Protein AF-K1QF52-F1 (afdb_monomer)

Organism: Magallana gigas (NCBI:txid29159)

Solvent-accessible surface area (backbone atoms only — not comparable to full-atom values): 68685 Å² total; per-residue (Å²): 137,86,84,87,84,90,88,84,85,88,87,86,83,89,87,80,87,89,84,87,88,86,82,69,78,69,63,63,55,56,58,54,56,60,58,54,59,58,56,58,60,62,61,66,75,76,74,81,87,86,88,88,84,89,84,90,86,87,80,88,79,90,79,84,90,82,96,73,73,91,86,59,87,82,73,72,83,79,80,87,88,82,85,88,85,85,89,86,85,89,84,92,75,90,75,86,74,75,81,84,77,64,67,92,51,73,65,36,70,78,56,40,62,64,94,35,56,45,94,67,80,55,48,54,57,80,70,56,73,71,58,55,69,71,49,56,59,69,36,47,51,36,51,47,58,50,37,67,45,28,37,59,46,89,53,44,33,46,43,77,32,43,40,63,69,62,41,46,46,73,44,55,55,25,68,26,57,36,64,39,84,73,80,20,28,33,41,36,29,50,77,87,53,68,52,63,52,23,49,52,42,45,26,70,75,40,66,33,51,68,44,86,46,76,66,37,84,89,42,33,64,58,53,53,33,57,76,66,73,48,69,92,56,58,31,35,35,35,36,35,51,40,67,51,82,74,57,50,52,43,57,53,51,26,55,76,70,50,42,54,70,38,36,34,24,41,41,38,35,44,44,54,43,74,92,74,60,47,53,73,54,46,52,55,49,47,52,52,55,50,49,44,43,73,63,41,38,30,36,48,48,63,45,79,45,70,92,31,62,53,100,54,78,52,60,20,26,39,37,36,32,29,39,23,64,88,62,48,43,82,88,35,69,79,71,86,85,77,74,73,56,66,74,54,47,71,68,50,56,71,69,59,38,50,50,51,40,53,53,52,67,40,27,41,70,37,88,52,33,39,52,40,64,32,34,44,88,56,85,68,29,48,81,40,52,46,54,55,66,73,68,53,83,60,85,69,30,31,33,41,37,34,46,41,85,88,44,54,47,25,58,53,41,44,28,53,74,70,70,26,40,31,45,34,21,32,22,71,68,81,53,74,66,46,74,76,51,102,45,35,35,40,37,48,29,34,68,22,62,50,76,45,80,53,97,53,36,38,25,30,21,66,71,56,51,25,50,79,72,71,37,77,87,53,52,30,54,35,40,40,42,40,52,89,53,32,54,62,58,20,50,55,42,32,58,77,67,56,65,51,75,52,44,75,37,79,46,76,57,87,50,99,73,84,52,62,52,56,54,43,46,50,55,43,53,42,42,77,67,69,54,64,46,50,78,79,80,81,61,62,89,47,80,69,76,81,83,76,75,82,84,51,58,79,41,67,32,36,48,45,33,52,45,51,44,41,51,44,49,27,51,41,26,51,48,44,28,50,43,48,52,54,51,31,58,77,67,75,45,52,72,66,55,52,49,57,75,40,42,61,62,56,40,33,17,44,44,82,78,66,47,78,87,57,96,60,89,69,79,60,96,55,55,63,68,34,52,71,69,62,50,53,60,52,28,39,80,50,94,70,48,96,57,88,66,78,44,55,84,72,45,99,78,64,60,46,51,78,36,46,43,70,43,94,83,68,51,61,87,68,44,45,52,62,57,34,42,46,60,54,70,72,38,89,85,53,88,70,56,73,69,56,51,48,21,51,50,47,51,45,52,53,46,51,54,52,58,70,44,54,87,71,51,51,28,54,68,71,62,38,53,58,52,47,51,55,48,53,52,19,51,46,54,55,23,50,75,66,30,69,69,46,25,52,50,50,52,52,50,53,51,52,57,71,73,55,83,64,46,73,74,40,54,60,53,47,54,54,51,32,58,73,22,36,86,70,68,33,66,68,43,49,61,52,47,56,65,50,53,73,80,49,72,84,69,67,59,60,62,51,56,57,54,54,63,56,50,63,66,59,71,74,74,73,90,84,77,92,67,70,67,71,66,65,70,73,76,72,88,86,78,85,78,94,76,79,79,75,68,73,78,77,64,87,47,72,65,55,52,47,47,50,52,47,46,48,45,46,57,53,37,51,58,42,45,71,53,40,79,72,65,65,64,65,63,75,67,40,56,77,77,48,80,28,55,33,97,40,56,97,24,46,47,64,43,99,81,22,38,34,44,29,53,43,73,97,85,62,62,13,43,37,31,43,61,50,56,55,53,77,72,39,62,39,37,35,41,37,33,37,26,29,37,40,37,41,32,35,27,65,66,69,61,81,78,46,63,84,75,63,82,43,78,90,68,48,92,64,62,40,68,74,47,77,48,76,37,73,83,38,78,48,64,33,40,39,36,28,54,75,36,37,42,37,37,33,47,88,90,43,80,46,80,34,81,47,61,66,91,47,56,40,26,45,35,39,32,35,38,64,76,66,25,33,39,35,59,48,56,88,90,72,72,90,82,32,50,33,90,79,47,8,91,42,51,43,63,53,85,86,69,35,36,34,37,38,59,74,49,93,85,54,61,26,39,42,33,50,57,60,57,54,35,61,26,29,34,41,33,32,39,26,42,68,60,82,81,90,65,93,76,84,76,73,33,31,38,33,44,37,31,23,65,85,50,91,66,100,72,81,75,55,67,83,62,62,95,76,59,85,91,61,79,63,81,40,75,52,75,31,53,51,88,56,42,44,41,50,36,37,43,32,24,36,79,87,26,36,37,38,39,31,42,46,85,67,54,72,50,75,46,81,49,52,78,64,40,45,71,68,17,35,32,49,37,39,37,37,26,54,41,31,44,30,62,74,46,77,45,74,61,126

pLDDT: mean 70.87, std 22.66, range [21.33, 98.38]

Foldseek 3Di:
DDDDDDDDDDDDDDDDDDDDDDDDPVVVVVVVVVVVVVVVVVVVVPDDDDDDDDDDDDDDDDDDDDDDDPDDPVPPPPDDDDDDDDDDDDDDDDDPPDPFQFDPALFLPNVAPVVQDDLQPAARDDDDPVVLVVDDFVNLVNSLQQRLQFFGDAQFFWDWAFWFLDQIDIDRCAPQQRAALPAAEEEEQDPPDDNPRRQVRCCVPRVYDYYDQNFDPVRAPVNVCVVVVVPLAAHSEYEHEDADLRRLVSLVRCVVVVVLLSYFKYWYKYAAAPVPHTSVSSSSVSVSVVSNVVSQKTWHDKDLNPVQDDPGSHGRMMTTMIGHPVSTDPVGGDDDDDFDDLVVLVVDDQVVLVVSLVRQLSGFFDALRRWTWFFGPDPLIDTDRVSLLVVDDVVPAEEEAFDNVPGCRNVVSCCSPSVHAYEYEDLQNPDDWDAPDPRYTYHNEGAALDFDADPSGTYHAPCVVCVVVVNNPPAYAEYADDYQQRCLNRLVSCLVVVVCLRHSYYHDDDDDDDRSSSSSVSVNSCVVSPDGHNDDGDDSVDIDDPPDPPPFPPPPFLLLLLLLLLLQQQLVLVLLLLLLVLLCVVVVHDPQRLCVVCLQVVVQLADQDQALPDPDRDNQPNGPLDHPVLNCQQWPFAPDQPDDRPSCVPGPPNDYSSRIHGDPPDGSLQHGLSRSLCSQASDPSHDDDPLLNVLSVLSVVLLVVSLVCLVVSGHDPVRSVVSLVSSLSSSLSSLVSNHPVSNVVSVVSSVCSVPDDQHPVNLVVSLVSSCSRHPVSCVSSVVVCVVCVVPDDPPVVVVVVVVVVVVVVVVVPDDDDDPPPVVVVPPDDDDDPDDPPPPQPPDPDPVVNVVVVVVCVVVVCVLVVVVCVVVPPPLVVCLQVDWAKDDFAPQWDADPSRQKIWGHDADAKGKIWTSDFADAFFKKKKKKAWFFKKKKWKFQDDCVVVSVPDRHPVPPPRTWDIDMDGDHRDIWMKMWTHHQQWIWIATPNDIDITGHHNVTGIMMMMIIGDGGMMMGMDGPPPDPKAKAPDWEPQKDDDDPNRFKIDGNDAFQKIKTWINDFAAAQKKWKKFKDFADDPDDPDDKWKKKKFKAQVDDDPDDPYSPDDPPDPPGDTQDIDMAIHVQRGAMWMWHQHNQRWTWIQGRVRDIDIGRDDPSCNSRGMIMMMMTHRMMMGGPDMDRRD

Structure (mmCIF, N/CA/C/O backbone):
data_AF-K1QF52-F1
#
_entry.id   AF-K1QF52-F1
#
loop_
_atom_site.group_PDB
_atom_site.id
_atom_site.type_symbol
_atom_site.label_atom_id
_atom_site.label_alt_id
_atom_site.label_comp_id
_atom_site.label_asym_id
_atom_site.label_entity_id
_atom_site.label_seq_id
_atom_site.pdbx_PDB_ins_code
_atom_site.Cartn_x
_atom_site.Cartn_y
_atom_site.Cartn_z
_atom_site.occupancy
_atom_site.B_iso_or_equiv
_atom_site.auth_seq_id
_atom_site.auth_comp_id
_atom_site.auth_asym_id
_atom_site.auth_atom_id
_atom_site.pdbx_PDB_model_num
ATOM 1 N N . MET A 1 1 ? 53.860 -18.127 11.101 1.00 27.41 1 MET A N 1
ATOM 2 C CA . MET A 1 1 ? 54.247 -18.859 9.874 1.00 27.41 1 MET A CA 1
ATOM 3 C C . MET A 1 1 ? 53.331 -18.336 8.775 1.00 27.41 1 MET A C 1
ATOM 5 O O . MET A 1 1 ? 52.156 -18.650 8.829 1.00 27.41 1 MET A O 1
ATOM 9 N N . GLY A 1 2 ? 53.671 -17.312 7.984 1.00 26.00 2 GLY A N 1
ATOM 10 C CA . GLY A 1 2 ? 54.842 -17.131 7.100 1.00 26.00 2 GLY A CA 1
ATOM 11 C C . GLY A 1 2 ? 54.370 -17.497 5.677 1.00 26.00 2 GLY A C 1
ATOM 12 O O . GLY A 1 2 ? 53.858 -18.593 5.531 1.00 26.00 2 GLY A O 1
ATOM 13 N N . SER A 1 3 ? 54.402 -16.666 4.627 1.00 25.23 3 SER A N 1
ATOM 14 C CA . SER A 1 3 ? 55.432 -15.692 4.245 1.00 25.23 3 SER A CA 1
ATOM 15 C C . SER A 1 3 ? 54.998 -14.727 3.111 1.00 25.23 3 SER A C 1
ATOM 17 O O . SER A 1 3 ? 54.507 -15.163 2.078 1.00 25.23 3 SER A O 1
ATOM 19 N N . HIS A 1 4 ? 55.297 -13.441 3.330 1.00 27.36 4 HIS A N 1
ATOM 20 C CA . HIS A 1 4 ? 55.955 -12.446 2.460 1.00 27.36 4 HIS A CA 1
ATOM 21 C C . HIS A 1 4 ? 55.391 -11.900 1.123 1.00 27.36 4 HIS A C 1
ATOM 23 O O . HIS A 1 4 ? 55.193 -12.583 0.127 1.00 27.36 4 HIS A O 1
ATOM 29 N N . MET A 1 5 ? 55.310 -10.561 1.162 1.00 23.75 5 MET A N 1
ATOM 30 C CA . MET A 1 5 ? 55.281 -9.507 0.142 1.00 23.75 5 MET A CA 1
ATOM 31 C C . MET A 1 5 ? 56.482 -9.445 -0.830 1.00 23.75 5 MET A C 1
ATOM 33 O O . MET A 1 5 ? 57.603 -9.760 -0.440 1.00 23.75 5 MET A O 1
ATOM 37 N N . SER A 1 6 ? 56.218 -8.731 -1.943 1.00 25.23 6 SER A N 1
ATOM 38 C CA . SER A 1 6 ? 57.043 -7.681 -2.600 1.00 25.23 6 SER A CA 1
ATOM 39 C C . SER A 1 6 ? 57.956 -8.074 -3.764 1.00 25.23 6 SER A C 1
ATOM 41 O O . SER A 1 6 ? 58.786 -8.951 -3.611 1.00 25.23 6 SER A O 1
ATOM 43 N N . TYR A 1 7 ? 57.826 -7.341 -4.883 1.00 24.45 7 TYR A N 1
ATOM 44 C CA . TYR A 1 7 ? 58.815 -6.497 -5.608 1.00 24.45 7 TYR A CA 1
ATOM 45 C C . TYR A 1 7 ? 58.147 -6.107 -6.958 1.00 24.45 7 TYR A C 1
ATOM 47 O O . TYR A 1 7 ? 57.471 -6.943 -7.539 1.00 24.45 7 TYR A O 1
ATOM 55 N N . PHE A 1 8 ? 58.246 -4.935 -7.595 1.00 21.92 8 PHE A N 1
ATOM 56 C CA . PHE A 1 8 ? 58.659 -3.558 -7.294 1.00 21.92 8 PHE A CA 1
ATOM 57 C C . PHE A 1 8 ? 58.342 -2.728 -8.562 1.00 21.92 8 PHE A C 1
ATOM 59 O O . PHE A 1 8 ? 58.225 -3.274 -9.656 1.00 21.92 8 PHE A O 1
ATOM 66 N N . ASN A 1 9 ? 58.215 -1.412 -8.419 1.00 23.41 9 ASN A N 1
ATOM 67 C CA . ASN A 1 9 ? 57.975 -0.452 -9.501 1.00 23.41 9 ASN A CA 1
ATOM 68 C C . ASN A 1 9 ? 59.224 -0.150 -10.365 1.00 23.41 9 ASN A C 1
ATOM 70 O O . ASN A 1 9 ? 60.335 -0.166 -9.841 1.00 23.41 9 ASN A O 1
ATOM 74 N N . LYS A 1 10 ? 58.952 0.337 -11.596 1.00 24.73 10 LYS A N 1
ATOM 75 C CA . LYS A 1 10 ? 59.766 1.167 -12.531 1.00 24.73 10 LYS A CA 1
ATOM 76 C C . LYS A 1 10 ? 60.832 0.483 -13.407 1.00 24.73 10 LYS A C 1
ATOM 78 O O . LYS A 1 10 ? 61.886 0.137 -12.895 1.00 24.73 10 LYS A O 1
ATOM 83 N N . TYR A 1 11 ? 60.644 0.497 -14.740 1.00 22.66 11 TYR A N 1
ATOM 84 C CA . TYR A 1 11 ? 61.288 1.448 -15.682 1.00 22.66 11 TYR A CA 1
ATOM 85 C C . TYR A 1 11 ? 60.930 1.165 -17.173 1.00 22.66 11 TYR A C 1
ATOM 87 O O . TYR A 1 11 ? 60.831 0.014 -17.580 1.00 22.66 11 TYR A O 1
ATOM 95 N N . ILE A 1 12 ? 60.858 2.256 -17.953 1.00 24.12 12 ILE A N 1
ATOM 96 C CA . ILE A 1 12 ? 60.961 2.428 -19.426 1.00 24.12 12 ILE A CA 1
ATOM 97 C C . ILE A 1 12 ? 59.698 2.356 -20.303 1.00 24.12 12 ILE A C 1
ATOM 99 O O . ILE A 1 12 ? 59.165 1.304 -20.639 1.00 24.12 12 ILE A O 1
ATOM 103 N N . ASP A 1 13 ? 59.350 3.559 -20.762 1.00 25.66 13 ASP A N 1
ATOM 104 C CA . ASP A 1 13 ? 58.659 3.911 -21.996 1.00 25.66 13 ASP A CA 1
ATOM 105 C C . ASP A 1 13 ? 59.696 4.026 -23.148 1.00 25.66 13 ASP A C 1
ATOM 107 O O . ASP A 1 13 ? 60.769 4.592 -22.941 1.00 25.66 13 ASP A O 1
ATOM 111 N N . GLN A 1 14 ? 59.312 3.575 -24.350 1.00 26.94 14 GLN A N 1
ATOM 112 C CA . GLN A 1 14 ? 59.822 3.926 -25.698 1.00 26.94 14 GLN A CA 1
ATOM 113 C C . GLN A 1 14 ? 61.150 3.368 -26.283 1.00 26.94 14 GLN A C 1
ATOM 115 O O . GLN A 1 14 ? 62.186 3.283 -25.634 1.00 26.94 14 GLN A O 1
ATOM 120 N N . VAL A 1 15 ? 61.068 3.150 -27.616 1.00 26.45 15 VAL A N 1
ATOM 121 C CA . VAL A 1 15 ? 62.062 2.732 -28.648 1.00 26.45 15 VAL A CA 1
ATOM 122 C C . VAL A 1 15 ? 62.093 1.204 -28.891 1.00 26.45 15 VAL A C 1
ATOM 124 O O . VAL A 1 15 ? 62.417 0.449 -27.991 1.00 26.45 15 VAL A O 1
ATOM 127 N N . GLY A 1 16 ? 61.771 0.631 -30.062 1.00 23.03 16 GLY A N 1
ATOM 128 C CA . GLY A 1 16 ? 61.448 1.172 -31.385 1.00 23.03 16 GLY A CA 1
ATOM 129 C C . GLY A 1 16 ? 61.047 0.069 -32.400 1.00 23.03 16 GLY A C 1
ATOM 130 O O . GLY A 1 16 ? 61.399 -1.095 -32.259 1.00 23.03 16 GLY A O 1
ATOM 131 N N . THR A 1 17 ? 60.245 0.482 -33.389 1.00 28.09 17 THR A N 1
ATOM 132 C CA . THR A 1 17 ? 60.142 0.064 -34.812 1.00 28.09 17 THR A CA 1
ATOM 133 C C . THR A 1 17 ? 60.738 -1.264 -35.342 1.00 28.09 17 THR A C 1
ATOM 135 O O . THR A 1 17 ? 61.946 -1.456 -35.281 1.00 28.09 17 THR A O 1
ATOM 138 N N . GLY A 1 18 ? 59.941 -2.001 -36.146 1.00 24.52 18 GLY A N 1
ATOM 139 C CA . GLY A 1 18 ? 60.344 -2.383 -37.522 1.00 24.52 18 GLY A CA 1
ATOM 140 C C . GLY A 1 18 ? 60.372 -3.871 -37.958 1.00 24.52 18 GLY A C 1
ATOM 141 O O . GLY A 1 18 ? 61.244 -4.617 -37.548 1.00 24.52 18 GLY A O 1
ATOM 142 N N . LEU A 1 19 ? 59.509 -4.192 -38.942 1.00 26.98 19 LEU A N 1
ATOM 143 C CA . LEU A 1 19 ? 59.631 -5.152 -40.074 1.00 26.98 19 LEU A CA 1
ATOM 144 C C . LEU A 1 19 ? 59.481 -6.708 -39.956 1.00 26.98 19 LEU A C 1
ATOM 146 O O . LEU A 1 19 ? 60.366 -7.415 -39.506 1.00 26.98 19 LEU A O 1
ATOM 150 N N . VAL A 1 20 ? 58.367 -7.186 -40.559 1.00 29.80 20 VAL A N 1
ATOM 151 C CA . VAL A 1 20 ? 58.114 -8.223 -41.618 1.00 29.80 20 VAL A CA 1
ATOM 152 C C . VAL A 1 20 ? 58.715 -9.667 -41.585 1.00 29.80 20 VAL A C 1
ATOM 154 O O . VAL A 1 20 ? 59.913 -9.872 -41.459 1.00 29.80 20 VAL A O 1
ATOM 157 N N . ILE A 1 21 ? 57.835 -10.617 -41.994 1.00 31.27 21 ILE A N 1
ATOM 158 C CA . ILE A 1 21 ? 57.994 -11.965 -42.631 1.00 31.27 21 ILE A CA 1
ATOM 159 C C . ILE A 1 21 ? 58.087 -13.160 -41.650 1.00 31.27 21 ILE A C 1
ATOM 161 O O . ILE A 1 21 ? 58.957 -13.194 -40.800 1.00 31.27 21 ILE A O 1
ATOM 165 N N . GLY A 1 22 ? 57.270 -14.224 -41.714 1.00 27.14 22 GLY A N 1
ATOM 166 C CA . GLY A 1 22 ? 56.233 -14.618 -42.671 1.00 27.14 22 GLY A CA 1
ATOM 167 C C . GLY A 1 22 ? 55.486 -15.893 -42.235 1.00 27.14 22 GLY A C 1
ATOM 168 O O . GLY A 1 22 ? 55.970 -16.675 -41.422 1.00 27.14 22 GLY A O 1
ATOM 169 N N . MET A 1 23 ? 54.290 -16.113 -42.793 1.00 30.69 23 MET A N 1
ATOM 170 C CA . MET A 1 23 ? 53.513 -17.349 -42.627 1.00 30.69 23 MET A CA 1
ATOM 171 C C . MET A 1 23 ? 53.068 -17.900 -43.986 1.00 30.69 23 MET A C 1
ATOM 173 O O . MET A 1 23 ? 52.812 -17.176 -44.945 1.00 30.69 23 MET A O 1
ATOM 177 N N . ASN A 1 24 ? 53.050 -19.227 -44.050 1.00 41.31 24 ASN A N 1
ATOM 178 C CA . ASN A 1 24 ? 53.210 -20.063 -45.233 1.00 41.31 24 ASN A CA 1
ATOM 179 C C . ASN A 1 24 ? 51.941 -20.149 -46.118 1.00 41.31 24 ASN A C 1
ATOM 181 O O . ASN A 1 24 ? 50.849 -20.472 -45.649 1.00 41.31 24 ASN A O 1
ATOM 185 N N . ARG A 1 25 ? 52.104 -19.932 -47.432 1.00 39.66 25 ARG A N 1
ATOM 186 C CA . ARG A 1 25 ? 51.048 -19.839 -48.470 1.00 39.66 25 ARG A CA 1
ATOM 187 C C . ARG A 1 25 ? 50.244 -21.141 -48.679 1.00 39.66 25 ARG A C 1
ATOM 189 O O . ARG A 1 25 ? 49.202 -21.118 -49.329 1.00 39.66 25 ARG A O 1
ATOM 196 N N . ARG A 1 26 ? 50.692 -22.270 -48.112 1.00 43.31 26 ARG A N 1
ATOM 197 C CA . ARG A 1 26 ? 50.028 -23.586 -48.220 1.00 43.31 26 ARG A CA 1
ATOM 198 C C . ARG A 1 26 ? 48.858 -23.789 -47.244 1.00 43.31 26 ARG A C 1
ATOM 200 O O . ARG A 1 26 ? 47.920 -24.495 -47.597 1.00 43.31 26 ARG A O 1
ATOM 207 N N . LEU A 1 27 ? 48.844 -23.122 -46.084 1.00 43.47 27 LEU A N 1
ATOM 208 C CA . LEU A 1 27 ? 47.749 -23.254 -45.103 1.00 43.47 27 LEU A CA 1
ATOM 209 C C . LEU A 1 27 ? 46.492 -22.462 -45.524 1.00 43.47 27 LEU A C 1
ATOM 211 O O . LEU A 1 27 ? 45.364 -22.880 -45.280 1.00 43.47 27 LEU A O 1
ATOM 215 N N . TYR A 1 28 ? 46.688 -21.352 -46.243 1.00 45.44 28 TYR A N 1
ATOM 216 C CA . TYR A 1 28 ? 45.612 -20.490 -46.748 1.00 45.44 28 TYR A CA 1
ATOM 217 C C . TYR A 1 28 ? 44.832 -21.110 -47.927 1.00 45.44 28 TYR A C 1
ATOM 219 O O . TYR A 1 28 ? 43.631 -20.887 -48.066 1.00 45.44 28 TYR A O 1
ATOM 227 N N . MET A 1 29 ? 45.487 -21.929 -48.759 1.00 41.75 29 MET A N 1
ATOM 228 C CA . MET A 1 29 ? 44.841 -22.636 -49.879 1.00 41.75 29 MET A CA 1
ATOM 229 C C . MET A 1 29 ? 43.975 -23.815 -49.404 1.00 41.75 29 MET A C 1
ATOM 231 O O . MET A 1 29 ? 42.926 -24.074 -49.989 1.00 41.75 29 MET A O 1
ATOM 235 N N . TRP A 1 30 ? 44.365 -24.483 -48.312 1.00 50.00 30 TRP A N 1
ATOM 236 C CA . TRP A 1 30 ? 43.611 -25.612 -47.753 1.00 50.00 30 TRP A CA 1
ATOM 237 C C . TRP A 1 30 ? 42.293 -25.161 -47.094 1.00 50.00 30 TRP A C 1
ATOM 239 O O . TRP A 1 30 ? 41.257 -25.793 -47.289 1.00 50.00 30 TRP A O 1
ATOM 249 N N . LEU A 1 31 ? 42.287 -24.003 -46.414 1.00 41.97 31 LEU A N 1
ATOM 250 C CA . LEU A 1 31 ? 41.063 -23.429 -45.834 1.00 41.97 31 LEU A CA 1
ATOM 251 C C . LEU A 1 31 ? 40.031 -22.982 -46.890 1.00 41.97 31 LEU A C 1
ATOM 253 O O . LEU A 1 31 ? 38.832 -23.047 -46.624 1.00 41.97 31 LEU A O 1
ATOM 257 N N . LYS A 1 32 ? 40.455 -22.564 -48.093 1.00 43.12 32 LYS A N 1
ATOM 258 C CA . LYS A 1 32 ? 39.524 -22.163 -49.168 1.00 43.12 32 LYS A CA 1
ATOM 259 C C . LYS A 1 32 ? 38.803 -23.346 -49.828 1.00 43.12 32 LYS A C 1
ATOM 261 O O . LYS A 1 32 ? 37.658 -23.187 -50.240 1.00 43.12 32 LYS A O 1
ATOM 266 N N . ALA A 1 33 ? 39.426 -24.523 -49.893 1.00 44.25 33 ALA A N 1
ATOM 267 C CA . ALA A 1 33 ? 38.818 -25.710 -50.501 1.00 44.25 33 ALA A CA 1
ATOM 268 C C . ALA A 1 33 ? 37.705 -26.323 -49.625 1.00 44.25 33 ALA A C 1
ATOM 270 O O . ALA A 1 33 ? 36.662 -26.721 -50.141 1.00 44.25 33 ALA A O 1
ATOM 271 N N . VAL A 1 34 ? 37.879 -26.330 -48.297 1.00 49.31 34 VAL A N 1
ATOM 272 C CA . VAL A 1 34 ? 36.901 -26.904 -47.348 1.00 49.31 34 VAL A CA 1
ATOM 273 C C . VAL A 1 34 ? 35.637 -26.042 -47.237 1.00 49.31 34 VAL A C 1
ATOM 275 O O . VAL A 1 34 ? 34.529 -26.568 -47.149 1.00 49.31 34 VAL A O 1
ATOM 278 N N . VAL A 1 35 ? 35.777 -24.715 -47.326 1.00 49.38 35 VAL A N 1
ATOM 279 C CA . VAL A 1 35 ? 34.637 -23.781 -47.296 1.00 49.38 35 VAL A CA 1
ATOM 280 C C . VAL A 1 35 ? 33.831 -23.820 -48.607 1.00 49.38 35 VAL A C 1
ATOM 282 O O . VAL A 1 35 ? 32.617 -23.639 -48.578 1.00 49.38 35 VAL A O 1
ATOM 285 N N . GLY A 1 36 ? 34.460 -24.139 -49.746 1.00 41.09 36 GLY A N 1
ATOM 286 C CA . GLY A 1 36 ? 33.775 -24.262 -51.041 1.00 41.09 36 GLY A CA 1
ATOM 287 C C . GLY A 1 36 ? 32.836 -25.472 -51.153 1.00 41.09 36 GLY A C 1
ATOM 288 O O . GLY A 1 36 ? 31.757 -25.358 -51.730 1.00 41.09 36 GLY A O 1
ATOM 289 N N . ILE A 1 37 ? 33.194 -26.613 -50.554 1.00 48.19 37 ILE A N 1
ATOM 290 C CA . ILE A 1 37 ? 32.391 -27.852 -50.625 1.00 48.19 37 ILE A CA 1
ATOM 291 C C . ILE A 1 37 ? 31.118 -27.751 -49.760 1.00 48.19 37 ILE A C 1
ATOM 293 O O . ILE A 1 37 ? 30.061 -28.251 -50.148 1.00 48.19 37 ILE A O 1
ATOM 297 N N . GLY A 1 38 ? 31.177 -27.035 -48.631 1.00 41.00 38 GLY A N 1
ATOM 298 C CA . GLY A 1 38 ? 30.021 -26.835 -47.744 1.00 41.00 38 GLY A CA 1
ATOM 299 C C . GLY A 1 38 ? 28.907 -25.969 -48.347 1.00 41.00 38 GLY A C 1
ATOM 300 O O . GLY A 1 38 ? 27.732 -26.176 -48.046 1.00 41.00 38 GLY A O 1
ATOM 301 N N . VAL A 1 39 ? 29.251 -25.039 -49.244 1.00 45.75 39 VAL A N 1
ATOM 302 C CA . VAL A 1 39 ? 28.285 -24.121 -49.877 1.00 45.75 39 VAL A CA 1
ATOM 303 C C . VAL A 1 39 ? 27.491 -24.804 -51.003 1.00 45.75 39 VAL A C 1
ATOM 305 O O . VAL A 1 39 ? 26.321 -24.485 -51.205 1.00 45.75 39 VAL A O 1
ATOM 308 N N . VAL A 1 40 ? 28.067 -25.803 -51.683 1.00 41.06 40 VAL A N 1
ATOM 309 C CA . VAL A 1 40 ? 27.396 -26.542 -52.774 1.00 41.06 40 VAL A CA 1
ATOM 310 C C . VAL A 1 40 ? 26.356 -27.541 -52.242 1.00 41.06 40 VAL A C 1
ATOM 312 O O . VAL A 1 40 ? 25.289 -27.691 -52.836 1.00 41.06 40 VAL A O 1
ATOM 315 N N . LEU A 1 41 ? 26.596 -28.158 -51.079 1.00 38.84 41 LEU A N 1
ATOM 316 C CA . LEU A 1 41 ? 25.634 -29.082 -50.456 1.00 38.84 41 LEU A CA 1
ATOM 317 C C . LEU A 1 41 ? 24.412 -28.362 -49.858 1.00 38.84 41 LEU A C 1
ATOM 319 O O . LEU A 1 41 ? 23.307 -28.903 -49.874 1.00 38.84 41 LEU A O 1
ATOM 323 N N . LEU A 1 42 ? 24.576 -27.115 -49.403 1.00 37.44 42 LEU A N 1
ATOM 324 C CA . LEU A 1 42 ? 23.484 -26.293 -48.865 1.00 37.44 42 LEU A CA 1
ATOM 325 C C . LEU A 1 42 ? 22.556 -25.715 -49.947 1.00 37.44 42 LEU A C 1
ATOM 327 O O . LEU A 1 42 ? 21.393 -25.429 -49.660 1.00 37.44 42 LEU A O 1
ATOM 331 N N . LEU A 1 43 ? 23.021 -25.597 -51.196 1.00 34.09 43 LEU A N 1
ATOM 332 C CA . LEU A 1 43 ? 22.189 -25.158 -52.324 1.00 34.09 43 LEU A CA 1
ATOM 333 C C . LEU A 1 43 ? 21.350 -26.294 -52.937 1.00 34.09 43 LEU A C 1
ATOM 335 O O . LEU A 1 43 ? 20.285 -26.024 -53.491 1.00 34.09 43 LEU A O 1
ATOM 339 N N . ALA A 1 44 ? 21.750 -27.560 -52.774 1.00 35.16 44 ALA A N 1
ATOM 340 C CA . ALA A 1 44 ? 21.020 -28.712 -53.314 1.00 35.16 44 ALA A CA 1
ATOM 341 C C . ALA A 1 44 ? 19.779 -29.124 -52.489 1.00 35.16 44 ALA A C 1
ATOM 343 O O . ALA A 1 44 ? 18.856 -29.724 -53.034 1.00 35.16 44 ALA A O 1
ATOM 344 N N . TYR A 1 45 ? 19.703 -28.774 -51.198 1.00 35.97 45 TYR A N 1
ATOM 345 C CA . TYR A 1 45 ? 18.582 -29.182 -50.332 1.00 35.97 45 TYR A CA 1
ATOM 346 C C . TYR A 1 45 ? 17.353 -28.251 -50.417 1.00 35.97 45 TYR A C 1
ATOM 348 O O . TYR A 1 45 ? 16.276 -28.598 -49.942 1.00 35.97 45 TYR A O 1
ATOM 356 N N . LYS A 1 46 ? 17.479 -27.063 -51.033 1.00 33.12 46 LYS A N 1
ATOM 357 C CA . LYS A 1 46 ? 16.441 -26.010 -50.987 1.00 33.12 46 LYS A CA 1
ATOM 358 C C . LYS A 1 46 ? 15.531 -25.921 -52.225 1.00 33.12 46 LYS A C 1
ATOM 360 O O . LYS A 1 46 ? 14.598 -25.125 -52.217 1.00 33.12 46 LYS A O 1
ATOM 365 N N . TYR A 1 47 ? 15.743 -26.740 -53.260 1.00 30.84 47 TYR A N 1
ATOM 366 C CA . TYR A 1 47 ? 14.937 -26.730 -54.492 1.00 30.84 47 TYR A CA 1
ATOM 367 C C . TYR A 1 47 ? 14.430 -28.127 -54.883 1.00 30.84 47 TYR A C 1
ATOM 369 O O . TYR A 1 47 ? 14.913 -28.720 -55.839 1.00 30.84 47 TYR A O 1
ATOM 377 N N . ARG A 1 48 ? 13.404 -28.633 -54.184 1.00 26.89 48 ARG A N 1
ATOM 378 C CA . ARG A 1 48 ? 12.379 -29.529 -54.760 1.00 26.89 48 ARG A CA 1
ATOM 379 C C . ARG A 1 48 ? 11.065 -29.378 -53.991 1.00 26.89 48 ARG A C 1
ATOM 381 O O . ARG A 1 48 ? 10.922 -29.891 -52.889 1.00 26.89 48 ARG A O 1
ATOM 388 N N . GLY A 1 49 ? 10.104 -28.677 -54.588 1.00 26.44 49 GLY A N 1
ATOM 389 C CA . GLY A 1 49 ? 8.684 -28.879 -54.293 1.00 2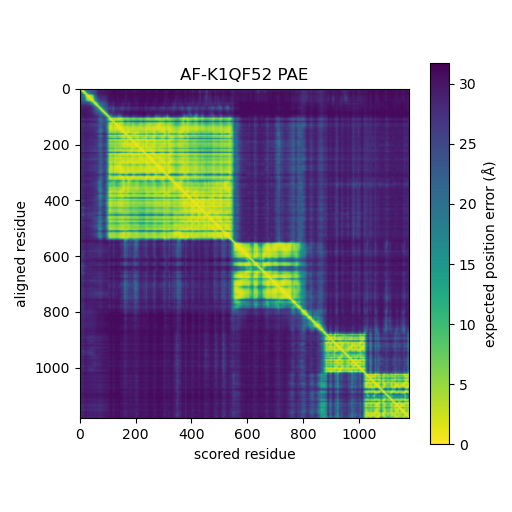6.44 49 GLY A CA 1
ATOM 390 C C . GLY A 1 49 ? 8.081 -29.884 -55.278 1.00 26.44 49 GLY A C 1
ATOM 391 O O . GLY A 1 49 ? 8.654 -30.088 -56.344 1.00 26.44 49 GLY A O 1
ATOM 392 N N . VAL A 1 50 ? 6.941 -30.492 -54.926 1.00 24.67 50 VAL A N 1
ATOM 393 C CA . VAL A 1 50 ? 5.715 -30.595 -55.750 1.00 24.67 50 VAL A CA 1
ATOM 394 C C . VAL A 1 50 ? 4.596 -31.307 -54.960 1.00 24.67 50 VAL A C 1
ATOM 396 O O . VAL A 1 50 ? 4.830 -32.188 -54.142 1.00 24.67 50 VAL A O 1
ATOM 399 N N . ARG A 1 51 ? 3.382 -30.818 -55.240 1.00 24.73 51 ARG A N 1
ATOM 400 C CA . ARG A 1 51 ? 2.011 -31.128 -54.795 1.00 24.73 51 ARG A CA 1
ATOM 401 C C . ARG A 1 51 ? 1.547 -32.581 -55.003 1.00 24.73 51 ARG A C 1
ATOM 403 O O . ARG A 1 51 ? 1.997 -33.223 -55.943 1.00 24.73 51 ARG A O 1
ATOM 410 N N . THR A 1 52 ? 0.489 -32.993 -54.287 1.00 23.58 52 THR A N 1
ATOM 411 C CA . THR A 1 52 ? -0.782 -33.523 -54.860 1.00 23.58 52 THR A CA 1
ATOM 412 C C . THR A 1 52 ? -1.879 -33.702 -53.786 1.00 23.58 52 THR A C 1
ATOM 414 O O . THR A 1 52 ? -1.625 -33.540 -52.600 1.00 23.58 52 THR A O 1
ATOM 417 N N . PHE A 1 53 ? -3.117 -33.888 -54.252 1.00 22.33 53 PHE A N 1
ATOM 418 C CA . PHE A 1 53 ? -4.422 -33.422 -53.745 1.00 22.33 53 PHE A CA 1
ATOM 419 C C . PHE A 1 53 ? -5.358 -34.557 -53.239 1.00 22.33 53 PHE A C 1
ATOM 421 O O . PHE A 1 53 ? -5.098 -35.717 -53.532 1.00 22.33 53 PHE A O 1
ATOM 428 N N . GLN A 1 54 ? -6.529 -34.150 -52.693 1.00 21.94 54 GLN A N 1
ATOM 429 C CA . GLN A 1 54 ? -7.819 -34.873 -52.458 1.00 21.94 54 GLN A CA 1
ATOM 430 C C . GLN A 1 54 ? -7.989 -35.610 -51.106 1.00 21.94 54 GLN A C 1
ATOM 432 O O . GLN A 1 54 ? -7.048 -36.219 -50.630 1.00 21.94 54 GLN A O 1
ATOM 437 N N . LYS A 1 55 ? -9.156 -35.648 -50.428 1.00 21.39 55 LYS A N 1
ATOM 438 C CA . LYS A 1 55 ? -10.534 -35.151 -50.667 1.00 21.39 55 LYS A CA 1
ATOM 439 C C . LYS A 1 55 ? -11.322 -35.099 -49.329 1.00 21.39 55 LYS A C 1
ATOM 441 O O . LYS A 1 55 ? -10.929 -35.701 -48.341 1.00 21.39 55 LYS A O 1
ATOM 446 N N . VAL A 1 56 ? -12.435 -34.371 -49.384 1.00 22.11 56 VAL A N 1
ATOM 447 C CA . VAL A 1 56 ? -13.448 -33.945 -48.389 1.00 22.11 56 VAL A CA 1
ATOM 448 C C . VAL A 1 56 ? -14.186 -35.075 -47.645 1.00 22.11 56 VAL A C 1
ATOM 450 O O . VAL A 1 56 ? -14.481 -36.075 -48.283 1.00 22.11 56 VAL A O 1
ATOM 453 N N . TYR A 1 57 ? -14.608 -34.837 -46.387 1.00 21.33 57 TYR A N 1
ATOM 454 C CA . TYR A 1 57 ? -16.006 -35.012 -45.929 1.00 21.33 57 TYR A CA 1
ATOM 455 C C . TYR A 1 57 ? -16.380 -33.974 -44.857 1.00 21.33 57 TYR A C 1
ATOM 457 O O . TYR A 1 57 ? -15.703 -33.824 -43.844 1.00 21.33 57 TYR A O 1
ATOM 465 N N . VAL A 1 58 ? -17.471 -33.255 -45.133 1.00 22.44 58 VAL A N 1
ATOM 466 C CA . VAL A 1 58 ? -18.214 -32.378 -44.223 1.00 22.44 58 VAL A CA 1
ATOM 467 C C . VAL A 1 58 ? -19.292 -33.231 -43.561 1.00 22.44 58 VAL A C 1
ATOM 469 O O . VAL A 1 58 ? -20.032 -33.916 -44.264 1.00 22.44 58 VAL A O 1
ATOM 472 N N . VAL A 1 59 ? -19.407 -33.163 -42.236 1.00 22.61 59 VAL A N 1
ATOM 473 C CA . VAL A 1 59 ? -20.634 -33.534 -41.523 1.00 22.61 59 VAL A CA 1
ATOM 474 C C . VAL A 1 59 ? -21.020 -32.336 -40.670 1.00 22.61 59 VAL A C 1
ATOM 476 O O . VAL A 1 59 ? -20.374 -32.030 -39.669 1.00 22.61 59 VAL A O 1
ATOM 479 N N . GLU A 1 60 ? -22.046 -31.623 -41.125 1.00 23.52 60 GLU A N 1
ATOM 480 C CA . GLU A 1 60 ? -22.798 -30.679 -40.310 1.00 23.52 60 GLU A CA 1
ATOM 481 C C . GLU A 1 60 ? -23.581 -31.461 -39.254 1.00 23.52 60 GLU A C 1
ATOM 483 O O . GLU A 1 60 ? -24.278 -32.418 -39.580 1.00 23.52 60 GLU A O 1
ATOM 488 N N . ASN A 1 61 ? -23.533 -31.014 -38.002 1.00 23.62 61 ASN A N 1
ATOM 489 C CA . ASN A 1 61 ? -24.671 -31.171 -37.110 1.00 23.62 61 ASN A CA 1
ATOM 490 C C . ASN A 1 61 ? -24.870 -29.867 -36.342 1.00 23.62 61 ASN A C 1
ATOM 492 O O . ASN A 1 61 ? -24.046 -29.459 -35.525 1.00 23.62 61 ASN A O 1
ATOM 496 N N . LYS A 1 62 ? -25.981 -29.208 -36.671 1.00 25.41 62 LYS A N 1
ATOM 497 C CA . LYS A 1 62 ? -26.579 -28.119 -35.907 1.00 25.41 62 LYS A CA 1
ATOM 498 C C . LYS A 1 62 ? -27.106 -28.694 -34.593 1.00 25.41 62 LYS A C 1
ATOM 500 O O . LYS A 1 62 ? -27.847 -29.669 -34.630 1.00 25.41 62 LYS A O 1
ATOM 505 N N . ASN A 1 63 ? -26.753 -28.077 -33.471 1.00 24.00 63 ASN A N 1
ATOM 506 C CA . ASN A 1 63 ? -27.700 -27.751 -32.404 1.00 24.00 63 ASN A CA 1
ATOM 507 C C . ASN A 1 63 ? -27.080 -26.719 -31.456 1.00 24.00 63 ASN A C 1
ATOM 509 O O . ASN A 1 63 ? -25.916 -26.807 -31.069 1.00 24.00 63 ASN A O 1
ATOM 513 N N . GLU A 1 64 ? -27.880 -25.701 -31.168 1.00 26.05 64 GLU A N 1
ATOM 514 C CA . GLU A 1 64 ? -27.569 -24.526 -30.367 1.00 26.05 64 GLU A CA 1
ATOM 515 C C . GLU A 1 64 ? -27.579 -24.805 -28.848 1.00 26.05 64 GLU A C 1
ATOM 517 O O . GLU A 1 64 ? -28.180 -25.767 -28.381 1.00 26.05 64 GLU A O 1
ATOM 522 N N . GLN A 1 65 ? -26.988 -23.850 -28.111 1.00 26.17 65 GLN A N 1
ATOM 523 C CA . GLN A 1 65 ? -27.205 -23.480 -26.697 1.00 26.17 65 GLN A CA 1
ATOM 524 C C . GLN A 1 65 ? -26.619 -24.356 -25.570 1.00 26.17 65 GLN A C 1
ATOM 526 O O . GLN A 1 65 ? -27.233 -25.285 -25.060 1.00 26.17 65 GLN A O 1
ATOM 531 N N . SER A 1 66 ? -25.481 -23.924 -25.017 1.00 27.22 66 SER A N 1
ATOM 532 C CA . SER A 1 66 ? -25.407 -23.119 -23.775 1.00 27.22 66 SER A CA 1
ATOM 533 C C . SER A 1 66 ? -23.957 -23.094 -23.265 1.00 27.22 66 SER A C 1
ATOM 535 O O . SER A 1 66 ? -23.319 -24.123 -23.063 1.00 27.22 66 SER A O 1
ATOM 537 N N . GLY A 1 67 ? -23.393 -21.892 -23.146 1.00 28.97 67 GLY A N 1
ATOM 538 C CA . GLY A 1 67 ? -21.995 -21.682 -22.783 1.00 28.97 67 GLY A CA 1
ATOM 539 C C . GLY A 1 67 ? -21.821 -21.482 -21.283 1.00 28.97 67 GLY A C 1
ATOM 540 O O . GLY A 1 67 ? -22.047 -20.380 -20.797 1.00 28.97 67 GLY A O 1
ATOM 541 N N . HIS A 1 68 ? -21.345 -22.510 -20.581 1.00 26.47 68 HIS A N 1
ATOM 542 C CA . HIS A 1 68 ? -20.651 -22.376 -19.298 1.00 26.47 68 HIS A CA 1
ATOM 543 C C . HIS A 1 68 ? -19.443 -23.331 -19.269 1.00 26.47 68 HIS A C 1
ATOM 545 O O . HIS A 1 68 ? -19.553 -24.455 -19.766 1.00 26.47 68 HIS A O 1
ATOM 551 N N . PRO A 1 69 ? -18.281 -22.910 -18.731 1.00 28.28 69 PRO A N 1
ATOM 552 C CA . PRO A 1 69 ? -17.129 -23.791 -18.567 1.00 28.28 69 PRO A CA 1
ATOM 553 C C . PRO A 1 69 ? -17.457 -24.907 -17.558 1.00 28.28 69 PRO A C 1
ATOM 555 O O . PRO A 1 69 ? -18.218 -24.672 -16.614 1.00 28.28 69 PRO A O 1
ATOM 558 N N . PRO A 1 70 ? -16.903 -26.122 -17.723 1.00 26.53 70 PRO A N 1
ATOM 559 C CA . PRO A 1 70 ? -17.054 -27.161 -16.717 1.00 26.53 70 PRO A CA 1
ATOM 560 C C . PRO A 1 70 ? -16.362 -26.658 -15.444 1.00 26.53 70 PRO A C 1
ATOM 562 O O . PRO A 1 70 ? -15.277 -26.092 -15.531 1.00 26.53 70 PRO A O 1
ATOM 565 N N . TYR A 1 71 ? -17.001 -26.849 -14.288 1.00 31.30 71 TYR A N 1
ATOM 566 C CA . TYR A 1 71 ? -16.576 -26.387 -12.954 1.00 31.30 71 TYR A CA 1
ATOM 567 C C . TYR A 1 71 ? -16.964 -24.941 -12.573 1.00 31.30 71 TYR A C 1
ATOM 569 O O . TYR A 1 71 ? -16.126 -24.142 -12.165 1.00 31.30 71 TYR A O 1
ATOM 577 N N . SER A 1 72 ? -18.265 -24.623 -12.597 1.00 27.42 72 SER A N 1
ATOM 578 C CA . SER A 1 72 ? -18.835 -23.597 -11.707 1.00 27.42 72 SER A CA 1
ATOM 579 C C . SER A 1 72 ? -19.445 -24.248 -10.456 1.00 27.42 72 SER A C 1
ATOM 581 O O . SER A 1 72 ? -19.975 -25.361 -10.499 1.00 27.42 72 SER A O 1
ATOM 583 N N . VAL A 1 73 ? -19.353 -23.549 -9.321 1.00 33.66 73 VAL A N 1
ATOM 584 C CA . VAL A 1 73 ? -19.805 -23.994 -7.986 1.00 33.66 73 VAL A CA 1
ATOM 585 C C . VAL A 1 73 ? -21.337 -24.159 -7.900 1.00 33.66 73 VAL A C 1
ATOM 587 O O . VAL A 1 73 ? -21.837 -24.816 -6.990 1.00 33.66 73 VAL A O 1
ATOM 590 N N . ASP A 1 74 ? -22.086 -23.669 -8.890 1.00 30.34 74 ASP A N 1
ATOM 591 C CA . ASP A 1 74 ? -23.555 -23.686 -8.890 1.00 30.34 74 ASP A CA 1
ATOM 592 C C . ASP A 1 74 ? -24.185 -25.035 -9.287 1.00 30.34 74 ASP A C 1
ATOM 594 O O . ASP A 1 74 ? -25.373 -25.249 -9.051 1.00 30.34 74 ASP A O 1
ATOM 598 N N . ASN A 1 75 ? -23.411 -25.996 -9.805 1.00 29.61 75 ASN A N 1
ATOM 599 C CA . ASN A 1 75 ? -23.943 -27.307 -10.213 1.00 29.61 75 ASN A CA 1
ATOM 600 C C . ASN A 1 75 ? -23.996 -28.376 -9.102 1.00 29.61 75 ASN A C 1
ATOM 602 O O . ASN A 1 75 ? -24.391 -29.509 -9.371 1.00 29.61 75 ASN A O 1
ATOM 606 N N . PHE A 1 76 ? -23.646 -28.057 -7.851 1.00 31.84 76 PHE A N 1
ATOM 607 C CA . PHE A 1 76 ? -23.561 -29.065 -6.778 1.00 31.84 76 PHE A CA 1
ATOM 608 C C . PHE A 1 76 ? -24.763 -29.146 -5.821 1.00 31.84 76 PHE A C 1
ATOM 610 O O . PHE A 1 76 ? -24.778 -30.017 -4.952 1.00 31.84 76 PHE A O 1
ATOM 617 N N . ASN A 1 77 ? -25.807 -28.327 -5.996 1.00 31.31 77 ASN A N 1
ATOM 618 C CA . ASN A 1 77 ? -27.004 -28.390 -5.139 1.00 31.31 77 ASN A CA 1
ATOM 619 C C . ASN A 1 77 ? -28.113 -29.341 -5.627 1.00 31.31 77 ASN A C 1
ATOM 621 O O . ASN A 1 77 ? -29.083 -29.543 -4.901 1.00 31.31 77 ASN A O 1
ATOM 625 N N . ASN A 1 78 ? -27.960 -29.993 -6.784 1.00 27.39 78 ASN A N 1
ATOM 626 C CA . ASN A 1 78 ? -28.974 -30.900 -7.338 1.00 27.39 78 ASN A CA 1
ATOM 627 C C . ASN A 1 78 ? -28.448 -32.323 -7.574 1.00 27.39 78 ASN A C 1
ATOM 629 O O . ASN A 1 78 ? -28.548 -32.835 -8.675 1.00 27.39 78 ASN A O 1
ATOM 633 N N . HIS A 1 79 ? -27.924 -32.991 -6.543 1.00 26.75 79 HIS A N 1
ATOM 634 C CA . HIS A 1 79 ? -27.942 -34.462 -6.488 1.00 26.75 79 HIS A CA 1
ATOM 635 C C . HIS A 1 79 ? -27.894 -34.958 -5.036 1.00 26.75 79 HIS A C 1
ATOM 637 O O . HIS A 1 79 ? -26.903 -35.487 -4.540 1.00 26.75 79 HIS A O 1
ATOM 643 N N . LYS A 1 80 ? -29.025 -34.819 -4.343 1.00 28.78 80 LYS A N 1
ATOM 644 C CA . LYS A 1 80 ? -29.406 -35.714 -3.246 1.00 28.78 80 LYS A CA 1
ATOM 645 C C . LYS A 1 80 ? -30.770 -36.289 -3.585 1.00 28.78 80 LYS A C 1
ATOM 647 O O . LYS A 1 80 ? -31.769 -35.622 -3.354 1.00 28.78 80 LYS A O 1
ATOM 652 N N . THR A 1 81 ? -30.801 -37.490 -4.160 1.00 25.95 81 THR A N 1
ATOM 653 C CA . THR A 1 81 ? -31.872 -38.494 -3.992 1.00 25.95 81 THR A CA 1
ATOM 654 C C . THR A 1 81 ? -31.575 -39.716 -4.860 1.00 25.95 81 THR A C 1
ATOM 656 O O . THR A 1 81 ? -31.670 -39.662 -6.080 1.00 25.95 81 THR A O 1
ATOM 659 N N . ASN A 1 82 ? -31.162 -40.803 -4.204 1.00 23.69 82 ASN A N 1
ATOM 660 C CA . ASN A 1 82 ? -31.746 -42.151 -4.281 1.00 23.69 82 ASN A CA 1
ATOM 661 C C . ASN A 1 82 ? -30.685 -43.221 -4.013 1.00 23.69 82 ASN A C 1
ATOM 663 O O . ASN A 1 82 ? -29.849 -43.550 -4.848 1.00 23.69 82 ASN A O 1
ATOM 667 N N . LEU A 1 83 ? -30.756 -43.737 -2.786 1.00 27.16 83 LEU A N 1
ATOM 668 C CA . LEU A 1 83 ? -30.197 -45.014 -2.367 1.00 27.16 83 LEU A CA 1
ATOM 669 C C . LEU A 1 83 ? -31.011 -46.184 -2.954 1.00 27.16 83 LEU A C 1
ATOM 671 O O . LEU A 1 83 ? -32.203 -46.020 -3.213 1.00 27.16 83 LEU A O 1
ATOM 675 N N . ASN A 1 84 ? -30.358 -47.360 -2.963 1.00 24.39 84 ASN A N 1
ATOM 676 C CA . ASN A 1 84 ? -30.851 -48.748 -3.122 1.00 24.39 84 ASN A CA 1
ATOM 677 C C . ASN A 1 84 ? -30.689 -49.327 -4.546 1.00 24.39 84 ASN A C 1
ATOM 679 O O . ASN A 1 84 ? -31.027 -48.664 -5.513 1.00 24.39 84 ASN A O 1
ATOM 683 N N . THR A 1 85 ? -30.191 -50.548 -4.798 1.00 24.50 85 THR A N 1
ATOM 684 C CA . THR A 1 85 ? -29.907 -51.747 -3.973 1.00 24.50 85 THR A CA 1
ATOM 685 C C . THR A 1 85 ? -29.167 -52.797 -4.840 1.00 24.50 85 THR A C 1
ATOM 687 O O . THR A 1 85 ? -29.353 -52.808 -6.051 1.00 24.50 85 THR A O 1
ATOM 690 N N . HIS A 1 86 ? -28.458 -53.729 -4.180 1.00 24.28 86 HIS A N 1
ATOM 691 C CA . HIS A 1 86 ? -28.071 -55.102 -4.596 1.00 24.28 86 HIS A CA 1
ATOM 692 C C . HIS A 1 86 ? -26.734 -55.416 -5.323 1.00 24.28 86 HIS A C 1
ATOM 694 O O . HIS A 1 86 ? -26.600 -55.296 -6.533 1.00 24.28 86 HIS A O 1
ATOM 700 N N . ASN A 1 87 ? -25.803 -55.960 -4.514 1.00 24.66 87 ASN A N 1
ATOM 701 C CA . ASN A 1 87 ? -25.167 -57.298 -4.576 1.00 24.66 87 ASN A CA 1
ATOM 702 C C . ASN A 1 87 ? -24.542 -57.829 -5.889 1.00 24.66 87 ASN A C 1
ATOM 704 O O . ASN A 1 87 ? -25.267 -58.288 -6.763 1.00 24.66 87 ASN A O 1
ATOM 708 N N . ASN A 1 88 ? -23.203 -57.966 -5.940 1.00 24.06 88 ASN A N 1
ATOM 709 C CA . ASN A 1 88 ? -22.476 -59.251 -5.775 1.00 24.06 88 ASN A CA 1
ATOM 710 C C . ASN A 1 88 ? -20.969 -59.175 -6.146 1.00 24.06 88 ASN A C 1
ATOM 712 O O . ASN A 1 88 ? -20.592 -58.760 -7.233 1.00 24.06 88 ASN A O 1
ATOM 716 N N . GLU A 1 89 ? -20.153 -59.620 -5.185 1.00 23.94 89 GLU A N 1
ATOM 717 C CA . GLU A 1 89 ? -18.935 -60.457 -5.238 1.00 23.94 89 GLU A CA 1
ATOM 718 C C . GLU A 1 89 ? -17.738 -60.239 -6.213 1.00 23.94 89 GLU A C 1
ATOM 720 O O . GLU A 1 89 ? -17.771 -60.557 -7.393 1.00 23.94 89 GLU A O 1
ATOM 725 N N . VAL A 1 90 ? -16.604 -59.906 -5.562 1.00 24.77 90 VAL A N 1
ATOM 726 C CA . VAL A 1 90 ? -15.241 -60.505 -5.632 1.00 24.77 90 VAL A CA 1
ATOM 727 C C . VAL A 1 90 ? -14.359 -60.298 -6.883 1.00 24.77 90 VAL A C 1
ATOM 729 O O . VAL A 1 90 ? -14.480 -60.991 -7.882 1.00 24.77 90 VAL A O 1
ATOM 732 N N . SER A 1 91 ? -13.267 -59.531 -6.713 1.00 23.56 91 SER A N 1
ATOM 733 C CA . SER A 1 91 ? -11.892 -60.079 -6.728 1.00 23.56 91 SER A CA 1
ATOM 734 C C . SER A 1 91 ? -10.869 -59.078 -6.171 1.00 23.56 91 SER A C 1
ATOM 736 O O . SER A 1 91 ? -10.877 -57.893 -6.490 1.00 23.56 91 SER A O 1
ATOM 738 N N . LYS A 1 92 ? -9.997 -59.579 -5.293 1.00 26.50 92 LYS A N 1
ATOM 739 C CA . LYS A 1 92 ? -8.958 -58.850 -4.559 1.00 26.50 92 LYS A CA 1
ATOM 740 C C . LYS A 1 92 ? -7.802 -58.446 -5.480 1.00 26.50 92 LYS A C 1
ATOM 742 O O . LYS A 1 92 ? -7.098 -59.315 -5.986 1.00 26.50 92 LYS A O 1
ATOM 747 N N . THR A 1 93 ? -7.457 -57.165 -5.491 1.00 22.88 93 THR A N 1
ATOM 748 C CA . THR A 1 93 ? -6.061 -56.721 -5.613 1.00 22.88 93 THR A CA 1
ATOM 749 C C . THR A 1 93 ? -5.733 -55.837 -4.418 1.00 22.88 93 THR A C 1
ATOM 751 O O . THR A 1 93 ? -6.327 -54.786 -4.203 1.00 22.88 93 THR A O 1
ATOM 754 N N . LYS A 1 94 ? -4.815 -56.331 -3.579 1.00 27.94 94 LYS A N 1
ATOM 755 C CA . LYS A 1 94 ? -4.250 -55.611 -2.436 1.00 27.94 94 LYS A CA 1
ATOM 756 C C . LYS A 1 94 ? -3.632 -54.298 -2.921 1.00 27.94 94 LYS A C 1
ATOM 758 O O . LYS A 1 94 ? -2.625 -54.327 -3.623 1.00 27.94 94 LYS A O 1
ATOM 763 N N . THR A 1 95 ? -4.177 -53.169 -2.493 1.00 26.22 95 THR A N 1
ATOM 764 C CA . THR A 1 95 ? -3.432 -51.915 -2.395 1.00 26.22 95 THR A CA 1
ATOM 765 C C . THR A 1 95 ? -3.068 -51.715 -0.933 1.00 26.22 95 THR A C 1
ATOM 767 O O . THR A 1 95 ? -3.891 -51.329 -0.106 1.00 26.22 95 THR A O 1
ATOM 770 N N . ASP A 1 96 ? -1.811 -52.017 -0.608 1.00 26.89 96 ASP A N 1
ATOM 771 C CA . ASP A 1 96 ? -1.173 -51.594 0.635 1.00 26.89 96 ASP A CA 1
ATOM 772 C C . ASP A 1 96 ? -1.080 -50.058 0.643 1.00 26.89 96 ASP A C 1
ATOM 774 O O . ASP A 1 96 ? -0.052 -49.467 0.314 1.00 26.89 96 ASP A O 1
ATOM 778 N N . SER A 1 97 ? -2.172 -49.386 1.008 1.00 29.52 97 SER A N 1
ATOM 779 C CA . SER A 1 97 ? -2.141 -47.989 1.432 1.00 29.52 97 SER A CA 1
ATOM 780 C C . SER A 1 97 ? -1.623 -47.966 2.867 1.00 29.52 97 SER A C 1
ATOM 782 O O . SER A 1 97 ? -2.381 -48.049 3.834 1.00 29.52 97 SER A O 1
ATOM 784 N N . LYS A 1 98 ? -0.294 -47.935 3.019 1.00 28.53 98 LYS A N 1
ATOM 785 C CA . LYS A 1 98 ? 0.324 -47.592 4.302 1.00 28.53 98 LYS A CA 1
ATOM 786 C C . LYS A 1 98 ? -0.176 -46.201 4.688 1.00 28.53 98 LYS A C 1
ATOM 788 O O . LYS A 1 98 ? 0.103 -45.227 3.993 1.00 28.53 98 LYS A O 1
ATOM 793 N N . THR A 1 99 ? -0.902 -46.123 5.797 1.00 31.97 99 THR A N 1
ATOM 794 C CA . THR A 1 99 ? -1.305 -44.872 6.438 1.00 31.97 99 THR A CA 1
ATOM 795 C C . THR A 1 99 ? -0.065 -44.022 6.700 1.00 31.97 99 THR A C 1
ATOM 797 O O . THR A 1 99 ? 0.812 -44.383 7.486 1.00 31.97 99 THR A O 1
ATOM 800 N N . PHE A 1 100 ? 0.026 -42.901 5.987 1.00 34.94 100 PHE A N 1
ATOM 801 C CA . PHE A 1 100 ? 1.043 -41.882 6.196 1.00 34.94 100 PHE A CA 1
ATOM 802 C C . PHE A 1 100 ? 0.965 -41.392 7.648 1.00 34.94 100 PHE A C 1
ATOM 804 O O . PHE A 1 100 ? -0.084 -40.920 8.082 1.00 34.94 100 PHE A O 1
ATOM 811 N N . LYS A 1 101 ? 2.056 -41.537 8.408 1.00 34.25 101 LYS A N 1
ATOM 812 C CA . LYS A 1 101 ? 2.207 -40.948 9.743 1.00 34.25 101 LYS A CA 1
ATOM 813 C C . LYS A 1 101 ? 3.106 -39.713 9.615 1.00 34.25 101 LYS A C 1
ATOM 815 O O . LYS A 1 101 ? 4.298 -39.895 9.364 1.00 34.25 101 LYS A O 1
ATOM 820 N N . PRO A 1 102 ? 2.564 -38.492 9.749 1.00 37.09 102 PRO A N 1
ATOM 821 C CA . PRO A 1 102 ? 3.349 -37.264 9.660 1.00 37.09 102 PRO A CA 1
ATOM 822 C C . PRO A 1 102 ? 4.431 -37.200 10.753 1.00 37.09 102 PRO A C 1
ATOM 824 O O . PRO A 1 102 ? 4.219 -37.662 11.876 1.00 37.09 102 PRO A O 1
ATOM 827 N N . ASN A 1 103 ? 5.583 -36.606 10.425 1.00 39.62 103 ASN A N 1
ATOM 828 C CA . ASN A 1 103 ? 6.635 -36.204 11.378 1.00 39.62 103 ASN A CA 1
ATOM 829 C C . ASN A 1 103 ? 6.077 -35.119 12.349 1.00 39.62 103 ASN A C 1
ATOM 831 O O . ASN A 1 103 ? 5.009 -34.582 12.049 1.00 39.62 103 ASN A O 1
ATOM 835 N N . PRO A 1 104 ? 6.709 -34.762 13.496 1.00 47.28 104 PRO A N 1
ATOM 836 C CA . PRO A 1 104 ? 6.096 -33.877 14.488 1.00 47.28 104 PRO A CA 1
ATOM 837 C C . PRO A 1 104 ? 5.809 -32.497 13.890 1.00 47.28 104 PRO A C 1
ATOM 839 O O . PRO A 1 104 ? 6.696 -31.660 13.714 1.00 47.28 104 PRO A O 1
ATOM 842 N N . ASP A 1 105 ? 4.533 -32.292 13.590 1.00 61.72 105 ASP A N 1
ATOM 843 C CA . ASP A 1 105 ? 4.062 -31.288 12.655 1.00 61.72 105 ASP A CA 1
ATOM 844 C C . ASP A 1 105 ? 4.383 -29.865 13.131 1.00 61.72 105 ASP A C 1
ATOM 846 O O . ASP A 1 105 ? 4.232 -29.510 14.308 1.00 61.72 105 ASP A O 1
ATOM 850 N N . HIS A 1 106 ? 4.898 -29.047 12.218 1.00 67.62 106 HIS A N 1
ATOM 851 C CA . HIS A 1 106 ? 5.215 -27.646 12.463 1.00 67.62 106 HIS A CA 1
ATOM 852 C C . HIS A 1 106 ? 3.958 -26.767 12.496 1.00 67.62 106 HIS A C 1
ATOM 854 O O . HIS A 1 106 ? 3.998 -25.683 13.071 1.00 67.62 106 HIS A O 1
ATOM 860 N N . ASN A 1 107 ? 2.831 -27.261 11.974 1.00 77.62 107 ASN A N 1
ATOM 861 C CA . ASN A 1 107 ? 1.612 -26.482 11.760 1.00 77.62 107 ASN A CA 1
ATOM 862 C C . ASN A 1 107 ? 0.364 -27.020 12.495 1.00 77.62 107 ASN A C 1
ATOM 864 O O . ASN A 1 107 ? -0.745 -26.531 12.277 1.00 77.62 107 ASN A O 1
ATOM 868 N N . CYS A 1 108 ? 0.549 -27.982 13.408 1.00 85.06 108 CYS A N 1
ATOM 869 C CA . CYS A 1 108 ? -0.486 -28.581 14.262 1.00 85.06 108 CYS A CA 1
ATOM 870 C C . CYS A 1 108 ? -1.567 -29.435 13.580 1.00 85.06 108 CYS A C 1
ATOM 872 O O . CYS A 1 108 ? -2.459 -29.888 14.301 1.00 85.06 108 CYS A O 1
ATOM 874 N N . ILE A 1 109 ? -1.515 -29.705 12.270 1.00 81.88 109 ILE A N 1
ATOM 875 C CA . ILE A 1 109 ? -2.520 -30.562 11.616 1.00 81.88 109 ILE A CA 1
ATOM 876 C C . ILE A 1 109 ? -2.466 -31.983 12.188 1.00 81.88 109 ILE A C 1
ATOM 878 O O . ILE A 1 109 ? -3.492 -32.509 12.604 1.00 81.88 109 ILE A O 1
ATOM 882 N N . ALA A 1 110 ? -1.280 -32.587 12.278 1.00 80.94 110 ALA A N 1
ATOM 883 C CA . ALA A 1 110 ? -1.138 -33.951 12.798 1.00 80.94 110 ALA A CA 1
ATOM 884 C C . ALA A 1 110 ? -1.108 -34.037 14.336 1.00 80.94 110 ALA A C 1
ATOM 886 O O . ALA A 1 110 ? -1.257 -35.120 14.902 1.00 80.94 110 ALA A O 1
ATOM 887 N N . THR A 1 111 ? -0.870 -32.912 15.019 1.00 86.94 111 THR A N 1
ATOM 888 C CA . THR A 1 111 ? -0.760 -32.867 16.487 1.00 86.94 111 THR A CA 1
ATOM 889 C C . THR A 1 111 ? -2.130 -32.897 17.158 1.00 86.94 111 THR A C 1
ATOM 891 O O . THR A 1 111 ? -2.275 -33.485 18.228 1.00 86.94 111 THR A O 1
ATOM 894 N N . ILE A 1 112 ? -3.131 -32.242 16.566 1.00 87.12 112 ILE A N 1
ATOM 895 C CA . ILE A 1 112 ? -4.478 -32.183 17.136 1.00 87.12 112 ILE A CA 1
ATOM 896 C C . ILE A 1 112 ? -5.243 -33.453 16.739 1.00 87.12 112 ILE A C 1
ATOM 898 O O . ILE A 1 112 ? -5.314 -33.764 15.552 1.00 87.12 112 ILE A O 1
ATOM 902 N N . PRO A 1 113 ? -5.853 -34.179 17.695 1.00 86.81 113 PRO A N 1
ATOM 903 C CA . PRO A 1 113 ? -6.718 -35.309 17.379 1.00 86.81 113 PRO A CA 1
ATOM 904 C C . PRO A 1 113 ? -7.838 -34.937 16.400 1.00 86.81 113 PRO A C 1
ATOM 906 O O . PRO A 1 113 ? -8.517 -33.928 16.590 1.00 86.81 113 PRO A O 1
ATOM 909 N N . GLU A 1 114 ? -8.080 -35.798 15.408 1.00 81.12 114 GLU A N 1
ATOM 910 C CA . GLU A 1 114 ? -9.040 -35.564 14.316 1.00 81.12 114 GLU A CA 1
ATOM 911 C C . GLU A 1 114 ? -10.444 -35.196 14.817 1.00 81.12 114 GLU A C 1
ATOM 913 O O . GLU A 1 114 ? -11.088 -34.326 14.249 1.00 81.12 114 GLU A O 1
ATOM 918 N N . LYS A 1 115 ? -10.884 -35.748 15.958 1.00 85.69 115 LYS A N 1
ATOM 919 C CA . LYS A 1 115 ? -12.183 -35.417 16.574 1.00 85.69 115 LYS A CA 1
ATOM 920 C C . LYS A 1 115 ? -12.381 -33.933 16.923 1.00 85.69 115 LYS A C 1
ATOM 922 O O . LYS A 1 115 ? -13.516 -33.516 17.126 1.00 85.69 115 LYS A O 1
ATOM 927 N N . TYR A 1 116 ? -11.307 -33.147 17.026 1.00 85.88 116 TYR A N 1
ATOM 928 C CA . TYR A 1 116 ? -11.385 -31.705 17.281 1.00 85.88 116 TYR A CA 1
ATOM 929 C C . TYR A 1 116 ? -11.206 -30.857 16.020 1.00 85.88 116 TYR A C 1
ATOM 931 O O . TYR A 1 116 ? -11.478 -29.655 16.039 1.00 85.88 116 TYR A O 1
ATOM 939 N N . ILE A 1 117 ? -10.740 -31.464 14.930 1.00 77.94 117 ILE A N 1
ATOM 940 C CA . ILE A 1 117 ? -10.606 -30.812 13.635 1.00 77.94 117 ILE A CA 1
ATOM 941 C C . ILE A 1 117 ? -11.893 -31.086 12.872 1.00 77.94 117 ILE A C 1
ATOM 943 O O . ILE A 1 117 ? -12.179 -32.209 12.475 1.00 77.94 117 ILE A O 1
ATOM 947 N N . THR A 1 118 ? -12.688 -30.051 12.643 1.00 64.69 118 THR A N 1
ATOM 948 C CA . THR A 1 118 ? -13.872 -30.197 11.799 1.00 64.69 118 THR A CA 1
ATOM 949 C C . THR A 1 118 ? -13.461 -29.861 10.369 1.00 64.69 118 THR A C 1
ATOM 951 O O . THR A 1 118 ? -12.918 -28.786 10.133 1.00 64.69 118 THR A O 1
ATOM 954 N N . ASN A 1 119 ? -13.653 -30.778 9.416 1.00 61.75 119 ASN A N 1
ATOM 955 C CA . ASN A 1 119 ? -13.212 -30.653 8.013 1.00 61.75 119 ASN A CA 1
ATOM 956 C C . ASN A 1 119 ? -13.995 -29.568 7.234 1.00 61.75 119 ASN A C 1
ATOM 958 O O . ASN A 1 119 ? -14.690 -29.847 6.261 1.00 61.75 119 ASN A O 1
ATOM 962 N N . GLY A 1 120 ? -13.915 -28.315 7.685 1.00 53.00 120 GLY A N 1
ATOM 963 C CA . GLY A 1 120 ? -14.546 -27.144 7.082 1.00 53.00 120 GLY A CA 1
ATOM 964 C C . GLY A 1 120 ? -15.983 -26.871 7.542 1.00 53.00 120 GLY A C 1
ATOM 965 O O . GLY A 1 120 ? -16.600 -25.919 7.061 1.00 53.00 120 GLY A O 1
ATOM 966 N N . GLU A 1 121 ? -16.550 -27.642 8.474 1.00 54.03 121 GLU A N 1
ATOM 967 C CA . GLU A 1 121 ? -17.947 -27.466 8.905 1.00 54.03 121 GLU A CA 1
ATOM 968 C C . GLU A 1 121 ? -18.094 -26.465 10.066 1.00 54.03 121 GLU A C 1
ATOM 970 O O . GLU A 1 121 ? -18.975 -25.602 10.020 1.00 54.03 121 GLU A O 1
ATOM 975 N N . GLN A 1 122 ? -17.184 -26.467 11.045 1.00 61.59 122 GLN A N 1
ATOM 976 C CA . GLN A 1 122 ? -17.230 -25.628 12.254 1.00 61.59 122 GLN A CA 1
ATOM 977 C C . GLN A 1 122 ? -15.825 -25.068 12.595 1.00 61.59 122 GLN A C 1
ATOM 979 O O . GLN A 1 122 ? -14.861 -25.355 11.886 1.00 61.59 122 GLN A O 1
ATOM 984 N N . PRO A 1 123 ? -15.647 -24.201 13.610 1.00 68.00 123 PRO A N 1
ATOM 985 C CA . PRO A 1 123 ? -14.316 -23.966 14.175 1.00 68.00 123 PRO A CA 1
ATOM 986 C C . PRO A 1 123 ? -13.666 -25.257 14.691 1.00 68.00 123 PRO A C 1
ATOM 988 O O . PRO A 1 123 ? -14.331 -26.281 14.869 1.00 68.00 123 PRO A O 1
ATOM 991 N N . VAL A 1 124 ? -12.364 -25.186 14.981 1.00 82.44 124 VAL A N 1
ATOM 992 C CA . VAL A 1 124 ? -11.690 -26.188 15.821 1.00 82.44 124 VAL A CA 1
ATOM 993 C C . VAL A 1 124 ? -12.471 -26.314 17.131 1.00 82.44 124 VAL A C 1
ATOM 995 O O . VAL A 1 124 ? -12.731 -25.308 17.793 1.00 82.44 124 VAL A O 1
ATOM 998 N N . LEU A 1 125 ? -12.879 -27.531 17.485 1.00 86.69 125 LEU A N 1
ATOM 999 C CA . LEU A 1 125 ? -13.670 -27.774 18.687 1.00 86.69 125 LEU A CA 1
ATOM 1000 C C . LEU A 1 125 ? -12.794 -27.553 19.924 1.00 86.69 125 LEU A C 1
ATOM 1002 O O . LEU A 1 125 ? -11.736 -28.170 20.050 1.00 86.69 125 LEU A O 1
ATOM 1006 N N . ILE A 1 126 ? -13.245 -26.692 20.840 1.00 90.81 126 ILE A N 1
ATOM 1007 C CA . ILE A 1 126 ? -12.638 -26.548 22.165 1.00 90.81 126 ILE A CA 1
ATOM 1008 C C . ILE A 1 126 ? -13.319 -27.563 23.097 1.00 90.81 126 ILE A C 1
ATOM 1010 O O . ILE A 1 126 ? -14.526 -27.442 23.319 1.00 90.81 126 ILE A O 1
ATOM 1014 N N . PRO A 1 127 ? -12.586 -28.563 23.622 1.00 90.06 127 PRO A N 1
ATOM 1015 C CA . PRO A 1 127 ? -13.126 -29.534 24.572 1.00 90.06 127 PRO A CA 1
ATOM 1016 C C . PRO A 1 127 ? -13.503 -28.888 25.906 1.00 90.06 127 PRO A C 1
ATOM 1018 O O . PRO A 1 127 ? -13.111 -27.754 26.193 1.00 90.06 127 PRO A O 1
ATOM 1021 N N . ASP A 1 128 ? -14.212 -29.631 26.753 1.00 90.19 128 ASP A N 1
ATOM 1022 C CA . ASP A 1 128 ? -14.454 -29.190 28.123 1.00 90.19 128 ASP A CA 1
ATOM 1023 C C . ASP A 1 128 ? -13.161 -29.131 28.957 1.00 90.19 128 ASP A C 1
ATOM 1025 O O . ASP A 1 128 ? -12.086 -29.600 28.571 1.00 90.19 128 ASP A O 1
ATOM 1029 N N . ASP A 1 129 ? -13.266 -28.523 30.134 1.00 87.44 129 ASP A N 1
ATOM 1030 C CA . ASP A 1 129 ? -12.131 -28.267 31.015 1.00 87.44 129 ASP A CA 1
ATOM 1031 C C . ASP A 1 129 ? -11.435 -29.537 31.513 1.00 87.44 129 ASP A C 1
ATOM 1033 O O . ASP A 1 129 ? -10.211 -29.543 31.701 1.00 87.44 129 ASP A O 1
ATOM 1037 N N . GLN A 1 130 ? -12.204 -30.599 31.756 1.00 89.81 130 GLN A N 1
ATOM 1038 C CA . GLN A 1 130 ? -11.686 -31.866 32.255 1.00 89.81 130 GLN A CA 1
ATOM 1039 C C . GLN A 1 130 ? -10.884 -32.556 31.151 1.00 89.81 130 GLN A C 1
ATOM 1041 O O . GLN A 1 130 ? -9.747 -32.984 31.377 1.00 89.81 130 GLN A O 1
ATOM 1046 N N . GLU A 1 131 ? -11.431 -32.580 29.938 1.00 93.62 131 GLU A N 1
ATOM 1047 C CA . GLU A 1 131 ? -10.774 -33.128 28.763 1.00 93.62 131 GLU A CA 1
ATOM 1048 C C . GLU A 1 131 ? -9.527 -32.314 28.389 1.00 93.62 131 GLU A C 1
ATOM 1050 O O . GLU A 1 131 ? -8.445 -32.892 28.260 1.00 93.62 131 GLU A O 1
ATOM 1055 N N . LEU A 1 132 ? -9.610 -30.980 28.338 1.00 92.94 132 LEU A N 1
ATOM 1056 C CA . LEU A 1 132 ? -8.460 -30.091 28.109 1.00 92.94 132 LEU A CA 1
ATOM 1057 C C . LEU A 1 132 ? -7.319 -30.332 29.108 1.00 92.94 132 LEU A C 1
ATOM 1059 O O . LEU A 1 132 ? -6.140 -30.301 28.743 1.00 92.94 132 LEU A O 1
ATOM 1063 N N . THR A 1 133 ? -7.655 -30.597 30.372 1.00 92.88 133 THR A N 1
ATOM 1064 C CA . THR A 1 133 ? -6.667 -30.888 31.418 1.00 92.88 133 THR A CA 1
ATOM 1065 C C . THR A 1 133 ? -6.011 -32.257 31.223 1.00 92.88 133 THR A C 1
ATOM 1067 O O . THR A 1 133 ? -4.843 -32.421 31.578 1.00 92.88 133 THR A O 1
ATOM 1070 N N . SER A 1 134 ? -6.698 -33.217 30.604 1.00 94.12 134 SER A N 1
ATOM 1071 C CA . SER A 1 134 ? -6.143 -34.541 30.287 1.00 94.12 134 SER A CA 1
ATOM 1072 C C . SER A 1 134 ? -5.238 -34.558 29.045 1.00 94.12 134 SER A C 1
ATOM 1074 O O . SER A 1 134 ? -4.351 -35.404 28.945 1.00 94.12 134 SER A O 1
ATOM 1076 N N . LEU A 1 135 ? -5.410 -33.611 28.113 1.00 93.62 135 LEU A N 1
ATOM 1077 C CA . LEU A 1 135 ? -4.668 -33.580 26.848 1.00 93.62 135 LEU A CA 1
ATOM 1078 C C . LEU A 1 135 ? -3.178 -33.230 27.028 1.00 93.62 135 LEU A C 1
ATOM 1080 O O . LEU A 1 135 ? -2.843 -32.426 27.897 1.00 93.62 135 LEU A O 1
ATOM 1084 N N . PRO A 1 136 ? -2.262 -33.753 26.194 1.00 92.75 136 PRO A N 1
ATOM 1085 C CA . PRO A 1 136 ? -0.847 -33.375 26.238 1.00 92.75 136 PRO A CA 1
ATOM 1086 C C . PRO A 1 136 ? -0.599 -31.869 26.018 1.00 92.75 136 PRO A C 1
ATOM 1088 O O . PRO A 1 136 ? -1.331 -31.209 25.279 1.00 92.75 136 PRO A O 1
ATOM 1091 N N . ASP A 1 137 ? 0.465 -31.324 26.616 1.00 89.56 137 ASP A N 1
ATOM 1092 C CA . ASP A 1 137 ? 0.799 -29.887 26.584 1.00 89.56 137 ASP A CA 1
ATOM 1093 C C . ASP A 1 137 ? 0.897 -29.314 25.161 1.00 89.56 137 ASP A C 1
ATOM 1095 O O . ASP A 1 137 ? 0.360 -28.242 24.873 1.00 89.56 137 ASP A O 1
ATOM 1099 N N . ASN A 1 138 ? 1.536 -30.053 24.251 1.00 86.81 138 ASN A N 1
ATOM 1100 C CA . ASN A 1 138 ? 1.658 -29.675 22.844 1.00 86.81 138 ASN A CA 1
ATOM 1101 C C . ASN A 1 138 ? 0.302 -29.657 22.120 1.00 86.81 138 ASN A C 1
ATOM 1103 O O . ASN A 1 138 ? 0.086 -28.792 21.274 1.00 86.81 138 ASN A O 1
ATOM 1107 N N . VAL A 1 139 ? -0.621 -30.563 22.463 1.00 90.81 139 VAL A N 1
ATOM 1108 C CA . VAL A 1 139 ? -1.974 -30.606 21.888 1.00 90.81 139 VAL A CA 1
ATOM 1109 C C . VAL A 1 139 ? -2.775 -29.384 22.324 1.00 90.81 139 VAL A C 1
ATOM 1111 O O . VAL A 1 139 ? -3.398 -28.741 21.486 1.00 90.81 139 VAL A O 1
ATOM 1114 N N . VAL A 1 140 ? -2.713 -29.011 23.606 1.00 92.62 140 VAL A N 1
ATOM 1115 C CA . VAL A 1 140 ? -3.422 -27.831 24.129 1.00 92.62 140 VAL A CA 1
ATOM 1116 C C . VAL A 1 140 ? -2.897 -26.535 23.502 1.00 92.62 140 VAL A C 1
ATOM 1118 O O . VAL A 1 140 ? -3.690 -25.696 23.073 1.00 92.62 140 VAL A O 1
ATOM 1121 N N . GLY A 1 141 ? -1.573 -26.379 23.392 1.00 90.81 141 GLY A N 1
ATOM 1122 C CA . GLY A 1 141 ? -0.980 -25.232 22.693 1.00 90.81 141 GLY A CA 1
ATOM 1123 C C . GLY A 1 141 ? -1.382 -25.184 21.215 1.00 90.81 141 GLY A C 1
ATOM 1124 O O . GLY A 1 141 ? -1.755 -24.128 20.700 1.00 90.81 141 GLY A O 1
ATOM 1125 N N . CYS A 1 142 ? -1.390 -26.338 20.542 1.00 90.12 142 CYS A N 1
ATOM 1126 C CA . CYS A 1 142 ? -1.844 -26.447 19.160 1.00 90.12 142 CYS A CA 1
ATOM 1127 C C . CYS A 1 142 ? -3.325 -26.091 18.982 1.00 90.12 142 CYS A C 1
ATOM 1129 O O . CYS A 1 142 ? -3.653 -25.367 18.042 1.00 90.12 142 CYS A O 1
ATOM 1131 N N . LEU A 1 143 ? -4.206 -26.545 19.880 1.00 91.94 143 LEU A N 1
ATOM 1132 C CA . LEU A 1 143 ? -5.628 -26.187 19.871 1.00 91.94 143 LEU A CA 1
ATOM 1133 C C . LEU A 1 143 ? -5.809 -24.668 19.925 1.00 91.94 143 LEU A C 1
ATOM 1135 O O . LEU A 1 143 ? -6.550 -24.126 19.112 1.00 91.94 143 LEU A O 1
ATOM 1139 N N . TYR A 1 144 ? -5.088 -23.973 20.811 1.00 93.19 144 TYR A N 1
ATOM 1140 C CA . TYR A 1 144 ? -5.122 -22.509 20.876 1.00 93.19 144 TYR A CA 1
ATOM 1141 C C . TYR A 1 144 ? -4.697 -21.865 19.553 1.00 93.19 144 TYR A C 1
ATOM 1143 O O . TYR A 1 144 ? -5.458 -21.085 18.980 1.00 93.19 144 TYR A O 1
ATOM 1151 N N . HIS A 1 145 ? -3.512 -22.212 19.040 1.00 90.75 145 HIS A N 1
ATOM 1152 C CA . HIS A 1 145 ? -2.978 -21.594 17.825 1.00 90.75 145 HIS A CA 1
ATOM 1153 C C . HIS A 1 145 ? -3.844 -21.863 16.595 1.00 90.75 145 HIS A C 1
ATOM 1155 O O . HIS A 1 145 ? -4.026 -20.968 15.770 1.00 90.75 145 HIS A O 1
ATOM 1161 N N . ARG A 1 146 ? -4.418 -23.063 16.481 1.00 89.56 146 ARG A N 1
ATOM 1162 C CA . ARG A 1 146 ? -5.331 -23.407 15.387 1.00 89.56 146 ARG A CA 1
ATOM 1163 C C . ARG A 1 146 ? -6.691 -22.745 15.549 1.00 89.56 146 ARG A C 1
ATOM 1165 O O . ARG A 1 146 ? -7.235 -22.282 14.555 1.00 89.56 146 ARG A O 1
ATOM 1172 N N . TYR A 1 147 ? -7.215 -22.617 16.766 1.00 92.69 147 TYR A N 1
ATOM 1173 C CA . TYR A 1 147 ? -8.489 -21.940 16.996 1.00 92.69 147 TYR A CA 1
ATOM 1174 C C . TYR A 1 147 ? -8.436 -20.464 16.585 1.00 92.69 147 TYR A C 1
ATOM 1176 O O . TYR A 1 147 ? -9.284 -20.014 15.819 1.00 92.69 147 TYR A O 1
ATOM 1184 N N . VAL A 1 148 ? -7.415 -19.719 17.030 1.00 92.19 148 VAL A N 1
ATOM 1185 C CA . VAL A 1 148 ? -7.281 -18.282 16.708 1.00 92.19 148 VAL A CA 1
ATOM 1186 C C . VAL A 1 148 ? -6.951 -18.010 15.235 1.00 92.19 148 VAL A C 1
ATOM 1188 O O . VAL A 1 148 ? -7.092 -16.879 14.782 1.00 92.19 148 VAL A O 1
ATOM 1191 N N . THR A 1 149 ? -6.539 -19.039 14.486 1.00 90.25 149 THR A N 1
ATOM 1192 C CA . THR A 1 149 ? -6.261 -18.979 13.039 1.00 90.25 149 THR A CA 1
ATOM 1193 C C . THR A 1 149 ? -7.308 -19.705 12.185 1.00 90.25 149 THR A C 1
ATOM 1195 O O . THR A 1 149 ? -7.111 -19.894 10.987 1.00 90.25 149 THR A O 1
ATOM 1198 N N . THR A 1 150 ? -8.443 -20.098 12.774 1.00 90.75 150 THR A N 1
ATOM 1199 C CA . THR A 1 150 ? -9.566 -20.699 12.043 1.00 90.75 150 THR A CA 1
ATOM 1200 C C . THR A 1 150 ? -10.702 -19.692 11.924 1.00 90.75 150 THR A C 1
ATOM 1202 O O . THR A 1 150 ? -11.276 -19.268 12.929 1.00 90.75 150 THR A O 1
ATOM 1205 N N . LEU A 1 151 ? -11.052 -19.320 10.691 1.00 93.19 151 LEU A N 1
ATOM 1206 C CA . LEU A 1 151 ? -12.153 -18.396 10.429 1.00 93.19 151 LEU A CA 1
ATOM 1207 C C . LEU A 1 151 ? -13.501 -19.086 10.675 1.00 93.19 151 LEU A C 1
ATOM 1209 O O . LEU A 1 151 ? -13.708 -20.252 10.340 1.00 93.19 151 LEU A O 1
ATOM 1213 N N . GLN A 1 152 ? -14.434 -18.348 11.262 1.00 92.81 152 GLN A N 1
ATOM 1214 C CA . GLN A 1 152 ? -15.706 -18.863 11.774 1.00 92.81 152 GLN A CA 1
ATOM 1215 C C . GLN A 1 152 ? -16.919 -18.235 11.088 1.00 92.81 152 GLN A C 1
ATOM 1217 O O . GLN A 1 152 ? -18.013 -18.800 11.134 1.00 92.81 152 GLN A O 1
ATOM 1222 N N . TYR A 1 153 ? -16.741 -17.065 10.476 1.00 91.69 153 TYR A N 1
ATOM 1223 C CA . TYR A 1 153 ? -17.773 -16.373 9.716 1.00 91.69 153 TYR A CA 1
ATOM 1224 C C . TYR A 1 153 ? -17.164 -15.644 8.521 1.00 91.69 153 TYR A C 1
ATOM 1226 O O . TYR A 1 153 ? -15.979 -15.309 8.521 1.00 91.69 153 TYR A O 1
ATOM 1234 N N . PHE A 1 154 ? -17.974 -15.424 7.490 1.00 91.06 154 PHE A N 1
ATOM 1235 C CA . PHE A 1 154 ? -17.542 -14.722 6.291 1.00 91.06 154 PHE A CA 1
ATOM 1236 C C . PHE A 1 154 ? -17.708 -13.213 6.480 1.00 91.06 154 PHE A C 1
ATOM 1238 O O . PHE A 1 154 ? -18.793 -12.749 6.809 1.00 91.06 154 PHE A O 1
ATOM 1245 N N . CYS A 1 155 ? -16.628 -12.471 6.253 1.00 91.44 155 CYS A N 1
ATOM 1246 C CA . CYS A 1 155 ? -16.665 -11.035 6.006 1.00 91.44 155 CYS A CA 1
ATOM 1247 C C . CYS A 1 155 ? -16.011 -10.810 4.642 1.00 91.44 155 CYS A C 1
ATOM 1249 O O . CYS A 1 155 ? -14.817 -11.093 4.488 1.00 91.44 155 CYS A O 1
ATOM 1251 N N . GLY A 1 156 ? -16.787 -10.378 3.655 1.00 89.56 156 GLY A N 1
ATOM 1252 C CA . GLY A 1 156 ? -16.345 -10.227 2.276 1.00 89.56 156 GLY A CA 1
ATOM 1253 C C . GLY A 1 156 ? -15.307 -9.123 2.146 1.00 89.56 156 GLY A C 1
ATOM 1254 O O . GLY A 1 156 ? -14.189 -9.380 1.717 1.00 89.56 156 GLY A O 1
ATOM 1255 N N . TYR A 1 157 ? -15.625 -7.911 2.582 1.00 90.44 157 TYR A N 1
ATOM 1256 C CA . TYR A 1 157 ? -14.764 -6.742 2.476 1.00 90.44 157 TYR A CA 1
ATOM 1257 C C . TYR A 1 157 ? -14.196 -6.319 3.831 1.00 90.44 157 TYR A C 1
ATOM 1259 O O . TYR A 1 157 ? -14.921 -6.012 4.781 1.00 90.44 157 TYR A O 1
ATOM 1267 N N . LYS A 1 158 ? -12.864 -6.267 3.902 1.00 89.50 158 LYS A N 1
ATOM 1268 C CA . LYS A 1 158 ? -12.125 -5.824 5.085 1.00 89.50 158 LYS A CA 1
ATOM 1269 C C . LYS A 1 158 ? -11.426 -4.522 4.759 1.00 89.50 158 LYS A C 1
ATOM 1271 O O . LYS A 1 158 ? -10.639 -4.460 3.821 1.00 89.50 158 LYS A O 1
ATOM 1276 N N . GLU A 1 159 ? -11.692 -3.485 5.534 1.00 87.25 159 GLU A N 1
ATOM 1277 C CA . GLU A 1 159 ? -11.030 -2.200 5.342 1.00 87.25 159 GLU A CA 1
ATOM 1278 C C . GLU A 1 159 ? -9.947 -2.015 6.398 1.00 87.25 159 GLU A C 1
ATOM 1280 O O . GLU A 1 159 ? -10.194 -2.200 7.589 1.00 87.25 159 GLU A O 1
ATOM 1285 N N . ARG A 1 160 ? -8.735 -1.658 5.962 1.00 86.75 160 ARG A N 1
ATOM 1286 C CA . ARG A 1 160 ? -7.646 -1.292 6.867 1.00 86.75 160 ARG A CA 1
ATOM 1287 C C . ARG A 1 160 ? -7.824 0.153 7.328 1.00 86.75 160 ARG A C 1
ATOM 1289 O O . ARG A 1 160 ? -7.837 1.060 6.500 1.00 86.75 160 ARG A O 1
ATOM 1296 N N . ILE A 1 161 ? -7.895 0.348 8.641 1.00 86.12 161 ILE A N 1
ATOM 1297 C CA . ILE A 1 161 ? -8.006 1.649 9.301 1.00 86.12 161 ILE A CA 1
ATOM 1298 C C . ILE A 1 161 ? -6.736 1.900 10.117 1.00 86.12 161 ILE A C 1
ATOM 1300 O O . ILE A 1 161 ? -6.320 1.050 10.906 1.00 86.12 161 ILE A O 1
ATOM 1304 N N . GLY A 1 162 ? -6.108 3.059 9.934 1.00 80.19 162 GLY A N 1
ATOM 1305 C CA . GLY A 1 162 ? -4.799 3.376 10.506 1.00 80.19 162 GLY A CA 1
ATOM 1306 C C . GLY A 1 162 ? -3.614 2.846 9.682 1.00 80.19 162 GLY A C 1
ATOM 1307 O O . GLY A 1 162 ? -3.718 2.589 8.483 1.00 80.19 162 GLY A O 1
ATOM 1308 N N . GLN A 1 163 ? -2.442 2.716 10.308 1.00 71.06 163 GLN A N 1
ATOM 1309 C CA . GLN A 1 163 ? -1.187 2.365 9.622 1.00 71.06 163 GLN A CA 1
ATOM 1310 C C . GLN A 1 163 ? -1.075 0.854 9.312 1.00 71.06 163 GLN A C 1
ATOM 1312 O O . GLN A 1 163 ? -1.554 0.019 10.081 1.00 71.06 163 GLN A O 1
ATOM 1317 N N . ILE A 1 164 ? -0.415 0.487 8.197 1.00 66.12 164 ILE A N 1
ATOM 1318 C CA . ILE A 1 164 ? -0.158 -0.919 7.792 1.00 66.12 164 ILE A CA 1
ATOM 1319 C C . ILE A 1 164 ? 0.940 -1.598 8.636 1.00 66.12 164 ILE A C 1
ATOM 1321 O O . ILE A 1 164 ? 0.673 -2.682 9.158 1.00 66.12 164 ILE A O 1
ATOM 1325 N N . PRO A 1 165 ? 2.145 -1.013 8.814 1.00 56.84 165 PRO A N 1
ATOM 1326 C CA . PRO A 1 165 ? 3.226 -1.712 9.515 1.00 56.84 165 PRO A CA 1
ATOM 1327 C C . PRO A 1 165 ? 2.925 -1.909 11.008 1.00 56.84 165 PRO A C 1
ATOM 1329 O O . PRO A 1 165 ? 3.223 -2.938 11.599 1.00 56.84 165 PRO A O 1
ATOM 1332 N N . ARG A 1 166 ? 2.312 -0.930 11.664 1.00 66.69 166 ARG A N 1
ATOM 1333 C CA . ARG A 1 166 ? 1.863 -1.020 13.061 1.00 66.69 166 ARG A CA 1
ATOM 1334 C C . ARG A 1 166 ? 0.916 0.143 13.301 1.00 66.69 166 ARG A C 1
ATOM 1336 O O . ARG A 1 166 ? 1.098 1.153 12.643 1.00 66.69 166 ARG A O 1
ATOM 1343 N N . ASN A 1 167 ? -0.027 0.047 14.236 1.00 70.00 167 ASN A N 1
ATOM 1344 C CA . ASN A 1 167 ? -0.977 1.124 14.573 1.00 70.00 167 ASN A CA 1
ATOM 1345 C C . ASN A 1 167 ? -2.215 1.216 13.670 1.00 70.00 167 ASN A C 1
ATOM 1347 O O . ASN A 1 167 ? -2.683 2.304 13.327 1.00 70.00 167 ASN A O 1
ATOM 1351 N N . GLY A 1 168 ? -2.750 0.065 13.274 1.00 82.94 168 GLY A N 1
ATOM 1352 C CA . GLY A 1 168 ? -3.993 -0.007 12.527 1.00 82.94 168 GLY A CA 1
ATOM 1353 C C . GLY A 1 168 ? -4.669 -1.355 12.696 1.00 82.94 168 GLY A C 1
ATOM 1354 O O . GLY A 1 168 ? -4.029 -2.339 13.060 1.00 82.94 168 GLY A O 1
ATOM 1355 N N . TRP A 1 169 ? -5.958 -1.378 12.397 1.00 91.06 169 TRP A N 1
ATOM 1356 C CA . TRP A 1 169 ? -6.809 -2.551 12.490 1.00 91.06 169 TRP A CA 1
ATOM 1357 C C . TRP A 1 169 ? -7.576 -2.727 11.186 1.00 91.06 169 TRP A C 1
ATOM 1359 O O . TRP A 1 169 ? -7.964 -1.748 10.547 1.00 91.06 169 TRP A O 1
ATOM 1369 N N . TYR A 1 170 ? -7.832 -3.969 10.794 1.00 91.81 170 TYR A N 1
ATOM 1370 C CA . TYR A 1 170 ? -8.935 -4.242 9.880 1.00 91.81 170 TYR A CA 1
ATOM 1371 C C . TYR A 1 170 ? -10.281 -4.093 10.596 1.00 91.81 170 TYR A C 1
ATOM 1373 O O . TYR A 1 170 ? -10.429 -4.465 11.757 1.00 91.81 170 TYR A O 1
ATOM 1381 N N . ILE A 1 171 ? -11.282 -3.592 9.886 1.00 93.62 171 ILE A N 1
ATOM 1382 C CA . ILE A 1 171 ? -12.687 -3.714 10.277 1.00 93.62 171 ILE A CA 1
ATOM 1383 C C . ILE A 1 171 ? -13.440 -4.478 9.193 1.00 93.62 171 ILE A C 1
ATOM 1385 O O . ILE A 1 171 ? -13.073 -4.429 8.015 1.00 93.62 171 ILE A O 1
ATOM 1389 N N . CYS A 1 172 ? -14.509 -5.169 9.578 1.00 93.69 172 CYS A N 1
ATOM 1390 C CA . CYS A 1 172 ? -15.468 -5.663 8.607 1.00 93.69 172 CYS A CA 1
ATOM 1391 C C . CYS A 1 172 ? -16.255 -4.476 8.055 1.00 93.69 172 CYS A C 1
ATOM 1393 O O . CYS A 1 172 ? -17.024 -3.838 8.776 1.00 93.69 172 CYS A O 1
ATOM 1395 N N . ALA A 1 173 ? -16.036 -4.182 6.778 1.00 90.31 173 ALA A N 1
ATOM 1396 C CA . ALA A 1 173 ? -16.702 -3.110 6.050 1.00 90.31 173 ALA A CA 1
ATOM 1397 C C . ALA A 1 173 ? -17.800 -3.661 5.122 1.00 90.31 173 ALA A C 1
ATOM 1399 O O . ALA A 1 173 ? -18.250 -2.984 4.195 1.00 90.31 173 ALA A O 1
ATOM 1400 N N . ASP A 1 174 ? -18.244 -4.895 5.376 1.00 89.25 174 ASP A N 1
ATOM 1401 C CA . ASP A 1 174 ? -19.462 -5.428 4.781 1.00 89.25 174 ASP A CA 1
ATOM 1402 C C . ASP A 1 174 ? -20.666 -4.584 5.197 1.00 89.25 174 ASP A C 1
ATOM 1404 O O . ASP A 1 174 ? -20.744 -4.186 6.361 1.00 89.25 174 ASP A O 1
ATOM 1408 N N . PRO A 1 175 ? -21.650 -4.370 4.305 1.00 86.94 175 PRO A N 1
ATOM 1409 C CA . PRO A 1 175 ? -22.848 -3.601 4.634 1.00 86.94 175 PRO A CA 1
ATOM 1410 C C . PRO A 1 175 ? -23.563 -4.069 5.912 1.00 86.94 175 PRO A C 1
ATOM 1412 O O . PRO A 1 175 ? -24.134 -3.250 6.620 1.00 86.94 175 PRO A O 1
ATOM 1415 N N . SER A 1 176 ? -23.469 -5.361 6.243 1.00 88.50 176 SER A N 1
ATOM 1416 C CA . SER A 1 176 ? -24.098 -5.956 7.425 1.00 88.50 176 SER A CA 1
ATOM 1417 C C . SER A 1 176 ? -23.413 -5.596 8.752 1.00 88.50 176 SER A C 1
ATOM 1419 O O . SER A 1 176 ? -24.036 -5.694 9.808 1.00 88.50 176 SER A O 1
ATOM 1421 N N . PHE A 1 177 ? -22.134 -5.200 8.725 1.00 92.38 177 PHE A N 1
ATOM 1422 C CA . PHE A 1 177 ? -21.328 -4.939 9.930 1.00 92.38 177 PHE A CA 1
ATOM 1423 C C . PHE A 1 177 ? -20.629 -3.582 9.946 1.00 92.38 177 PHE A C 1
ATOM 1425 O O . PHE A 1 177 ? -20.114 -3.190 10.996 1.00 92.38 177 PHE A O 1
ATOM 1432 N N . VAL A 1 178 ? -20.612 -2.868 8.821 1.00 91.62 178 VAL A N 1
ATOM 1433 C CA . VAL A 1 178 ? -19.970 -1.562 8.679 1.00 91.62 178 VAL A CA 1
ATOM 1434 C C . VAL A 1 178 ? -20.416 -0.606 9.802 1.00 91.62 178 VAL A C 1
ATOM 1436 O O . VAL A 1 178 ? -21.580 -0.653 10.232 1.00 91.62 178 VAL A O 1
ATOM 1439 N N . PRO A 1 179 ? -19.511 0.241 10.332 1.00 91.12 179 PRO A N 1
ATOM 1440 C CA . PRO A 1 179 ? -19.880 1.213 11.352 1.00 91.12 179 PRO A CA 1
ATOM 1441 C C . PRO A 1 179 ? -21.050 2.105 10.912 1.00 91.12 179 PRO A C 1
ATOM 1443 O O . PRO A 1 179 ? -21.111 2.548 9.764 1.00 91.12 179 PRO A O 1
ATOM 1446 N N . SER A 1 180 ? -21.990 2.367 11.826 1.00 81.62 180 SER A N 1
ATOM 1447 C CA . SER A 1 180 ? -23.208 3.126 11.511 1.00 81.62 180 SER A CA 1
ATOM 1448 C C . SER A 1 180 ? -22.909 4.563 11.071 1.00 81.62 180 SER A C 1
ATOM 1450 O O . SER A 1 180 ? -22.257 5.318 11.785 1.00 81.62 180 SER A O 1
ATOM 1452 N N . SER A 1 181 ? -23.492 5.022 9.960 1.00 71.62 181 SER A N 1
ATOM 1453 C CA . SER A 1 181 ? -23.349 6.424 9.531 1.00 71.62 181 SER A CA 1
ATOM 1454 C C . SER A 1 181 ? -24.051 7.425 10.465 1.00 71.62 181 SER A C 1
ATOM 1456 O O . SER A 1 181 ? -23.793 8.626 10.400 1.00 71.62 181 SER A O 1
ATOM 1458 N N . LYS A 1 182 ? -24.974 6.952 11.316 1.00 71.69 182 LYS A N 1
ATOM 1459 C CA . LYS A 1 182 ? -25.686 7.747 12.326 1.00 71.69 182 LYS A CA 1
ATOM 1460 C C . LYS A 1 182 ? -25.399 7.142 13.699 1.00 71.69 182 LYS A C 1
ATOM 1462 O O . LYS A 1 182 ? -25.824 6.025 13.977 1.00 71.69 182 LYS A O 1
ATOM 1467 N N . ASN A 1 183 ? -24.705 7.885 14.558 1.00 83.75 183 ASN A N 1
ATOM 1468 C CA . ASN A 1 183 ? -24.348 7.486 15.927 1.00 83.75 183 ASN A CA 1
ATOM 1469 C C . ASN A 1 183 ? -23.303 6.361 16.058 1.00 83.75 183 ASN A C 1
ATOM 1471 O O . ASN A 1 183 ? -23.378 5.609 17.027 1.00 83.75 183 ASN A O 1
ATOM 1475 N N . CYS A 1 184 ? -22.311 6.273 15.161 1.00 92.50 184 CYS A N 1
ATOM 1476 C CA . CYS A 1 184 ? -21.196 5.339 15.354 1.00 92.50 184 CYS A CA 1
ATOM 1477 C C . CYS A 1 184 ? -20.451 5.589 16.677 1.00 92.50 184 CYS A C 1
ATOM 1479 O O . CYS A 1 184 ? -20.121 6.738 17.006 1.00 92.50 184 CYS A O 1
ATOM 1481 N N . VAL A 1 185 ? -20.148 4.513 17.410 1.00 95.94 185 VAL A N 1
ATOM 1482 C CA . VAL A 1 185 ? -19.364 4.553 18.655 1.00 95.94 185 VAL A CA 1
ATOM 1483 C C . VAL A 1 185 ? -18.193 3.578 18.599 1.00 95.94 185 VAL A C 1
ATOM 1485 O O . VAL A 1 185 ? -18.366 2.394 18.317 1.00 95.94 185 VAL A O 1
ATOM 1488 N N . VAL A 1 186 ? -16.999 4.078 18.924 1.00 96.94 186 VAL A N 1
ATOM 1489 C CA . VAL A 1 186 ? -15.756 3.302 18.948 1.00 96.94 186 VAL A CA 1
ATOM 1490 C C . VAL A 1 186 ? -15.070 3.474 20.294 1.00 96.94 186 VAL A C 1
ATOM 1492 O O . VAL A 1 186 ? -14.759 4.596 20.696 1.00 96.94 186 VAL A O 1
ATOM 1495 N N . PHE A 1 187 ? -14.806 2.365 20.974 1.00 97.31 187 PHE A N 1
ATOM 1496 C CA . PHE A 1 187 ? -14.070 2.325 22.236 1.00 97.31 187 PHE A CA 1
ATOM 1497 C C . PHE A 1 187 ? -12.705 1.672 22.012 1.00 97.31 187 PHE A C 1
ATOM 1499 O O . PHE A 1 187 ? -12.613 0.619 21.381 1.00 97.31 187 PHE A O 1
ATOM 1506 N N . SER A 1 188 ? -11.640 2.285 22.526 1.00 96.50 188 SER A N 1
ATOM 1507 C CA . SER A 1 188 ? -10.282 1.753 22.432 1.00 96.50 188 SER A CA 1
ATOM 1508 C C . SER A 1 188 ? -9.707 1.445 23.806 1.00 96.50 188 SER A C 1
ATOM 1510 O O . SER A 1 188 ? -9.580 2.323 24.657 1.00 96.50 188 SER A O 1
ATOM 1512 N N . SER A 1 189 ? -9.343 0.181 24.006 1.00 95.88 189 SER A N 1
ATOM 1513 C CA . SER A 1 189 ? -8.672 -0.333 25.204 1.00 95.88 189 SER A CA 1
ATOM 1514 C C . SER A 1 189 ? -7.367 -1.067 24.869 1.00 95.88 189 SER A C 1
ATOM 1516 O O . SER A 1 189 ? -6.864 -1.863 25.673 1.00 95.88 189 SER A O 1
ATOM 1518 N N . ASN A 1 190 ? -6.820 -0.840 23.677 1.00 90.81 190 ASN A N 1
ATOM 1519 C CA . ASN A 1 190 ? -5.545 -1.407 23.270 1.00 90.81 190 ASN A CA 1
ATOM 1520 C C . ASN A 1 190 ? -4.381 -0.728 24.012 1.00 90.81 190 ASN A C 1
ATOM 1522 O O . ASN A 1 190 ? -4.280 0.494 24.057 1.00 90.81 190 ASN A O 1
ATOM 1526 N N . LYS A 1 191 ? -3.485 -1.534 24.586 1.00 89.88 191 LYS A N 1
ATOM 1527 C CA . LYS A 1 191 ? -2.296 -1.084 25.330 1.00 89.88 191 LYS A CA 1
ATOM 1528 C C . LYS A 1 191 ? -0.992 -1.441 24.610 1.00 89.88 191 LYS A C 1
ATOM 1530 O O . LYS A 1 191 ? 0.088 -1.128 25.104 1.00 89.88 191 LYS A O 1
ATOM 1535 N N . LYS A 1 192 ? -1.061 -2.145 23.475 1.00 87.94 192 LYS A N 1
ATOM 1536 C CA . LYS A 1 192 ? 0.115 -2.694 22.773 1.00 87.94 192 LYS A CA 1
ATOM 1537 C C . LYS A 1 192 ? 0.726 -1.758 21.763 1.00 87.94 192 LYS A C 1
ATOM 1539 O O . LYS A 1 192 ? 1.914 -1.874 21.436 1.00 87.94 192 LYS A O 1
ATOM 1544 N N . PHE A 1 193 ? -0.083 -0.835 21.288 1.00 83.69 193 PHE A N 1
ATOM 1545 C CA . PHE A 1 193 ? 0.350 0.260 20.464 1.00 83.69 193 PHE A CA 1
ATOM 1546 C C . PHE A 1 193 ? -0.625 1.426 20.604 1.00 83.69 193 PHE A C 1
ATOM 1548 O O . PHE A 1 193 ? -1.700 1.288 21.186 1.00 83.69 193 PHE A O 1
ATOM 1555 N N . ASN A 1 194 ? -0.217 2.584 20.096 1.00 82.19 194 ASN A N 1
ATOM 1556 C CA . ASN A 1 194 ? -1.032 3.781 20.161 1.00 82.19 194 ASN A CA 1
ATOM 1557 C C . ASN A 1 194 ? -2.145 3.735 19.098 1.00 82.19 194 ASN A C 1
ATOM 1559 O O . ASN A 1 194 ? -1.881 3.883 17.904 1.00 82.19 194 ASN A O 1
ATOM 1563 N N . ASP A 1 195 ? -3.388 3.553 19.542 1.00 84.94 195 ASP A N 1
ATOM 1564 C CA . ASP A 1 195 ? -4.577 3.522 18.685 1.00 84.94 195 ASP A CA 1
ATOM 1565 C C . ASP A 1 195 ? -4.971 4.909 18.132 1.00 84.94 195 ASP A C 1
ATOM 1567 O O . ASP A 1 195 ? -5.894 4.986 17.328 1.00 84.94 195 ASP A O 1
ATOM 1571 N N . ASN A 1 196 ? -4.302 6.012 18.495 1.00 84.00 196 ASN A N 1
ATOM 1572 C CA . ASN A 1 196 ? -4.696 7.369 18.081 1.00 84.00 196 ASN A CA 1
ATOM 1573 C C . ASN A 1 196 ? -4.871 7.523 16.563 1.00 84.00 196 ASN A C 1
ATOM 1575 O O . ASN A 1 196 ? -5.809 8.179 16.113 1.00 84.00 196 ASN A O 1
ATOM 1579 N N . ILE A 1 197 ? -3.997 6.900 15.767 1.00 79.12 197 ILE A N 1
ATOM 1580 C CA . ILE A 1 197 ? -4.091 6.954 14.301 1.00 79.12 197 ILE A CA 1
ATOM 1581 C C . ILE A 1 197 ? -5.332 6.199 13.817 1.00 79.12 197 ILE A C 1
ATOM 1583 O O . ILE A 1 197 ? -6.081 6.714 12.991 1.00 79.12 197 ILE A O 1
ATOM 1587 N N . PHE A 1 198 ? -5.580 5.008 14.366 1.00 86.44 198 PHE A N 1
ATOM 1588 C CA . PHE A 1 198 ? -6.788 4.234 14.091 1.00 86.44 198 PHE A CA 1
ATOM 1589 C C . PHE A 1 198 ? -8.058 5.013 14.474 1.00 86.44 198 PHE A C 1
ATOM 1591 O O . PHE A 1 198 ? -8.986 5.107 13.673 1.00 86.44 198 PHE A O 1
ATOM 1598 N N . LEU A 1 199 ? -8.083 5.628 15.662 1.00 88.81 199 LEU A N 1
ATOM 1599 C CA . LEU A 1 199 ? -9.211 6.427 16.145 1.00 88.81 199 LEU A CA 1
ATOM 1600 C C . LEU A 1 199 ? -9.455 7.669 15.274 1.00 88.81 199 LEU A C 1
ATOM 1602 O O . LEU A 1 199 ? -10.599 7.996 14.966 1.00 88.81 199 LEU A O 1
ATOM 1606 N N . SER A 1 200 ? -8.394 8.350 14.843 1.00 82.94 200 SER A N 1
ATOM 1607 C CA . SER A 1 200 ? -8.505 9.501 13.943 1.00 82.94 200 SER A CA 1
ATOM 1608 C C . SER A 1 200 ? -9.067 9.098 12.574 1.00 82.94 200 SER A C 1
ATOM 1610 O O . SER A 1 200 ? -10.005 9.724 12.077 1.00 82.94 200 SER A O 1
ATOM 1612 N N . ASP A 1 201 ? -8.560 8.007 11.993 1.00 81.75 201 ASP A N 1
ATOM 1613 C CA . ASP A 1 201 ? -8.972 7.526 10.670 1.00 81.75 201 ASP A CA 1
ATOM 1614 C C . ASP A 1 201 ? -10.417 6.993 10.678 1.00 81.75 201 ASP A C 1
ATOM 1616 O O . ASP A 1 201 ? -11.223 7.364 9.821 1.00 81.75 201 ASP A O 1
ATOM 1620 N N . ILE A 1 202 ? -10.815 6.214 11.695 1.00 86.12 202 ILE A N 1
ATOM 1621 C CA . ILE A 1 202 ? -12.202 5.726 11.799 1.00 86.12 202 ILE A CA 1
ATOM 1622 C C . ILE A 1 202 ? -13.194 6.876 12.008 1.00 86.12 202 ILE A C 1
ATOM 1624 O O . ILE A 1 202 ? -14.286 6.871 11.435 1.00 86.12 202 ILE A O 1
ATOM 1628 N N . LYS A 1 203 ? -12.805 7.903 12.776 1.00 86.69 203 LYS A N 1
ATOM 1629 C CA . LYS A 1 203 ? -13.596 9.124 12.945 1.00 86.69 203 LYS A CA 1
ATOM 1630 C C . LYS A 1 203 ? -13.737 9.876 11.625 1.00 86.69 203 LYS A C 1
ATOM 1632 O O . LYS A 1 203 ? -14.840 10.302 11.304 1.00 86.69 203 LYS A O 1
ATOM 1637 N N . ALA A 1 204 ? -12.663 10.013 10.851 1.00 80.88 204 ALA A N 1
ATOM 1638 C CA . ALA A 1 204 ? -12.699 10.709 9.568 1.00 80.88 204 ALA A CA 1
ATOM 1639 C C . ALA A 1 204 ? -13.587 9.999 8.531 1.00 80.88 204 ALA A C 1
ATOM 1641 O O . ALA A 1 204 ? -14.324 10.664 7.805 1.00 80.88 204 ALA A O 1
ATOM 1642 N N . ARG A 1 205 ? -13.554 8.661 8.474 1.00 80.44 205 ARG A N 1
ATOM 1643 C CA . ARG A 1 205 ? -14.298 7.877 7.470 1.00 80.44 205 ARG A CA 1
ATOM 1644 C C . ARG A 1 205 ? -15.769 7.674 7.803 1.00 80.44 205 ARG A C 1
ATOM 1646 O O . ARG A 1 205 ? -16.611 7.740 6.914 1.00 80.44 205 ARG A O 1
ATOM 1653 N N . TYR A 1 206 ? -16.067 7.417 9.072 1.00 85.44 206 TYR A N 1
ATOM 1654 C CA . TYR A 1 206 ? -17.396 6.986 9.513 1.00 85.44 206 TYR A CA 1
ATOM 1655 C C . TYR A 1 206 ? -18.084 7.992 10.441 1.00 85.44 206 TYR A C 1
ATOM 1657 O O . TYR A 1 206 ? -19.203 7.749 10.886 1.00 85.44 206 TYR A O 1
ATOM 1665 N N . ASN A 1 207 ? -17.436 9.126 10.736 1.00 86.50 207 ASN A N 1
ATOM 1666 C CA . ASN A 1 207 ? -17.931 10.145 11.665 1.00 86.50 207 ASN A CA 1
ATOM 1667 C C . ASN A 1 207 ? -18.250 9.578 13.066 1.00 86.50 207 ASN A C 1
ATOM 1669 O O . ASN A 1 207 ? -19.234 9.943 13.710 1.00 86.50 207 ASN A O 1
ATOM 1673 N N . CYS A 1 208 ? -17.419 8.641 13.527 1.00 89.19 208 CYS A N 1
ATOM 1674 C CA . CYS A 1 208 ? -17.592 7.962 14.807 1.00 89.19 208 CYS A CA 1
ATOM 1675 C C . CYS A 1 208 ? -17.247 8.847 16.009 1.00 89.19 208 CYS A C 1
ATOM 1677 O O . CYS A 1 208 ? -16.280 9.612 15.993 1.00 89.19 208 CYS A O 1
ATOM 1679 N N . ARG A 1 209 ? -17.979 8.657 17.111 1.00 93.75 209 ARG A N 1
ATOM 1680 C CA . ARG A 1 209 ? -17.550 9.110 18.439 1.00 93.75 209 ARG A CA 1
ATOM 1681 C C . ARG A 1 209 ? -16.556 8.100 19.000 1.00 93.75 209 ARG A C 1
ATOM 1683 O O . ARG A 1 209 ? -16.903 6.942 19.219 1.00 93.75 209 ARG A O 1
ATOM 1690 N N . THR A 1 210 ? -15.326 8.544 19.205 1.00 94.25 210 THR A N 1
ATOM 1691 C CA . THR A 1 210 ? -14.199 7.706 19.623 1.00 94.25 210 THR A CA 1
ATOM 1692 C C . THR A 1 210 ? -13.822 7.987 21.070 1.00 94.25 210 THR A C 1
ATOM 1694 O O . THR A 1 210 ? -13.680 9.154 21.437 1.00 94.25 210 THR A O 1
ATOM 1697 N N . PHE A 1 211 ? -13.597 6.942 21.862 1.00 94.06 211 PHE A N 1
ATOM 1698 C CA . PHE A 1 211 ? -13.253 7.058 23.277 1.00 94.06 211 PHE A CA 1
ATOM 1699 C C . PHE A 1 211 ? -12.069 6.159 23.627 1.00 94.06 211 PHE A C 1
ATOM 1701 O O . PHE A 1 211 ? -12.051 4.983 23.263 1.00 94.06 211 PHE A O 1
ATOM 1708 N N . THR A 1 212 ? -11.111 6.694 24.380 1.00 93.75 212 THR A N 1
ATOM 1709 C CA . THR A 1 212 ? -10.045 5.896 24.995 1.00 93.75 212 THR A CA 1
ATOM 1710 C C . THR A 1 212 ? -10.550 5.378 26.336 1.00 93.75 212 THR A C 1
ATOM 1712 O O . THR A 1 212 ? -10.731 6.140 27.282 1.00 93.75 212 THR A O 1
ATOM 1715 N N . THR A 1 213 ? -10.811 4.079 26.407 1.00 91.88 213 THR A N 1
ATOM 1716 C CA . THR A 1 213 ? -11.484 3.404 27.520 1.00 91.88 213 THR A CA 1
ATOM 1717 C C . THR A 1 213 ? -10.586 2.287 28.049 1.00 91.88 213 THR A C 1
ATOM 1719 O O . THR A 1 213 ? -10.754 1.137 27.646 1.00 91.88 213 THR A O 1
ATOM 1722 N N . PRO A 1 214 ? -9.602 2.580 28.915 1.00 92.50 214 PRO A N 1
ATOM 1723 C CA . PRO A 1 214 ? -8.739 1.549 29.478 1.00 92.50 214 PRO A CA 1
ATOM 1724 C C . PRO A 1 214 ? -9.568 0.594 30.348 1.00 92.50 214 PRO A C 1
ATOM 1726 O O . PRO A 1 214 ? -9.918 0.918 31.482 1.00 92.50 214 PRO A O 1
ATOM 1729 N N . LEU A 1 215 ? -9.891 -0.583 29.811 1.00 93.50 215 LEU A N 1
ATOM 1730 C CA . LEU A 1 215 ? -10.670 -1.592 30.516 1.00 93.50 215 LEU A CA 1
ATOM 1731 C C . LEU A 1 215 ? -9.834 -2.260 31.611 1.00 93.50 215 LEU A C 1
ATOM 1733 O O . LEU A 1 215 ? -8.641 -2.566 31.445 1.00 93.50 215 LEU A O 1
ATOM 1737 N N . SER A 1 216 ? -10.499 -2.492 32.737 1.00 89.12 216 SER A N 1
ATOM 1738 C CA . SER A 1 216 ? -9.991 -3.192 33.914 1.00 89.12 216 SER A CA 1
ATOM 1739 C C . SER A 1 216 ? -11.150 -3.910 34.623 1.00 89.12 216 SER A C 1
ATOM 1741 O O . SER A 1 216 ? -12.292 -3.866 34.165 1.00 89.12 216 SER A O 1
ATOM 1743 N N . GLN A 1 217 ? -10.875 -4.577 35.746 1.00 80.12 217 GLN A N 1
ATOM 1744 C CA . GLN A 1 217 ? -11.937 -5.174 36.567 1.00 80.12 217 GLN A CA 1
ATOM 1745 C C . GLN A 1 217 ? -12.835 -4.126 37.239 1.00 80.12 217 GLN A C 1
ATOM 1747 O O . GLN A 1 217 ? -14.029 -4.367 37.401 1.00 80.12 217 GLN A O 1
ATOM 1752 N N . SER A 1 218 ? -12.274 -2.976 37.633 1.00 83.31 218 SER A N 1
ATOM 1753 C CA . SER A 1 218 ? -13.019 -1.873 38.257 1.00 83.31 218 SER A CA 1
ATOM 1754 C C . SER A 1 218 ? -13.739 -1.005 37.227 1.00 83.31 218 SER A C 1
ATOM 1756 O O . SER A 1 218 ? -14.843 -0.524 37.470 1.00 83.31 218 SER A O 1
ATOM 1758 N N . ASP A 1 219 ? -13.120 -0.823 36.063 1.00 91.25 219 ASP A N 1
ATOM 1759 C CA . ASP A 1 219 ? -13.621 -0.005 34.967 1.00 91.25 219 ASP A CA 1
ATOM 1760 C C . ASP A 1 219 ? -14.030 -0.907 33.806 1.00 91.25 219 ASP A C 1
ATOM 1762 O O . ASP A 1 219 ? -13.347 -1.017 32.782 1.00 91.25 219 ASP A O 1
ATOM 1766 N N . SER A 1 220 ? -15.158 -1.590 34.010 1.00 93.88 220 SER A N 1
ATOM 1767 C CA . SER A 1 220 ? -15.748 -2.491 33.027 1.00 93.88 220 SER A CA 1
ATOM 1768 C C . SER A 1 220 ? -16.276 -1.744 31.802 1.00 93.88 220 SER A C 1
ATOM 1770 O O . SER A 1 220 ? -16.501 -0.528 31.819 1.00 93.88 220 SER A O 1
ATOM 1772 N N . LEU A 1 221 ? -16.534 -2.485 30.722 1.00 95.19 221 LEU A N 1
ATOM 1773 C CA . LEU A 1 221 ? -17.147 -1.920 29.523 1.00 95.19 221 LEU A CA 1
ATOM 1774 C C . LEU A 1 221 ? -18.498 -1.266 29.845 1.00 95.19 221 LEU A C 1
ATOM 1776 O O . LEU A 1 221 ? -18.776 -0.171 29.363 1.00 95.19 221 LEU A O 1
ATOM 1780 N N . GLN A 1 222 ? -19.316 -1.889 30.702 1.00 94.25 222 GLN A N 1
ATOM 1781 C CA . GLN A 1 222 ? -20.609 -1.326 31.085 1.00 94.25 222 GLN A CA 1
ATOM 1782 C C . GLN A 1 222 ? -20.458 -0.031 31.894 1.00 94.25 222 GLN A C 1
ATOM 1784 O O . GLN A 1 222 ? -21.244 0.895 31.694 1.00 94.25 222 GLN A O 1
ATOM 1789 N N . SER A 1 223 ? -19.431 0.074 32.744 1.00 93.75 223 SER A N 1
ATOM 1790 C CA . SER A 1 223 ? -19.090 1.316 33.450 1.00 93.75 223 SER A CA 1
ATOM 1791 C C . SER A 1 223 ? -18.759 2.446 32.468 1.00 93.75 223 SER A C 1
ATOM 1793 O O . SER A 1 223 ? -19.325 3.535 32.565 1.00 93.75 223 SER A O 1
ATOM 1795 N N . TRP A 1 224 ? -17.925 2.184 31.456 1.00 95.12 224 TRP A N 1
ATOM 1796 C CA . TRP A 1 224 ? -17.573 3.176 30.432 1.00 95.12 224 TRP A CA 1
ATOM 1797 C C . TRP A 1 224 ? -18.739 3.569 29.521 1.00 95.12 224 TRP A C 1
ATOM 1799 O O . TRP A 1 224 ? -18.843 4.739 29.152 1.00 95.12 224 TRP A O 1
ATOM 1809 N N . ILE A 1 225 ? -19.630 2.630 29.186 1.00 93.81 225 ILE A N 1
ATOM 1810 C CA . ILE A 1 225 ? -20.875 2.927 28.459 1.00 93.81 225 ILE A CA 1
ATOM 1811 C C . ILE A 1 225 ? -21.714 3.947 29.239 1.00 93.81 225 ILE A C 1
ATOM 1813 O O . ILE A 1 225 ? -22.218 4.903 28.647 1.00 93.81 225 ILE A O 1
ATOM 1817 N N . THR A 1 226 ? -21.847 3.757 30.555 1.00 92.50 226 THR A N 1
ATOM 1818 C CA . THR A 1 226 ? -22.603 4.663 31.428 1.00 92.50 226 THR A CA 1
ATOM 1819 C C . THR A 1 226 ? -21.899 6.011 31.583 1.00 92.50 226 THR A C 1
ATOM 1821 O O . THR A 1 226 ? -22.535 7.040 31.409 1.00 92.50 226 THR A O 1
ATOM 1824 N N . LYS A 1 227 ? -20.583 6.026 31.846 1.00 92.75 227 LYS A N 1
ATOM 1825 C CA . LYS A 1 227 ? -19.795 7.258 32.050 1.00 92.75 227 LYS A CA 1
ATOM 1826 C C . LYS A 1 227 ? -19.786 8.202 30.842 1.00 92.75 227 LYS A C 1
ATOM 1828 O O . LYS A 1 227 ? -19.622 9.400 31.025 1.00 92.75 227 LYS A O 1
ATOM 1833 N N . ASN A 1 228 ? -19.903 7.667 29.627 1.00 90.38 228 ASN A N 1
ATOM 1834 C CA . ASN A 1 228 ? -19.861 8.447 28.385 1.00 90.38 228 ASN A CA 1
ATOM 1835 C C . ASN A 1 228 ? -21.250 8.687 27.769 1.00 90.38 228 ASN A C 1
ATOM 1837 O O . ASN A 1 228 ? -21.337 9.033 26.590 1.00 90.38 228 ASN A O 1
ATOM 1841 N N . ASP A 1 229 ? -22.328 8.439 28.523 1.00 86.19 229 ASP A N 1
ATOM 1842 C CA . ASP A 1 229 ? -23.715 8.609 28.073 1.00 86.19 229 ASP A CA 1
ATOM 1843 C C . ASP A 1 229 ? -24.012 7.907 26.733 1.00 86.19 229 ASP A C 1
ATOM 1845 O O . ASP A 1 229 ? -24.729 8.403 25.860 1.00 86.19 229 ASP A O 1
ATOM 1849 N N . VAL A 1 230 ? -23.438 6.711 26.547 1.00 83.81 230 VAL A N 1
ATOM 1850 C CA . VAL A 1 230 ? -23.660 5.879 25.353 1.00 83.81 230 VAL A CA 1
ATOM 1851 C C . VAL A 1 230 ? -24.933 5.027 25.504 1.00 83.81 230 VAL A C 1
ATOM 1853 O O . VAL A 1 230 ? -25.534 4.619 24.510 1.00 83.81 230 VAL A O 1
ATOM 1856 N N . GLY A 1 231 ? -25.419 4.812 26.731 1.00 71.88 231 GLY A N 1
ATOM 1857 C CA . GLY A 1 231 ? -26.723 4.196 27.013 1.00 71.88 231 GLY A CA 1
ATOM 1858 C C . GLY A 1 231 ? -26.880 2.767 26.464 1.00 71.88 231 GLY A C 1
ATOM 1859 O O . GLY A 1 231 ? -26.040 1.896 26.693 1.00 71.88 231 GLY A O 1
ATOM 1860 N N . ASN A 1 232 ? -27.975 2.508 25.740 1.00 70.31 232 ASN A N 1
ATOM 1861 C CA . ASN A 1 232 ? -28.246 1.227 25.063 1.00 70.31 232 ASN A CA 1
ATOM 1862 C C . ASN A 1 232 ? -27.749 1.187 23.606 1.00 70.31 232 ASN A C 1
ATOM 1864 O O . ASN A 1 232 ? -28.177 0.331 22.834 1.00 70.31 232 ASN A O 1
ATOM 1868 N N . THR A 1 233 ? -26.860 2.104 23.218 1.00 82.12 233 THR A N 1
ATOM 1869 C CA . THR A 1 233 ? -26.321 2.155 21.853 1.00 82.12 233 THR A CA 1
ATOM 1870 C C . THR A 1 233 ? -25.388 0.970 21.597 1.00 82.12 233 THR A C 1
ATOM 1872 O O . THR A 1 233 ? -24.658 0.525 22.486 1.00 82.12 233 THR A O 1
ATOM 1875 N N . VAL A 1 234 ? -25.412 0.466 20.365 1.00 92.88 234 VAL A N 1
ATOM 1876 C CA . VAL A 1 234 ? -24.434 -0.503 19.863 1.00 92.88 234 VAL A CA 1
ATOM 1877 C C . VAL A 1 234 ? -23.048 0.142 19.849 1.00 92.88 234 VAL A C 1
ATOM 1879 O O . VAL A 1 234 ? -22.889 1.279 19.413 1.00 92.88 234 VAL A O 1
ATOM 1882 N N . ILE A 1 235 ? -22.042 -0.587 20.319 1.00 96.06 235 ILE A N 1
ATOM 1883 C CA . ILE A 1 235 ? -20.639 -0.212 20.151 1.00 96.06 235 ILE A CA 1
ATOM 1884 C C . ILE A 1 235 ? -20.193 -0.811 18.821 1.00 96.06 235 ILE A C 1
ATOM 1886 O O . ILE A 1 235 ? -20.080 -2.031 18.708 1.00 96.06 235 ILE A O 1
ATOM 1890 N N . ASP A 1 236 ? -19.974 0.018 17.801 1.00 96.62 236 ASP A N 1
ATOM 1891 C CA . ASP A 1 236 ? -19.603 -0.461 16.467 1.00 96.62 236 ASP A CA 1
ATOM 1892 C C . ASP A 1 236 ? -18.251 -1.171 16.486 1.00 96.62 236 ASP A C 1
ATOM 1894 O O . ASP A 1 236 ? -18.114 -2.235 15.884 1.00 96.62 236 ASP A O 1
ATOM 1898 N N . VAL A 1 237 ? -17.274 -0.616 17.210 1.00 97.69 237 VAL A N 1
ATOM 1899 C CA . VAL A 1 237 ? -15.937 -1.203 17.326 1.00 97.69 237 VAL A CA 1
ATOM 1900 C C . VAL A 1 237 ? -15.393 -1.076 18.748 1.00 97.69 237 VAL A C 1
ATOM 1902 O O . VAL A 1 237 ? -15.397 0.008 19.331 1.00 97.69 237 VAL A O 1
ATOM 1905 N N . LEU A 1 238 ? -14.882 -2.182 19.289 1.00 98.06 238 LEU A N 1
ATOM 1906 C CA . LEU A 1 238 ? -14.099 -2.224 20.524 1.00 98.06 238 LEU A CA 1
ATOM 1907 C C . LEU A 1 238 ? -12.703 -2.780 20.228 1.00 98.06 238 LEU A C 1
ATOM 1909 O O . LEU A 1 238 ? -12.596 -3.918 19.773 1.00 98.06 238 LEU A O 1
ATOM 1913 N N . THR A 1 239 ? -11.644 -2.026 20.530 1.00 97.62 239 THR A N 1
ATOM 1914 C CA . THR A 1 239 ? -10.273 -2.568 20.543 1.00 97.62 239 THR A CA 1
ATOM 1915 C C . THR A 1 239 ? -9.879 -3.003 21.950 1.00 97.62 239 THR A C 1
ATOM 1917 O O . THR A 1 239 ? -10.204 -2.342 22.938 1.00 97.62 239 THR A O 1
ATOM 1920 N N . LEU A 1 240 ? -9.172 -4.124 22.058 1.00 96.12 240 LEU A N 1
ATOM 1921 C CA . LEU A 1 240 ? -8.709 -4.679 23.324 1.00 96.12 240 LEU A CA 1
ATOM 1922 C C . LEU A 1 240 ? -7.387 -5.418 23.121 1.00 96.12 240 LEU A C 1
ATOM 1924 O O . LEU A 1 240 ? -7.198 -6.112 22.129 1.00 96.12 240 LEU A O 1
ATOM 1928 N N . SER A 1 241 ? -6.482 -5.322 24.089 1.00 94.81 241 SER A N 1
ATOM 1929 C CA . SER A 1 241 ? -5.266 -6.138 24.117 1.00 94.81 241 SER A CA 1
ATOM 1930 C C . SER A 1 241 ? -5.122 -6.860 25.447 1.00 94.81 241 SER A C 1
ATOM 1932 O O . SER A 1 241 ? -5.322 -6.238 26.492 1.00 94.81 241 SER A O 1
ATOM 1934 N N . ILE A 1 242 ? -4.708 -8.124 25.404 1.00 94.25 242 ILE A N 1
ATOM 1935 C CA . ILE A 1 242 ? -4.495 -8.988 26.566 1.00 94.25 242 ILE A CA 1
ATOM 1936 C C . ILE A 1 242 ? -3.102 -9.615 26.476 1.00 94.25 242 ILE A C 1
ATOM 1938 O O . ILE A 1 242 ? -2.733 -10.211 25.463 1.00 94.25 242 ILE A O 1
ATOM 1942 N N . SER A 1 243 ? -2.330 -9.496 27.553 1.00 90.31 243 SER A N 1
ATOM 1943 C CA . SER A 1 243 ? -0.937 -9.977 27.636 1.00 90.31 243 SER A CA 1
ATOM 1944 C C . SER A 1 243 ? -0.684 -10.947 28.773 1.00 90.31 243 SER A C 1
ATOM 1946 O O . SER A 1 243 ? 0.374 -11.567 28.844 1.00 90.31 243 SER A O 1
ATOM 1948 N N . THR A 1 244 ? -1.607 -11.002 29.723 1.00 87.62 244 THR A N 1
ATOM 1949 C CA . THR A 1 244 ? -1.460 -11.774 30.948 1.00 87.62 244 THR A CA 1
ATOM 1950 C C . THR A 1 244 ? -2.744 -12.541 31.213 1.00 87.62 244 THR A C 1
ATOM 1952 O O . THR A 1 244 ? -3.825 -12.175 30.752 1.00 87.62 244 THR A O 1
ATOM 1955 N N . TYR A 1 245 ? -2.641 -13.634 31.964 1.00 84.75 245 TYR A N 1
ATOM 1956 C CA . TYR A 1 245 ? -3.814 -14.436 32.300 1.00 84.75 245 TYR A CA 1
ATOM 1957 C C . TYR A 1 245 ? -4.762 -13.731 33.284 1.00 84.75 245 TYR A C 1
ATOM 1959 O O . TYR A 1 245 ? -5.907 -14.154 33.388 1.00 84.75 245 TYR A O 1
ATOM 1967 N N . THR A 1 246 ? -4.307 -12.708 34.017 1.00 86.88 246 THR A N 1
ATOM 1968 C CA . THR A 1 246 ? -5.141 -11.910 34.935 1.00 86.88 246 THR A CA 1
ATOM 1969 C C . THR A 1 246 ? -5.990 -10.889 34.178 1.00 86.88 246 THR A C 1
ATOM 1971 O O . THR A 1 246 ? -7.129 -10.626 34.547 1.00 86.88 246 THR A O 1
ATOM 1974 N N . GLU A 1 247 ? -5.482 -10.360 33.062 1.00 91.81 247 GLU A N 1
ATOM 1975 C CA . GLU A 1 247 ? -6.240 -9.470 32.172 1.00 91.81 247 GLU A CA 1
ATOM 1976 C C . GLU A 1 247 ? -7.428 -10.170 31.489 1.00 91.81 247 GLU A C 1
ATOM 1978 O O . GLU A 1 247 ? -8.367 -9.498 31.064 1.00 91.81 247 GLU A O 1
ATOM 1983 N N . LEU A 1 248 ? -7.436 -11.510 31.425 1.00 91.69 248 LEU A N 1
ATOM 1984 C CA . LEU A 1 248 ? -8.561 -12.283 30.878 1.00 91.69 248 LEU A CA 1
ATOM 1985 C C . LEU A 1 248 ? -9.872 -12.059 31.640 1.00 91.69 248 LEU A C 1
ATOM 1987 O O . LEU A 1 248 ? -10.938 -12.214 31.049 1.00 91.69 248 LEU A O 1
ATOM 1991 N N . GLU A 1 249 ? -9.806 -11.647 32.906 1.00 92.06 249 GLU A N 1
ATOM 1992 C CA . GLU A 1 249 ? -10.982 -11.374 33.741 1.00 92.06 249 GLU A CA 1
ATOM 1993 C C . GLU A 1 249 ? -11.824 -10.202 33.203 1.00 92.06 249 GLU A C 1
ATOM 1995 O O . GLU A 1 249 ? -13.020 -10.118 33.473 1.00 92.06 249 GLU A O 1
ATOM 2000 N N . VAL A 1 250 ? -11.247 -9.338 32.355 1.00 94.88 250 VAL A N 1
ATOM 2001 C CA . VAL A 1 250 ? -12.005 -8.308 31.623 1.00 94.88 250 VAL A CA 1
ATOM 2002 C C . VAL A 1 250 ? -13.043 -8.945 30.692 1.00 94.88 250 VAL A C 1
ATOM 2004 O O . VAL A 1 250 ? -14.161 -8.441 30.596 1.00 94.88 250 VAL A O 1
ATOM 2007 N N . ILE A 1 251 ? -12.716 -10.063 30.030 1.00 95.56 251 ILE A N 1
ATOM 2008 C CA . ILE A 1 251 ? -13.666 -10.781 29.162 1.00 95.56 251 ILE A CA 1
ATOM 2009 C C . ILE A 1 251 ? -14.805 -11.362 29.995 1.00 95.56 251 ILE A C 1
ATOM 2011 O O . ILE A 1 251 ? -15.967 -11.201 29.623 1.00 95.56 251 ILE A O 1
ATOM 2015 N N . ASP A 1 252 ? -14.476 -11.988 31.125 1.00 94.38 252 ASP A N 1
ATOM 2016 C CA . ASP A 1 252 ? -15.470 -12.579 32.023 1.00 94.38 252 ASP A CA 1
ATOM 2017 C C . ASP A 1 252 ? -16.456 -11.505 32.491 1.00 94.38 252 ASP A C 1
ATOM 2019 O O . ASP A 1 252 ? -17.668 -11.665 32.348 1.00 94.38 252 ASP A O 1
ATOM 2023 N N . LYS A 1 253 ? -15.935 -10.345 32.913 1.00 94.88 253 LYS A N 1
ATOM 2024 C CA . LYS A 1 253 ? -16.758 -9.223 33.362 1.00 94.88 253 LYS A CA 1
ATOM 2025 C C . LYS A 1 253 ? -17.694 -8.699 32.271 1.00 94.88 253 LYS A C 1
ATOM 2027 O O . LYS A 1 253 ? -18.870 -8.456 32.537 1.00 94.88 253 LYS A O 1
ATOM 2032 N N . MET A 1 254 ? -17.207 -8.559 31.034 1.00 95.31 254 MET A N 1
ATOM 2033 C CA . MET A 1 254 ? -18.043 -8.108 29.913 1.00 95.31 254 MET A CA 1
ATOM 2034 C C . MET A 1 254 ? -19.167 -9.098 29.567 1.00 95.31 254 MET A C 1
ATOM 2036 O O . MET A 1 254 ? -20.230 -8.690 29.090 1.00 95.31 254 MET A O 1
ATOM 2040 N N . VAL A 1 255 ? -18.944 -10.395 29.786 1.00 94.31 255 VAL A N 1
ATOM 2041 C CA . VAL A 1 255 ? -19.943 -11.451 29.563 1.00 94.31 255 VAL A CA 1
ATOM 2042 C C . VAL A 1 255 ? -20.962 -11.476 30.701 1.00 94.31 255 VAL A C 1
ATOM 2044 O O . VAL A 1 255 ? -22.161 -11.480 30.426 1.00 94.31 255 VAL A O 1
ATOM 2047 N N . GLU A 1 256 ? -20.509 -11.423 31.957 1.00 94.44 256 GLU A N 1
ATOM 2048 C CA . GLU A 1 256 ? -21.366 -11.348 33.152 1.00 94.44 256 GLU A CA 1
ATOM 2049 C C . GLU A 1 256 ? -22.332 -10.158 33.087 1.00 94.44 256 GLU A C 1
ATOM 2051 O O . GLU A 1 256 ? -23.533 -10.301 33.319 1.00 94.44 256 GLU A O 1
ATOM 2056 N N . GLU A 1 257 ? -21.825 -8.984 32.705 1.00 94.06 257 GLU A N 1
ATOM 2057 C CA . GLU A 1 257 ? -22.612 -7.756 32.544 1.00 94.06 257 GLU A CA 1
ATOM 2058 C C . GLU A 1 257 ? -23.424 -7.717 31.240 1.00 94.06 257 GLU A C 1
ATOM 2060 O O . GLU A 1 257 ? -24.161 -6.759 30.998 1.00 94.06 257 GLU A O 1
ATOM 2065 N N . LYS A 1 258 ? -23.276 -8.725 30.367 1.00 93.75 258 LYS A N 1
ATOM 2066 C CA . LYS A 1 258 ? -23.854 -8.787 29.012 1.00 93.75 258 LYS A CA 1
ATOM 2067 C C . LYS A 1 258 ? -23.467 -7.606 28.108 1.00 93.75 258 LYS A C 1
ATOM 2069 O O . LYS A 1 258 ? -24.075 -7.409 27.054 1.00 93.75 258 LYS A O 1
ATOM 2074 N N . SER A 1 259 ? -22.448 -6.831 28.475 1.00 94.81 259 SER A N 1
ATOM 2075 C CA . SER A 1 259 ? -21.990 -5.668 27.711 1.00 94.81 259 SER A CA 1
ATOM 2076 C C . SER A 1 259 ? -21.295 -6.074 26.409 1.00 94.81 259 SER A C 1
ATOM 2078 O O . SER A 1 259 ? -21.433 -5.373 25.409 1.00 94.81 259 SER A O 1
ATOM 2080 N N . ILE A 1 260 ? -20.667 -7.257 26.359 1.00 95.50 260 ILE A N 1
ATOM 2081 C CA . ILE A 1 260 ? -20.077 -7.805 25.124 1.00 95.50 260 ILE A CA 1
ATOM 2082 C C . ILE A 1 260 ? -21.112 -8.039 24.010 1.00 95.50 260 ILE A C 1
ATOM 2084 O O . ILE A 1 260 ? -20.794 -7.940 22.828 1.00 95.50 260 ILE A O 1
ATOM 2088 N N . GLY A 1 261 ? -22.375 -8.293 24.370 1.00 95.00 261 GLY A N 1
ATOM 2089 C CA . GLY A 1 261 ? -23.467 -8.462 23.408 1.00 95.00 261 GLY A CA 1
ATOM 2090 C C . GLY A 1 261 ? -23.828 -7.176 22.658 1.00 95.00 261 GLY A C 1
ATOM 2091 O O . GLY A 1 261 ? -24.503 -7.249 21.637 1.00 95.00 261 GLY A O 1
ATOM 2092 N N . LYS A 1 262 ? -23.370 -6.011 23.140 1.00 95.12 262 LYS A N 1
ATOM 2093 C CA . LYS A 1 262 ? -23.544 -4.700 22.493 1.00 95.12 262 LYS A CA 1
ATOM 2094 C C . LYS A 1 262 ? -22.411 -4.359 21.519 1.00 95.12 262 LYS A C 1
ATOM 2096 O O . LYS A 1 262 ? -22.513 -3.357 20.819 1.00 95.12 262 LYS A O 1
ATOM 2101 N N . VAL A 1 263 ? -21.334 -5.145 21.493 1.00 97.19 263 VAL A N 1
ATOM 2102 C CA . VAL A 1 263 ? -20.157 -4.899 20.650 1.00 97.19 263 VAL A CA 1
ATOM 2103 C C . VAL A 1 263 ? -20.367 -5.560 19.295 1.00 97.19 263 VAL A C 1
ATOM 2105 O O . VAL A 1 263 ? -20.400 -6.784 19.209 1.00 97.19 263 VAL A O 1
ATOM 2108 N N . LYS A 1 264 ? -20.500 -4.760 18.236 1.00 96.94 264 LYS A N 1
ATOM 2109 C CA . LYS A 1 264 ? -20.689 -5.241 16.862 1.00 96.94 264 LYS A CA 1
ATOM 2110 C C . LYS A 1 264 ? -19.411 -5.867 16.307 1.00 96.94 264 LYS A C 1
ATOM 2112 O O . LYS A 1 264 ? -19.475 -6.951 15.729 1.00 96.94 264 LYS A O 1
ATOM 2117 N N . GLN A 1 265 ? -18.266 -5.213 16.506 1.00 98.12 265 GLN A N 1
ATOM 2118 C CA . GLN A 1 265 ? -16.954 -5.718 16.103 1.00 98.12 265 GLN A CA 1
ATOM 2119 C C . GLN A 1 265 ? -15.956 -5.633 17.266 1.00 98.12 265 GLN A C 1
ATOM 2121 O O . GLN A 1 265 ? -15.772 -4.567 17.854 1.00 98.12 265 GLN A O 1
ATOM 2126 N N . LEU A 1 266 ? -15.305 -6.752 17.597 1.00 98.38 266 LEU A N 1
ATOM 2127 C CA . LEU A 1 266 ? -14.251 -6.816 18.616 1.00 98.38 266 LEU A CA 1
ATOM 2128 C C . LEU A 1 266 ? -12.903 -7.065 17.936 1.00 98.38 266 LEU A C 1
ATOM 2130 O O . LEU A 1 266 ? -12.730 -8.049 17.219 1.00 98.38 266 LEU A O 1
ATOM 2134 N N . LEU A 1 267 ? -11.947 -6.185 18.205 1.00 97.81 267 LEU A N 1
ATOM 2135 C CA . LEU A 1 267 ? -10.591 -6.207 17.675 1.00 97.81 267 LEU A CA 1
ATOM 2136 C C . LEU A 1 267 ? -9.637 -6.542 18.824 1.00 97.81 267 LEU A C 1
ATOM 2138 O O . LEU A 1 267 ? -9.390 -5.706 19.694 1.00 97.81 267 LEU A O 1
ATOM 2142 N N . LEU A 1 268 ? -9.174 -7.790 18.883 1.00 97.06 268 LEU A N 1
ATOM 2143 C CA . LEU A 1 268 ? -8.501 -8.344 20.056 1.00 97.06 268 LEU A CA 1
ATOM 2144 C C . LEU A 1 268 ? -7.056 -8.736 19.753 1.00 97.06 268 LEU A C 1
ATOM 2146 O O . LEU A 1 268 ? -6.810 -9.645 18.967 1.00 97.06 268 LEU A O 1
ATOM 2150 N N . GLU A 1 269 ? -6.101 -8.128 20.448 1.00 94.38 269 GLU A N 1
ATOM 2151 C CA . GLU A 1 269 ? -4.708 -8.572 20.447 1.00 94.38 269 GLU A CA 1
ATOM 2152 C C . GLU A 1 269 ? -4.410 -9.503 21.626 1.00 94.38 269 GLU A C 1
ATOM 2154 O O . GLU A 1 269 ? -4.565 -9.122 22.786 1.00 94.38 269 GLU A O 1
ATOM 2159 N N . LEU A 1 270 ? -3.922 -10.712 21.342 1.00 94.69 270 LEU A N 1
ATOM 2160 C CA . LEU A 1 270 ? -3.501 -11.693 22.346 1.00 94.69 270 LEU A CA 1
ATOM 2161 C C . LEU A 1 270 ? -1.987 -11.881 22.300 1.00 94.69 270 LEU A C 1
ATOM 2163 O O . LEU A 1 270 ? -1.468 -12.306 21.274 1.00 94.69 270 LEU A O 1
ATOM 2167 N N . HIS A 1 271 ? -1.287 -11.615 23.406 1.00 92.12 271 HIS A N 1
ATOM 2168 C CA . HIS A 1 271 ? 0.176 -11.704 23.524 1.00 92.12 271 HIS A CA 1
ATOM 2169 C C . HIS A 1 271 ? 0.589 -12.835 24.469 1.00 92.12 271 HIS A C 1
ATOM 2171 O O . HIS A 1 271 ? 0.744 -12.622 25.667 1.00 92.12 271 HIS A O 1
ATOM 2177 N N . PHE A 1 272 ? 0.790 -14.030 23.916 1.00 88.31 272 PHE A N 1
ATOM 2178 C CA . PHE A 1 272 ? 1.174 -15.238 24.644 1.00 88.31 272 PHE A CA 1
ATOM 2179 C C . PHE A 1 272 ? 2.312 -15.955 23.916 1.00 88.31 272 PHE A C 1
ATOM 2181 O O . PHE A 1 272 ? 2.116 -16.559 22.862 1.00 88.31 272 PHE A O 1
ATOM 2188 N N . ASP A 1 273 ? 3.520 -15.871 24.480 1.00 86.56 273 ASP A N 1
ATOM 2189 C CA . ASP A 1 273 ? 4.725 -16.463 23.899 1.00 86.56 273 ASP A CA 1
ATOM 2190 C C . ASP A 1 273 ? 4.731 -17.993 24.101 1.00 86.56 273 ASP A C 1
ATOM 2192 O O . ASP A 1 273 ? 4.756 -18.456 25.250 1.00 86.56 273 ASP A O 1
ATOM 2196 N N . PRO A 1 274 ? 4.755 -18.798 23.021 1.00 83.81 274 PRO A N 1
ATOM 2197 C CA . PRO A 1 274 ? 4.722 -20.251 23.115 1.00 83.81 274 PRO A CA 1
ATOM 2198 C C . PRO A 1 274 ? 5.902 -20.872 23.861 1.00 83.81 274 PRO A C 1
ATOM 2200 O O . PRO A 1 274 ? 5.783 -21.999 24.326 1.00 83.81 274 PRO A O 1
ATOM 2203 N N . SER A 1 275 ? 7.035 -20.167 23.978 1.00 81.62 275 SER A N 1
ATOM 2204 C CA . SER A 1 275 ? 8.216 -20.667 24.701 1.00 81.62 275 SER A CA 1
ATOM 2205 C C . SER A 1 275 ? 8.031 -20.695 26.219 1.00 81.62 275 SER A C 1
ATOM 2207 O O . SER A 1 275 ? 8.723 -21.445 26.903 1.00 81.62 275 SER A O 1
ATOM 2209 N N . VAL A 1 276 ? 7.109 -19.886 26.749 1.00 85.88 276 VAL A N 1
ATOM 2210 C CA . VAL A 1 276 ? 6.917 -19.703 28.198 1.00 85.88 276 VAL A CA 1
ATOM 2211 C C . VAL A 1 276 ? 5.477 -19.924 28.655 1.00 85.88 276 VAL A C 1
ATOM 2213 O O . VAL A 1 276 ? 5.241 -20.134 29.847 1.00 85.88 276 VAL A O 1
ATOM 2216 N N . THR A 1 277 ? 4.507 -19.893 27.738 1.00 88.31 277 THR A N 1
ATOM 2217 C CA . THR A 1 277 ? 3.089 -20.079 28.064 1.00 88.31 277 THR A CA 1
ATOM 2218 C C . THR A 1 277 ? 2.832 -21.526 28.467 1.00 88.31 277 THR A C 1
ATOM 2220 O O . THR A 1 277 ? 3.049 -22.458 27.694 1.00 88.31 277 THR A O 1
ATOM 2223 N N . LYS A 1 278 ? 2.359 -21.721 29.700 1.00 91.31 278 LYS A N 1
ATOM 2224 C CA . LYS A 1 278 ? 2.100 -23.051 30.259 1.00 91.31 278 LYS A CA 1
ATOM 2225 C C . LYS A 1 278 ? 0.732 -23.557 29.812 1.00 91.31 278 LYS A C 1
ATOM 2227 O O . LYS A 1 278 ? -0.194 -22.770 29.621 1.00 91.31 278 LYS A O 1
ATOM 2232 N N . LYS A 1 279 ? 0.558 -24.882 29.771 1.00 92.50 279 LYS A N 1
ATOM 2233 C CA . LYS A 1 279 ? -0.728 -25.539 29.472 1.00 92.50 279 LYS A CA 1
ATOM 2234 C C . LYS A 1 279 ? -1.910 -24.923 30.230 1.00 92.50 279 LYS A C 1
ATOM 2236 O O . LYS A 1 279 ? -2.928 -24.615 29.624 1.00 92.50 279 LYS A O 1
ATOM 2241 N N . LYS A 1 280 ? -1.765 -24.676 31.537 1.00 92.06 280 LYS A N 1
ATOM 2242 C CA . LYS A 1 280 ? -2.823 -24.066 32.366 1.00 92.06 280 LYS A CA 1
ATOM 2243 C C . LYS A 1 280 ? -3.291 -22.694 31.857 1.00 92.06 280 LYS A C 1
ATOM 2245 O O . LYS A 1 280 ? -4.461 -22.360 32.011 1.00 92.06 280 LYS A O 1
ATOM 2250 N N . ASP A 1 281 ? -2.396 -21.911 31.260 1.00 91.81 281 ASP A N 1
ATOM 2251 C CA . ASP A 1 281 ? -2.696 -20.566 30.770 1.00 91.81 281 ASP A CA 1
ATOM 2252 C C . ASP A 1 281 ? -3.348 -20.641 29.381 1.00 91.81 281 ASP A C 1
ATOM 2254 O O . ASP A 1 281 ? -4.331 -19.943 29.134 1.00 91.81 281 ASP A O 1
ATOM 2258 N N . TYR A 1 282 ? -2.923 -21.585 28.529 1.00 93.25 282 TYR A N 1
ATOM 2259 C CA . TYR A 1 282 ? -3.648 -21.916 27.295 1.00 93.25 282 TYR A CA 1
ATOM 2260 C C . TYR A 1 282 ? -5.074 -22.398 27.555 1.00 93.25 282 TYR A C 1
ATOM 2262 O O . TYR A 1 282 ? -5.993 -21.974 26.861 1.00 93.25 282 TYR A O 1
ATOM 2270 N N . ILE A 1 283 ? -5.284 -23.232 28.577 1.00 94.81 283 ILE A N 1
ATOM 2271 C CA . ILE A 1 283 ? -6.630 -23.666 28.969 1.00 94.81 283 ILE A CA 1
ATOM 2272 C C . ILE A 1 283 ? -7.487 -22.448 29.340 1.00 94.81 283 ILE A C 1
ATOM 2274 O O . ILE A 1 283 ? -8.610 -22.325 28.862 1.00 94.81 283 ILE A O 1
ATOM 2278 N N . LYS A 1 284 ? -6.965 -21.500 30.133 1.00 94.25 284 LYS A N 1
ATOM 2279 C CA . LYS A 1 284 ? -7.700 -20.265 30.468 1.00 94.25 284 LYS A CA 1
ATOM 2280 C C . LYS A 1 284 ? -8.076 -19.457 29.224 1.00 94.25 284 LYS A C 1
ATOM 2282 O O . LYS A 1 284 ? -9.204 -18.971 29.163 1.00 94.25 284 LYS A O 1
ATOM 2287 N N . LEU A 1 285 ? -7.167 -19.334 28.255 1.00 94.44 285 LEU A N 1
ATOM 2288 C CA . LEU A 1 285 ? -7.411 -18.643 26.985 1.00 94.44 285 LEU A CA 1
ATOM 2289 C C . LEU A 1 285 ? -8.502 -19.319 26.160 1.00 94.44 285 LEU A C 1
ATOM 2291 O O . LEU A 1 285 ? -9.455 -18.659 25.751 1.00 94.44 285 LEU A O 1
ATOM 2295 N N . LEU A 1 286 ? -8.384 -20.633 25.961 1.00 95.00 286 LEU A N 1
ATOM 2296 C CA . LEU A 1 286 ? -9.358 -21.439 25.228 1.00 95.00 286 LEU A CA 1
ATOM 2297 C C . LEU A 1 286 ? -10.759 -21.303 25.834 1.00 95.00 286 LEU A C 1
ATOM 2299 O O . LEU A 1 286 ? -11.712 -21.067 25.097 1.00 95.00 286 LEU A O 1
ATOM 2303 N N . LYS A 1 287 ? -10.887 -21.317 27.167 1.00 94.38 287 LYS A N 1
ATOM 2304 C CA . LYS A 1 287 ? -12.174 -21.060 27.833 1.00 94.38 287 LYS A CA 1
ATOM 2305 C C . LYS A 1 287 ? -12.767 -19.696 27.474 1.00 94.38 287 LYS A C 1
ATOM 2307 O O . LYS A 1 287 ? -13.946 -19.621 27.154 1.00 94.38 287 LYS A O 1
ATOM 2312 N N . ARG A 1 288 ? -11.982 -18.610 27.492 1.00 94.62 288 ARG A N 1
ATOM 2313 C CA . ARG A 1 288 ? -12.504 -17.264 27.162 1.00 94.62 288 ARG A CA 1
ATOM 2314 C C . ARG A 1 288 ? -12.862 -17.150 25.683 1.00 94.62 288 ARG A C 1
ATOM 2316 O O . ARG A 1 288 ? -13.881 -16.557 25.353 1.00 94.62 288 ARG A O 1
ATOM 2323 N N . LEU A 1 289 ? -12.082 -17.768 24.800 1.00 95.38 289 LEU A N 1
ATOM 2324 C CA . LEU A 1 289 ? -12.408 -17.862 23.375 1.00 95.38 289 LEU A CA 1
ATOM 2325 C C . LEU A 1 289 ? -13.713 -18.640 23.133 1.00 95.38 289 LEU A C 1
ATOM 2327 O O . LEU A 1 289 ? -14.515 -18.235 22.288 1.00 95.38 289 LEU A O 1
ATOM 2331 N N . GLN A 1 290 ? -13.956 -19.704 23.904 1.00 94.00 290 GLN A N 1
ATOM 2332 C CA . GLN A 1 290 ? -15.212 -20.454 23.889 1.00 94.00 290 GLN A CA 1
ATOM 2333 C C . GLN A 1 290 ? -16.383 -19.609 24.414 1.00 94.00 290 GLN A C 1
ATOM 2335 O O . GLN A 1 290 ? -17.452 -19.604 23.806 1.00 94.00 290 GLN A O 1
ATOM 2340 N N . ILE A 1 291 ? -16.182 -18.848 25.494 1.00 94.38 291 ILE A N 1
ATOM 2341 C CA . ILE A 1 291 ? -17.196 -17.940 26.047 1.00 94.38 291 ILE A CA 1
ATOM 2342 C C . ILE A 1 291 ? -17.555 -16.839 25.037 1.00 94.38 291 ILE A C 1
ATOM 2344 O O . ILE A 1 291 ? -18.736 -16.585 24.812 1.00 94.38 291 ILE A O 1
ATOM 2348 N N . LEU A 1 292 ? -16.572 -16.217 24.374 1.00 95.69 292 LEU A N 1
ATOM 2349 C CA . LEU A 1 292 ? -16.828 -15.226 23.317 1.00 95.69 292 LEU A CA 1
ATOM 2350 C C . LEU A 1 292 ? -17.631 -15.843 22.160 1.00 95.69 292 LEU A C 1
ATOM 2352 O O . LEU A 1 292 ? -18.588 -15.236 21.675 1.00 95.69 292 LEU A O 1
ATOM 2356 N N . PHE A 1 293 ? -17.297 -17.073 21.756 1.00 94.06 293 PHE A N 1
ATOM 2357 C CA . PHE A 1 293 ? -18.051 -17.805 20.738 1.00 94.06 293 PHE A CA 1
ATOM 2358 C C . PHE A 1 293 ? -19.500 -18.077 21.169 1.00 94.06 293 PHE A C 1
ATOM 2360 O O . PHE A 1 293 ? -20.434 -17.868 20.388 1.00 94.06 293 PHE A O 1
ATOM 2367 N N . GLN A 1 294 ? -19.719 -18.498 22.415 1.00 92.69 294 GLN A N 1
ATOM 2368 C CA . GLN A 1 294 ? -21.057 -18.697 22.982 1.00 92.69 294 GLN A CA 1
ATOM 2369 C C . GLN A 1 294 ? -21.841 -17.381 23.093 1.00 92.69 294 GLN A C 1
ATOM 2371 O O . GLN A 1 294 ? -23.043 -17.370 22.845 1.00 92.69 294 GLN A O 1
ATOM 2376 N N . ALA A 1 295 ? -21.159 -16.263 23.356 1.00 93.94 295 ALA A N 1
ATOM 2377 C CA . ALA A 1 295 ? -21.730 -14.915 23.358 1.00 93.94 295 ALA A CA 1
ATOM 2378 C C . ALA A 1 295 ? -22.055 -14.369 21.949 1.00 93.94 295 ALA A C 1
ATOM 2380 O O . ALA A 1 295 ? -22.497 -13.227 21.825 1.00 93.94 295 ALA A O 1
ATOM 2381 N N . GLY A 1 296 ? -21.842 -15.162 20.891 1.00 94.12 296 GLY A N 1
ATOM 2382 C CA . GLY A 1 296 ? -22.235 -14.847 19.512 1.00 94.12 296 GLY A CA 1
ATOM 2383 C C . GLY A 1 296 ? -21.144 -14.214 18.641 1.00 94.12 296 GLY A C 1
ATOM 2384 O O . GLY A 1 296 ? -21.357 -14.041 17.436 1.00 94.12 296 GLY A O 1
ATOM 2385 N N . LEU A 1 297 ? -19.956 -13.952 19.197 1.00 96.31 297 LEU A N 1
ATOM 2386 C CA . LEU A 1 297 ? -18.816 -13.440 18.436 1.00 96.31 297 LEU A CA 1
ATOM 2387 C C . LEU A 1 297 ? -18.220 -14.530 17.543 1.00 96.31 297 LEU A C 1
ATOM 2389 O O . LEU A 1 297 ? -18.120 -15.697 17.931 1.00 96.31 297 LEU A O 1
ATOM 2393 N N . ARG A 1 298 ? -17.822 -14.165 16.327 1.00 95.38 298 ARG A N 1
ATOM 2394 C CA . ARG A 1 298 ? -17.192 -15.071 15.361 1.00 95.38 298 ARG A CA 1
ATOM 2395 C C . ARG A 1 298 ? -15.946 -14.448 14.771 1.00 95.38 298 ARG A C 1
ATOM 2397 O O . ARG A 1 298 ? -15.996 -13.301 14.339 1.00 95.38 298 ARG A O 1
ATOM 2404 N N . ILE A 1 299 ? -14.864 -15.219 14.710 1.00 96.44 299 ILE A N 1
ATOM 2405 C CA . ILE A 1 299 ? -13.617 -14.797 14.062 1.00 96.44 299 ILE A CA 1
ATOM 2406 C C . ILE A 1 299 ? -13.848 -14.686 12.551 1.00 96.44 299 ILE A C 1
ATOM 2408 O O . ILE A 1 299 ? -14.275 -15.650 11.915 1.00 96.44 299 ILE A O 1
ATOM 2412 N N . ILE A 1 300 ? -13.547 -13.526 11.978 1.00 94.62 300 ILE A N 1
ATOM 2413 C CA . ILE A 1 300 ? -13.642 -13.252 10.533 1.00 94.62 300 ILE A CA 1
ATOM 2414 C C . ILE A 1 300 ? -12.281 -13.038 9.873 1.00 94.62 300 ILE A C 1
ATOM 2416 O O . ILE A 1 300 ? -12.167 -13.095 8.647 1.00 94.62 300 ILE A O 1
ATOM 2420 N N . TRP A 1 301 ? -11.255 -12.750 10.674 1.00 94.94 301 TRP A N 1
ATOM 2421 C CA . TRP A 1 301 ? -9.900 -12.483 10.215 1.00 94.94 301 TRP A CA 1
ATOM 2422 C C . TRP A 1 301 ? -8.902 -12.622 11.364 1.00 94.94 301 TRP A C 1
ATOM 2424 O O . TRP A 1 301 ? -9.282 -12.553 12.538 1.00 94.94 301 TRP A O 1
ATOM 2434 N N . TYR A 1 302 ? -7.623 -12.759 11.024 1.00 93.50 302 TYR A N 1
ATOM 2435 C CA . TYR A 1 302 ? -6.521 -12.629 11.968 1.00 93.50 302 TYR A CA 1
ATOM 2436 C C . TYR A 1 302 ? -5.283 -12.063 11.268 1.00 93.50 302 TYR A C 1
ATOM 2438 O O . TYR A 1 302 ? -5.019 -12.389 10.114 1.00 93.50 302 TYR A O 1
ATOM 2446 N N . ASP A 1 303 ? -4.488 -11.279 11.993 1.00 89.50 303 ASP A N 1
ATOM 2447 C CA . ASP A 1 303 ? -3.141 -10.916 11.568 1.00 89.50 303 ASP A CA 1
ATOM 2448 C C . ASP A 1 303 ? -2.102 -11.631 12.427 1.00 89.50 303 ASP A C 1
ATOM 2450 O O . ASP A 1 303 ? -2.169 -11.699 13.662 1.00 89.50 303 ASP A O 1
ATOM 2454 N N . ARG A 1 304 ? -1.076 -12.121 11.739 1.00 84.69 304 ARG A N 1
ATOM 2455 C CA . ARG A 1 304 ? 0.178 -12.542 12.345 1.00 84.69 304 ARG A CA 1
ATOM 2456 C C . ARG A 1 304 ? 1.045 -11.304 12.560 1.00 84.69 304 ARG A C 1
ATOM 2458 O O . ARG A 1 304 ? 1.756 -10.882 11.655 1.00 84.69 304 ARG A O 1
ATOM 2465 N N . VAL A 1 305 ? 0.972 -10.725 13.757 1.00 83.88 305 VAL A N 1
ATOM 2466 C CA . VAL A 1 305 ? 1.718 -9.510 14.122 1.00 83.88 305 VAL A CA 1
ATOM 2467 C C . VAL A 1 305 ? 3.223 -9.787 14.030 1.00 83.88 305 VAL A C 1
ATOM 2469 O O . VAL A 1 305 ? 3.789 -10.514 14.848 1.00 83.88 305 VAL A O 1
ATOM 2472 N N . PHE A 1 306 ? 3.882 -9.229 13.015 1.00 75.56 306 PHE A N 1
ATOM 2473 C CA . PHE A 1 306 ? 5.272 -9.564 12.682 1.00 75.56 306 PHE A CA 1
ATOM 2474 C C . PHE A 1 306 ? 6.273 -9.136 13.763 1.00 75.56 306 PHE A C 1
ATOM 2476 O O . PHE A 1 306 ? 7.318 -9.761 13.924 1.00 75.56 306 PHE A O 1
ATOM 2483 N N . GLN A 1 307 ? 5.951 -8.113 14.559 1.00 77.06 307 GLN A N 1
ATOM 2484 C CA . GLN A 1 307 ? 6.775 -7.690 15.696 1.00 77.06 307 GLN A CA 1
ATOM 2485 C C . GLN A 1 307 ? 6.796 -8.730 16.826 1.00 77.06 307 GLN A C 1
ATOM 2487 O O . GLN A 1 307 ? 7.656 -8.677 17.701 1.00 77.06 307 GLN A O 1
ATOM 2492 N N . CYS A 1 308 ? 5.857 -9.677 16.814 1.00 79.94 308 CYS A N 1
ATOM 2493 C CA . CYS A 1 308 ? 5.747 -10.757 17.789 1.00 79.94 308 CYS A CA 1
ATOM 2494 C C . CYS A 1 308 ? 6.302 -12.086 17.278 1.00 79.94 308 CYS A C 1
ATOM 2496 O O . CYS A 1 308 ? 5.966 -13.148 17.815 1.00 79.94 308 CYS A O 1
ATOM 2498 N N . VAL A 1 309 ? 7.133 -12.064 16.240 1.00 74.25 309 VAL A N 1
ATOM 2499 C CA . VAL A 1 309 ? 7.741 -13.291 15.736 1.00 74.25 309 VAL A CA 1
ATOM 2500 C C . VAL A 1 309 ? 8.751 -13.798 16.756 1.00 74.25 309 VAL A C 1
ATOM 2502 O O . VAL A 1 309 ? 9.642 -13.080 17.208 1.00 74.25 309 VAL A O 1
ATOM 2505 N N . GLY A 1 310 ? 8.583 -15.055 17.155 1.00 63.22 310 GLY A N 1
ATOM 2506 C CA . GLY A 1 310 ? 9.551 -15.764 17.980 1.00 63.22 310 GLY A CA 1
ATOM 2507 C C . GLY A 1 310 ? 10.453 -16.674 17.161 1.00 63.22 310 GLY A C 1
ATOM 2508 O O . GLY A 1 310 ? 10.222 -16.912 15.984 1.00 63.22 310 GLY A O 1
ATOM 2509 N N . VAL A 1 311 ? 11.437 -17.268 17.835 1.00 57.75 311 VAL A N 1
ATOM 2510 C CA . VAL A 1 311 ? 12.254 -18.379 17.307 1.00 57.75 311 VAL A CA 1
ATOM 2511 C C . VAL A 1 311 ? 11.472 -19.701 17.182 1.00 57.75 311 VAL A C 1
ATOM 2513 O O . VAL A 1 311 ? 12.046 -20.733 16.853 1.00 57.75 311 VAL A O 1
ATOM 2516 N N . ASN A 1 312 ? 10.167 -19.682 17.472 1.00 59.09 312 ASN A N 1
ATOM 2517 C CA . ASN A 1 312 ? 9.296 -20.851 17.560 1.00 59.09 312 ASN A CA 1
ATOM 2518 C C . ASN A 1 312 ? 8.417 -21.019 16.312 1.00 59.09 312 ASN A C 1
ATOM 2520 O O . ASN A 1 312 ? 8.234 -20.091 15.531 1.00 59.09 312 ASN A O 1
ATOM 2524 N N . LYS A 1 313 ? 7.788 -22.199 16.203 1.00 67.06 313 LYS A N 1
ATOM 2525 C CA . LYS A 1 313 ? 6.790 -22.571 15.177 1.00 67.06 313 LYS A CA 1
ATOM 2526 C C . LYS A 1 313 ? 5.562 -21.648 15.112 1.00 67.06 313 LYS A C 1
ATOM 2528 O O . LYS A 1 313 ? 4.884 -21.605 14.094 1.00 67.06 313 LYS A O 1
ATOM 2533 N N . PHE A 1 314 ? 5.261 -20.922 16.190 1.00 77.81 314 PHE A N 1
ATOM 2534 C CA . PHE A 1 314 ? 4.087 -20.054 16.288 1.00 77.81 314 PHE A CA 1
ATOM 2535 C C . PHE A 1 314 ? 4.473 -18.625 16.640 1.00 77.81 314 PHE A C 1
ATOM 2537 O O . PHE A 1 314 ? 5.459 -18.377 17.339 1.00 77.81 314 PHE A O 1
ATOM 2544 N N . ASN A 1 315 ? 3.627 -17.690 16.215 1.00 84.00 315 ASN A N 1
ATOM 2545 C CA . ASN A 1 315 ? 3.712 -16.312 16.664 1.00 84.00 315 ASN A CA 1
ATOM 2546 C C . ASN A 1 315 ? 3.422 -16.184 18.158 1.00 84.00 315 ASN A C 1
ATOM 2548 O O . ASN A 1 315 ? 2.555 -16.873 18.700 1.00 84.00 315 ASN A O 1
ATOM 2552 N N . LYS A 1 316 ? 4.117 -15.236 18.794 1.00 88.00 316 LYS A N 1
ATOM 2553 C CA . LYS A 1 316 ? 3.897 -14.869 20.198 1.00 88.00 316 LYS A CA 1
ATOM 2554 C C . LYS A 1 316 ? 2.653 -14.021 20.396 1.00 88.00 316 LYS A C 1
ATOM 2556 O O . LYS A 1 316 ? 2.185 -13.886 21.520 1.00 88.00 316 LYS A O 1
ATOM 2561 N N . CYS A 1 317 ? 2.136 -13.408 19.338 1.00 88.62 317 CYS A N 1
ATOM 2562 C CA . CYS A 1 317 ? 0.898 -12.664 19.427 1.00 88.62 317 CYS A CA 1
ATOM 2563 C C . CYS A 1 317 ? 0.095 -12.701 18.123 1.00 88.62 317 CYS A C 1
ATOM 2565 O O . CYS A 1 317 ? 0.652 -12.875 17.036 1.00 88.62 317 CYS A O 1
ATOM 2567 N N . TYR A 1 318 ? -1.222 -12.562 18.262 1.00 92.25 318 TYR A N 1
ATOM 2568 C CA . TYR A 1 318 ? -2.188 -12.520 17.165 1.00 92.25 318 TYR A CA 1
ATOM 2569 C C . TYR A 1 318 ? -3.116 -11.327 17.370 1.00 92.25 318 TYR A C 1
ATOM 2571 O O . TYR A 1 318 ? -3.564 -11.098 18.495 1.00 92.25 318 TYR A O 1
ATOM 2579 N N . ALA A 1 319 ? -3.434 -10.617 16.291 1.00 94.00 319 ALA A N 1
ATOM 2580 C CA . ALA A 1 319 ? -4.581 -9.718 16.251 1.00 94.00 319 ALA A CA 1
ATOM 2581 C C . ALA A 1 319 ? -5.754 -10.493 15.647 1.00 94.00 319 ALA A C 1
ATOM 2583 O O . ALA A 1 319 ? -5.626 -11.053 14.562 1.00 94.00 319 ALA A O 1
ATOM 2584 N N . ILE A 1 320 ? -6.868 -10.581 16.364 1.00 96.31 320 ILE A N 1
ATOM 2585 C CA . ILE A 1 320 ? -8.023 -11.410 16.023 1.00 96.31 320 ILE A CA 1
ATOM 2586 C C . ILE A 1 320 ? -9.236 -10.501 15.882 1.00 96.31 320 ILE A C 1
ATOM 2588 O O . ILE A 1 320 ? -9.513 -9.668 16.745 1.00 96.31 320 ILE A O 1
ATOM 2592 N N . TYR A 1 321 ? -9.970 -10.687 14.794 1.00 97.44 321 TYR A N 1
ATOM 2593 C CA . TYR A 1 321 ? -11.057 -9.812 14.391 1.00 97.44 321 TYR A CA 1
ATOM 2594 C C . TYR A 1 321 ? -12.372 -10.569 14.493 1.00 97.44 321 TYR A C 1
ATOM 2596 O O . TYR A 1 321 ? -12.565 -11.575 13.804 1.00 97.44 321 TYR A O 1
ATOM 2604 N N . PHE A 1 322 ? -13.272 -10.093 15.346 1.00 97.94 322 PHE A N 1
ATOM 2605 C CA . PHE A 1 322 ? -14.563 -10.717 15.594 1.00 97.94 322 PHE A CA 1
ATOM 2606 C C . PHE A 1 322 ? -15.718 -9.836 15.122 1.00 97.94 322 PHE A C 1
ATOM 2608 O O . PHE A 1 322 ? -15.675 -8.618 15.283 1.00 97.94 322 PHE A O 1
ATOM 2615 N N . VAL A 1 323 ? -16.791 -10.469 14.648 1.00 97.06 323 VAL A N 1
ATOM 2616 C CA . VAL A 1 323 ? -18.106 -9.835 14.450 1.00 97.06 323 VAL A CA 1
ATOM 2617 C C . VAL A 1 323 ? -19.166 -10.502 15.319 1.00 97.06 323 VAL A C 1
ATOM 2619 O O . VAL A 1 323 ? -19.085 -11.701 15.595 1.00 97.06 323 VAL A O 1
ATOM 2622 N N . GLN A 1 324 ? -20.166 -9.735 15.742 1.00 96.25 324 GLN A N 1
ATOM 2623 C CA . GLN A 1 324 ? -21.279 -10.197 16.567 1.00 96.25 324 GLN A CA 1
ATOM 2624 C C . GLN A 1 324 ? -22.504 -10.495 15.702 1.00 96.25 324 GLN A C 1
ATOM 2626 O O . GLN A 1 324 ? -23.165 -9.585 15.206 1.00 96.25 324 GLN A O 1
ATOM 2631 N N . ARG A 1 325 ? -22.842 -11.780 15.545 1.00 91.12 325 ARG A N 1
ATOM 2632 C CA . ARG A 1 325 ? -23.901 -12.215 14.615 1.00 91.12 325 ARG A CA 1
ATOM 2633 C C . ARG A 1 325 ? -25.285 -11.662 14.946 1.00 91.12 325 ARG A C 1
ATOM 2635 O O . ARG A 1 325 ? -26.101 -11.486 14.051 1.00 91.12 325 ARG A O 1
ATOM 2642 N N . SER A 1 326 ? -25.574 -11.418 16.221 1.00 92.81 326 SER A N 1
ATOM 2643 C CA . SER A 1 326 ? -26.866 -10.865 16.642 1.00 92.81 326 SER A CA 1
ATOM 2644 C C . SER A 1 326 ? -27.058 -9.396 16.250 1.00 92.81 326 SER A C 1
ATOM 2646 O O . SER A 1 326 ? -28.192 -8.926 16.263 1.00 92.81 326 SER A O 1
ATOM 2648 N N . LEU A 1 327 ? -25.978 -8.690 15.901 1.00 93.38 327 LEU A N 1
ATOM 2649 C CA . LEU A 1 327 ? -25.972 -7.275 15.519 1.00 93.38 327 LEU A CA 1
ATOM 2650 C C . LEU A 1 327 ? -25.756 -7.065 14.011 1.00 93.38 327 LEU A C 1
ATOM 2652 O O . LEU A 1 327 ? -25.488 -5.944 13.581 1.00 93.38 327 LEU A O 1
ATOM 2656 N N . GLU A 1 328 ? -25.844 -8.142 13.230 1.00 91.12 328 GLU A N 1
ATOM 2657 C CA . GLU A 1 328 ? -25.807 -8.114 11.770 1.00 91.12 328 GLU A CA 1
ATOM 2658 C C . GLU A 1 328 ? -27.040 -7.385 11.219 1.00 91.12 328 GLU A C 1
ATOM 2660 O O . GLU A 1 328 ? -28.178 -7.743 11.541 1.00 91.12 328 GLU A O 1
ATOM 2665 N N . ASP A 1 329 ? -26.822 -6.390 10.359 1.00 87.31 329 ASP A N 1
ATOM 2666 C CA . ASP A 1 329 ? -27.898 -5.818 9.553 1.00 87.31 329 ASP A CA 1
ATOM 2667 C C . ASP A 1 329 ? -28.264 -6.798 8.427 1.00 87.31 329 ASP A C 1
ATOM 2669 O O . ASP A 1 329 ? -27.518 -6.995 7.465 1.00 87.31 329 ASP A O 1
ATOM 2673 N N . LYS A 1 330 ? -29.432 -7.433 8.572 1.00 84.75 330 LYS A N 1
ATOM 2674 C CA . LYS A 1 330 ? -29.943 -8.447 7.640 1.00 84.75 330 LYS A CA 1
ATOM 2675 C C . LYS A 1 330 ? -30.543 -7.861 6.364 1.00 84.75 330 LYS A C 1
ATOM 2677 O O . LYS A 1 330 ? -30.767 -8.616 5.422 1.00 84.75 330 LYS A O 1
ATOM 2682 N N . GLU A 1 331 ? -30.830 -6.561 6.322 1.00 79.62 331 GLU A N 1
ATOM 2683 C CA . GLU A 1 331 ? -31.382 -5.914 5.125 1.00 79.62 331 GLU A CA 1
ATOM 2684 C C . GLU A 1 331 ? -30.301 -5.695 4.061 1.00 79.62 331 GLU A C 1
ATOM 2686 O O . GLU A 1 331 ? -30.581 -5.696 2.860 1.00 79.62 331 GLU A O 1
ATOM 2691 N N . HIS A 1 332 ? -29.047 -5.569 4.496 1.00 74.69 332 HIS A N 1
ATOM 2692 C CA . HIS A 1 332 ? -27.914 -5.273 3.637 1.00 74.69 332 HIS A CA 1
ATOM 2693 C C . HIS A 1 332 ? -26.913 -6.425 3.652 1.00 74.69 332 HIS A C 1
ATOM 2695 O O . HIS A 1 332 ? -26.081 -6.529 4.546 1.00 74.69 332 HIS A O 1
ATOM 2701 N N . THR A 1 333 ? -26.949 -7.284 2.635 1.00 75.50 333 THR A N 1
ATOM 2702 C CA . THR A 1 333 ? -25.985 -8.385 2.488 1.00 75.50 333 THR A CA 1
ATOM 2703 C C . THR A 1 333 ? -24.798 -7.985 1.618 1.00 75.50 333 THR A C 1
ATOM 2705 O O . THR A 1 333 ? -24.919 -7.173 0.694 1.00 75.50 333 THR A O 1
ATOM 2708 N N . PHE A 1 334 ? -23.644 -8.604 1.868 1.00 81.50 334 PHE A N 1
ATOM 2709 C CA . PHE A 1 334 ? -22.492 -8.498 0.977 1.00 81.50 334 PHE A CA 1
ATOM 2710 C C . PHE A 1 334 ? -22.865 -8.925 -0.453 1.00 81.50 334 PHE A C 1
ATOM 2712 O O . PHE A 1 334 ? -23.554 -9.926 -0.663 1.00 81.50 334 PHE A O 1
ATOM 2719 N N . LYS A 1 335 ? -22.403 -8.156 -1.443 1.00 79.12 335 LYS A N 1
ATOM 2720 C CA . LYS A 1 335 ? -22.522 -8.479 -2.868 1.00 79.12 335 LYS A CA 1
ATOM 2721 C C . LYS A 1 335 ? -21.124 -8.669 -3.431 1.00 79.12 335 LYS A C 1
ATOM 2723 O O . LYS A 1 335 ? -20.252 -7.840 -3.171 1.00 79.12 335 LYS A O 1
ATOM 2728 N N . GLU A 1 336 ? -20.933 -9.736 -4.205 1.00 77.38 336 GLU A N 1
ATOM 2729 C CA . GLU A 1 336 ? -19.656 -10.003 -4.865 1.00 77.38 336 GLU A CA 1
ATOM 2730 C C . GLU A 1 336 ? -19.209 -8.780 -5.676 1.00 77.38 336 GLU A C 1
ATOM 2732 O O . GLU A 1 336 ? -19.993 -8.149 -6.393 1.00 77.38 336 GLU A O 1
ATOM 2737 N N . MET A 1 337 ? -17.931 -8.430 -5.542 1.00 83.00 337 MET A N 1
ATOM 2738 C CA . MET A 1 337 ? -17.346 -7.341 -6.305 1.00 83.00 337 MET A CA 1
ATOM 2739 C C . MET A 1 337 ? -17.102 -7.780 -7.748 1.00 83.00 337 MET A C 1
ATOM 2741 O O . MET A 1 337 ? -16.187 -8.553 -8.023 1.00 83.00 337 MET A O 1
ATOM 2745 N N . ILE A 1 338 ? -17.880 -7.224 -8.674 1.00 85.94 338 ILE A N 1
ATOM 2746 C CA . ILE A 1 338 ? -17.713 -7.460 -10.108 1.00 85.94 338 ILE A CA 1
ATOM 2747 C C . ILE A 1 338 ? -16.750 -6.417 -10.681 1.00 85.94 338 ILE A C 1
ATOM 2749 O O . ILE A 1 338 ? -17.024 -5.213 -10.641 1.00 85.94 338 ILE A O 1
ATOM 2753 N N . LEU A 1 339 ? -15.630 -6.875 -11.243 1.00 92.06 339 LEU A N 1
ATOM 2754 C CA . LEU A 1 339 ? -14.695 -5.996 -11.944 1.00 92.06 339 LEU A CA 1
ATOM 2755 C C . LEU A 1 339 ? -15.277 -5.542 -13.299 1.00 92.06 339 LEU A C 1
ATOM 2757 O O . LEU A 1 339 ? -15.855 -6.362 -14.018 1.00 92.06 339 LEU A O 1
ATOM 2761 N N . PRO A 1 340 ? -15.129 -4.257 -13.688 1.00 93.06 340 PRO A N 1
ATOM 2762 C CA . PRO A 1 340 ? -15.629 -3.752 -14.968 1.00 93.06 340 PRO A CA 1
ATOM 2763 C C . PRO A 1 340 ? -14.951 -4.410 -16.181 1.00 93.06 340 PRO A C 1
ATOM 2765 O O . PRO A 1 340 ? -13.916 -5.058 -16.057 1.00 93.06 340 PRO A O 1
ATOM 2768 N N . SER A 1 341 ? -15.496 -4.205 -17.386 1.00 94.19 341 SER A N 1
ATOM 2769 C CA . SER A 1 341 ? -14.828 -4.636 -18.624 1.00 94.19 341 SER A CA 1
ATOM 2770 C C . SER A 1 341 ? -13.452 -3.980 -18.785 1.00 94.19 341 SER A C 1
ATOM 2772 O O . SER A 1 341 ? -13.235 -2.866 -18.305 1.00 94.19 341 SER A O 1
ATOM 2774 N N . GLU A 1 342 ? -12.532 -4.638 -19.498 1.00 92.50 342 GLU A N 1
ATOM 2775 C CA . GLU A 1 342 ? -11.173 -4.116 -19.727 1.00 92.50 342 GLU A CA 1
ATOM 2776 C C . GLU A 1 342 ? -11.196 -2.705 -20.342 1.00 92.50 342 GLU A C 1
ATOM 2778 O O . GLU A 1 342 ? -10.491 -1.814 -19.869 1.00 92.50 342 GLU A O 1
ATOM 2783 N N . ASP A 1 343 ? -12.084 -2.458 -21.312 1.00 92.94 343 ASP A N 1
ATOM 2784 C CA . ASP A 1 343 ? -12.273 -1.136 -21.923 1.00 92.94 343 ASP A CA 1
ATOM 2785 C C . ASP A 1 343 ? -12.729 -0.074 -20.924 1.00 92.94 343 ASP A C 1
ATOM 2787 O O . ASP A 1 343 ? -12.331 1.088 -21.023 1.00 92.94 343 ASP A O 1
ATOM 2791 N N . LYS A 1 344 ? -13.587 -0.450 -19.968 1.00 94.06 344 LYS A N 1
ATOM 2792 C CA . LYS A 1 344 ? -14.047 0.464 -18.923 1.00 94.06 344 LYS A CA 1
ATOM 2793 C C . LYS A 1 344 ? -12.929 0.725 -17.922 1.00 94.06 344 LYS A C 1
ATOM 2795 O O . LYS A 1 344 ? -12.700 1.884 -17.605 1.00 94.06 344 LYS A O 1
ATOM 2800 N N . ILE A 1 345 ? -12.197 -0.309 -17.498 1.00 91.81 345 ILE A N 1
ATOM 2801 C CA . ILE A 1 345 ? -11.030 -0.180 -16.611 1.00 91.81 345 ILE A CA 1
ATOM 2802 C C . ILE A 1 345 ? -10.027 0.816 -17.208 1.00 91.81 345 ILE A C 1
ATOM 2804 O O . ILE A 1 345 ? -9.643 1.768 -16.538 1.00 91.81 345 ILE A O 1
ATOM 2808 N N . ARG A 1 346 ? -9.666 0.689 -18.491 1.00 90.94 346 ARG A N 1
ATOM 2809 C CA . ARG A 1 346 ? -8.698 1.598 -19.138 1.00 90.94 346 ARG A CA 1
ATOM 2810 C C . ARG A 1 346 ? -9.159 3.060 -19.235 1.00 90.94 346 ARG A C 1
ATOM 2812 O O . ARG A 1 346 ? -8.325 3.935 -19.444 1.00 90.94 346 ARG A O 1
ATOM 2819 N N . LYS A 1 347 ? -10.460 3.326 -19.095 1.00 91.38 347 LYS A N 1
ATOM 2820 C CA . LYS A 1 347 ? -11.059 4.672 -19.137 1.00 91.38 347 LYS A CA 1
ATOM 2821 C C . LYS A 1 347 ? -11.285 5.282 -17.752 1.00 91.38 347 LYS A C 1
ATOM 2823 O O . LYS A 1 347 ? -11.614 6.464 -17.676 1.00 91.38 347 LYS A O 1
ATOM 2828 N N . LEU A 1 348 ? -11.156 4.504 -16.675 1.00 82.75 348 LEU A N 1
ATOM 2829 C CA . LEU A 1 348 ? -11.348 5.010 -15.318 1.00 82.75 348 LEU A CA 1
ATOM 2830 C C . LEU A 1 348 ? -10.201 5.960 -14.923 1.00 82.75 348 LEU A C 1
ATOM 2832 O O . LEU A 1 348 ? -9.044 5.703 -15.267 1.00 82.75 348 LEU A O 1
ATOM 2836 N N . PRO A 1 349 ? -10.484 7.034 -14.165 1.00 83.75 349 PRO A N 1
ATOM 2837 C CA . PRO A 1 349 ? -9.445 7.873 -13.580 1.00 83.75 349 PRO A CA 1
ATOM 2838 C C . PRO A 1 349 ? -8.486 7.057 -12.705 1.00 83.75 349 PRO A C 1
ATOM 2840 O O . PRO A 1 349 ? -8.904 6.150 -11.983 1.00 83.75 349 PRO A O 1
ATOM 2843 N N . THR A 1 350 ? -7.202 7.426 -12.686 1.00 76.25 350 THR A N 1
ATOM 2844 C CA . THR A 1 350 ? -6.165 6.732 -11.895 1.00 76.25 350 THR A CA 1
ATOM 2845 C C . THR A 1 350 ? -6.551 6.560 -10.426 1.00 76.25 350 THR A C 1
ATOM 2847 O O . THR A 1 350 ? -6.260 5.528 -9.825 1.00 76.25 350 THR A O 1
ATOM 2850 N N . GLN A 1 351 ? -7.220 7.557 -9.842 1.00 72.31 351 GLN A N 1
ATOM 2851 C CA . GLN A 1 351 ? -7.664 7.498 -8.455 1.00 72.31 351 GLN A CA 1
ATOM 2852 C C . GLN A 1 351 ? -8.701 6.387 -8.239 1.00 72.31 351 GLN A C 1
ATOM 2854 O O . GLN A 1 351 ? -8.521 5.578 -7.332 1.00 72.31 351 GLN A O 1
ATOM 2859 N N . GLU A 1 352 ? -9.729 6.315 -9.084 1.00 79.44 352 GLU A N 1
ATOM 2860 C CA . GLU A 1 352 ? -10.767 5.279 -9.016 1.00 79.44 352 GLU A CA 1
ATOM 2861 C C . GLU A 1 352 ? -10.192 3.885 -9.288 1.00 79.44 352 GLU A C 1
ATOM 2863 O O . GLU A 1 352 ? -10.582 2.920 -8.637 1.00 79.44 352 GLU A O 1
ATOM 2868 N N . LEU A 1 353 ? -9.213 3.776 -10.191 1.00 81.56 353 LEU A N 1
ATOM 2869 C CA . LEU A 1 353 ? -8.510 2.519 -10.456 1.00 81.56 353 LEU A CA 1
ATOM 2870 C C . LEU A 1 353 ? -7.735 2.003 -9.249 1.00 81.56 353 LEU A C 1
ATOM 2872 O O . LEU A 1 353 ? -7.769 0.808 -8.970 1.00 81.56 353 LEU A O 1
ATOM 2876 N N . GLN A 1 354 ? -7.046 2.888 -8.528 1.00 79.94 354 GLN A N 1
ATOM 2877 C CA . GLN A 1 354 ? -6.342 2.512 -7.302 1.00 79.94 354 GLN A CA 1
ATOM 2878 C C . GLN A 1 354 ? -7.319 2.038 -6.229 1.00 79.94 354 GLN A C 1
ATOM 2880 O O . GLN A 1 354 ? -7.059 1.028 -5.580 1.00 79.94 354 GLN A O 1
ATOM 2885 N N . ASP A 1 355 ? -8.452 2.730 -6.074 1.00 78.19 355 ASP A N 1
ATOM 2886 C CA . ASP A 1 355 ? -9.486 2.311 -5.124 1.00 78.19 355 ASP A CA 1
ATOM 2887 C C . ASP A 1 355 ? -10.055 0.949 -5.500 1.00 78.19 355 ASP A C 1
ATOM 2889 O O . ASP A 1 355 ? -10.144 0.071 -4.648 1.00 78.19 355 ASP A O 1
ATOM 2893 N N . LEU A 1 356 ? -10.365 0.738 -6.781 1.00 85.12 356 LEU A N 1
ATOM 2894 C CA . LEU A 1 356 ? -10.852 -0.541 -7.282 1.00 85.12 356 LEU A CA 1
ATOM 2895 C C . LEU A 1 356 ? -9.837 -1.670 -7.054 1.00 85.12 356 LEU A C 1
ATOM 2897 O O . LEU A 1 356 ? -10.222 -2.739 -6.590 1.00 85.12 356 LEU A O 1
ATOM 2901 N N . TYR A 1 357 ? -8.554 -1.429 -7.332 1.00 87.75 357 TYR A N 1
ATOM 2902 C CA . TYR A 1 357 ? -7.475 -2.399 -7.135 1.00 87.75 357 TYR A CA 1
ATOM 2903 C C . TYR A 1 357 ? -7.362 -2.856 -5.676 1.00 87.75 357 TYR A C 1
ATOM 2905 O O . TYR A 1 357 ? -7.468 -4.050 -5.389 1.00 87.75 357 TYR A O 1
ATOM 2913 N N . PHE A 1 358 ? -7.191 -1.914 -4.742 1.00 83.88 358 PHE A N 1
ATOM 2914 C CA . PHE A 1 358 ? -7.038 -2.255 -3.326 1.00 83.88 358 PHE A CA 1
ATOM 2915 C C . PHE A 1 358 ? -8.318 -2.842 -2.747 1.00 83.88 358 PHE A C 1
ATOM 2917 O O . PHE A 1 358 ? -8.262 -3.825 -2.011 1.00 83.88 358 PHE A O 1
ATOM 2924 N N . ARG A 1 359 ? -9.480 -2.285 -3.105 1.00 85.56 359 ARG A N 1
ATOM 2925 C CA . ARG A 1 359 ? -10.764 -2.796 -2.630 1.00 85.56 359 ARG A CA 1
ATOM 2926 C C . ARG A 1 359 ? -10.991 -4.236 -3.083 1.00 85.56 359 ARG A C 1
ATOM 2928 O O . ARG A 1 359 ? -11.455 -5.043 -2.284 1.00 85.56 359 ARG A O 1
ATOM 2935 N N . TYR A 1 360 ? -10.620 -4.573 -4.317 1.00 89.94 360 TYR A N 1
ATOM 2936 C CA . TYR A 1 360 ? -10.722 -5.936 -4.828 1.00 89.94 360 TYR A CA 1
ATOM 2937 C C . TYR A 1 360 ? -9.778 -6.904 -4.102 1.00 89.94 360 TYR A C 1
ATOM 2939 O O . TYR A 1 360 ? -10.223 -7.959 -3.664 1.00 89.94 360 TYR A O 1
ATOM 2947 N N . LEU A 1 361 ? -8.505 -6.537 -3.903 1.00 87.38 361 LEU A N 1
ATOM 2948 C CA . LEU A 1 361 ? -7.545 -7.373 -3.165 1.00 87.38 361 LEU A CA 1
ATOM 2949 C C . LEU A 1 361 ? -7.951 -7.613 -1.707 1.00 87.38 361 LEU A C 1
ATOM 2951 O O . LEU A 1 361 ? -7.759 -8.708 -1.187 1.00 87.38 361 LEU A O 1
ATOM 2955 N N . MET A 1 362 ? -8.532 -6.600 -1.060 1.00 87.06 362 MET A N 1
ATOM 2956 C CA . MET A 1 362 ? -9.026 -6.692 0.318 1.00 87.06 362 MET A CA 1
ATOM 2957 C C . MET A 1 362 ? -10.421 -7.334 0.425 1.00 87.06 362 MET A C 1
ATOM 2959 O O . MET A 1 362 ? -11.003 -7.395 1.513 1.00 87.06 362 MET A O 1
ATOM 2963 N N . THR A 1 363 ? -10.975 -7.805 -0.695 1.00 89.31 363 THR A N 1
ATOM 2964 C CA . THR A 1 363 ? -12.234 -8.542 -0.728 1.00 89.31 363 THR A CA 1
ATOM 2965 C C . THR A 1 363 ? -11.949 -10.042 -0.753 1.00 89.31 363 THR A C 1
ATOM 2967 O O . THR A 1 363 ? -11.490 -10.592 -1.752 1.00 89.31 363 THR A O 1
ATOM 2970 N N . THR A 1 364 ? -12.257 -10.731 0.342 1.00 90.75 364 THR A N 1
ATOM 2971 C CA . THR A 1 364 ? -12.347 -12.190 0.369 1.00 90.75 364 THR A CA 1
ATOM 2972 C C . THR A 1 364 ? -13.568 -12.621 -0.444 1.00 90.75 364 THR A C 1
ATOM 2974 O O . THR A 1 364 ? -14.688 -12.203 -0.175 1.00 90.75 364 THR A O 1
ATOM 2977 N N . GLN A 1 365 ? -13.353 -13.468 -1.442 1.00 91.25 365 GLN A N 1
ATOM 2978 C CA . GLN A 1 365 ? -14.375 -13.963 -2.371 1.00 91.25 365 GLN A CA 1
ATOM 2979 C C . GLN A 1 365 ? -14.740 -15.428 -2.108 1.00 91.25 365 GLN A C 1
ATOM 2981 O O . GLN A 1 365 ? -15.771 -15.908 -2.566 1.00 91.25 365 GLN A O 1
ATOM 2986 N N . PHE A 1 366 ? -13.889 -16.141 -1.371 1.00 88.12 366 PHE A N 1
ATOM 2987 C CA . PHE A 1 366 ? -14.094 -17.524 -0.964 1.00 88.12 366 PHE A CA 1
ATOM 2988 C C . PHE A 1 366 ? -13.685 -17.692 0.500 1.00 88.12 366 PHE A C 1
ATOM 2990 O O . PHE A 1 366 ? -12.584 -17.305 0.887 1.00 88.12 366 PHE A O 1
ATOM 2997 N N . LEU A 1 367 ? -14.550 -18.283 1.325 1.00 89.69 367 LEU A N 1
ATOM 2998 C CA . LEU A 1 367 ? -14.212 -18.560 2.719 1.00 89.69 367 LEU A CA 1
ATOM 2999 C C . LEU A 1 367 ? -13.408 -19.859 2.823 1.00 89.69 367 LEU A C 1
ATOM 3001 O O . LEU A 1 367 ? -13.985 -20.945 2.832 1.00 89.69 367 LEU A O 1
ATOM 3005 N N . CYS A 1 368 ? -12.092 -19.737 2.985 1.00 91.44 368 CYS A N 1
ATOM 3006 C CA . CYS A 1 368 ? -11.295 -20.813 3.561 1.00 91.44 368 CYS A CA 1
ATOM 3007 C C . CYS A 1 368 ? -11.300 -20.670 5.085 1.00 91.44 368 CYS A C 1
ATOM 3009 O O . CYS A 1 368 ? -10.767 -19.694 5.612 1.00 91.44 368 CYS A O 1
ATOM 3011 N N . LYS A 1 369 ? -11.918 -21.610 5.802 1.00 90.19 369 LYS A N 1
ATOM 3012 C CA . LYS A 1 369 ? -11.984 -21.569 7.268 1.00 90.19 369 LYS A CA 1
ATOM 3013 C C . LYS A 1 369 ? -10.649 -21.959 7.874 1.00 90.19 369 LYS A C 1
ATOM 3015 O O . LYS A 1 369 ? -10.173 -21.293 8.790 1.00 90.19 369 LYS A O 1
ATOM 3020 N N . GLN A 1 370 ? -10.045 -23.025 7.355 1.00 88.19 370 GLN A N 1
ATOM 3021 C CA . GLN A 1 370 ? -8.772 -23.523 7.853 1.00 88.19 370 GLN A CA 1
ATOM 3022 C C . GLN A 1 370 ? -7.606 -23.022 7.006 1.00 88.19 370 GLN A C 1
ATOM 3024 O O . GLN A 1 370 ? -7.234 -23.623 5.997 1.00 88.19 370 GLN A O 1
ATOM 3029 N N . ILE A 1 371 ? -6.990 -21.941 7.468 1.00 90.00 371 ILE A N 1
ATOM 3030 C CA . ILE A 1 371 ? -5.791 -21.381 6.852 1.00 90.00 371 ILE A CA 1
ATOM 3031 C C . ILE A 1 371 ? -4.591 -21.849 7.665 1.00 90.00 371 ILE A C 1
ATOM 3033 O O . ILE A 1 371 ? -4.567 -21.751 8.892 1.00 90.00 371 ILE A O 1
ATOM 3037 N N . VAL A 1 372 ? -3.624 -22.454 6.984 1.00 89.50 372 VAL A N 1
ATOM 3038 C CA . VAL A 1 372 ? -2.467 -23.080 7.623 1.00 89.50 372 VAL A CA 1
ATOM 3039 C C . VAL A 1 372 ? -1.210 -22.409 7.109 1.00 89.50 372 VAL A C 1
ATOM 3041 O O . VAL A 1 372 ? -0.962 -22.382 5.907 1.00 89.50 372 VAL A O 1
ATOM 3044 N N . ARG A 1 373 ? -0.397 -21.891 8.031 1.00 89.62 373 ARG A N 1
ATOM 3045 C CA . ARG A 1 373 ? 0.937 -21.395 7.700 1.00 89.62 373 ARG A CA 1
ATOM 3046 C C . ARG A 1 373 ? 1.855 -22.588 7.444 1.00 89.62 373 ARG A C 1
ATOM 3048 O O . ARG A 1 373 ? 2.049 -23.401 8.344 1.00 89.62 373 ARG A O 1
ATOM 3055 N N . ILE A 1 374 ? 2.400 -22.679 6.236 1.00 90.81 374 ILE A N 1
ATOM 3056 C CA . ILE A 1 374 ? 3.364 -23.705 5.834 1.00 90.81 374 ILE A CA 1
ATOM 3057 C C . ILE A 1 374 ? 4.735 -23.053 5.624 1.00 90.81 374 ILE A C 1
ATOM 3059 O O . ILE A 1 374 ? 4.820 -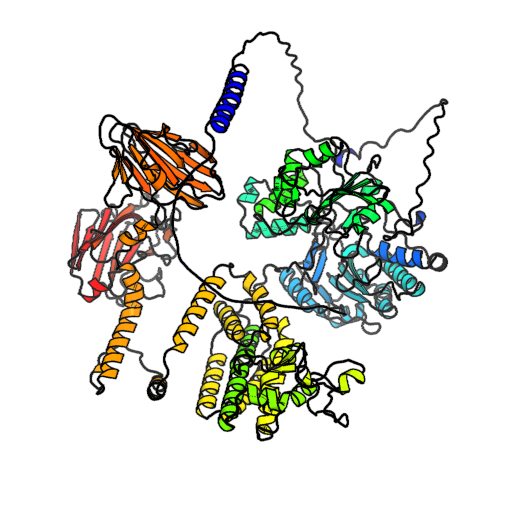22.010 4.973 1.00 90.81 374 ILE A O 1
ATOM 3063 N N . GLY A 1 375 ? 5.796 -23.645 6.178 1.00 89.38 375 GLY A N 1
ATOM 3064 C CA . GLY A 1 375 ? 7.133 -23.057 6.221 1.00 89.38 375 GLY A CA 1
ATOM 3065 C C . GLY A 1 375 ? 7.317 -22.070 7.374 1.00 89.38 375 GLY A C 1
ATOM 3066 O O . GLY A 1 375 ? 6.622 -22.119 8.393 1.00 89.38 375 GLY A O 1
ATOM 3067 N N . LYS A 1 376 ? 8.278 -21.152 7.232 1.00 86.12 376 LYS A N 1
ATOM 3068 C CA . LYS A 1 376 ? 8.586 -20.156 8.270 1.00 86.12 376 LYS A CA 1
ATOM 3069 C C . LYS A 1 376 ? 7.384 -19.279 8.645 1.00 86.12 376 LYS A C 1
ATOM 3071 O O . LYS A 1 376 ? 6.482 -18.979 7.864 1.00 86.12 376 LYS A O 1
ATOM 3076 N N . VAL A 1 377 ? 7.409 -18.791 9.883 1.00 80.50 377 VAL A N 1
ATOM 3077 C CA . VAL A 1 377 ? 6.382 -17.877 10.404 1.00 80.50 377 VAL A CA 1
ATOM 3078 C C . VAL A 1 377 ? 6.402 -16.524 9.676 1.00 80.50 377 VAL A C 1
ATOM 3080 O O . VAL A 1 377 ? 5.345 -15.950 9.419 1.00 80.50 377 VAL A O 1
ATOM 3083 N N . LEU A 1 378 ? 7.599 -16.052 9.319 1.00 79.00 378 LEU A N 1
ATOM 3084 C CA . LEU A 1 378 ? 7.860 -14.846 8.530 1.00 79.00 378 LEU A CA 1
ATOM 3085 C C . LEU A 1 378 ? 8.068 -15.190 7.050 1.00 79.00 378 LEU A C 1
ATOM 3087 O O . LEU A 1 378 ? 7.544 -16.195 6.571 1.00 79.00 378 LEU A O 1
ATOM 3091 N N . ASP A 1 379 ? 8.808 -14.339 6.349 1.00 79.62 379 ASP A N 1
ATOM 3092 C CA . ASP A 1 379 ? 9.274 -14.528 4.987 1.00 79.62 379 ASP A CA 1
ATOM 3093 C C . ASP A 1 379 ? 9.762 -15.963 4.710 1.00 79.62 379 ASP A C 1
ATOM 3095 O O . ASP A 1 379 ? 10.326 -16.630 5.587 1.00 79.62 379 ASP A O 1
ATOM 3099 N N . GLY A 1 380 ? 9.460 -16.444 3.506 1.00 80.94 380 GLY A N 1
ATOM 3100 C CA . GLY A 1 380 ? 9.642 -17.833 3.078 1.00 80.94 380 GLY A CA 1
ATOM 3101 C C . GLY A 1 380 ? 8.443 -18.763 3.320 1.00 80.94 380 GLY A C 1
ATOM 3102 O O . GLY A 1 380 ? 8.258 -19.707 2.554 1.00 80.94 380 GLY A O 1
ATOM 3103 N N . GLY A 1 381 ? 7.584 -18.507 4.318 1.00 88.31 381 GLY A N 1
ATOM 3104 C CA . GLY A 1 381 ? 6.354 -19.289 4.540 1.00 88.31 381 GLY A CA 1
ATOM 3105 C C . GLY A 1 381 ? 5.103 -18.707 3.874 1.00 88.31 381 GLY A C 1
ATOM 3106 O O . GLY A 1 381 ? 5.034 -17.506 3.612 1.00 88.31 381 GLY A O 1
ATOM 3107 N N . TRP A 1 382 ? 4.088 -19.542 3.629 1.00 91.44 382 TRP A N 1
ATOM 3108 C CA . TRP A 1 382 ? 2.865 -19.168 2.894 1.00 91.44 382 TRP A CA 1
ATOM 3109 C C . TRP A 1 382 ? 1.591 -19.712 3.548 1.00 91.44 382 TRP A C 1
ATOM 3111 O O . TRP A 1 382 ? 1.613 -20.731 4.239 1.00 91.44 382 TRP A O 1
ATOM 3121 N N . ASP A 1 383 ? 0.479 -18.998 3.365 1.00 92.38 383 ASP A N 1
ATOM 3122 C CA . ASP A 1 383 ? -0.842 -19.392 3.864 1.00 92.38 383 ASP A CA 1
ATOM 3123 C C . ASP A 1 383 ? -1.547 -20.320 2.879 1.00 92.38 383 ASP A C 1
ATOM 3125 O O . ASP A 1 383 ? -1.955 -19.909 1.795 1.00 92.38 383 ASP A O 1
ATOM 3129 N N . VAL A 1 384 ? -1.714 -21.575 3.282 1.00 93.50 384 VAL A N 1
ATOM 3130 C CA . VAL A 1 384 ? -2.350 -22.613 2.474 1.00 93.50 384 VAL A CA 1
ATOM 3131 C C . VAL A 1 384 ? -3.785 -22.815 2.929 1.00 93.50 384 VAL A C 1
ATOM 3133 O O . VAL A 1 384 ? -4.044 -22.987 4.125 1.00 93.50 384 VAL A O 1
ATOM 3136 N N . CYS A 1 385 ? -4.725 -22.849 1.980 1.00 93.69 385 CYS A N 1
ATOM 3137 C CA . CYS A 1 385 ? -6.093 -23.233 2.289 1.00 93.69 385 CYS A CA 1
ATOM 3138 C C . CYS A 1 385 ? -6.178 -24.748 2.500 1.00 93.69 385 CYS A C 1
ATOM 3140 O O . CYS A 1 385 ? -6.189 -25.528 1.542 1.00 93.69 385 CYS A O 1
ATOM 3142 N N . HIS A 1 386 ? -6.258 -25.173 3.759 1.00 90.88 386 HIS A N 1
ATOM 3143 C CA . HIS A 1 386 ? -6.343 -26.586 4.119 1.00 90.88 386 HIS A CA 1
ATOM 3144 C C . HIS A 1 386 ? -7.664 -27.209 3.662 1.00 90.88 386 HIS A C 1
ATOM 3146 O O . HIS A 1 386 ? -7.659 -28.318 3.135 1.00 90.88 386 HIS A O 1
ATOM 3152 N N . ASP A 1 387 ? -8.773 -26.466 3.754 1.00 88.44 387 ASP A N 1
ATOM 3153 C CA . ASP A 1 387 ? -10.087 -26.936 3.292 1.00 88.44 387 ASP A CA 1
ATOM 3154 C C . ASP A 1 387 ? -10.060 -27.350 1.812 1.00 88.44 387 ASP A C 1
ATOM 3156 O O . ASP A 1 387 ? -10.730 -28.304 1.421 1.00 88.44 387 ASP A O 1
ATOM 3160 N N . MET A 1 388 ? -9.276 -26.650 0.984 1.00 89.25 388 MET A N 1
ATOM 3161 C CA . MET A 1 388 ? -9.094 -26.998 -0.425 1.00 89.25 388 MET A CA 1
ATOM 3162 C C . MET A 1 388 ? -8.159 -28.202 -0.590 1.00 89.25 388 MET A C 1
ATOM 3164 O O . MET A 1 388 ? -8.460 -29.106 -1.365 1.00 89.25 388 MET A O 1
ATOM 3168 N N . MET A 1 389 ? -7.070 -28.274 0.183 1.00 90.62 389 MET A N 1
ATOM 3169 C CA . MET A 1 389 ? -6.153 -29.425 0.158 1.00 90.62 389 MET A CA 1
ATOM 3170 C C . MET A 1 389 ? -6.837 -30.755 0.509 1.00 90.62 389 MET A C 1
ATOM 3172 O O . MET A 1 389 ? -6.405 -31.804 0.032 1.00 90.62 389 MET A O 1
ATOM 3176 N N . LEU A 1 390 ? -7.895 -30.724 1.326 1.00 86.06 390 LEU A N 1
ATOM 3177 C CA . LEU A 1 390 ? -8.700 -31.903 1.658 1.00 86.06 390 LEU A CA 1
ATOM 3178 C C . LEU A 1 390 ? -9.675 -32.317 0.544 1.00 86.06 390 LEU A C 1
ATOM 3180 O O . LEU A 1 390 ? -10.092 -33.472 0.511 1.00 86.06 390 LEU A O 1
ATOM 3184 N N . LYS A 1 391 ? -10.049 -31.391 -0.348 1.00 85.81 391 LYS A N 1
ATOM 3185 C CA . LYS A 1 391 ? -11.054 -31.612 -1.404 1.00 85.81 391 LYS A CA 1
ATOM 3186 C C . LYS A 1 391 ? -10.458 -32.034 -2.743 1.00 85.81 391 LYS A C 1
ATOM 3188 O O . LYS A 1 391 ? -11.158 -32.659 -3.535 1.00 85.81 391 LYS A O 1
ATOM 3193 N N . ILE A 1 392 ? -9.208 -31.672 -3.017 1.00 85.56 392 ILE A N 1
ATOM 3194 C CA . ILE A 1 392 ? -8.552 -32.001 -4.287 1.00 85.56 392 ILE A CA 1
ATOM 3195 C C . ILE A 1 392 ? -8.136 -33.475 -4.343 1.00 85.56 392 ILE A C 1
ATOM 3197 O O . ILE A 1 392 ? -7.731 -34.060 -3.334 1.00 85.56 392 ILE A O 1
ATOM 3201 N N . ASP A 1 393 ? -8.175 -34.060 -5.542 1.00 80.56 393 ASP A N 1
ATOM 3202 C CA . ASP A 1 393 ? -7.513 -35.339 -5.787 1.00 80.56 393 ASP A CA 1
ATOM 3203 C C . ASP A 1 393 ? -5.993 -35.130 -5.749 1.00 80.56 393 ASP A C 1
ATOM 3205 O O . ASP A 1 393 ? -5.422 -34.360 -6.521 1.00 80.56 393 ASP A O 1
ATOM 3209 N N . ARG A 1 394 ? -5.340 -35.795 -4.795 1.00 79.88 394 ARG A N 1
ATOM 3210 C CA . ARG A 1 394 ? -3.906 -35.668 -4.511 1.00 79.88 394 ARG A CA 1
ATOM 3211 C C . ARG A 1 394 ? -3.076 -36.746 -5.207 1.00 79.88 394 ARG A C 1
ATOM 3213 O O . ARG A 1 394 ? -1.939 -36.980 -4.794 1.00 79.88 394 ARG A O 1
ATOM 3220 N N . ASN A 1 395 ? -3.608 -37.419 -6.228 1.00 82.25 395 ASN A N 1
ATOM 3221 C CA . ASN A 1 395 ? -2.884 -38.460 -6.948 1.00 82.25 395 ASN A CA 1
ATOM 3222 C C . ASN A 1 395 ? -2.713 -38.154 -8.454 1.00 82.25 395 ASN A C 1
ATOM 3224 O O . ASN A 1 395 ? -3.584 -38.505 -9.249 1.00 82.25 395 ASN A O 1
ATOM 3228 N N . PRO A 1 396 ? -1.573 -37.569 -8.880 1.00 85.44 396 PRO A N 1
ATOM 3229 C CA . PRO A 1 396 ? -0.424 -37.145 -8.069 1.00 85.44 396 PRO A CA 1
ATOM 3230 C C . PRO A 1 396 ? -0.596 -35.731 -7.481 1.00 85.44 396 PRO A C 1
ATOM 3232 O O . PRO A 1 396 ? -1.107 -34.832 -8.138 1.00 85.44 396 PRO A O 1
ATOM 3235 N N . CYS A 1 397 ? -0.099 -35.500 -6.260 1.00 93.94 397 CYS A N 1
ATOM 3236 C CA . CYS A 1 397 ? -0.053 -34.162 -5.668 1.00 93.94 397 CYS A CA 1
ATOM 3237 C C . CYS A 1 397 ? 1.246 -33.470 -6.073 1.00 93.94 397 CYS A C 1
ATOM 3239 O O . CYS A 1 397 ? 2.317 -33.841 -5.586 1.00 93.94 397 CYS A O 1
ATOM 3241 N N . ILE A 1 398 ? 1.148 -32.468 -6.947 1.00 96.75 398 ILE A N 1
ATOM 3242 C CA . ILE A 1 398 ? 2.287 -31.674 -7.415 1.00 96.75 398 ILE A CA 1
ATOM 3243 C C . ILE A 1 398 ? 2.188 -30.247 -6.883 1.00 96.75 398 ILE A C 1
ATOM 3245 O O . ILE A 1 398 ? 1.135 -29.615 -6.977 1.00 96.75 398 ILE A O 1
ATOM 3249 N N . VAL A 1 399 ? 3.303 -29.735 -6.361 1.00 97.94 399 VAL A N 1
ATOM 3250 C CA . VAL A 1 399 ? 3.459 -28.335 -5.951 1.00 97.94 399 VAL A CA 1
ATOM 3251 C C . VAL A 1 399 ? 4.622 -27.707 -6.706 1.00 97.94 399 VAL A C 1
ATOM 3253 O O . VAL A 1 399 ? 5.717 -28.270 -6.746 1.00 97.94 399 VAL A O 1
ATOM 3256 N N . TYR A 1 400 ? 4.393 -26.532 -7.288 1.00 98.19 400 TYR A N 1
ATOM 3257 C CA . TYR A 1 400 ? 5.443 -25.712 -7.891 1.00 98.19 400 TYR A CA 1
ATOM 3258 C C . TYR A 1 400 ? 5.725 -24.489 -7.017 1.00 98.19 400 TYR A C 1
ATOM 3260 O O . TYR A 1 400 ? 4.800 -23.759 -6.663 1.00 98.19 400 TYR A O 1
ATOM 3268 N N . SER A 1 401 ? 6.997 -24.261 -6.694 1.00 97.75 401 SER A N 1
ATOM 3269 C CA . SER A 1 401 ? 7.459 -23.180 -5.814 1.00 97.75 401 SER A CA 1
ATOM 3270 C C . SER A 1 401 ? 8.524 -22.355 -6.537 1.00 97.75 401 SER A C 1
ATOM 3272 O O . SER A 1 401 ? 9.648 -22.817 -6.727 1.00 97.75 401 SER A O 1
ATOM 3274 N N . PHE A 1 402 ? 8.171 -21.159 -7.008 1.00 96.56 402 PHE A N 1
ATOM 3275 C CA . PHE A 1 402 ? 9.084 -20.269 -7.731 1.00 96.56 402 PHE A CA 1
ATOM 3276 C C . PHE A 1 402 ? 9.642 -19.169 -6.819 1.00 96.56 402 PHE A C 1
ATOM 3278 O O . PHE A 1 402 ? 8.905 -18.646 -5.986 1.00 96.56 402 PHE A O 1
ATOM 3285 N N . GLY A 1 403 ? 10.934 -18.865 -7.005 1.00 94.25 403 GLY A N 1
ATOM 3286 C CA . GLY A 1 403 ? 11.746 -17.923 -6.225 1.00 94.25 403 GLY A CA 1
ATOM 3287 C C . GLY A 1 403 ? 11.794 -18.286 -4.749 1.00 94.25 403 GLY A C 1
ATOM 3288 O O . GLY A 1 403 ? 11.152 -17.686 -3.895 1.00 94.25 403 GLY A O 1
ATOM 3289 N N . ILE A 1 404 ? 12.525 -19.355 -4.447 1.00 93.19 404 ILE A N 1
ATOM 3290 C CA . ILE A 1 404 ? 12.640 -19.858 -3.076 1.00 93.19 404 ILE A CA 1
ATOM 3291 C C . ILE A 1 404 ? 13.758 -19.179 -2.274 1.00 93.19 404 ILE A C 1
ATOM 3293 O O . ILE A 1 404 ? 13.796 -19.329 -1.061 1.00 93.19 404 ILE A O 1
ATOM 3297 N N . ASN A 1 405 ? 14.693 -18.471 -2.915 1.00 92.19 405 ASN A N 1
ATOM 3298 C CA . ASN A 1 405 ? 15.776 -17.710 -2.286 1.00 92.19 405 ASN A CA 1
ATOM 3299 C C . ASN A 1 405 ? 16.554 -18.482 -1.192 1.00 92.19 405 ASN A C 1
ATOM 3301 O O . ASN A 1 405 ? 16.812 -17.988 -0.096 1.00 92.19 405 ASN A O 1
ATOM 3305 N N . ASN A 1 406 ? 16.950 -19.725 -1.487 1.00 91.19 406 ASN A N 1
ATOM 3306 C CA . ASN A 1 406 ? 17.583 -20.669 -0.546 1.00 91.19 406 ASN A CA 1
ATOM 3307 C C . ASN A 1 406 ? 16.724 -21.098 0.664 1.00 91.19 406 ASN A C 1
ATOM 3309 O O . ASN A 1 406 ? 17.250 -21.753 1.567 1.00 91.19 406 ASN A O 1
ATOM 3313 N N . ASP A 1 407 ? 15.433 -20.784 0.687 1.00 92.94 407 ASP A N 1
ATOM 3314 C CA . ASP A 1 407 ? 14.501 -21.179 1.736 1.00 92.94 407 ASP A CA 1
ATOM 3315 C C . ASP A 1 407 ? 13.590 -22.323 1.279 1.00 92.94 407 ASP A C 1
ATOM 3317 O O . ASP A 1 407 ? 12.615 -22.123 0.561 1.00 92.94 407 ASP A O 1
ATOM 3321 N N . PHE A 1 408 ? 13.901 -23.536 1.734 1.00 94.12 408 PHE A N 1
ATOM 3322 C CA . PHE A 1 408 ? 13.095 -24.733 1.476 1.00 94.12 408 PHE A CA 1
ATOM 3323 C C . PHE A 1 408 ? 12.049 -25.004 2.565 1.00 94.12 408 PHE A C 1
ATOM 3325 O O . PHE A 1 408 ? 11.421 -26.055 2.544 1.00 94.12 408 PHE A O 1
ATOM 3332 N N . SER A 1 409 ? 11.849 -24.106 3.538 1.00 91.88 409 SER A N 1
ATOM 3333 C CA . SER A 1 409 ? 10.956 -24.385 4.673 1.00 91.88 409 SER A CA 1
ATOM 3334 C C . SER A 1 409 ? 9.510 -24.638 4.245 1.00 91.88 409 SER A C 1
ATOM 3336 O O . SER A 1 409 ? 8.895 -25.585 4.727 1.00 91.88 409 SER A O 1
ATOM 3338 N N . PHE A 1 410 ? 8.974 -23.830 3.324 1.00 93.88 410 PHE A N 1
ATOM 3339 C CA . PHE A 1 410 ? 7.652 -24.067 2.741 1.00 93.88 410 PHE A CA 1
ATOM 3340 C C . PHE A 1 410 ? 7.612 -25.405 2.007 1.00 93.88 410 PHE A C 1
ATOM 3342 O O . PHE A 1 410 ? 6.679 -26.185 2.190 1.00 93.88 410 PHE A O 1
ATOM 3349 N N . ASP A 1 411 ? 8.632 -25.670 1.194 1.00 95.62 411 ASP A N 1
ATOM 3350 C CA . ASP A 1 411 ? 8.687 -26.849 0.350 1.00 95.62 411 ASP A CA 1
ATOM 3351 C C . ASP A 1 411 ? 8.742 -28.144 1.182 1.00 95.62 411 ASP A C 1
ATOM 3353 O O . ASP A 1 411 ? 7.951 -29.066 0.975 1.00 95.62 411 ASP A O 1
ATOM 3357 N N . ASP A 1 412 ? 9.623 -28.189 2.180 1.00 93.50 412 ASP A N 1
ATOM 3358 C CA . ASP A 1 412 ? 9.769 -29.325 3.086 1.00 93.50 412 ASP A CA 1
ATOM 3359 C C . ASP A 1 412 ? 8.503 -29.534 3.933 1.00 93.50 412 ASP A C 1
ATOM 3361 O O . ASP A 1 412 ? 8.016 -30.663 4.042 1.00 93.50 412 ASP A O 1
ATOM 3365 N N . ASP A 1 413 ? 7.915 -28.472 4.493 1.00 91.06 413 ASP A N 1
ATOM 3366 C CA . ASP A 1 413 ? 6.694 -28.598 5.296 1.00 91.06 413 ASP A CA 1
ATOM 3367 C C . ASP A 1 413 ? 5.489 -29.031 4.438 1.00 91.06 413 ASP A C 1
ATOM 3369 O O . ASP A 1 413 ? 4.721 -29.895 4.859 1.00 91.06 413 ASP A O 1
ATOM 3373 N N . MET A 1 414 ? 5.338 -28.530 3.205 1.00 92.62 414 MET A N 1
ATOM 3374 C CA . MET A 1 414 ? 4.305 -29.008 2.272 1.00 92.62 414 MET A CA 1
ATOM 3375 C C . MET A 1 414 ? 4.468 -30.504 1.959 1.00 92.62 414 MET A C 1
ATOM 3377 O O . MET A 1 414 ? 3.472 -31.241 1.938 1.00 92.62 414 MET A O 1
ATOM 3381 N N . ALA A 1 415 ? 5.708 -30.966 1.740 1.00 92.81 415 ALA A N 1
ATOM 3382 C CA . ALA A 1 415 ? 6.018 -32.382 1.529 1.00 92.81 415 ALA A CA 1
ATOM 3383 C C . ALA A 1 415 ? 5.598 -33.219 2.740 1.00 92.81 415 ALA A C 1
ATOM 3385 O O . ALA A 1 415 ? 4.942 -34.250 2.597 1.00 92.81 415 ALA A O 1
ATOM 3386 N N . ASN A 1 416 ? 5.949 -32.751 3.937 1.00 88.69 416 ASN A N 1
ATOM 3387 C CA . ASN A 1 416 ? 5.734 -33.465 5.190 1.00 88.69 416 ASN A CA 1
ATOM 3388 C C . ASN A 1 416 ? 4.270 -33.459 5.645 1.00 88.69 416 ASN A C 1
ATOM 3390 O O . ASN A 1 416 ? 3.824 -34.413 6.277 1.00 88.69 416 ASN A O 1
ATOM 3394 N N . THR A 1 417 ? 3.510 -32.409 5.342 1.00 87.25 417 THR A N 1
ATOM 3395 C CA . THR A 1 417 ? 2.111 -32.288 5.770 1.00 87.25 417 THR A CA 1
ATOM 3396 C C . THR A 1 417 ? 1.155 -32.973 4.800 1.00 87.25 417 THR A C 1
ATOM 3398 O O . THR A 1 417 ? 0.260 -33.700 5.228 1.00 87.25 417 THR A O 1
ATOM 3401 N N . TYR A 1 418 ? 1.331 -32.771 3.491 1.00 89.31 418 TYR A N 1
ATOM 3402 C CA . TYR A 1 418 ? 0.379 -33.251 2.481 1.00 89.31 418 TYR A CA 1
ATOM 3403 C C . TYR A 1 418 ? 0.911 -34.389 1.613 1.00 89.31 418 TYR A C 1
ATOM 3405 O O . TYR A 1 418 ? 0.166 -34.899 0.774 1.00 89.31 418 TYR A O 1
ATOM 3413 N N . ASN A 1 419 ? 2.159 -34.817 1.830 1.00 90.62 419 ASN A N 1
ATOM 3414 C CA . ASN A 1 419 ? 2.801 -35.914 1.108 1.00 90.62 419 ASN A CA 1
ATOM 3415 C C . ASN A 1 419 ? 2.980 -35.646 -0.405 1.00 90.62 419 ASN A C 1
ATOM 3417 O O . ASN A 1 419 ? 3.040 -36.590 -1.201 1.00 90.62 419 ASN A O 1
ATOM 3421 N N . CYS A 1 420 ? 3.071 -34.373 -0.802 1.00 93.81 420 CYS A N 1
ATOM 3422 C CA . CYS A 1 420 ? 3.161 -33.927 -2.196 1.00 93.81 420 CYS A CA 1
ATOM 3423 C C . CYS A 1 420 ? 4.588 -33.993 -2.757 1.00 93.81 420 CYS A C 1
ATOM 3425 O O . CYS A 1 420 ? 5.555 -33.992 -2.002 1.00 93.81 420 CYS A O 1
ATOM 3427 N N . ASN A 1 421 ? 4.706 -34.045 -4.085 1.00 96.88 421 ASN A N 1
ATOM 3428 C CA . ASN A 1 421 ? 5.962 -33.890 -4.816 1.00 96.88 421 ASN A CA 1
ATOM 3429 C C . ASN A 1 421 ? 6.166 -32.414 -5.164 1.00 96.88 421 ASN A C 1
ATOM 3431 O O . ASN A 1 421 ? 5.283 -31.784 -5.750 1.00 96.88 421 ASN A O 1
ATOM 3435 N N . LEU A 1 422 ? 7.326 -31.869 -4.815 1.00 97.56 422 LEU A N 1
ATOM 3436 C CA . LEU A 1 422 ? 7.616 -30.448 -4.920 1.00 97.56 422 LEU A CA 1
ATOM 3437 C C . LEU A 1 422 ? 8.738 -30.158 -5.890 1.00 97.56 422 LEU A C 1
ATOM 3439 O O . LEU A 1 422 ? 9.817 -30.745 -5.825 1.00 97.56 422 LEU A O 1
ATOM 3443 N N . HIS A 1 423 ? 8.480 -29.190 -6.755 1.00 98.38 423 HIS A N 1
ATOM 3444 C CA . HIS A 1 423 ? 9.440 -28.694 -7.719 1.00 98.38 423 HIS A CA 1
ATOM 3445 C C . HIS A 1 423 ? 9.695 -27.224 -7.404 1.00 98.38 423 HIS A C 1
ATOM 3447 O O . HIS A 1 423 ? 8.834 -26.367 -7.616 1.00 98.38 423 HIS A O 1
ATOM 3453 N N . SER A 1 424 ? 10.873 -26.965 -6.855 1.00 98.25 424 SER A N 1
ATOM 3454 C CA . SER A 1 424 ? 11.349 -25.653 -6.442 1.00 98.25 424 SER A CA 1
ATOM 3455 C C . SER A 1 424 ? 12.226 -25.052 -7.539 1.00 98.25 424 SER A C 1
ATOM 3457 O O . SER A 1 424 ? 13.081 -25.731 -8.110 1.00 98.25 424 SER A O 1
ATOM 3459 N N . PHE A 1 425 ? 12.039 -23.772 -7.835 1.00 97.19 425 PHE A N 1
ATOM 3460 C CA . PHE A 1 425 ? 12.621 -23.104 -8.995 1.00 97.19 425 PHE A CA 1
ATOM 3461 C C . PHE A 1 425 ? 13.223 -21.768 -8.582 1.00 97.19 425 PHE A C 1
ATOM 3463 O O . PHE A 1 425 ? 12.496 -20.869 -8.167 1.00 97.19 425 PHE A O 1
ATOM 3470 N N . ASP A 1 426 ? 14.535 -21.602 -8.723 1.00 95.56 426 ASP A N 1
ATOM 3471 C CA . ASP A 1 426 ? 15.162 -20.298 -8.511 1.00 95.56 426 ASP A CA 1
ATOM 3472 C C . ASP A 1 426 ? 16.464 -20.179 -9.313 1.00 95.56 426 ASP A C 1
ATOM 3474 O O . ASP A 1 426 ? 17.429 -20.899 -9.044 1.00 95.56 426 ASP A O 1
ATOM 3478 N N . PRO A 1 427 ? 16.542 -19.276 -10.302 1.00 92.81 427 PRO A N 1
ATOM 3479 C CA . PRO A 1 427 ? 17.773 -19.103 -11.054 1.00 92.81 427 PRO A CA 1
ATOM 3480 C C . PRO A 1 427 ? 18.875 -18.422 -10.213 1.00 92.81 427 PRO A C 1
ATOM 3482 O O . PRO A 1 427 ? 20.062 -18.666 -10.413 1.00 92.81 427 PRO A O 1
ATOM 3485 N N . THR A 1 428 ? 18.504 -17.611 -9.219 1.00 91.00 428 THR A N 1
ATOM 3486 C CA . THR A 1 428 ? 19.401 -16.704 -8.484 1.00 91.00 428 THR A CA 1
ATOM 3487 C C . THR A 1 428 ? 20.273 -17.388 -7.427 1.00 91.00 428 THR A C 1
ATOM 3489 O O . THR A 1 428 ? 21.294 -16.835 -7.019 1.00 91.00 428 THR A O 1
ATOM 3492 N N . MET A 1 429 ? 19.936 -18.617 -7.021 1.00 91.12 429 MET A N 1
ATOM 3493 C CA . MET A 1 429 ? 20.646 -19.346 -5.960 1.00 91.12 429 MET A CA 1
ATOM 3494 C C . MET A 1 429 ? 22.078 -19.765 -6.323 1.00 91.12 429 MET A C 1
ATOM 3496 O O . MET A 1 429 ? 22.805 -20.255 -5.460 1.00 91.12 429 MET A O 1
ATOM 3500 N N . ASN A 1 430 ? 22.499 -19.610 -7.585 1.00 84.94 430 ASN A N 1
ATOM 3501 C CA . ASN A 1 430 ? 23.819 -20.026 -8.079 1.00 84.94 430 ASN A CA 1
ATOM 3502 C C . ASN A 1 430 ? 24.141 -21.516 -7.821 1.00 84.94 430 ASN A C 1
ATOM 3504 O O . ASN A 1 430 ? 25.305 -21.902 -7.703 1.00 84.94 430 ASN A O 1
ATOM 3508 N N . LYS A 1 431 ? 23.117 -22.375 -7.754 1.00 90.12 431 LYS A N 1
ATOM 3509 C CA . LYS A 1 431 ? 23.240 -23.838 -7.616 1.00 90.12 431 LYS A CA 1
ATOM 3510 C C . LYS A 1 431 ? 22.790 -24.520 -8.902 1.00 90.12 431 LYS A C 1
ATOM 3512 O O . LYS A 1 431 ? 21.972 -23.965 -9.617 1.00 90.12 431 LYS A O 1
ATOM 3517 N N . LYS A 1 432 ? 23.327 -25.695 -9.239 1.00 93.56 432 LYS A N 1
ATOM 3518 C CA . LYS A 1 432 ? 22.780 -26.529 -10.334 1.00 93.56 432 LYS A CA 1
ATOM 3519 C C . LYS A 1 432 ? 21.509 -27.237 -9.863 1.00 93.56 432 LYS A C 1
ATOM 3521 O O . LYS A 1 432 ? 21.223 -27.193 -8.677 1.00 93.56 432 LYS A O 1
ATOM 3526 N N . ASP A 1 433 ? 20.788 -27.902 -10.757 1.00 96.38 433 ASP A N 1
ATOM 3527 C CA . ASP A 1 433 ? 19.654 -28.753 -10.380 1.00 96.38 433 ASP A CA 1
ATOM 3528 C C . ASP A 1 433 ? 20.112 -29.849 -9.402 1.00 96.38 433 ASP A C 1
ATOM 3530 O O . ASP A 1 433 ? 21.163 -30.469 -9.602 1.00 96.38 433 ASP A O 1
ATOM 3534 N N . PHE A 1 434 ? 19.342 -30.086 -8.340 1.00 97.06 434 PHE A N 1
ATOM 3535 C CA . PHE A 1 434 ? 19.621 -31.141 -7.362 1.00 97.06 434 PHE A CA 1
ATOM 3536 C C . PHE A 1 434 ? 18.340 -31.635 -6.689 1.00 97.06 434 PHE A C 1
ATOM 3538 O O . PHE A 1 434 ? 17.312 -30.963 -6.682 1.00 97.06 434 PHE A O 1
ATOM 3545 N N . LYS A 1 435 ? 18.401 -32.827 -6.096 1.00 97.56 435 LYS A N 1
ATOM 3546 C CA . LYS A 1 435 ? 17.337 -33.341 -5.232 1.00 97.56 435 LYS A CA 1
ATOM 3547 C C . LYS A 1 435 ? 17.619 -32.893 -3.797 1.00 97.56 435 LYS A C 1
ATOM 3549 O O . LYS A 1 435 ? 18.642 -33.288 -3.245 1.00 97.56 435 LYS A O 1
ATOM 3554 N N . HIS A 1 436 ? 16.761 -32.042 -3.237 1.00 96.12 436 HIS A N 1
ATOM 3555 C CA . HIS A 1 436 ? 16.916 -31.484 -1.887 1.00 96.12 436 HIS A CA 1
ATOM 3556 C C . HIS A 1 436 ? 16.527 -32.506 -0.816 1.00 96.12 436 HIS A C 1
ATOM 3558 O O . HIS A 1 436 ? 17.305 -32.782 0.093 1.00 96.12 436 HIS A O 1
ATOM 3564 N N . SER A 1 437 ? 15.360 -33.134 -0.975 1.00 95.19 437 SER A N 1
ATOM 3565 C CA . SER A 1 437 ? 14.859 -34.190 -0.087 1.00 95.19 437 SER A CA 1
ATOM 3566 C C . SER A 1 437 ? 14.080 -35.245 -0.885 1.00 95.19 437 SER A C 1
ATOM 3568 O O . SER A 1 437 ? 14.002 -35.167 -2.112 1.00 95.19 437 SER A O 1
ATOM 3570 N N . GLU A 1 438 ? 13.535 -36.282 -0.232 1.00 94.25 438 GLU A N 1
ATOM 3571 C CA . GLU A 1 438 ? 12.885 -37.420 -0.912 1.00 94.25 438 GLU A CA 1
ATOM 3572 C C . GLU A 1 438 ? 11.833 -36.984 -1.947 1.00 94.25 438 GLU A C 1
ATOM 3574 O O . GLU A 1 438 ? 11.767 -37.577 -3.030 1.00 94.25 438 GLU A O 1
ATOM 3579 N N . LYS A 1 439 ? 11.083 -35.925 -1.627 1.00 96.25 439 LYS A N 1
ATOM 3580 C CA . LYS A 1 439 ? 9.973 -35.389 -2.421 1.00 96.25 439 LYS A CA 1
ATOM 3581 C C . LYS A 1 439 ? 10.162 -33.942 -2.878 1.00 96.25 439 LYS A C 1
ATOM 3583 O O . LYS A 1 439 ? 9.218 -33.363 -3.405 1.00 96.25 439 LYS A O 1
ATOM 3588 N N . VAL A 1 440 ? 11.349 -33.363 -2.696 1.00 97.94 440 VAL A N 1
ATOM 3589 C CA . VAL A 1 440 ? 11.639 -31.970 -3.068 1.00 97.94 440 VAL A CA 1
ATOM 3590 C C . VAL A 1 440 ? 12.813 -31.929 -4.041 1.00 97.94 440 VAL A C 1
ATOM 3592 O O . VAL A 1 440 ? 13.923 -32.375 -3.731 1.00 97.94 440 VAL A O 1
ATOM 3595 N N . TRP A 1 441 ? 12.572 -31.373 -5.226 1.00 98.38 441 TRP A N 1
ATOM 3596 C CA . TRP A 1 441 ? 13.566 -31.173 -6.277 1.00 98.38 441 TRP A CA 1
ATOM 3597 C C . TRP A 1 441 ? 13.781 -29.690 -6.531 1.00 98.38 441 TRP A C 1
ATOM 3599 O O . TRP A 1 441 ? 12.822 -28.936 -6.639 1.00 98.38 441 TRP A O 1
ATOM 3609 N N . PHE A 1 442 ? 15.037 -29.296 -6.696 1.00 98.31 442 PHE A N 1
ATOM 3610 C CA . PHE A 1 442 ? 15.425 -27.944 -7.058 1.00 98.31 442 PHE A CA 1
ATOM 3611 C C . PHE A 1 442 ? 15.885 -27.866 -8.514 1.00 98.31 442 PHE A C 1
ATOM 3613 O O . PHE A 1 442 ? 16.683 -28.693 -8.968 1.00 98.31 442 PHE A O 1
ATOM 3620 N N . TYR A 1 443 ? 15.454 -26.811 -9.203 1.00 97.19 443 TYR A N 1
ATOM 3621 C CA . TYR A 1 443 ? 15.845 -26.482 -10.567 1.00 97.19 443 TYR A CA 1
ATOM 3622 C C . TYR A 1 443 ? 16.395 -25.054 -10.647 1.00 97.19 443 TYR A C 1
ATOM 3624 O O . TYR A 1 443 ? 15.754 -24.093 -10.215 1.00 97.19 443 TYR A O 1
ATOM 3632 N N . ASN A 1 444 ? 17.558 -24.897 -11.281 1.00 94.81 444 ASN A N 1
ATOM 3633 C CA . ASN A 1 444 ? 18.167 -23.603 -11.589 1.00 94.81 444 ASN A CA 1
ATOM 3634 C C . ASN A 1 444 ? 17.481 -22.966 -12.800 1.00 94.81 444 ASN A C 1
ATOM 3636 O O . ASN A 1 444 ? 18.002 -22.916 -13.923 1.00 94.81 444 ASN A O 1
ATOM 3640 N N . ARG A 1 445 ? 16.246 -22.538 -12.580 1.00 94.25 445 ARG A N 1
ATOM 3641 C CA . ARG A 1 445 ? 15.396 -21.920 -13.585 1.00 94.25 445 ARG A CA 1
ATOM 3642 C C . ARG A 1 445 ? 14.322 -21.100 -12.891 1.00 94.25 445 ARG A C 1
ATOM 3644 O O . ARG A 1 445 ? 13.833 -21.515 -11.854 1.00 94.25 445 ARG A O 1
ATOM 3651 N N . GLY A 1 446 ? 13.935 -19.973 -13.474 1.00 94.44 446 GLY A N 1
ATOM 3652 C CA . GLY A 1 446 ? 12.780 -19.184 -13.037 1.00 94.44 446 GLY A CA 1
ATOM 3653 C C . GLY A 1 446 ? 11.573 -19.312 -13.966 1.00 94.44 446 GLY A C 1
ATOM 3654 O O . GLY A 1 446 ? 11.633 -19.947 -15.024 1.00 94.44 446 GLY A O 1
ATOM 3655 N N . ILE A 1 447 ? 10.480 -18.657 -13.585 1.00 95.31 447 ILE A N 1
ATOM 3656 C CA . ILE A 1 447 ? 9.273 -18.516 -14.405 1.00 95.31 447 ILE A CA 1
ATOM 3657 C C . ILE A 1 447 ? 9.348 -17.244 -15.257 1.00 95.31 447 ILE A C 1
ATOM 3659 O O . ILE A 1 447 ? 9.952 -16.248 -14.865 1.00 95.31 447 ILE A O 1
ATOM 3663 N N . GLY A 1 448 ? 8.762 -17.270 -16.449 1.00 93.38 448 GLY A N 1
ATOM 3664 C CA . GLY A 1 448 ? 8.683 -16.107 -17.328 1.00 93.38 448 GLY A CA 1
ATOM 3665 C C . GLY A 1 448 ? 7.605 -16.272 -18.392 1.00 93.38 448 GLY A C 1
ATOM 3666 O O . GLY A 1 448 ? 6.979 -17.314 -18.497 1.00 93.38 448 GLY A O 1
ATOM 3667 N N . ASP A 1 449 ? 7.392 -15.251 -19.211 1.00 93.12 449 ASP A N 1
ATOM 3668 C CA . ASP A 1 449 ? 6.492 -15.301 -20.374 1.00 93.12 449 ASP A CA 1
ATOM 3669 C C . ASP A 1 449 ? 7.082 -16.070 -21.570 1.00 93.12 449 ASP A C 1
ATOM 3671 O O . ASP A 1 449 ? 6.373 -16.529 -22.464 1.00 93.12 449 ASP A O 1
ATOM 3675 N N . THR A 1 450 ? 8.405 -16.190 -21.605 1.00 93.75 450 THR A N 1
ATOM 3676 C CA . THR A 1 450 ? 9.185 -16.730 -22.717 1.00 93.75 450 THR A CA 1
ATOM 3677 C C . THR A 1 450 ? 10.440 -17.413 -22.191 1.00 93.75 450 THR A C 1
ATOM 3679 O O . THR A 1 450 ? 10.893 -17.146 -21.077 1.00 93.75 450 THR A O 1
ATOM 3682 N N . TYR A 1 451 ? 11.007 -18.325 -22.986 1.00 94.62 451 TYR A N 1
ATOM 3683 C CA . TYR A 1 451 ? 12.274 -18.955 -22.632 1.00 94.62 451 TYR A CA 1
ATOM 3684 C C . TYR A 1 451 ? 13.422 -18.003 -22.949 1.00 94.62 451 TYR A C 1
ATOM 3686 O O . TYR A 1 451 ? 13.705 -17.741 -24.118 1.00 94.62 451 TYR A O 1
ATOM 3694 N N . LYS A 1 452 ? 14.077 -17.468 -21.918 1.00 91.56 452 LYS A N 1
ATOM 3695 C CA . LYS A 1 452 ? 15.149 -16.479 -22.087 1.00 91.56 452 LYS A CA 1
ATOM 3696 C C . LYS A 1 452 ? 16.165 -16.531 -20.956 1.00 91.56 452 LYS A C 1
ATOM 3698 O O . LYS A 1 452 ? 15.870 -16.947 -19.838 1.00 91.56 452 LYS A O 1
ATOM 3703 N N . LYS A 1 453 ? 17.384 -16.090 -21.264 1.00 87.50 453 LYS A N 1
ATOM 3704 C CA . LYS A 1 453 ? 18.469 -15.938 -20.293 1.00 87.50 453 LYS A CA 1
ATOM 3705 C C . LYS A 1 453 ? 18.430 -14.533 -19.683 1.00 87.50 453 LYS A C 1
ATOM 3707 O O . LYS A 1 453 ? 18.497 -13.547 -20.412 1.00 87.50 453 LYS A O 1
ATOM 3712 N N . PHE A 1 454 ? 18.374 -14.454 -18.360 1.00 80.31 454 PHE A N 1
ATOM 3713 C CA . PHE A 1 454 ? 18.549 -13.249 -17.548 1.00 80.31 454 PHE A CA 1
ATOM 3714 C C . PHE A 1 454 ? 19.928 -13.222 -16.881 1.00 80.31 454 PHE A C 1
ATOM 3716 O O . PHE A 1 454 ? 20.692 -14.186 -16.956 1.00 80.31 454 PHE A O 1
ATOM 3723 N N . ARG A 1 455 ? 20.250 -12.105 -16.208 1.00 73.38 455 ARG A N 1
ATOM 3724 C CA . ARG A 1 455 ? 21.495 -11.953 -15.432 1.00 73.38 455 ARG A CA 1
ATOM 3725 C C . ARG A 1 455 ? 21.699 -13.097 -14.442 1.00 73.38 455 ARG A C 1
ATOM 3727 O O . ARG A 1 455 ? 22.810 -13.602 -14.341 1.00 73.38 455 ARG A O 1
ATOM 3734 N N . SER A 1 456 ? 20.628 -13.507 -13.775 1.00 73.31 456 SER A N 1
ATOM 3735 C CA . SER A 1 456 ? 20.685 -14.494 -12.704 1.00 73.31 456 SER A CA 1
ATOM 3736 C C . SER A 1 456 ? 20.434 -15.929 -13.165 1.00 73.31 456 SER A C 1
ATOM 3738 O O . SER A 1 456 ? 20.433 -16.804 -12.328 1.00 73.31 456 SER A O 1
ATOM 3740 N N . GLY A 1 457 ? 20.215 -16.210 -14.456 1.00 83.56 457 GLY A N 1
ATOM 3741 C CA . GLY A 1 457 ? 19.961 -17.573 -14.951 1.00 83.56 457 GLY A CA 1
ATOM 3742 C C . GLY A 1 457 ? 18.899 -17.621 -16.047 1.00 83.56 457 GLY A C 1
ATOM 3743 O O . GLY A 1 457 ? 18.624 -16.611 -16.690 1.00 83.56 457 GLY A O 1
ATOM 3744 N N . TYR A 1 458 ? 18.321 -18.791 -16.312 1.00 91.38 458 TYR A N 1
ATOM 3745 C CA . TYR A 1 458 ? 17.271 -18.938 -17.328 1.00 91.38 458 TYR A CA 1
ATOM 3746 C C . TYR A 1 458 ? 15.885 -18.831 -16.708 1.00 91.38 458 TYR A C 1
ATOM 3748 O O . TYR A 1 458 ? 15.660 -19.326 -15.609 1.00 91.38 458 TYR A O 1
ATOM 3756 N N . VAL A 1 459 ? 14.939 -18.263 -17.449 1.00 94.19 459 VAL A N 1
ATOM 3757 C CA . VAL A 1 459 ? 13.509 -18.393 -17.156 1.00 94.19 459 VAL A CA 1
ATOM 3758 C C . VAL A 1 459 ? 12.800 -19.102 -18.303 1.00 94.19 459 VAL A C 1
ATOM 3760 O O . VAL A 1 459 ? 13.292 -19.102 -19.435 1.00 94.19 459 VAL A O 1
ATOM 3763 N N . ALA A 1 460 ? 11.656 -19.714 -18.017 1.00 95.44 460 ALA A N 1
ATOM 3764 C CA . ALA A 1 460 ? 10.838 -20.415 -19.000 1.00 95.44 460 ALA A CA 1
ATOM 3765 C C . ALA A 1 460 ? 9.342 -20.187 -18.744 1.00 95.44 460 ALA A C 1
ATOM 3767 O O . ALA A 1 460 ? 8.966 -19.981 -17.593 1.00 95.44 460 ALA A O 1
ATOM 3768 N N . PRO A 1 461 ? 8.488 -20.274 -19.779 1.00 96.75 461 PRO A N 1
ATOM 3769 C CA . PRO A 1 461 ? 7.044 -20.281 -19.599 1.00 96.75 461 PRO A CA 1
ATOM 3770 C C . PRO A 1 461 ? 6.555 -21.595 -18.995 1.00 96.75 461 PRO A C 1
ATOM 3772 O O . PRO A 1 461 ? 7.207 -22.636 -19.132 1.00 96.75 461 PRO A O 1
ATOM 3775 N N . LEU A 1 462 ? 5.404 -21.542 -18.316 1.00 96.75 462 LEU A N 1
ATOM 3776 C CA . LEU A 1 462 ? 4.887 -22.670 -17.537 1.00 96.75 462 LEU A CA 1
ATOM 3777 C C . LEU A 1 462 ? 4.644 -23.910 -18.403 1.00 96.75 462 LEU A C 1
ATOM 3779 O O . LEU A 1 462 ? 4.999 -25.010 -17.993 1.00 96.75 462 LEU A O 1
ATOM 3783 N N . ASP A 1 463 ? 4.122 -23.742 -19.619 1.00 96.19 463 ASP A N 1
ATOM 3784 C CA . ASP A 1 463 ? 3.895 -24.845 -20.559 1.00 96.19 463 ASP A CA 1
ATOM 3785 C C . ASP A 1 463 ? 5.201 -25.575 -20.912 1.00 96.19 463 ASP A C 1
ATOM 3787 O O . ASP A 1 463 ? 5.235 -26.802 -20.989 1.00 96.19 463 ASP A O 1
ATOM 3791 N N . LYS A 1 464 ? 6.311 -24.841 -21.057 1.00 96.38 464 LYS A N 1
ATOM 3792 C CA . LYS A 1 464 ? 7.633 -25.442 -21.251 1.00 96.38 464 LYS A CA 1
ATOM 3793 C C . LYS A 1 464 ? 8.132 -26.148 -19.991 1.00 96.38 464 LYS A C 1
ATOM 3795 O O . LYS A 1 464 ? 8.701 -27.229 -20.102 1.00 96.38 464 LYS A O 1
ATOM 3800 N N . ILE A 1 465 ? 7.957 -25.554 -18.811 1.00 97.31 465 ILE A N 1
ATOM 3801 C CA . ILE A 1 465 ? 8.387 -26.181 -17.551 1.00 97.31 465 ILE A CA 1
ATOM 3802 C C . ILE A 1 465 ? 7.623 -27.486 -17.321 1.00 97.31 465 ILE A C 1
ATOM 3804 O O . ILE A 1 465 ? 8.244 -28.505 -17.026 1.00 97.31 465 ILE A O 1
ATOM 3808 N N . ARG A 1 466 ? 6.301 -27.486 -17.532 1.00 97.06 466 ARG A N 1
ATOM 3809 C CA . ARG A 1 466 ? 5.477 -28.698 -17.475 1.00 97.06 466 ARG A CA 1
ATOM 3810 C C . ARG A 1 466 ? 5.978 -29.750 -18.462 1.00 97.06 466 ARG A C 1
ATOM 3812 O O . ARG A 1 466 ? 6.206 -30.870 -18.030 1.00 97.06 466 ARG A O 1
ATOM 3819 N N . LYS A 1 467 ? 6.260 -29.394 -19.720 1.00 96.56 467 LYS A N 1
ATOM 3820 C CA . LYS A 1 467 ? 6.847 -30.317 -20.717 1.00 96.56 467 LYS A CA 1
ATOM 3821 C C . LYS A 1 467 ? 8.167 -30.924 -20.275 1.00 96.56 467 LYS A C 1
ATOM 3823 O O . LYS A 1 467 ? 8.338 -32.141 -20.313 1.00 96.56 467 LYS A O 1
ATOM 3828 N N . ASP A 1 468 ? 9.097 -30.078 -19.844 1.00 95.56 468 ASP A N 1
ATOM 3829 C CA . ASP A 1 468 ? 10.437 -30.506 -19.446 1.00 95.56 468 ASP A CA 1
ATOM 3830 C C . ASP A 1 468 ? 10.378 -31.457 -18.228 1.00 95.56 468 ASP A C 1
ATOM 3832 O O . ASP A 1 468 ? 11.202 -32.365 -18.118 1.00 95.56 468 ASP A O 1
ATOM 3836 N N . LEU A 1 469 ? 9.372 -31.298 -17.356 1.00 96.12 469 LEU A N 1
ATOM 3837 C CA . LEU A 1 469 ? 9.107 -32.173 -16.208 1.00 96.12 469 LEU A CA 1
ATOM 3838 C C . LEU A 1 469 ? 8.103 -33.306 -16.481 1.00 96.12 469 LEU A C 1
ATOM 3840 O O . LEU A 1 469 ? 7.885 -34.135 -15.603 1.00 96.12 469 LEU A O 1
ATOM 3844 N N . LYS A 1 470 ? 7.535 -33.394 -17.692 1.00 95.81 470 LYS A N 1
ATOM 3845 C CA . LYS A 1 470 ? 6.494 -34.363 -18.092 1.00 95.81 470 LYS A CA 1
ATOM 3846 C C . LYS A 1 470 ? 5.175 -34.230 -17.309 1.00 95.81 470 LYS A C 1
ATOM 3848 O O . LYS A 1 470 ? 4.521 -35.223 -17.001 1.00 95.81 470 LYS A O 1
ATOM 3853 N N . HIS A 1 471 ? 4.774 -32.997 -17.010 1.00 95.00 471 HIS A N 1
ATOM 3854 C CA . HIS A 1 471 ? 3.565 -32.625 -16.266 1.00 95.00 471 HIS A CA 1
ATOM 3855 C C . HIS A 1 471 ? 2.514 -31.877 -17.118 1.00 95.00 471 HIS A C 1
ATOM 3857 O O . HIS A 1 471 ? 1.687 -31.158 -16.564 1.00 95.00 471 HIS A O 1
ATOM 3863 N N . ASP A 1 472 ? 2.524 -32.007 -18.452 1.00 88.88 472 ASP A N 1
ATOM 3864 C CA . ASP A 1 472 ? 1.638 -31.274 -19.386 1.00 88.88 472 ASP A CA 1
ATOM 3865 C C . ASP A 1 472 ? 0.138 -31.325 -19.061 1.00 88.88 472 ASP A C 1
ATOM 3867 O O . ASP A 1 472 ? -0.595 -30.395 -19.386 1.00 88.88 472 ASP A O 1
ATOM 3871 N N . LYS A 1 473 ? -0.325 -32.436 -18.480 1.00 85.62 473 LYS A N 1
ATOM 3872 C CA . LYS A 1 473 ? -1.739 -32.704 -18.161 1.00 85.62 473 LYS A CA 1
ATOM 3873 C C . LYS A 1 473 ? -1.931 -33.160 -16.717 1.00 85.62 473 LYS A C 1
ATOM 3875 O O . LYS A 1 473 ? -2.892 -33.862 -16.415 1.00 85.62 473 LYS A O 1
ATOM 3880 N N . VAL A 1 474 ? -0.954 -32.873 -15.863 1.00 91.31 474 VAL A N 1
ATOM 3881 C CA . VAL A 1 474 ? -0.972 -33.319 -14.473 1.00 91.31 474 VAL A CA 1
ATOM 3882 C C . VAL A 1 474 ? -1.426 -32.153 -13.602 1.00 91.31 474 VAL A C 1
ATOM 3884 O O . VAL A 1 474 ? -0.692 -31.160 -13.565 1.00 91.31 474 VAL A O 1
ATOM 3887 N N . PRO A 1 475 ? -2.576 -32.258 -12.907 1.00 94.00 475 PRO A N 1
ATOM 3888 C CA . PRO A 1 475 ? -3.083 -31.189 -12.057 1.00 94.00 475 PRO A CA 1
ATOM 3889 C C . PRO A 1 475 ? -2.044 -30.715 -11.042 1.00 94.00 475 PRO A C 1
ATOM 3891 O O . PRO A 1 475 ? -1.288 -31.510 -10.477 1.00 94.00 475 PRO A O 1
ATOM 3894 N N . ILE A 1 476 ? -2.010 -29.408 -10.806 1.00 95.88 476 ILE A N 1
ATOM 3895 C CA . ILE A 1 476 ? -1.113 -28.792 -9.829 1.00 95.88 476 ILE A CA 1
ATOM 3896 C C . ILE A 1 476 ? -1.953 -28.419 -8.608 1.00 95.88 476 ILE A C 1
ATOM 3898 O O . ILE A 1 476 ? -2.878 -27.610 -8.687 1.00 95.88 476 ILE A O 1
ATOM 3902 N N . ALA A 1 477 ? -1.630 -29.005 -7.458 1.00 96.25 477 ALA A N 1
ATOM 3903 C CA . ALA A 1 477 ? -2.338 -28.741 -6.209 1.00 96.25 477 ALA A CA 1
ATOM 3904 C C . ALA A 1 477 ? -2.100 -27.302 -5.734 1.00 96.25 477 ALA A C 1
ATOM 3906 O O . ALA A 1 477 ? -3.036 -26.601 -5.348 1.00 96.25 477 ALA A O 1
ATOM 3907 N N . VAL A 1 478 ? -0.841 -26.861 -5.784 1.00 97.19 478 VAL A N 1
ATOM 3908 C CA . VAL A 1 478 ? -0.425 -25.521 -5.365 1.00 97.19 478 VAL A CA 1
ATOM 3909 C C . VAL A 1 478 ? 0.645 -24.995 -6.312 1.00 97.19 478 VAL A C 1
ATOM 3911 O O . VAL A 1 478 ? 1.630 -25.677 -6.597 1.00 97.19 478 VAL A O 1
ATOM 3914 N N . MET A 1 479 ? 0.481 -23.755 -6.755 1.00 96.44 479 MET A N 1
ATOM 3915 C CA . MET A 1 479 ? 1.518 -22.997 -7.438 1.00 96.44 479 MET A CA 1
ATOM 3916 C C . MET A 1 479 ? 1.801 -21.713 -6.656 1.00 96.44 479 MET A C 1
ATOM 3918 O O . MET A 1 479 ? 0.908 -20.895 -6.464 1.00 96.44 479 MET A O 1
ATOM 3922 N N . LYS A 1 480 ? 3.042 -21.548 -6.202 1.00 95.62 480 LYS A N 1
ATOM 3923 C CA . LYS A 1 480 ? 3.530 -20.394 -5.437 1.00 95.62 480 LYS A CA 1
ATOM 3924 C C . LYS A 1 480 ? 4.513 -19.598 -6.297 1.00 95.62 480 LYS A C 1
ATOM 3926 O O . LYS A 1 480 ? 5.455 -20.185 -6.832 1.00 95.62 480 LYS A O 1
ATOM 3931 N N . GLY A 1 481 ? 4.290 -18.293 -6.437 1.00 91.81 481 GLY A N 1
ATOM 3932 C CA . GLY A 1 481 ? 5.126 -17.387 -7.222 1.00 91.81 481 GLY A CA 1
ATOM 3933 C C . GLY A 1 481 ? 5.518 -16.127 -6.456 1.00 91.81 481 GLY A C 1
ATOM 3934 O O . GLY A 1 481 ? 4.688 -15.248 -6.241 1.00 91.81 481 GLY A O 1
ATOM 3935 N N . ASP A 1 482 ? 6.798 -16.047 -6.116 1.00 90.44 482 ASP A N 1
ATOM 3936 C CA . ASP A 1 482 ? 7.497 -14.856 -5.633 1.00 90.44 482 ASP A CA 1
ATOM 3937 C C . ASP A 1 482 ? 8.760 -14.735 -6.489 1.00 90.44 482 ASP A C 1
ATOM 3939 O O . ASP A 1 482 ? 9.670 -15.546 -6.388 1.00 90.44 482 ASP A O 1
ATOM 3943 N N . THR A 1 483 ? 8.729 -13.885 -7.509 1.00 86.94 483 THR A N 1
ATOM 3944 C CA . THR A 1 483 ? 9.665 -13.943 -8.644 1.00 86.94 483 THR A CA 1
ATOM 3945 C C . THR A 1 483 ? 10.082 -12.569 -9.150 1.00 86.94 483 THR A C 1
ATOM 3947 O O . THR A 1 483 ? 10.455 -12.431 -10.319 1.00 86.94 483 THR A O 1
ATOM 3950 N N . GLU A 1 484 ? 10.058 -11.572 -8.267 1.00 83.94 484 GLU A N 1
ATOM 3951 C CA . GLU A 1 484 ? 10.648 -10.249 -8.475 1.00 83.94 484 GLU A CA 1
ATOM 3952 C C . GLU A 1 484 ? 10.210 -9.615 -9.808 1.00 83.94 484 GLU A C 1
ATOM 3954 O O . GLU A 1 484 ? 11.005 -9.404 -10.729 1.00 83.94 484 GLU A O 1
ATOM 3959 N N . GLU A 1 485 ? 8.908 -9.329 -9.916 1.00 81.06 485 GLU A N 1
ATOM 3960 C CA . GLU A 1 485 ? 8.193 -8.733 -11.060 1.00 81.06 485 GLU A CA 1
ATOM 3961 C C . GLU A 1 485 ? 7.841 -9.695 -12.205 1.00 81.06 485 GLU A C 1
ATOM 3963 O O . GLU A 1 485 ? 7.067 -9.322 -13.100 1.00 81.06 485 GLU A O 1
ATOM 3968 N N . ALA A 1 486 ? 8.386 -10.915 -12.230 1.00 86.06 486 ALA A N 1
ATOM 3969 C CA . ALA A 1 486 ? 8.049 -11.885 -13.270 1.00 86.06 486 ALA A CA 1
ATOM 3970 C C . ALA A 1 486 ? 6.614 -12.424 -13.141 1.00 86.06 486 ALA A C 1
ATOM 3972 O O . ALA A 1 486 ? 6.100 -12.990 -14.111 1.00 86.06 486 ALA A O 1
ATOM 3973 N N . GLU A 1 487 ? 5.932 -12.199 -12.013 1.00 87.06 487 GLU A N 1
ATOM 3974 C CA . GLU A 1 487 ? 4.549 -12.619 -11.765 1.00 87.06 487 GLU A CA 1
ATOM 3975 C C . GLU A 1 487 ? 3.605 -12.041 -12.822 1.00 87.06 487 GLU A C 1
ATOM 3977 O O . GLU A 1 487 ? 2.750 -12.754 -13.346 1.00 87.06 487 GLU A O 1
ATOM 3982 N N . TRP A 1 488 ? 3.798 -10.772 -13.201 1.00 84.94 488 TRP A N 1
ATOM 3983 C CA . TRP A 1 488 ? 2.914 -10.060 -14.128 1.00 84.94 488 TRP A CA 1
ATOM 3984 C C . TRP A 1 488 ? 2.917 -10.648 -15.548 1.00 84.94 488 TRP A C 1
ATOM 3986 O O . TRP A 1 488 ? 1.868 -11.116 -16.006 1.00 84.94 488 TRP A O 1
ATOM 3996 N N . PRO A 1 489 ? 4.052 -10.659 -16.282 1.00 88.12 489 PRO A N 1
ATOM 3997 C CA . PRO A 1 489 ? 4.072 -11.184 -17.643 1.00 88.12 489 PRO A CA 1
ATOM 3998 C C . PRO A 1 489 ? 3.875 -12.705 -17.678 1.00 88.12 489 PRO A C 1
ATOM 4000 O O . PRO A 1 489 ? 3.264 -13.219 -18.617 1.00 88.12 489 PRO A O 1
ATOM 4003 N N . SER A 1 490 ? 4.355 -13.436 -16.665 1.00 92.06 490 SER A N 1
ATOM 4004 C CA . SER A 1 490 ? 4.222 -14.892 -16.641 1.00 92.06 490 SER A CA 1
ATOM 4005 C C . SER A 1 490 ? 2.774 -15.325 -16.404 1.00 92.06 490 SER A C 1
ATOM 4007 O O . SER A 1 490 ? 2.276 -16.153 -17.163 1.00 92.06 490 SER A O 1
ATOM 4009 N N . THR A 1 491 ? 2.045 -14.707 -15.469 1.00 93.31 491 THR A N 1
ATOM 4010 C CA . THR A 1 491 ? 0.635 -15.050 -15.210 1.00 93.31 491 THR A CA 1
ATOM 4011 C C . THR A 1 491 ? -0.250 -14.773 -16.425 1.00 93.31 491 THR A C 1
ATOM 4013 O O . THR A 1 491 ? -1.080 -15.606 -16.790 1.00 93.31 491 THR A O 1
ATOM 4016 N N . LEU A 1 492 ? -0.045 -13.646 -17.120 1.00 91.50 492 LEU A N 1
ATOM 4017 C CA . LEU A 1 492 ? -0.762 -13.356 -18.369 1.00 91.50 492 LEU A CA 1
ATOM 4018 C C . LEU A 1 492 ? -0.507 -14.424 -19.438 1.00 91.50 492 LEU A C 1
ATOM 4020 O O . LEU A 1 492 ? -1.435 -14.835 -20.140 1.00 91.50 492 LEU A O 1
ATOM 4024 N N . GLN A 1 493 ? 0.734 -14.899 -19.556 1.00 94.44 493 GLN A N 1
ATOM 4025 C CA . GLN A 1 493 ? 1.062 -15.979 -20.479 1.00 94.44 493 GLN A CA 1
ATOM 4026 C C . GLN A 1 493 ? 0.389 -17.295 -20.074 1.00 94.44 493 GLN A C 1
ATOM 4028 O O . GLN A 1 493 ? -0.163 -17.966 -20.951 1.00 94.44 493 GLN A O 1
ATOM 4033 N N . MET A 1 494 ? 0.381 -17.641 -18.784 1.00 95.50 494 MET A N 1
ATOM 4034 C CA . MET A 1 494 ? -0.257 -18.862 -18.280 1.00 95.50 494 MET A CA 1
ATOM 4035 C C . MET A 1 494 ? -1.766 -18.847 -18.535 1.00 95.50 494 MET A C 1
ATOM 4037 O O . MET A 1 494 ? -2.316 -19.853 -18.972 1.00 95.50 494 MET A O 1
ATOM 4041 N N . LEU A 1 495 ? -2.423 -17.698 -18.341 1.00 95.06 495 LEU A N 1
ATOM 4042 C CA . LEU A 1 495 ? -3.839 -17.501 -18.661 1.00 95.06 495 LEU A CA 1
ATOM 4043 C C . LEU A 1 495 ? -4.100 -17.651 -20.164 1.00 95.06 495 LEU A C 1
ATOM 4045 O O . LEU A 1 495 ? -4.966 -18.421 -20.569 1.00 95.06 495 LEU A O 1
ATOM 4049 N N . ARG A 1 496 ? -3.303 -16.987 -21.015 1.00 94.56 496 ARG A N 1
ATOM 4050 C CA . ARG A 1 496 ? -3.432 -17.082 -22.482 1.00 94.56 496 ARG A CA 1
ATOM 4051 C C . ARG A 1 496 ? -3.247 -18.510 -23.001 1.00 94.56 496 ARG A C 1
ATOM 4053 O O . ARG A 1 496 ? -3.863 -18.891 -23.989 1.00 94.56 496 ARG A O 1
ATOM 4060 N N . THR A 1 497 ? -2.366 -19.279 -22.368 1.00 94.12 497 THR A N 1
ATOM 4061 C CA . THR A 1 497 ? -2.053 -20.669 -22.742 1.00 94.12 497 THR A CA 1
ATOM 4062 C C . THR A 1 497 ? -2.839 -21.703 -21.934 1.00 94.12 497 THR A C 1
ATOM 4064 O O . THR A 1 497 ? -2.563 -22.900 -22.035 1.00 94.12 497 THR A O 1
ATOM 4067 N N . ASN A 1 498 ? -3.821 -21.243 -21.151 1.00 94.50 498 ASN A N 1
ATOM 4068 C CA . ASN A 1 498 ? -4.702 -22.050 -20.315 1.00 94.50 498 ASN A CA 1
ATOM 4069 C C . ASN A 1 498 ? -3.965 -23.013 -19.360 1.00 94.50 498 ASN A C 1
ATOM 4071 O O . ASN A 1 498 ? -4.469 -24.081 -19.028 1.00 94.50 498 ASN A O 1
ATOM 4075 N N . GLN A 1 499 ? -2.754 -22.657 -18.927 1.00 95.12 499 GLN A N 1
ATOM 4076 C CA . GLN A 1 499 ? -1.921 -23.496 -18.057 1.00 95.12 499 GLN A CA 1
ATOM 4077 C C . GLN A 1 499 ? -2.333 -23.438 -16.583 1.00 95.12 499 GLN A C 1
ATOM 4079 O O . GLN A 1 499 ? -1.819 -24.221 -15.793 1.00 95.12 499 GLN A O 1
ATOM 4084 N N . LEU A 1 500 ? -3.236 -22.521 -16.216 1.00 94.94 500 LEU A N 1
ATOM 4085 C CA . LEU A 1 500 ? -3.791 -22.423 -14.862 1.00 94.94 500 LEU A CA 1
ATOM 4086 C C . LEU A 1 500 ? -5.110 -23.187 -14.682 1.00 94.94 500 LEU A C 1
ATOM 4088 O O . LEU A 1 500 ? -5.613 -23.242 -13.567 1.00 94.94 500 LEU A O 1
ATOM 4092 N N . ALA A 1 501 ? -5.677 -23.765 -15.747 1.00 93.31 501 ALA A N 1
ATOM 4093 C CA . ALA A 1 501 ? -7.007 -24.381 -15.702 1.00 93.31 501 ALA A CA 1
ATOM 4094 C C . ALA A 1 501 ? -7.116 -25.559 -14.719 1.00 93.31 501 ALA A C 1
ATOM 4096 O O . ALA A 1 501 ? -8.199 -25.847 -14.223 1.00 93.31 501 ALA A O 1
ATOM 4097 N N . ASP A 1 502 ? -6.002 -26.240 -14.450 1.00 92.94 502 ASP A N 1
ATOM 4098 C CA . ASP A 1 502 ? -5.893 -27.374 -13.531 1.00 92.94 502 ASP A CA 1
ATOM 4099 C C . ASP A 1 502 ? -4.995 -27.069 -12.317 1.00 92.94 502 ASP A C 1
ATOM 4101 O O . ASP A 1 502 ? -4.473 -27.980 -11.669 1.00 92.94 502 ASP A O 1
ATOM 4105 N N . VAL A 1 503 ? -4.814 -25.781 -12.002 1.00 94.75 503 VAL A N 1
ATOM 4106 C CA . VAL A 1 503 ? -4.134 -25.314 -10.789 1.00 94.75 503 VAL A CA 1
ATOM 4107 C C . VAL A 1 503 ? -5.186 -25.049 -9.713 1.00 94.75 503 VAL A C 1
ATOM 4109 O O . VAL A 1 503 ? -6.006 -24.146 -9.850 1.00 94.75 503 VAL A O 1
ATOM 4112 N N . SER A 1 504 ? -5.161 -25.817 -8.621 1.00 94.56 504 SER A N 1
ATOM 4113 C CA . SER A 1 504 ? -6.195 -25.723 -7.575 1.00 94.56 504 SER A CA 1
ATOM 4114 C C . SER A 1 504 ? -6.028 -24.502 -6.668 1.00 94.56 504 SER A C 1
ATOM 4116 O O . SER A 1 504 ? -7.010 -23.891 -6.250 1.00 94.56 504 SER A O 1
ATOM 4118 N N . GLN A 1 505 ? -4.785 -24.143 -6.341 1.00 95.81 505 GLN A N 1
ATOM 4119 C CA . GLN A 1 505 ? -4.459 -22.967 -5.538 1.00 95.81 505 GLN A CA 1
ATOM 4120 C C . GLN A 1 505 ? -3.270 -22.234 -6.148 1.00 95.81 505 GLN A C 1
ATOM 4122 O O . GLN A 1 505 ? -2.251 -22.850 -6.467 1.00 95.81 505 GLN A O 1
ATOM 4127 N N . PHE A 1 506 ? -3.398 -20.918 -6.289 1.00 96.06 506 PHE A N 1
ATOM 4128 C CA . PHE A 1 506 ? -2.382 -20.073 -6.898 1.00 96.06 506 PHE A CA 1
ATOM 4129 C C . PHE A 1 506 ? -2.050 -18.902 -5.977 1.00 96.06 506 PHE A C 1
ATOM 4131 O O . PHE A 1 506 ? -2.931 -18.112 -5.635 1.00 96.06 506 PHE A O 1
ATOM 4138 N N . TYR A 1 507 ? -0.792 -18.820 -5.546 1.00 94.75 507 TYR A N 1
ATOM 4139 C CA . TYR A 1 507 ? -0.305 -17.808 -4.616 1.00 94.75 507 TYR A CA 1
ATOM 4140 C C . TYR A 1 507 ? 0.706 -16.902 -5.307 1.00 94.75 507 TYR A C 1
ATOM 4142 O O . TYR A 1 507 ? 1.627 -17.388 -5.965 1.00 94.75 507 TYR A O 1
ATOM 4150 N N . LEU A 1 508 ? 0.527 -15.594 -5.142 1.00 90.62 508 LEU A N 1
ATOM 4151 C CA . LEU A 1 508 ? 1.307 -14.564 -5.817 1.00 90.62 508 LEU A CA 1
ATOM 4152 C C . LEU A 1 508 ? 1.727 -13.474 -4.833 1.00 90.62 508 LEU A C 1
ATOM 4154 O O . LEU A 1 508 ? 0.884 -12.967 -4.091 1.00 90.62 508 LEU A O 1
ATOM 4158 N N . GLU A 1 509 ? 2.995 -13.072 -4.892 1.00 87.56 509 GLU A N 1
ATOM 4159 C CA . GLU A 1 509 ? 3.464 -11.812 -4.314 1.00 87.56 509 GLU A CA 1
ATOM 4160 C C . GLU A 1 509 ? 3.577 -10.756 -5.416 1.00 87.56 509 GLU A C 1
ATOM 4162 O O . GLU A 1 509 ? 4.357 -10.872 -6.359 1.00 87.56 509 GLU A O 1
ATOM 4167 N N . PHE A 1 510 ? 2.749 -9.716 -5.334 1.00 79.38 510 PHE A N 1
ATOM 4168 C CA . PHE A 1 510 ? 2.732 -8.670 -6.350 1.00 79.38 510 PHE A CA 1
ATOM 4169 C C . PHE A 1 510 ? 3.814 -7.615 -6.087 1.00 79.38 510 PHE A C 1
ATOM 4171 O O . PHE A 1 510 ? 3.610 -6.672 -5.322 1.00 79.38 510 PHE A O 1
ATOM 4178 N N . HIS A 1 511 ? 4.935 -7.737 -6.799 1.00 76.31 511 HIS A N 1
ATOM 4179 C CA . HIS A 1 511 ? 6.009 -6.742 -6.843 1.00 76.31 511 HIS A CA 1
ATOM 4180 C C . HIS A 1 511 ? 5.627 -5.507 -7.682 1.00 76.31 511 HIS A C 1
ATOM 4182 O O . HIS A 1 511 ? 4.884 -5.592 -8.664 1.00 76.31 511 HIS A O 1
ATOM 4188 N N . SER A 1 512 ? 6.125 -4.321 -7.315 1.00 60.44 512 SER A N 1
ATOM 4189 C CA . SER A 1 512 ? 5.657 -3.043 -7.879 1.00 60.44 512 SER A CA 1
ATOM 4190 C C . SER A 1 512 ? 6.203 -2.723 -9.284 1.00 60.44 512 SER A C 1
ATOM 4192 O O . SER A 1 512 ? 7.195 -2.011 -9.424 1.00 60.44 512 SER A O 1
ATOM 4194 N N . LYS A 1 513 ? 5.504 -3.183 -10.335 1.00 54.25 513 LYS A N 1
ATOM 4195 C CA . LYS A 1 513 ? 5.729 -2.804 -11.746 1.00 54.25 513 LYS A CA 1
ATOM 4196 C C . LYS A 1 513 ? 4.465 -2.965 -12.595 1.00 54.25 513 LYS A C 1
ATOM 4198 O O . LYS A 1 513 ? 3.674 -3.864 -12.347 1.00 54.25 513 LYS A O 1
ATOM 4203 N N . GLY A 1 514 ? 4.290 -2.124 -13.616 1.00 59.25 514 GLY A N 1
ATOM 4204 C CA . GLY A 1 514 ? 3.086 -2.087 -14.465 1.00 59.25 514 GLY A CA 1
ATOM 4205 C C . GLY A 1 514 ? 2.133 -0.946 -14.092 1.00 59.25 514 GLY A C 1
ATOM 4206 O O . GLY A 1 514 ? 2.362 -0.235 -13.112 1.00 59.25 514 GLY A O 1
ATOM 4207 N N . THR A 1 515 ? 1.091 -0.719 -14.897 1.00 76.69 515 THR A N 1
ATOM 4208 C CA . THR A 1 515 ? 0.068 0.287 -14.571 1.00 76.69 515 THR A CA 1
ATOM 4209 C C . THR A 1 515 ? -0.996 -0.307 -13.647 1.00 76.69 515 THR A C 1
ATOM 4211 O O . THR A 1 515 ? -1.285 -1.499 -13.712 1.00 76.69 515 THR A O 1
ATOM 4214 N N . VAL A 1 516 ? -1.649 0.530 -12.832 1.00 79.81 516 VAL A N 1
ATOM 4215 C CA . VAL A 1 516 ? -2.771 0.091 -11.974 1.00 79.81 516 VAL A CA 1
ATOM 4216 C C . VAL A 1 516 ? -3.897 -0.532 -12.811 1.00 79.81 516 VAL A C 1
ATOM 4218 O O . VAL A 1 516 ? -4.540 -1.483 -12.379 1.00 79.81 516 VAL A O 1
ATOM 4221 N N . ALA A 1 517 ? -4.112 -0.041 -14.037 1.00 87.00 517 ALA A N 1
ATOM 4222 C CA . ALA A 1 517 ? -5.078 -0.630 -14.958 1.00 87.00 517 ALA A CA 1
ATOM 4223 C C . ALA A 1 517 ? -4.700 -2.072 -15.329 1.00 87.00 517 ALA A C 1
ATOM 4225 O O . ALA A 1 517 ? -5.558 -2.949 -15.284 1.00 87.00 517 ALA A O 1
ATOM 4226 N N . ASP A 1 518 ? -3.429 -2.337 -15.647 1.00 87.00 518 ASP A N 1
ATOM 4227 C CA . ASP A 1 518 ? -2.970 -3.688 -15.991 1.00 87.00 518 ASP A CA 1
ATOM 4228 C C . ASP A 1 518 ? -3.077 -4.642 -14.796 1.00 87.00 518 ASP A C 1
ATOM 4230 O O . ASP A 1 518 ? -3.435 -5.807 -14.970 1.00 87.00 518 ASP A O 1
ATOM 4234 N N . HIS A 1 519 ? -2.854 -4.142 -13.576 1.00 87.75 519 HIS A N 1
ATOM 4235 C CA . HIS A 1 519 ? -3.046 -4.919 -12.350 1.00 87.75 519 HIS A CA 1
ATOM 4236 C C . HIS A 1 519 ? -4.507 -5.331 -12.154 1.00 87.75 519 HIS A C 1
ATOM 4238 O O . HIS A 1 519 ? -4.795 -6.506 -11.931 1.00 87.75 519 HIS A O 1
ATOM 4244 N N . VAL A 1 520 ? -5.447 -4.390 -12.303 1.00 91.44 520 VAL A N 1
ATOM 4245 C CA . VAL A 1 520 ? -6.890 -4.680 -12.212 1.00 91.44 520 VAL A CA 1
ATOM 4246 C C . VAL A 1 520 ? -7.335 -5.622 -13.336 1.00 91.44 520 VAL A C 1
ATOM 4248 O O . VAL A 1 520 ? -8.136 -6.524 -13.100 1.00 91.44 520 VAL A O 1
ATOM 4251 N N . ILE A 1 521 ? -6.798 -5.463 -14.549 1.00 92.75 521 ILE A N 1
ATOM 4252 C CA . ILE A 1 521 ? -7.090 -6.358 -15.676 1.00 92.75 521 ILE A CA 1
ATOM 4253 C C . ILE A 1 521 ? -6.579 -7.774 -15.399 1.00 92.75 521 ILE A C 1
ATOM 4255 O O . ILE A 1 521 ? -7.297 -8.731 -15.679 1.00 92.75 521 ILE A O 1
ATOM 4259 N N . LEU A 1 522 ? -5.382 -7.936 -14.827 1.00 91.19 522 LEU A N 1
ATOM 4260 C CA . LEU A 1 522 ? -4.881 -9.257 -14.447 1.00 91.19 522 LEU A CA 1
ATOM 4261 C C . LEU A 1 522 ? -5.795 -9.923 -13.410 1.00 91.19 522 LEU A C 1
ATOM 4263 O O . LEU A 1 522 ? -6.172 -11.080 -13.589 1.00 91.19 522 LEU A O 1
ATOM 4267 N N . LEU A 1 523 ? -6.196 -9.187 -12.369 1.00 93.00 523 LEU A N 1
ATOM 4268 C CA . LEU A 1 523 ? -7.127 -9.676 -11.347 1.00 93.00 523 LEU A CA 1
ATOM 4269 C C . LEU A 1 523 ? -8.476 -10.083 -11.949 1.00 93.00 523 LEU A C 1
ATOM 4271 O O . LEU A 1 523 ? -9.018 -11.129 -11.593 1.00 93.00 523 LEU A O 1
ATOM 4275 N N . LYS A 1 524 ? -8.979 -9.304 -12.915 1.00 94.62 524 LYS A N 1
ATOM 4276 C CA . LYS A 1 524 ? -10.169 -9.663 -13.688 1.00 94.62 524 LYS A CA 1
ATOM 4277 C C . LYS A 1 524 ? -9.969 -10.956 -14.474 1.00 94.62 524 LYS A C 1
ATOM 4279 O O . LYS A 1 524 ? -10.811 -11.838 -14.388 1.00 94.62 524 LYS A O 1
ATOM 4284 N N . LYS A 1 525 ? -8.865 -11.101 -15.208 1.00 94.62 525 LYS A N 1
ATOM 4285 C CA . LYS A 1 525 ? -8.605 -12.315 -15.998 1.00 94.62 525 LYS A CA 1
ATOM 4286 C C . LYS A 1 525 ? -8.444 -13.558 -15.118 1.00 94.62 525 LYS A C 1
ATOM 4288 O O . LYS A 1 525 ? -8.881 -14.629 -15.519 1.00 94.62 525 LYS A O 1
ATOM 4293 N N . LEU A 1 526 ? -7.855 -13.427 -13.927 1.00 94.44 526 LEU A N 1
ATOM 4294 C CA . LEU A 1 526 ? -7.796 -14.509 -12.939 1.00 94.44 526 LEU A CA 1
ATOM 4295 C C . LEU A 1 526 ? -9.196 -14.895 -12.438 1.00 94.44 526 LEU A C 1
ATOM 4297 O O . LEU A 1 526 ? -9.503 -16.081 -12.350 1.00 94.44 526 LEU A O 1
ATOM 4301 N N . HIS A 1 527 ? -10.054 -13.909 -12.159 1.00 94.25 527 HIS A N 1
ATOM 4302 C CA . HIS A 1 527 ? -11.450 -14.145 -11.770 1.00 94.25 527 HIS A CA 1
ATOM 4303 C C . HIS A 1 527 ? -12.258 -14.832 -12.870 1.00 94.25 527 HIS A C 1
ATOM 4305 O O . HIS A 1 527 ? -12.926 -15.833 -12.595 1.00 94.25 527 HIS A O 1
ATOM 4311 N N . ASP A 1 528 ? -12.130 -14.345 -14.108 1.00 93.44 528 ASP A N 1
ATOM 4312 C CA . ASP A 1 528 ? -12.767 -14.911 -15.301 1.00 93.44 528 ASP A CA 1
ATOM 4313 C C . ASP A 1 528 ? -12.262 -16.343 -15.580 1.00 93.44 528 ASP A C 1
ATOM 4315 O O . ASP A 1 528 ? -13.009 -17.173 -16.092 1.00 93.44 528 ASP A O 1
ATOM 4319 N N . ALA A 1 529 ? -11.016 -16.658 -15.199 1.00 93.62 529 ALA A N 1
ATOM 4320 C CA . ALA A 1 529 ? -10.443 -18.005 -15.261 1.00 93.62 529 ALA A CA 1
ATOM 4321 C C . ALA A 1 529 ? -10.881 -18.931 -14.107 1.00 93.62 529 ALA A C 1
ATOM 4323 O O . ALA A 1 529 ? -10.481 -20.091 -14.079 1.00 93.62 529 ALA A O 1
ATOM 4324 N N . GLY A 1 530 ? -11.696 -18.443 -13.165 1.00 93.31 530 GLY A N 1
ATOM 4325 C CA . GLY A 1 530 ? -12.277 -19.235 -12.076 1.00 93.31 530 GLY A CA 1
ATOM 4326 C C . GLY A 1 530 ? -11.592 -19.085 -10.715 1.00 93.31 530 GLY A C 1
ATOM 4327 O O . GLY A 1 530 ? -12.089 -19.631 -9.731 1.00 93.31 530 GLY A O 1
ATOM 4328 N N . PHE A 1 531 ? -10.506 -18.313 -10.600 1.00 94.38 531 PHE A N 1
ATOM 4329 C CA . PHE A 1 531 ? -9.868 -18.080 -9.302 1.00 94.38 531 PHE A CA 1
ATOM 4330 C C . PHE A 1 531 ? -10.700 -17.144 -8.419 1.00 94.38 531 PHE A C 1
ATOM 4332 O O . PHE A 1 531 ? -11.364 -16.218 -8.896 1.00 94.38 531 PHE A O 1
ATOM 4339 N N . ARG A 1 532 ? -10.649 -17.376 -7.104 1.00 93.62 532 ARG A N 1
ATOM 4340 C CA . ARG A 1 532 ? -11.282 -16.542 -6.075 1.00 93.62 532 ARG A CA 1
ATOM 4341 C C . ARG A 1 532 ? -10.298 -16.285 -4.942 1.00 93.62 532 ARG A C 1
ATOM 4343 O O . ARG A 1 532 ? -9.642 -17.211 -4.467 1.00 93.62 532 ARG A O 1
ATOM 4350 N N . ILE A 1 533 ? -10.199 -15.032 -4.504 1.00 93.94 533 ILE A N 1
ATOM 4351 C CA . ILE A 1 533 ? -9.311 -14.642 -3.403 1.00 93.94 533 ILE A CA 1
ATOM 4352 C C . ILE A 1 533 ? -9.873 -15.206 -2.097 1.00 93.94 533 ILE A C 1
ATOM 4354 O O . ILE A 1 533 ? -10.969 -14.836 -1.678 1.00 93.94 533 ILE A O 1
ATOM 4358 N N . PHE A 1 534 ? -9.125 -16.087 -1.435 1.00 93.00 534 PHE A N 1
ATOM 4359 C CA . PHE A 1 534 ? -9.502 -16.619 -0.120 1.00 93.00 534 PHE A CA 1
ATOM 4360 C C . PHE A 1 534 ? -8.739 -15.967 1.032 1.00 93.00 534 PHE A C 1
ATOM 4362 O O . PHE A 1 534 ? -9.225 -15.923 2.160 1.00 93.00 534 PHE A O 1
ATOM 4369 N N . TRP A 1 535 ? -7.543 -15.458 0.749 1.00 92.94 535 TRP A N 1
ATOM 4370 C CA . TRP A 1 535 ? -6.658 -14.872 1.737 1.00 92.94 535 TRP A CA 1
ATOM 4371 C C . TRP A 1 535 ? -5.733 -13.854 1.085 1.00 92.94 535 TRP A C 1
ATOM 4373 O O . TRP A 1 535 ? -5.404 -13.961 -0.096 1.00 92.94 535 TRP A O 1
ATOM 4383 N N . PHE A 1 536 ? -5.315 -12.876 1.876 1.00 90.38 536 PHE A N 1
ATOM 4384 C CA . PHE A 1 536 ? -4.305 -11.893 1.525 1.00 90.38 536 PHE A CA 1
ATOM 4385 C C . PHE A 1 536 ? -3.575 -11.491 2.805 1.00 90.38 536 PHE A C 1
ATOM 4387 O O . PHE A 1 536 ? -4.139 -11.544 3.893 1.00 90.38 536 PHE A O 1
ATOM 4394 N N . HIS A 1 537 ? -2.332 -11.048 2.687 1.00 82.38 537 HIS A N 1
ATOM 4395 C CA . HIS A 1 537 ? -1.681 -10.295 3.748 1.00 82.38 537 HIS A CA 1
ATOM 4396 C C . HIS A 1 537 ? -0.826 -9.206 3.115 1.00 82.38 537 HIS A C 1
ATOM 4398 O O . HIS A 1 537 ? -0.223 -9.392 2.061 1.00 82.38 537 HIS A O 1
ATOM 4404 N N . THR A 1 538 ? -0.783 -8.043 3.747 1.00 76.62 538 THR A N 1
ATOM 4405 C CA . THR A 1 538 ? 0.067 -6.941 3.298 1.00 76.62 538 THR A CA 1
ATOM 4406 C C . THR A 1 538 ? 1.511 -7.223 3.690 1.00 76.62 538 THR A C 1
ATOM 4408 O O . THR A 1 538 ? 1.767 -7.556 4.850 1.00 76.62 538 THR A O 1
ATOM 4411 N N . ASN A 1 539 ? 2.456 -7.063 2.762 1.00 71.75 539 ASN A N 1
ATOM 4412 C CA . ASN A 1 539 ? 3.876 -7.095 3.101 1.00 71.75 539 ASN A CA 1
ATOM 4413 C C . ASN A 1 539 ? 4.174 -5.925 4.075 1.00 71.75 539 ASN A C 1
ATOM 4415 O O . ASN A 1 539 ? 3.833 -4.783 3.758 1.00 71.75 539 ASN A O 1
ATOM 4419 N N . PRO A 1 540 ? 4.752 -6.163 5.271 1.00 63.41 540 PRO A N 1
ATOM 4420 C CA . PRO A 1 540 ? 5.018 -5.112 6.258 1.00 63.41 540 PRO A CA 1
ATOM 4421 C C . PRO A 1 540 ? 5.945 -3.993 5.776 1.00 63.41 540 PRO A C 1
ATOM 4423 O O . PRO A 1 540 ? 5.917 -2.903 6.344 1.00 63.41 540 PRO A O 1
ATOM 4426 N N . ALA A 1 541 ? 6.754 -4.250 4.743 1.00 59.12 541 ALA A N 1
ATOM 4427 C CA . ALA A 1 541 ? 7.579 -3.236 4.092 1.00 59.12 541 ALA A CA 1
ATOM 4428 C C . ALA A 1 541 ? 6.752 -2.262 3.226 1.00 59.12 541 ALA A C 1
ATOM 4430 O O . ALA A 1 541 ? 7.265 -1.235 2.784 1.00 59.12 541 ALA A O 1
ATOM 4431 N N . CYS A 1 542 ? 5.472 -2.557 2.972 1.00 53.59 542 CYS A N 1
ATOM 4432 C CA . CYS A 1 542 ? 4.570 -1.651 2.277 1.00 53.59 542 CYS A CA 1
ATOM 4433 C C . CYS A 1 542 ? 4.057 -0.550 3.214 1.00 53.59 542 CYS A C 1
ATOM 4435 O O . CYS A 1 542 ? 3.463 -0.809 4.261 1.00 53.59 542 CYS A O 1
ATOM 4437 N N . PHE A 1 543 ? 4.185 0.700 2.776 1.00 45.12 543 PHE A N 1
ATOM 4438 C CA . PHE A 1 543 ? 3.576 1.846 3.443 1.00 45.12 543 PHE A CA 1
ATOM 4439 C C . PHE A 1 543 ? 2.173 2.102 2.879 1.00 45.12 543 PHE A C 1
ATOM 4441 O O . PHE A 1 543 ? 2.001 2.310 1.675 1.00 45.12 543 PHE A O 1
ATOM 4448 N N . PHE A 1 544 ? 1.156 2.112 3.746 1.00 42.59 544 PHE A N 1
ATOM 4449 C CA . PHE A 1 544 ? -0.183 2.567 3.365 1.00 42.59 544 PHE A CA 1
ATOM 4450 C C . PHE A 1 544 ? -0.194 4.080 3.209 1.00 42.59 544 PHE A C 1
ATOM 4452 O O . PHE A 1 544 ? 0.165 4.801 4.137 1.00 42.59 544 PHE A O 1
ATOM 4459 N N . LYS A 1 545 ? -0.722 4.561 2.086 1.00 39.91 545 LYS A N 1
ATOM 4460 C CA . LYS A 1 545 ? -1.327 5.891 2.030 1.00 39.91 545 LYS A CA 1
ATOM 4461 C C . LYS A 1 545 ? -2.801 5.733 2.350 1.00 39.91 545 LYS A C 1
ATOM 4463 O O . LYS A 1 545 ? -3.564 5.348 1.466 1.00 39.91 545 LYS A O 1
ATOM 4468 N N . ALA A 1 546 ? -3.216 6.040 3.575 1.00 36.12 546 ALA A N 1
ATOM 4469 C CA . ALA A 1 546 ? -4.634 6.251 3.832 1.00 36.12 546 ALA A CA 1
ATOM 4470 C C . ALA A 1 546 ? -5.121 7.360 2.886 1.00 36.12 546 ALA A C 1
ATOM 4472 O O . ALA A 1 546 ? -4.629 8.489 2.925 1.00 36.12 546 ALA A O 1
ATOM 4473 N N . LYS A 1 547 ? -6.037 7.041 1.969 1.00 36.91 547 LYS A N 1
ATOM 4474 C CA . LYS A 1 547 ? -6.680 8.070 1.157 1.00 36.91 547 LYS A CA 1
ATOM 4475 C C . LYS A 1 547 ? -7.585 8.926 2.048 1.00 36.91 547 LYS A C 1
ATOM 4477 O O . LYS A 1 547 ? -8.575 8.438 2.569 1.00 36.91 547 LYS A O 1
ATOM 4482 N N . ILE A 1 548 ? -7.263 10.219 2.086 1.00 33.31 548 ILE A N 1
ATOM 4483 C CA . ILE A 1 548 ? -8.217 11.333 1.974 1.00 33.31 548 ILE A CA 1
ATOM 4484 C C . ILE A 1 548 ? -9.161 11.489 3.181 1.00 33.31 548 ILE A C 1
ATOM 4486 O O . ILE A 1 548 ? -10.378 11.498 3.066 1.00 33.31 548 ILE A O 1
ATOM 4490 N N . GLY A 1 549 ? -8.571 11.763 4.340 1.00 28.45 549 GLY A N 1
ATOM 4491 C CA . GLY A 1 549 ? -8.790 13.069 4.952 1.00 28.45 549 GLY A CA 1
ATOM 4492 C C . GLY A 1 549 ? -7.567 13.909 4.606 1.00 28.45 549 GLY A C 1
ATOM 4493 O O . GLY A 1 549 ? -6.441 13.500 4.868 1.00 28.45 549 GLY A O 1
ATOM 4494 N N . SER A 1 550 ? -7.745 15.037 3.934 1.00 28.78 550 SER A N 1
ATOM 4495 C CA . SER A 1 550 ? -6.660 15.987 3.716 1.00 28.78 550 SER A CA 1
ATOM 4496 C C . SER A 1 550 ? -6.076 16.422 5.067 1.00 28.78 550 SER A C 1
ATOM 4498 O O . SER A 1 550 ? -6.641 17.305 5.709 1.00 28.78 550 SER A O 1
ATOM 4500 N N . MET A 1 551 ? -4.932 15.873 5.487 1.00 31.30 551 MET A N 1
ATOM 4501 C CA . MET A 1 551 ? -4.040 16.614 6.379 1.00 31.30 551 MET A CA 1
ATOM 4502 C C . MET A 1 551 ? -3.434 17.722 5.524 1.00 31.30 551 MET A C 1
ATOM 4504 O O . MET A 1 551 ? -2.432 17.568 4.830 1.00 31.30 551 MET A O 1
ATOM 4508 N N . SER A 1 552 ? -4.173 18.820 5.452 1.00 32.81 552 SER A N 1
ATOM 4509 C CA . SER A 1 552 ? -3.711 20.037 4.823 1.00 32.81 552 SER A CA 1
ATOM 4510 C C . SER A 1 552 ? -2.617 20.635 5.706 1.00 32.81 552 SER A C 1
ATOM 4512 O O . SER A 1 552 ? -2.815 20.803 6.906 1.00 32.81 552 SER A O 1
ATOM 4514 N N . ILE A 1 553 ? -1.499 21.060 5.111 1.00 35.47 553 ILE A N 1
ATOM 4515 C CA . ILE A 1 553 ? -0.468 21.903 5.761 1.00 35.47 553 ILE A CA 1
ATOM 4516 C C . ILE A 1 553 ? -1.052 23.263 6.237 1.00 35.47 553 ILE A C 1
ATOM 4518 O O . ILE A 1 553 ? -0.362 24.092 6.825 1.00 35.47 553 ILE A O 1
ATOM 4522 N N . SER A 1 554 ? -2.355 23.500 6.046 1.00 39.19 554 SER A N 1
ATOM 4523 C CA . SER A 1 554 ? -3.102 24.556 6.732 1.00 39.19 554 SER A CA 1
ATOM 4524 C C . SER A 1 554 ? -3.370 24.287 8.219 1.00 39.19 554 SER A C 1
ATOM 4526 O O . SER A 1 554 ? -3.925 25.170 8.870 1.00 39.19 554 SER A O 1
ATOM 4528 N N . ASP A 1 555 ? -3.039 23.108 8.760 1.00 51.94 555 ASP A N 1
ATOM 4529 C CA . ASP A 1 555 ? -3.163 22.848 10.196 1.00 51.94 555 ASP A CA 1
ATOM 4530 C C . ASP A 1 555 ? -2.091 23.623 10.982 1.00 51.94 555 ASP A C 1
ATOM 4532 O O . ASP A 1 555 ? -0.880 23.452 10.792 1.00 51.94 555 ASP A O 1
ATOM 4536 N N . LYS A 1 556 ? -2.554 24.517 11.862 1.00 63.38 556 LYS A N 1
ATOM 4537 C CA . LYS A 1 556 ? -1.707 25.414 12.654 1.00 63.38 556 LYS A CA 1
ATOM 4538 C C . LYS A 1 556 ? -0.759 24.641 13.572 1.00 63.38 556 LYS A C 1
ATOM 4540 O O . LYS A 1 556 ? 0.347 25.127 13.816 1.00 63.38 556 LYS A O 1
ATOM 4545 N N . ASP A 1 557 ? -1.146 23.456 14.037 1.00 62.69 557 ASP A N 1
ATOM 4546 C CA . ASP A 1 557 ? -0.329 22.655 14.953 1.00 62.69 557 ASP A CA 1
ATOM 4547 C C . ASP A 1 557 ? 0.885 22.046 14.247 1.00 62.69 557 ASP A C 1
ATOM 4549 O O . ASP A 1 557 ? 1.995 22.023 14.783 1.00 62.69 557 ASP A O 1
ATOM 4553 N N . CYS A 1 558 ? 0.735 21.651 12.989 1.00 61.75 558 CYS A N 1
ATOM 4554 C CA . CYS A 1 558 ? 1.845 21.090 12.226 1.00 61.75 558 CYS A CA 1
ATOM 4555 C C . CYS A 1 558 ? 2.798 22.199 11.738 1.00 61.75 558 CYS A C 1
ATOM 4557 O O . CYS A 1 558 ? 4.017 22.029 11.749 1.00 61.75 558 CYS A O 1
ATOM 4559 N N . GLN A 1 559 ? 2.295 23.408 11.448 1.00 69.25 559 GLN A N 1
ATOM 4560 C CA . GLN A 1 559 ? 3.161 24.574 11.196 1.00 69.25 559 GLN A CA 1
ATOM 4561 C C . GLN A 1 559 ? 4.031 24.943 12.409 1.00 69.25 559 GLN A C 1
ATOM 4563 O O . GLN A 1 559 ? 5.190 25.324 12.242 1.00 69.25 559 GLN A O 1
ATOM 4568 N N . ARG A 1 560 ? 3.493 24.832 13.631 1.00 77.00 560 ARG A N 1
ATOM 4569 C CA . ARG A 1 560 ? 4.230 25.062 14.887 1.00 77.00 560 ARG A CA 1
ATOM 4570 C C . ARG A 1 560 ? 5.392 24.080 15.047 1.00 77.00 560 ARG A C 1
ATOM 4572 O O . ARG A 1 560 ? 6.512 24.510 15.321 1.00 77.00 560 ARG A O 1
ATOM 4579 N N . PHE A 1 561 ? 5.152 22.796 14.784 1.00 74.56 561 PHE A N 1
ATOM 4580 C CA . PHE A 1 561 ? 6.194 21.765 14.775 1.00 74.56 561 PHE A CA 1
ATOM 4581 C C . PHE A 1 561 ? 7.341 22.098 13.812 1.00 74.56 561 PHE A C 1
ATOM 4583 O O . PHE A 1 561 ? 8.507 22.110 14.204 1.00 74.56 561 PHE A O 1
ATOM 4590 N N . PHE A 1 562 ? 7.021 22.463 12.569 1.00 70.88 562 PHE A N 1
ATOM 4591 C CA . PHE A 1 562 ? 8.033 22.780 11.559 1.00 70.88 562 PHE A CA 1
ATOM 4592 C C . PHE A 1 562 ? 8.875 24.015 11.894 1.00 70.88 562 PHE A C 1
ATOM 4594 O O . PHE A 1 562 ? 10.089 24.002 11.678 1.00 70.88 562 PHE A O 1
ATOM 4601 N N . ARG A 1 563 ? 8.265 25.067 12.456 1.00 78.44 563 ARG A N 1
ATOM 4602 C CA . ARG A 1 563 ? 9.005 26.247 12.931 1.00 78.44 563 ARG A CA 1
ATOM 4603 C C . ARG A 1 563 ? 10.014 25.856 14.006 1.00 78.44 563 ARG A C 1
ATOM 4605 O O . ARG A 1 563 ? 11.177 26.248 13.920 1.00 78.44 563 ARG A O 1
ATOM 4612 N N . ALA A 1 564 ? 9.572 25.073 14.990 1.00 80.25 564 ALA A N 1
ATOM 4613 C CA . ALA A 1 564 ? 10.415 24.594 16.080 1.00 80.25 564 ALA A CA 1
ATOM 4614 C C . ALA A 1 564 ? 11.580 23.733 15.555 1.00 80.25 564 ALA A C 1
ATOM 4616 O O . ALA A 1 564 ? 12.730 23.972 15.915 1.00 80.25 564 ALA A O 1
ATOM 4617 N N . GLY A 1 565 ? 11.303 22.824 14.614 1.00 77.25 565 GLY A N 1
ATOM 4618 C CA . GLY A 1 565 ? 12.311 21.976 13.976 1.00 77.25 565 GLY A CA 1
ATOM 4619 C C . GLY A 1 565 ? 13.392 22.749 13.209 1.00 77.25 565 GLY A C 1
ATOM 4620 O O . GLY A 1 565 ? 14.572 22.446 13.370 1.00 77.25 565 GLY A O 1
ATOM 4621 N N . ILE A 1 566 ? 13.033 23.775 12.419 1.00 78.38 566 ILE A N 1
ATOM 4622 C CA . ILE A 1 566 ? 14.025 24.644 11.739 1.00 78.38 566 ILE A CA 1
ATOM 4623 C C . ILE A 1 566 ? 14.894 25.371 12.767 1.00 78.38 566 ILE A C 1
ATOM 4625 O O . ILE A 1 566 ? 16.124 25.384 12.643 1.00 78.38 566 ILE A O 1
ATOM 4629 N N . LEU A 1 567 ? 14.214 25.935 13.771 1.00 84.31 567 LEU A N 1
ATOM 4630 C CA . LEU A 1 567 ? 14.747 26.526 14.990 1.00 84.31 567 LEU A CA 1
ATOM 4631 C C . LEU A 1 567 ? 15.948 25.738 15.524 1.00 84.31 567 LEU A C 1
ATOM 4633 O O . LEU A 1 567 ? 17.094 26.188 15.567 1.00 84.31 567 LEU A O 1
ATOM 4637 N N . THR A 1 568 ? 15.636 24.509 15.911 1.00 84.44 568 THR A N 1
ATOM 4638 C CA . THR A 1 568 ? 16.534 23.626 16.641 1.00 84.44 568 THR A CA 1
ATOM 4639 C C . THR A 1 568 ? 17.575 22.967 15.739 1.00 84.44 568 THR A C 1
ATOM 4641 O O . THR A 1 568 ? 18.766 23.106 15.997 1.00 84.44 568 THR A O 1
ATOM 4644 N N . LEU A 1 569 ? 17.155 22.279 14.674 1.00 79.62 569 LEU A N 1
ATOM 4645 C CA . LEU A 1 569 ? 18.017 21.359 13.916 1.00 79.62 569 LEU A CA 1
ATOM 4646 C C . LEU A 1 569 ? 18.880 22.056 12.860 1.00 79.62 569 LEU A C 1
ATOM 4648 O O . LEU A 1 569 ? 19.971 21.593 12.544 1.00 79.62 569 LEU A O 1
ATOM 4652 N N . LYS A 1 570 ? 18.428 23.190 12.308 1.00 78.81 570 LYS A N 1
ATOM 4653 C CA . LYS A 1 570 ? 19.249 23.967 11.369 1.00 78.81 570 LYS A CA 1
ATOM 4654 C C . LYS A 1 570 ? 20.028 25.052 12.091 1.00 78.81 570 LYS A C 1
ATOM 4656 O O . LYS A 1 570 ? 21.251 25.106 11.988 1.00 78.81 570 LYS A O 1
ATOM 4661 N N . HIS A 1 571 ? 19.321 25.967 12.751 1.00 83.19 571 HIS A N 1
ATOM 4662 C CA . HIS A 1 571 ? 19.964 27.163 13.302 1.00 83.19 571 HIS A CA 1
ATOM 4663 C C . HIS A 1 571 ? 20.725 26.830 14.581 1.00 83.19 571 HIS A C 1
ATOM 4665 O O . HIS A 1 571 ? 21.870 27.249 14.714 1.00 83.19 571 HIS A O 1
ATOM 4671 N N . GLY A 1 572 ? 20.153 26.002 15.460 1.00 87.00 572 GLY A N 1
ATOM 4672 C CA . GLY A 1 572 ? 20.856 25.493 16.638 1.00 87.00 572 GLY A CA 1
ATOM 4673 C C . GLY A 1 572 ? 22.154 24.756 16.290 1.00 87.00 572 GLY A C 1
ATOM 4674 O O . GLY A 1 572 ? 23.198 25.055 16.867 1.00 87.00 572 GLY A O 1
ATOM 4675 N N . THR A 1 573 ? 22.124 23.862 15.296 1.00 84.81 573 THR A N 1
ATOM 4676 C CA . THR A 1 573 ? 23.326 23.167 14.802 1.00 84.81 573 THR A CA 1
ATOM 4677 C C . THR A 1 573 ? 24.380 24.153 14.302 1.00 84.81 573 THR A C 1
ATOM 4679 O O . THR A 1 573 ? 25.514 24.124 14.776 1.00 84.81 573 THR A O 1
ATOM 4682 N N . ALA A 1 574 ? 24.008 25.079 13.411 1.00 84.50 574 ALA A N 1
ATOM 4683 C CA . ALA A 1 574 ? 24.937 26.074 12.877 1.00 84.50 574 ALA A CA 1
ATOM 4684 C C . ALA A 1 574 ? 25.538 26.971 13.974 1.00 84.50 574 ALA A C 1
ATOM 4686 O O . ALA A 1 574 ? 26.726 27.279 13.933 1.00 84.50 574 ALA A O 1
ATOM 4687 N N . LEU A 1 575 ? 24.746 27.361 14.978 1.00 90.56 575 LEU A N 1
ATOM 4688 C CA . LEU A 1 575 ? 25.219 28.165 16.105 1.00 90.56 575 LEU A CA 1
ATOM 4689 C C . LEU A 1 575 ? 26.269 27.427 16.938 1.00 90.56 575 LEU A C 1
ATOM 4691 O O . LEU A 1 575 ? 27.307 28.010 17.240 1.00 90.56 575 LEU A O 1
ATOM 4695 N N . LEU A 1 576 ? 26.052 26.150 17.270 1.00 91.81 576 LEU A N 1
ATOM 4696 C CA . LEU A 1 576 ? 27.048 25.372 18.015 1.00 91.81 576 LEU A CA 1
ATOM 4697 C C . LEU A 1 576 ? 28.327 25.138 17.204 1.00 91.81 576 LEU A C 1
ATOM 4699 O O . LEU A 1 576 ? 29.421 25.233 17.756 1.00 91.81 576 LEU A O 1
ATOM 4703 N N . GLN A 1 577 ? 28.205 24.876 15.901 1.00 90.69 577 GLN A N 1
ATOM 4704 C CA . GLN A 1 577 ? 29.359 24.726 15.011 1.00 90.69 577 GLN A CA 1
ATOM 4705 C C . GLN A 1 577 ? 30.176 26.023 14.928 1.00 90.69 577 GLN A C 1
ATOM 4707 O O . GLN A 1 577 ? 31.394 25.994 15.092 1.00 90.69 577 GLN A O 1
ATOM 4712 N N . ASN A 1 578 ? 29.505 27.165 14.750 1.00 91.06 578 ASN A N 1
ATOM 4713 C CA . ASN A 1 578 ? 30.145 28.479 14.697 1.00 91.06 578 ASN A CA 1
ATOM 4714 C C . ASN A 1 578 ? 30.777 28.867 16.040 1.00 91.06 578 ASN A C 1
ATOM 4716 O O . ASN A 1 578 ? 31.859 29.450 16.058 1.00 91.06 578 ASN A O 1
ATOM 4720 N N . LEU A 1 579 ? 30.129 28.539 17.163 1.00 92.94 579 LEU A N 1
ATOM 4721 C CA . LEU A 1 579 ? 30.693 28.761 18.493 1.00 92.94 579 LEU A CA 1
ATOM 4722 C C . LEU A 1 579 ? 31.964 27.929 18.696 1.00 92.94 579 LEU A C 1
ATOM 4724 O O . LEU A 1 579 ? 32.960 28.451 19.195 1.00 92.94 579 LEU A O 1
ATOM 4728 N N . LEU A 1 580 ? 31.961 26.664 18.269 1.00 91.81 580 LEU A N 1
ATOM 4729 C CA . LEU A 1 580 ? 33.144 25.808 18.332 1.00 91.81 580 LEU A CA 1
ATOM 4730 C C . LEU A 1 580 ? 34.277 26.340 17.446 1.00 91.81 580 LEU A C 1
ATOM 4732 O O . LEU A 1 580 ? 35.410 26.429 17.912 1.00 91.81 580 LEU A O 1
ATOM 4736 N N . ASP A 1 581 ? 33.976 26.756 16.213 1.00 91.31 581 ASP A N 1
ATOM 4737 C CA . ASP A 1 581 ? 34.948 27.402 15.320 1.00 91.31 581 ASP A CA 1
ATOM 4738 C C . ASP A 1 581 ? 35.548 28.666 15.947 1.00 91.31 581 ASP A C 1
ATOM 4740 O O . ASP A 1 581 ? 36.767 28.846 15.952 1.00 91.31 581 ASP A O 1
ATOM 4744 N N . PHE A 1 582 ? 34.705 29.531 16.515 1.00 91.31 582 PHE A N 1
ATOM 4745 C CA . PHE A 1 582 ? 35.137 30.758 17.179 1.00 91.31 582 PHE A CA 1
ATOM 4746 C C . PHE A 1 582 ? 36.082 30.468 18.350 1.00 91.31 582 PHE A C 1
ATOM 4748 O O . PHE A 1 582 ? 37.116 31.118 18.503 1.00 91.31 582 PHE A O 1
ATOM 4755 N N . LYS A 1 583 ? 35.771 29.452 19.157 1.00 89.81 583 LYS A N 1
ATOM 4756 C CA . LYS A 1 583 ? 36.588 29.066 20.309 1.00 89.81 583 LYS A CA 1
ATOM 4757 C C . LYS A 1 583 ? 37.911 28.416 19.912 1.00 89.81 583 LYS A C 1
ATOM 4759 O O . LYS A 1 583 ? 38.946 28.757 20.478 1.00 89.81 583 LYS A O 1
ATOM 4764 N N . LEU A 1 584 ? 37.902 27.558 18.894 1.00 89.25 584 LEU A N 1
ATOM 4765 C CA . LEU A 1 584 ? 39.118 26.998 18.297 1.00 89.25 584 LEU A CA 1
ATOM 4766 C C . LEU A 1 584 ? 40.049 28.104 17.775 1.00 89.25 584 LEU A C 1
ATOM 4768 O O . LEU A 1 584 ? 41.255 28.071 18.025 1.00 89.25 584 LEU A O 1
ATOM 4772 N N . GLN A 1 585 ? 39.487 29.131 17.127 1.00 89.12 585 GLN A N 1
ATOM 4773 C CA . GLN A 1 585 ? 40.242 30.303 16.676 1.00 89.12 585 GLN A CA 1
ATOM 4774 C C . GLN A 1 585 ? 40.835 31.106 17.841 1.00 89.12 585 GLN A C 1
ATOM 4776 O O . GLN A 1 585 ? 42.004 31.481 17.762 1.00 89.12 585 GLN A O 1
ATOM 4781 N N . GLN A 1 586 ? 40.077 31.333 18.923 1.00 86.69 586 GLN A N 1
ATOM 4782 C CA . GLN A 1 586 ? 40.576 32.019 20.128 1.00 86.69 586 GLN A CA 1
ATOM 4783 C C . GLN A 1 586 ? 41.763 31.293 20.772 1.00 86.69 586 GLN A C 1
ATOM 4785 O O . GLN A 1 586 ? 42.655 31.936 21.318 1.00 86.69 586 GLN A O 1
ATOM 4790 N N . MET A 1 587 ? 41.777 29.962 20.702 1.00 84.62 587 MET A N 1
ATOM 4791 C CA . MET A 1 587 ? 42.838 29.131 21.271 1.00 84.62 587 MET A CA 1
ATOM 4792 C C . MET A 1 587 ? 43.993 28.850 20.305 1.00 84.62 587 MET A C 1
ATOM 4794 O O . MET A 1 587 ? 44.968 28.219 20.705 1.00 84.62 587 MET A O 1
ATOM 4798 N N . HIS A 1 588 ? 43.896 29.290 19.046 1.00 87.06 588 HIS A N 1
ATOM 4799 C CA . HIS A 1 588 ? 44.833 28.929 17.979 1.00 87.06 588 HIS A CA 1
ATOM 4800 C C . HIS A 1 588 ? 45.016 27.405 17.811 1.00 87.06 588 HIS A C 1
ATOM 4802 O O . HIS A 1 588 ? 46.111 26.940 17.498 1.00 87.06 588 HIS A O 1
ATOM 4808 N N . LEU A 1 589 ? 43.941 26.633 18.003 1.00 87.31 589 LEU A N 1
ATOM 4809 C CA . LEU A 1 589 ? 43.917 25.175 17.854 1.00 87.31 589 LEU A CA 1
ATOM 4810 C C . LEU A 1 589 ? 43.068 24.768 16.649 1.00 87.31 589 LEU A C 1
ATOM 4812 O O . LEU A 1 589 ? 42.009 25.339 16.393 1.00 87.31 589 LEU A O 1
ATOM 4816 N N . SER A 1 590 ? 43.487 23.733 15.926 1.00 89.25 590 SER A N 1
ATOM 4817 C CA . SER A 1 590 ? 42.620 23.061 14.958 1.00 89.25 590 SER A CA 1
ATOM 4818 C C . SER A 1 590 ? 41.705 22.044 15.646 1.00 89.25 590 SER A C 1
ATOM 4820 O O . SER A 1 590 ? 42.057 21.446 16.665 1.00 89.25 590 SER A O 1
ATOM 4822 N N . LEU A 1 591 ? 40.546 21.759 15.040 1.00 89.75 591 LEU A N 1
ATOM 4823 C CA . LEU A 1 591 ? 39.645 20.704 15.522 1.00 89.75 591 LEU A CA 1
ATOM 4824 C C . LEU A 1 591 ? 40.366 19.352 15.647 1.00 89.75 591 LEU A C 1
ATOM 4826 O O . LEU A 1 591 ? 40.133 18.601 16.588 1.00 89.75 591 LEU A O 1
ATOM 4830 N N . ARG A 1 592 ? 41.272 19.042 14.714 1.00 88.31 592 ARG A N 1
ATOM 4831 C CA . ARG A 1 592 ? 42.027 17.787 14.725 1.00 88.31 592 ARG A CA 1
ATOM 4832 C C . ARG A 1 592 ? 42.983 17.699 15.913 1.00 88.31 592 ARG A C 1
ATOM 4834 O O . ARG A 1 592 ? 43.118 16.623 16.490 1.00 88.31 592 ARG A O 1
ATOM 4841 N N . GLU A 1 593 ? 43.629 18.805 16.273 1.00 87.19 593 GLU A N 1
ATOM 4842 C CA . GLU A 1 593 ? 44.485 18.884 17.460 1.00 87.19 593 GLU A CA 1
ATOM 4843 C C . GLU A 1 593 ? 43.657 18.732 18.735 1.00 87.19 593 GLU A C 1
ATOM 4845 O O . GLU A 1 593 ? 44.005 17.903 19.571 1.00 87.19 593 GLU A O 1
ATOM 4850 N N . LEU A 1 594 ? 42.514 19.418 18.833 1.00 88.06 594 LEU A N 1
ATOM 4851 C CA . LEU A 1 594 ? 41.586 19.288 19.961 1.00 88.06 594 LEU A CA 1
ATOM 4852 C C . LEU A 1 594 ? 41.105 17.834 20.140 1.00 88.06 594 LEU A C 1
ATOM 4854 O O . LEU A 1 594 ? 41.206 17.259 21.223 1.00 88.06 594 LEU A O 1
ATOM 4858 N N . LEU A 1 595 ? 40.648 17.195 19.056 1.00 90.12 595 LEU A N 1
ATOM 4859 C CA . LEU A 1 595 ? 40.218 15.792 19.063 1.00 90.12 595 LEU A CA 1
ATOM 4860 C C . LEU A 1 595 ? 41.360 14.837 19.419 1.00 90.12 595 LEU A C 1
ATOM 4862 O O . LEU A 1 595 ? 41.134 13.823 20.077 1.00 90.12 595 LEU A O 1
ATOM 4866 N N . TYR A 1 596 ? 42.588 15.139 18.994 1.00 86.69 596 TYR A N 1
ATOM 4867 C CA . TYR A 1 596 ? 43.759 14.340 19.338 1.00 86.69 596 TYR A CA 1
ATOM 4868 C C . TYR A 1 596 ? 44.105 14.452 20.830 1.00 86.69 596 TYR A C 1
ATOM 4870 O O . TYR A 1 596 ? 44.341 13.421 21.468 1.00 86.69 596 TYR A O 1
ATOM 4878 N N . LEU A 1 597 ? 44.090 15.670 21.383 1.00 85.06 597 LEU A N 1
ATOM 4879 C CA . LEU A 1 597 ? 44.363 15.956 22.795 1.00 85.06 597 LEU A CA 1
ATOM 4880 C C . LEU A 1 597 ? 43.336 15.281 23.715 1.00 85.06 597 LEU A C 1
ATOM 4882 O O . LEU A 1 597 ? 43.720 14.620 24.678 1.00 85.06 597 LEU A O 1
ATOM 4886 N N . HIS A 1 598 ? 42.053 15.333 23.348 1.00 83.44 598 HIS A N 1
ATOM 4887 C CA . HIS A 1 598 ? 40.946 14.828 24.170 1.00 83.44 598 HIS A CA 1
ATOM 4888 C C . HIS A 1 598 ? 40.351 13.497 23.708 1.00 83.44 598 HIS A C 1
ATOM 4890 O O . HIS A 1 598 ? 39.280 13.085 24.159 1.00 83.44 598 HIS A O 1
ATOM 4896 N N . ARG A 1 599 ? 41.053 12.754 22.844 1.00 84.19 599 ARG A N 1
ATOM 4897 C CA . ARG A 1 599 ? 40.626 11.426 22.360 1.00 84.19 599 ARG A CA 1
ATOM 4898 C C . ARG A 1 599 ? 40.229 10.480 23.496 1.00 84.19 599 ARG A C 1
ATOM 4900 O O . ARG A 1 599 ? 39.327 9.655 23.334 1.00 84.19 599 ARG A O 1
ATOM 4907 N N . HIS A 1 600 ? 40.942 10.559 24.617 1.00 79.56 600 HIS A N 1
ATOM 4908 C CA . HIS A 1 600 ? 40.693 9.736 25.795 1.00 79.56 600 HIS A CA 1
ATOM 4909 C C . HIS A 1 600 ? 39.398 10.139 26.516 1.00 79.56 600 HIS A C 1
ATOM 4911 O O . HIS A 1 600 ? 38.582 9.270 26.814 1.00 79.56 600 HIS A O 1
ATOM 4917 N N . ASP A 1 601 ? 39.172 11.431 26.734 1.00 77.69 601 ASP A N 1
ATOM 4918 C CA . ASP A 1 601 ? 37.990 11.939 27.442 1.00 77.69 601 ASP A CA 1
ATOM 4919 C C . ASP A 1 601 ? 36.714 11.740 26.608 1.00 77.69 601 ASP A C 1
ATOM 4921 O O . ASP A 1 601 ? 35.669 11.309 27.109 1.00 77.69 601 ASP A O 1
ATOM 4925 N N . LEU A 1 602 ? 36.826 11.926 25.290 1.00 82.19 602 LEU A N 1
ATOM 4926 C CA . LEU A 1 602 ? 35.757 11.640 24.332 1.00 82.19 602 LEU A CA 1
ATOM 4927 C C . LEU A 1 602 ? 35.440 10.142 24.243 1.00 82.19 602 LEU A C 1
ATOM 4929 O O . LEU A 1 602 ? 34.281 9.778 24.048 1.00 82.19 602 LEU A O 1
ATOM 4933 N N . PHE A 1 603 ? 36.429 9.260 24.439 1.00 81.50 603 PHE A N 1
ATOM 4934 C CA . PHE A 1 603 ? 36.186 7.814 24.508 1.00 81.50 603 PHE A CA 1
ATOM 4935 C C . PHE A 1 603 ? 35.280 7.474 25.691 1.00 81.50 603 PHE A C 1
ATOM 4937 O O . PHE A 1 603 ? 34.337 6.705 25.532 1.00 81.50 603 PHE A O 1
ATOM 4944 N N . HIS A 1 604 ? 35.501 8.105 26.848 1.00 76.69 604 HIS A N 1
ATOM 4945 C CA . HIS A 1 604 ? 34.645 7.918 28.026 1.00 76.69 604 HIS A CA 1
ATOM 4946 C C . HIS A 1 604 ? 33.265 8.554 27.883 1.00 76.69 604 HIS A C 1
ATOM 4948 O O . HIS A 1 604 ? 32.325 8.120 28.549 1.00 76.69 604 HIS A O 1
ATOM 4954 N N . SER A 1 605 ? 33.112 9.530 26.983 1.00 76.88 605 SER A N 1
ATOM 4955 C CA . SER A 1 605 ? 31.794 10.057 26.614 1.00 76.88 605 SER A CA 1
ATOM 4956 C C . SER A 1 605 ? 30.945 9.017 25.870 1.00 76.88 605 SER A C 1
ATOM 4958 O O . SER A 1 605 ? 29.721 9.067 25.972 1.00 76.88 605 SER A O 1
ATOM 4960 N N . TRP A 1 606 ? 31.571 8.041 25.199 1.00 81.12 606 TRP A N 1
ATOM 4961 C CA . TRP A 1 606 ? 30.901 6.908 24.548 1.00 81.12 606 TRP A CA 1
ATOM 4962 C C . TRP A 1 606 ? 30.868 5.627 25.403 1.00 81.12 606 TRP A C 1
ATOM 4964 O O . TRP A 1 606 ? 29.818 4.994 25.527 1.00 81.12 606 TRP A O 1
ATOM 4974 N N . TYR A 1 607 ? 31.995 5.227 25.996 1.00 72.69 607 TYR A N 1
ATOM 4975 C CA . TYR A 1 607 ? 32.173 3.911 26.614 1.00 72.69 607 TYR A CA 1
ATOM 4976 C C . TYR A 1 607 ? 32.663 4.013 28.065 1.00 72.69 607 TYR A C 1
ATOM 4978 O O . TYR A 1 607 ? 33.710 4.593 28.343 1.00 72.69 607 TYR A O 1
ATOM 4986 N N . LYS A 1 608 ? 31.921 3.413 29.007 1.00 63.62 608 LYS A N 1
ATOM 4987 C CA . LYS A 1 608 ? 32.270 3.414 30.438 1.00 63.62 608 LYS A CA 1
ATOM 4988 C C . LYS A 1 608 ? 33.309 2.331 30.744 1.00 63.62 608 LYS A C 1
ATOM 4990 O O . LYS A 1 608 ? 33.000 1.150 30.627 1.00 63.62 608 LYS A O 1
ATOM 4995 N N . ASN A 1 609 ? 34.478 2.744 31.247 1.00 62.56 609 ASN A N 1
ATOM 4996 C CA . ASN A 1 609 ? 35.581 1.901 31.744 1.00 62.56 609 ASN A CA 1
ATOM 4997 C C . ASN A 1 609 ? 36.356 1.124 30.657 1.00 62.56 609 ASN A C 1
ATOM 4999 O O . ASN A 1 609 ? 35.793 0.674 29.669 1.00 62.56 609 ASN A O 1
ATOM 5003 N N . GLY A 1 610 ? 37.667 0.922 30.853 1.00 57.72 610 GLY A N 1
ATOM 5004 C CA . GLY A 1 610 ? 38.485 0.062 29.974 1.00 57.72 610 GLY A CA 1
ATOM 5005 C C . GLY A 1 610 ? 39.549 0.757 29.116 1.00 57.72 610 GLY A C 1
ATOM 5006 O O . GLY A 1 610 ? 40.002 0.179 28.134 1.00 57.72 610 GLY A O 1
ATOM 5007 N N . CYS A 1 611 ? 39.990 1.968 29.471 1.00 63.50 611 CYS A N 1
ATOM 5008 C CA . CYS A 1 611 ? 41.123 2.621 28.806 1.00 63.50 611 CYS A CA 1
ATOM 5009 C C . CYS A 1 611 ? 42.447 2.374 29.555 1.00 63.50 611 CYS A C 1
ATOM 5011 O O . CYS A 1 611 ? 42.482 2.402 30.782 1.00 63.50 611 CYS A O 1
ATOM 5013 N N . CYS A 1 612 ? 43.551 2.188 28.822 1.00 61.84 612 CYS A N 1
ATOM 5014 C CA . CYS A 1 612 ? 44.863 1.836 29.376 1.00 61.84 612 CYS A CA 1
ATOM 5015 C C . CYS A 1 612 ? 45.539 2.925 30.221 1.00 61.84 612 CYS A C 1
ATOM 5017 O O . CYS A 1 612 ? 46.542 2.653 30.875 1.00 61.84 612 CYS A O 1
ATOM 5019 N N . THR A 1 613 ? 45.033 4.155 30.155 1.00 59.56 613 THR A N 1
ATOM 5020 C CA . THR A 1 613 ? 45.571 5.352 30.813 1.00 59.56 613 THR A CA 1
ATOM 5021 C C . THR A 1 613 ? 44.830 5.727 32.099 1.00 59.56 613 THR A C 1
ATOM 5023 O O . THR A 1 613 ? 45.191 6.726 32.711 1.00 59.56 613 THR A O 1
ATOM 5026 N N . CYS A 1 614 ? 43.822 4.959 32.534 1.00 64.31 614 CYS A N 1
ATOM 5027 C CA . CYS A 1 614 ? 43.088 5.211 33.781 1.00 64.31 614 CYS A CA 1
ATOM 5028 C C . CYS A 1 614 ? 43.552 4.256 34.898 1.00 64.31 614 CYS A C 1
ATOM 5030 O O . CYS A 1 614 ? 43.214 3.075 34.846 1.00 64.31 614 CYS A O 1
ATOM 5032 N N . PRO A 1 615 ? 44.269 4.736 35.936 1.00 53.78 615 PRO A N 1
ATOM 5033 C CA . PRO A 1 615 ? 44.700 3.902 37.066 1.00 53.78 615 PRO A CA 1
ATOM 5034 C C . PRO A 1 615 ? 43.547 3.490 37.995 1.00 53.78 615 PRO A C 1
ATOM 5036 O O . PRO A 1 615 ? 43.661 2.529 38.744 1.00 53.78 615 PRO A O 1
ATOM 5039 N N . THR A 1 616 ? 42.431 4.217 37.960 1.00 51.75 616 THR A N 1
ATOM 5040 C CA . THR A 1 616 ? 41.197 3.941 38.701 1.00 51.75 616 THR A CA 1
ATOM 5041 C C . THR A 1 616 ? 40.022 4.433 37.862 1.00 51.75 616 THR A C 1
ATOM 5043 O O . THR A 1 616 ? 40.115 5.468 37.199 1.00 51.75 616 THR A O 1
ATOM 5046 N N . ALA A 1 617 ? 38.927 3.674 37.851 1.00 49.62 617 ALA A N 1
ATOM 5047 C CA . ALA A 1 617 ? 37.677 4.051 37.204 1.00 49.62 617 ALA A CA 1
ATOM 5048 C C . ALA A 1 617 ? 37.073 5.275 37.911 1.00 49.62 617 ALA A C 1
ATOM 5050 O O . ALA A 1 617 ? 36.193 5.141 38.756 1.00 49.62 617 ALA A O 1
ATOM 5051 N N . LYS A 1 618 ? 37.559 6.482 37.606 1.00 43.22 618 LYS A N 1
ATOM 5052 C CA . LYS A 1 618 ? 36.799 7.689 37.919 1.00 43.22 618 LYS A CA 1
ATOM 5053 C C . LYS A 1 618 ? 35.668 7.771 36.894 1.00 43.22 618 LYS A C 1
ATOM 5055 O O . LYS A 1 618 ? 35.968 7.821 35.700 1.00 43.22 618 LYS A O 1
ATOM 5060 N N . PRO A 1 619 ? 34.390 7.752 37.312 1.00 46.28 619 PRO A N 1
ATOM 5061 C CA . PRO A 1 619 ? 33.306 8.061 36.398 1.00 46.28 619 PRO A CA 1
ATOM 5062 C C . PRO A 1 619 ? 33.574 9.459 35.844 1.00 46.28 619 PRO A C 1
ATOM 5064 O O . PRO A 1 619 ? 33.577 10.437 36.588 1.00 46.28 619 PRO A O 1
ATOM 5067 N N . SER A 1 620 ? 33.849 9.553 34.544 1.00 49.25 620 SER A N 1
ATOM 5068 C CA . SER A 1 620 ? 33.734 10.837 33.865 1.00 49.25 620 SER A CA 1
ATOM 5069 C C . SER A 1 620 ? 32.286 11.292 34.074 1.00 49.25 620 SER A C 1
ATOM 5071 O O . SER A 1 620 ? 31.347 10.519 33.824 1.00 49.25 620 SER A O 1
ATOM 5073 N N . TYR A 1 621 ? 32.113 12.528 34.560 1.00 48.81 621 TYR A N 1
ATOM 5074 C CA . TYR A 1 621 ? 30.814 13.197 34.749 1.00 48.81 621 TYR A CA 1
ATOM 5075 C C . TYR A 1 621 ? 29.960 13.149 33.463 1.00 48.81 621 TYR A C 1
ATOM 5077 O O . TYR A 1 621 ? 28.742 13.285 33.490 1.00 48.81 621 TYR A O 1
ATOM 5085 N N . PHE A 1 622 ? 30.611 12.862 32.334 1.00 51.75 622 PHE A N 1
ATOM 5086 C CA . PHE A 1 622 ? 30.090 12.910 30.983 1.00 51.75 622 PHE A CA 1
ATOM 5087 C C . PHE A 1 622 ? 29.947 11.539 30.315 1.00 51.75 622 PHE A C 1
ATOM 5089 O O . PHE A 1 622 ? 29.838 11.442 29.092 1.00 51.75 622 PHE A O 1
ATOM 5096 N N . SER A 1 623 ? 29.900 10.459 31.085 1.00 55.66 623 SER A N 1
ATOM 5097 C CA . SER A 1 623 ? 29.791 9.120 30.512 1.00 55.66 623 SER A CA 1
ATOM 5098 C C . SER A 1 623 ? 28.405 8.783 29.929 1.00 55.66 623 SER A C 1
ATOM 5100 O O . SER A 1 623 ? 27.427 8.670 30.669 1.00 55.66 623 SER A O 1
ATOM 5102 N N . GLY A 1 624 ? 28.338 8.519 28.615 1.00 57.88 624 GLY A N 1
ATOM 5103 C CA . GLY A 1 624 ? 27.117 8.120 27.891 1.00 57.88 624 GLY A CA 1
ATOM 5104 C C . GLY A 1 624 ? 26.489 9.209 27.010 1.00 57.88 624 GLY A C 1
ATOM 5105 O O . GLY A 1 624 ? 25.357 9.051 26.563 1.00 57.88 624 GLY A O 1
ATOM 5106 N N . HIS A 1 625 ? 27.204 10.306 26.758 1.00 72.00 625 HIS A N 1
ATOM 5107 C CA . HIS A 1 625 ? 26.728 11.405 25.915 1.00 72.00 625 HIS A CA 1
ATOM 5108 C C . HIS A 1 625 ? 27.020 11.207 24.425 1.00 72.00 625 HIS A C 1
ATOM 5110 O O . HIS A 1 625 ? 26.422 11.892 23.606 1.00 72.00 625 HIS A O 1
ATOM 5116 N N . LEU A 1 626 ? 27.895 10.287 24.031 1.00 76.12 626 LEU A N 1
ATOM 5117 C CA . LEU A 1 626 ? 28.075 9.935 22.623 1.00 76.12 626 LEU A CA 1
ATOM 5118 C C . LEU A 1 626 ? 27.640 8.491 22.394 1.00 76.12 626 LEU A C 1
ATOM 5120 O O . LEU A 1 626 ? 27.941 7.604 23.191 1.00 76.12 626 LEU A O 1
ATOM 5124 N N . ILE A 1 627 ? 26.954 8.235 21.285 1.00 79.88 627 ILE A N 1
ATOM 5125 C CA . ILE A 1 627 ? 26.744 6.861 20.816 1.00 79.88 627 ILE A CA 1
ATOM 5126 C C . ILE A 1 627 ? 27.955 6.388 20.007 1.00 79.88 627 ILE A C 1
ATOM 5128 O O . ILE A 1 627 ? 28.752 7.189 19.519 1.00 79.88 627 ILE A O 1
ATOM 5132 N N . LYS A 1 628 ? 28.074 5.068 19.824 1.00 79.12 628 LYS A N 1
ATOM 5133 C CA . LYS A 1 628 ? 29.192 4.441 19.099 1.00 79.12 628 LYS A CA 1
ATOM 5134 C C . LYS A 1 628 ? 29.459 5.092 17.746 1.00 79.12 628 LYS A C 1
ATOM 5136 O O . LYS A 1 628 ? 30.596 5.434 17.446 1.00 79.12 628 LYS A O 1
ATOM 5141 N N . SER A 1 629 ? 28.405 5.310 16.967 1.00 75.50 629 SER A N 1
ATOM 5142 C CA . SER A 1 629 ? 28.524 5.911 15.646 1.00 75.50 629 SER A CA 1
ATOM 5143 C C . SER A 1 629 ? 29.083 7.335 15.714 1.00 75.50 629 SER A C 1
ATOM 5145 O O . SER A 1 629 ? 29.867 7.709 14.846 1.00 75.50 629 SER A O 1
ATOM 5147 N N . GLN A 1 630 ? 28.706 8.152 16.706 1.00 83.56 630 GLN A N 1
ATOM 5148 C CA . GLN A 1 630 ? 29.205 9.530 16.875 1.00 83.56 630 GLN A CA 1
ATOM 5149 C C . GLN A 1 630 ? 30.689 9.549 17.230 1.00 83.56 630 GLN A C 1
ATOM 5151 O O . GLN A 1 630 ? 31.434 10.379 16.722 1.00 83.56 630 GLN A O 1
ATOM 5156 N N . TYR A 1 631 ? 31.140 8.590 18.037 1.00 85.19 631 TYR A N 1
ATOM 5157 C CA . TYR A 1 631 ? 32.565 8.420 18.296 1.00 85.19 631 TYR A CA 1
ATOM 5158 C C . TYR A 1 631 ? 33.327 7.955 17.042 1.00 85.19 631 TYR A C 1
ATOM 5160 O O . TYR A 1 631 ? 34.392 8.483 16.733 1.00 85.19 631 TYR A O 1
ATOM 5168 N N . GLU A 1 632 ? 32.764 7.014 16.279 1.00 81.75 632 GLU A N 1
ATOM 5169 C CA . GLU A 1 632 ? 33.365 6.482 15.044 1.00 81.75 632 GLU A CA 1
ATOM 5170 C C . GLU A 1 632 ? 33.392 7.476 13.866 1.00 81.75 632 GLU A C 1
ATOM 5172 O O . GLU A 1 632 ? 34.106 7.236 12.888 1.00 81.75 632 GLU A O 1
ATOM 5177 N N . ASP A 1 633 ? 32.646 8.584 13.942 1.00 79.88 633 ASP A N 1
ATOM 5178 C CA . ASP A 1 633 ? 32.769 9.714 13.006 1.00 79.88 633 ASP A CA 1
ATOM 5179 C C . ASP A 1 633 ? 34.007 10.551 13.282 1.00 79.88 633 ASP A C 1
ATOM 5181 O O . ASP A 1 633 ? 34.668 11.020 12.362 1.00 79.88 633 ASP A O 1
ATOM 5185 N N . LEU A 1 634 ? 34.316 10.752 14.559 1.00 86.81 634 LEU A N 1
ATOM 5186 C CA . LEU A 1 634 ? 35.470 11.538 14.963 1.00 86.81 634 LEU A CA 1
ATOM 5187 C C . LEU A 1 634 ? 36.757 10.719 14.831 1.00 86.81 634 LEU A C 1
ATOM 5189 O O . LEU A 1 634 ? 37.815 11.262 14.501 1.00 86.81 634 LEU A O 1
ATOM 5193 N N . PHE A 1 635 ? 36.669 9.408 15.072 1.00 88.12 635 PHE A N 1
ATOM 5194 C CA . PHE A 1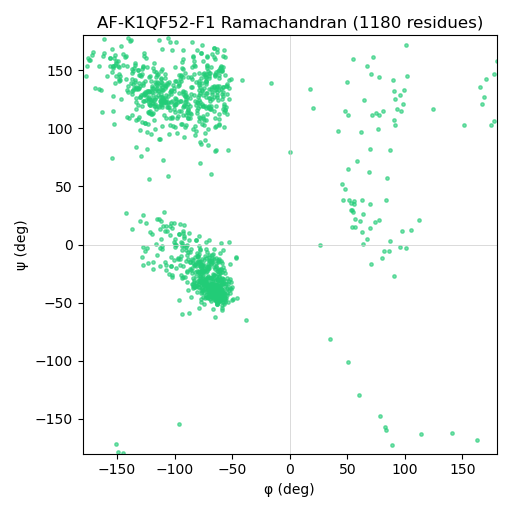 635 ? 37.830 8.535 15.157 1.00 88.12 635 PHE A CA 1
ATOM 5195 C C . PHE A 1 635 ? 37.670 7.224 14.374 1.00 88.12 635 PHE A C 1
ATOM 5197 O O . PHE A 1 635 ? 36.623 6.586 14.394 1.00 88.12 635 PHE A O 1
ATOM 5204 N N . GLU A 1 636 ? 38.742 6.767 13.727 1.00 87.00 636 GLU A N 1
ATOM 5205 C CA . GLU A 1 636 ? 38.806 5.483 13.022 1.00 87.00 636 GLU A CA 1
ATOM 5206 C C . GLU A 1 636 ? 39.673 4.457 13.758 1.00 87.00 636 GLU A C 1
ATOM 5208 O O . GLU A 1 636 ? 40.671 4.793 14.398 1.00 87.00 636 GLU A O 1
ATOM 5213 N N . LEU A 1 637 ? 39.297 3.177 13.665 1.00 82.50 637 LEU A N 1
ATOM 5214 C CA . LEU A 1 637 ? 40.024 2.084 14.304 1.00 82.50 637 LEU A CA 1
ATOM 5215 C C . LEU A 1 637 ? 41.286 1.714 13.506 1.00 82.50 637 LEU A C 1
ATOM 5217 O O . LEU A 1 637 ? 41.220 1.214 12.383 1.00 82.50 637 LEU A O 1
ATOM 5221 N N . THR A 1 638 ? 42.447 1.852 14.134 1.00 74.38 638 THR A N 1
ATOM 5222 C CA . THR A 1 638 ? 43.744 1.457 13.573 1.00 74.38 638 THR A CA 1
ATOM 5223 C C . THR A 1 638 ? 43.957 -0.063 13.614 1.00 74.38 638 THR A C 1
ATOM 5225 O O . THR A 1 638 ? 43.757 -0.738 14.634 1.00 74.38 638 THR A O 1
ATOM 5228 N N . LYS A 1 639 ? 44.403 -0.621 12.477 1.00 61.88 639 LYS A N 1
ATOM 5229 C CA . LYS A 1 639 ? 44.756 -2.049 12.337 1.00 61.88 639 LYS A CA 1
ATOM 5230 C C . LYS A 1 639 ? 46.088 -2.396 13.014 1.00 61.88 639 LYS A C 1
ATOM 5232 O O . LYS A 1 639 ? 46.240 -3.506 13.515 1.00 61.88 639 LYS A O 1
ATOM 5237 N N . THR A 1 640 ? 47.016 -1.444 13.077 1.00 59.25 640 THR A N 1
ATOM 5238 C CA . THR A 1 640 ? 48.314 -1.546 13.759 1.00 59.25 640 THR A CA 1
ATOM 5239 C C . THR A 1 640 ? 48.466 -0.339 14.684 1.00 59.25 640 THR A C 1
ATOM 5241 O O . THR A 1 640 ? 48.665 0.765 14.182 1.00 59.25 640 THR A O 1
ATOM 5244 N N . PRO A 1 641 ? 48.324 -0.491 16.011 1.00 55.38 641 PRO A N 1
ATOM 5245 C CA . PRO A 1 641 ? 48.409 0.653 16.907 1.00 55.38 641 PRO A CA 1
ATOM 5246 C C . PRO A 1 641 ? 49.843 1.200 16.918 1.00 55.38 641 PRO A C 1
ATOM 5248 O O . PRO A 1 641 ? 50.794 0.446 17.117 1.00 55.38 641 PRO A O 1
ATOM 5251 N N . ASN A 1 642 ? 49.999 2.517 16.754 1.00 52.59 642 ASN A N 1
ATOM 5252 C CA . ASN A 1 642 ? 51.299 3.208 16.785 1.00 52.59 642 ASN A CA 1
ATOM 5253 C C . ASN A 1 642 ? 52.042 3.071 18.137 1.00 52.59 642 ASN A C 1
ATOM 5255 O O . ASN A 1 642 ? 53.227 3.378 18.239 1.00 52.59 642 ASN A O 1
ATOM 5259 N N . ARG A 1 643 ? 51.365 2.585 19.188 1.00 57.66 643 ARG A N 1
ATOM 5260 C CA . ARG A 1 643 ? 51.951 2.185 20.477 1.00 57.66 643 ARG A CA 1
ATOM 5261 C C . ARG A 1 643 ? 51.387 0.832 20.908 1.00 57.66 643 ARG A C 1
ATOM 5263 O O . ARG A 1 643 ? 50.177 0.621 20.856 1.00 57.66 643 ARG A O 1
ATOM 5270 N N . VAL A 1 644 ? 52.243 -0.071 21.389 1.00 57.16 644 VAL A N 1
ATOM 5271 C CA . VAL A 1 644 ? 51.816 -1.355 21.969 1.00 57.16 644 VAL A CA 1
ATOM 5272 C C . VAL A 1 644 ? 51.019 -1.076 23.248 1.00 57.16 644 VAL A C 1
ATOM 5274 O O . VAL A 1 644 ? 51.586 -0.771 24.294 1.00 57.16 644 VAL A O 1
ATOM 5277 N N . CYS A 1 645 ? 49.689 -1.141 23.169 1.00 58.31 645 CYS A N 1
ATOM 5278 C CA . CYS A 1 645 ? 48.826 -0.958 24.333 1.00 58.31 645 CYS A CA 1
ATOM 5279 C C . CYS A 1 645 ? 48.910 -2.196 25.242 1.00 58.31 645 CYS A C 1
ATOM 5281 O O . CYS A 1 645 ? 48.372 -3.256 24.919 1.00 58.31 645 CYS A O 1
ATOM 5283 N N . GLN A 1 646 ? 49.585 -2.063 26.387 1.00 56.09 646 GLN A N 1
ATOM 5284 C CA . GLN A 1 646 ? 49.818 -3.164 27.334 1.00 56.09 646 GLN A CA 1
ATOM 5285 C C . GLN A 1 646 ? 48.523 -3.709 27.976 1.00 56.09 646 GLN A C 1
ATOM 5287 O O . GLN A 1 646 ? 48.484 -4.865 28.385 1.00 56.09 646 GLN A O 1
ATOM 5292 N N . HIS A 1 647 ? 47.441 -2.922 27.988 1.00 58.62 647 HIS A N 1
ATOM 5293 C CA . HIS A 1 647 ? 46.136 -3.280 28.568 1.00 58.62 647 HIS A CA 1
ATOM 5294 C C . HIS A 1 647 ? 45.271 -4.200 27.690 1.00 58.62 647 HIS A C 1
ATOM 5296 O O . HIS A 1 647 ? 44.314 -4.787 28.187 1.00 58.62 647 HIS A O 1
ATOM 5302 N N . VAL A 1 648 ? 45.583 -4.371 26.397 1.00 52.66 648 VAL A N 1
ATOM 5303 C CA . VAL A 1 648 ? 44.778 -5.235 25.503 1.00 52.66 648 VAL A CA 1
ATOM 5304 C C . VAL A 1 648 ? 44.852 -6.705 25.931 1.00 52.66 648 VAL A C 1
ATOM 5306 O O . VAL A 1 648 ? 43.909 -7.455 25.703 1.00 52.66 648 VAL A O 1
ATOM 5309 N N . LYS A 1 649 ? 45.940 -7.111 26.601 1.00 51.09 649 LYS A N 1
ATOM 5310 C CA . LYS A 1 649 ? 46.108 -8.472 27.132 1.00 51.09 649 LYS A CA 1
ATOM 5311 C C . LYS A 1 649 ? 45.331 -8.736 28.429 1.00 51.09 649 LYS A C 1
ATOM 5313 O O . LYS A 1 649 ? 45.136 -9.897 28.762 1.00 51.09 649 LYS A O 1
ATOM 5318 N N . THR A 1 650 ? 44.912 -7.698 29.155 1.00 50.47 650 THR A N 1
ATOM 5319 C CA . THR A 1 650 ? 44.277 -7.815 30.483 1.00 50.47 650 THR A CA 1
ATOM 5320 C C . THR A 1 650 ? 42.849 -7.268 30.535 1.00 50.47 650 THR A C 1
ATOM 5322 O O . THR A 1 650 ? 42.117 -7.568 31.474 1.00 50.47 650 THR A O 1
ATOM 5325 N N . SER A 1 651 ? 42.411 -6.489 29.539 1.00 50.94 651 SER A N 1
ATOM 5326 C CA . SER A 1 651 ? 41.033 -5.995 29.465 1.00 50.94 651 SER A CA 1
ATOM 5327 C C . SER A 1 651 ? 40.075 -7.105 29.018 1.00 50.94 651 SER A C 1
ATOM 5329 O O . SER A 1 651 ? 40.282 -7.698 27.960 1.00 50.94 651 SER A O 1
ATOM 5331 N N . LEU A 1 652 ? 38.983 -7.322 29.758 1.00 46.97 652 LEU A N 1
ATOM 5332 C CA . LEU A 1 652 ? 37.955 -8.332 29.452 1.00 46.97 652 LEU A CA 1
ATOM 5333 C C . LEU A 1 652 ? 37.285 -8.157 28.064 1.00 46.97 652 LEU A C 1
ATOM 5335 O O . LEU A 1 652 ? 36.639 -9.082 27.587 1.00 46.97 652 LEU A O 1
ATOM 5339 N N . HIS A 1 653 ? 37.424 -6.982 27.426 1.00 52.69 653 HIS A N 1
ATOM 5340 C CA . HIS A 1 653 ? 36.690 -6.594 26.207 1.00 52.69 653 HIS A CA 1
ATOM 5341 C C . HIS A 1 653 ? 37.569 -6.145 25.015 1.00 52.69 653 HIS A C 1
ATOM 5343 O O . HIS A 1 653 ? 37.040 -5.916 23.933 1.00 52.69 653 HIS A O 1
ATOM 5349 N N . GLY A 1 654 ? 38.895 -6.013 25.159 1.00 59.09 654 GLY A N 1
ATOM 5350 C CA . GLY A 1 654 ? 39.824 -5.798 24.030 1.00 59.09 654 GLY A CA 1
ATOM 5351 C C . GLY A 1 654 ? 39.777 -4.434 23.304 1.00 59.09 654 GLY A C 1
ATOM 5352 O O . GLY A 1 654 ? 40.342 -4.312 22.210 1.00 59.09 654 GLY A O 1
ATOM 5353 N N . ILE A 1 655 ? 39.136 -3.404 23.874 1.00 68.06 655 ILE A N 1
ATOM 5354 C CA . ILE A 1 655 ? 38.941 -2.075 23.253 1.00 68.06 655 ILE A CA 1
ATOM 5355 C C . ILE A 1 655 ? 39.610 -0.991 24.109 1.00 68.06 655 ILE A C 1
ATOM 5357 O O . ILE A 1 655 ? 39.459 -0.986 25.322 1.00 68.06 655 ILE A O 1
ATOM 5361 N N . CYS A 1 656 ? 40.347 -0.068 23.481 1.00 74.25 656 CYS A N 1
ATOM 5362 C CA . CYS A 1 656 ? 41.057 1.025 24.154 1.00 74.25 656 CYS A CA 1
ATOM 5363 C C . CYS A 1 656 ? 41.171 2.247 23.224 1.00 74.25 656 CYS A C 1
ATOM 5365 O O . CYS A 1 656 ? 41.394 2.065 22.025 1.00 74.25 656 CYS A O 1
ATOM 5367 N N . SER A 1 657 ? 41.104 3.474 23.763 1.00 77.38 657 SER A N 1
ATOM 5368 C CA . SER A 1 657 ? 41.183 4.731 22.985 1.00 77.38 657 SER A CA 1
ATOM 5369 C C . SER A 1 657 ? 42.452 4.836 22.119 1.00 77.38 657 SER A C 1
ATOM 5371 O O . SER A 1 657 ? 42.408 5.358 21.012 1.00 77.38 657 SER A O 1
ATOM 5373 N N . CYS A 1 658 ? 43.576 4.253 22.556 1.00 76.25 658 CYS A N 1
ATOM 5374 C CA . CYS A 1 658 ? 44.832 4.193 21.796 1.00 76.25 658 CYS A CA 1
ATOM 5375 C C . CYS A 1 658 ? 44.751 3.439 20.462 1.00 76.25 658 CYS A C 1
ATOM 5377 O O . CYS A 1 658 ? 45.684 3.527 19.668 1.00 76.25 658 CYS A O 1
ATOM 5379 N N . ARG A 1 659 ? 43.680 2.675 20.221 1.00 76.62 659 ARG A N 1
ATOM 5380 C CA . ARG A 1 659 ? 43.439 2.026 18.928 1.00 76.62 659 ARG A CA 1
ATOM 5381 C C . ARG A 1 659 ? 42.731 2.937 17.936 1.00 76.62 659 ARG A C 1
ATOM 5383 O O . ARG A 1 659 ? 42.543 2.519 16.801 1.00 76.62 659 ARG A O 1
ATOM 5390 N N . TYR A 1 660 ? 42.351 4.139 18.340 1.00 82.69 660 TYR A N 1
ATOM 5391 C CA . TYR A 1 660 ? 41.596 5.061 17.516 1.00 82.69 660 TYR A CA 1
ATOM 5392 C C . TYR A 1 660 ? 42.464 6.260 17.124 1.00 82.69 660 TYR A C 1
ATOM 5394 O O . TYR A 1 660 ? 43.196 6.815 17.949 1.00 82.69 660 TYR A O 1
ATOM 5402 N N . GLU A 1 661 ? 42.403 6.653 15.858 1.00 86.31 661 GLU A N 1
ATOM 5403 C CA . GLU A 1 661 ? 43.044 7.862 15.333 1.00 86.31 661 GLU A CA 1
ATOM 5404 C C . GLU A 1 661 ? 41.983 8.832 14.826 1.00 86.31 661 GLU A C 1
ATOM 5406 O O . GLU A 1 661 ? 40.916 8.408 14.395 1.00 86.31 661 GLU A O 1
ATOM 5411 N N . VAL A 1 662 ? 42.251 10.138 14.921 1.00 88.44 662 VAL A N 1
ATOM 5412 C CA . VAL A 1 662 ? 41.321 11.158 14.416 1.00 88.44 662 VAL A CA 1
ATOM 5413 C C . VAL A 1 662 ? 41.195 10.985 12.908 1.00 88.44 662 VAL A C 1
ATOM 5415 O O . VAL A 1 662 ? 42.214 10.977 12.205 1.00 88.44 662 VAL A O 1
ATOM 5418 N N . ARG A 1 663 ? 39.960 10.875 12.418 1.00 88.00 663 ARG A N 1
ATOM 5419 C CA . ARG A 1 663 ? 39.689 10.782 10.984 1.00 88.00 663 ARG A CA 1
ATOM 5420 C C . ARG A 1 663 ? 40.211 12.013 10.239 1.00 88.00 663 ARG A C 1
ATOM 5422 O O . ARG A 1 663 ? 40.295 13.114 10.783 1.00 88.00 663 ARG A O 1
ATOM 5429 N N . LYS A 1 664 ? 40.612 11.822 8.981 1.00 79.81 664 LYS A N 1
ATOM 5430 C CA . LYS A 1 664 ? 41.264 12.877 8.181 1.00 79.81 664 LYS A CA 1
ATOM 5431 C C . LYS A 1 664 ? 40.288 13.933 7.650 1.00 79.81 664 LYS A C 1
ATOM 5433 O O . LYS A 1 664 ? 40.736 15.008 7.274 1.00 79.81 664 LYS A O 1
ATOM 5438 N N . ASP A 1 665 ? 39.000 13.622 7.632 1.00 78.56 665 ASP A N 1
ATOM 5439 C CA . ASP A 1 665 ? 37.901 14.358 7.002 1.00 78.56 665 ASP A CA 1
ATOM 5440 C C . ASP A 1 665 ? 36.936 15.015 8.011 1.00 78.56 665 ASP A C 1
ATOM 5442 O O . ASP A 1 665 ? 35.834 15.420 7.650 1.00 78.56 665 ASP A O 1
ATOM 5446 N N . VAL A 1 666 ? 37.338 15.145 9.281 1.00 82.94 666 VAL A N 1
ATOM 5447 C CA . VAL A 1 666 ? 36.495 15.761 10.320 1.00 82.94 666 VAL A CA 1
ATOM 5448 C C . VAL A 1 666 ? 36.596 17.283 10.270 1.00 82.94 666 VAL A C 1
ATOM 5450 O O . VAL A 1 666 ? 37.677 17.854 10.442 1.00 82.94 666 VAL A O 1
ATOM 5453 N N . HIS A 1 667 ? 35.451 17.946 10.114 1.00 83.88 667 HIS A N 1
ATOM 5454 C CA . HIS A 1 667 ? 35.328 19.401 10.114 1.00 83.88 667 HIS A CA 1
ATOM 5455 C C . HIS A 1 667 ? 34.255 19.849 11.111 1.00 83.88 667 HIS A C 1
ATOM 5457 O O . HIS A 1 667 ? 33.309 19.122 11.386 1.00 83.88 667 HIS A O 1
ATOM 5463 N N . THR A 1 668 ? 34.356 21.066 11.641 1.00 84.31 668 THR A N 1
ATOM 5464 C CA . THR A 1 668 ? 33.360 21.619 12.581 1.00 84.31 668 THR A CA 1
ATOM 5465 C C . THR A 1 668 ? 31.960 21.662 11.976 1.00 84.31 668 THR A C 1
ATOM 5467 O O . THR A 1 668 ? 30.991 21.281 12.624 1.00 84.31 668 THR A O 1
ATOM 5470 N N . ARG A 1 669 ? 31.857 22.001 10.688 1.00 81.00 669 ARG A N 1
ATOM 5471 C CA . ARG A 1 669 ? 30.593 22.008 9.931 1.00 81.00 669 ARG A CA 1
ATOM 5472 C C . ARG A 1 669 ? 29.937 20.633 9.760 1.00 81.00 669 ARG A C 1
ATOM 5474 O O . ARG A 1 669 ? 28.762 20.569 9.410 1.00 81.00 669 ARG A O 1
ATOM 5481 N N . SER A 1 670 ? 30.665 19.539 9.990 1.00 76.06 670 SER A N 1
ATOM 5482 C CA . SER A 1 670 ? 30.132 18.175 9.891 1.00 76.06 670 SER A CA 1
ATOM 5483 C C . SER A 1 670 ? 29.692 17.597 11.240 1.00 76.06 670 SER A C 1
ATOM 5485 O O . SER A 1 670 ? 29.413 16.404 11.321 1.00 76.06 670 SER A O 1
ATOM 5487 N N . LEU A 1 671 ? 29.656 18.400 12.311 1.00 82.94 671 LEU A N 1
ATOM 5488 C CA . LEU A 1 671 ? 29.309 17.948 13.663 1.00 82.94 671 LEU A CA 1
ATOM 5489 C C . LEU A 1 671 ? 27.825 18.192 13.972 1.00 82.94 671 LEU A C 1
ATOM 5491 O O . LEU A 1 671 ? 27.268 19.216 13.593 1.00 82.94 671 LEU A O 1
ATOM 5495 N N . ASP A 1 672 ? 27.156 17.246 14.633 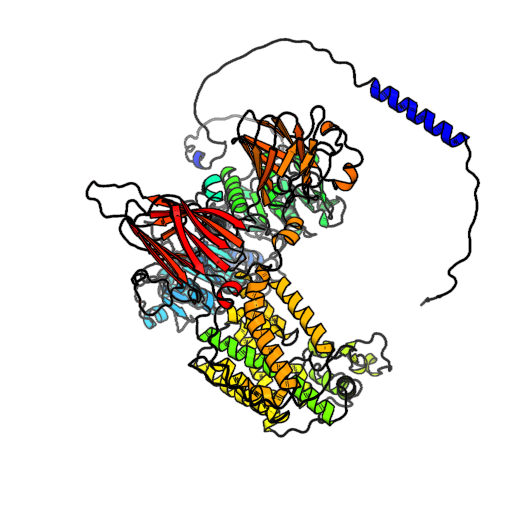1.00 81.25 672 ASP A N 1
ATOM 5496 C CA . ASP A 1 672 ? 25.756 17.396 15.066 1.00 81.25 672 ASP A CA 1
ATOM 5497 C C . ASP A 1 672 ? 25.669 18.118 16.427 1.00 81.25 672 ASP A C 1
ATOM 5499 O O . ASP A 1 672 ? 26.692 18.411 17.057 1.00 81.25 672 ASP A O 1
ATOM 5503 N N . ILE A 1 673 ? 24.452 18.431 16.890 1.00 86.56 673 ILE A N 1
ATOM 5504 C CA . ILE A 1 673 ? 24.238 19.083 18.194 1.00 86.56 673 ILE A CA 1
ATOM 5505 C C . ILE A 1 673 ? 24.857 18.272 19.350 1.00 86.56 673 ILE A C 1
ATOM 5507 O O . ILE A 1 673 ? 25.578 18.866 20.158 1.00 86.56 673 ILE A O 1
ATOM 5511 N N . PRO A 1 674 ? 24.651 16.941 19.465 1.00 85.56 674 PRO A N 1
ATOM 5512 C CA . PRO A 1 674 ? 25.293 16.137 20.505 1.00 85.56 674 PRO A CA 1
ATOM 5513 C C . PRO A 1 674 ? 26.824 16.198 20.507 1.00 85.56 674 PRO A C 1
ATOM 5515 O O . PRO A 1 674 ? 27.412 16.363 21.572 1.00 85.56 674 PRO A O 1
ATOM 5518 N N . VAL A 1 675 ? 27.477 16.097 19.349 1.00 86.25 675 VAL A N 1
ATOM 5519 C CA . VAL A 1 675 ? 28.941 16.134 19.259 1.00 86.25 675 VAL A CA 1
ATOM 5520 C C . VAL A 1 675 ? 29.469 17.541 19.529 1.00 86.25 675 VAL A C 1
ATOM 5522 O O . VAL A 1 675 ? 30.390 17.700 20.327 1.00 86.25 675 VAL A O 1
ATOM 5525 N N . SER A 1 676 ? 28.855 18.567 18.934 1.00 89.06 676 SER A N 1
ATOM 5526 C CA . SER A 1 676 ? 29.278 19.963 19.104 1.00 89.06 676 SER A CA 1
ATOM 5527 C C . SER A 1 676 ? 29.124 20.423 20.555 1.00 89.06 676 SER A C 1
ATOM 5529 O O . SER A 1 676 ? 30.060 20.973 21.126 1.00 89.06 676 SER A O 1
ATOM 5531 N N . SER A 1 677 ? 27.980 20.130 21.188 1.00 89.75 677 SER A N 1
ATOM 5532 C CA . SER A 1 677 ? 27.760 20.427 22.613 1.00 89.75 677 SER A CA 1
ATOM 5533 C C . SER A 1 677 ? 28.745 19.681 23.515 1.00 89.75 677 SER A C 1
ATOM 5535 O O . SER A 1 677 ? 29.283 20.273 24.443 1.00 89.75 677 SER A O 1
ATOM 5537 N N . THR A 1 678 ? 29.043 18.409 23.224 1.00 86.25 678 THR A N 1
ATOM 5538 C CA . THR A 1 678 ? 30.034 17.630 23.977 1.00 86.25 678 THR A CA 1
ATOM 5539 C C . THR A 1 678 ? 31.442 18.219 23.863 1.00 86.25 678 THR A C 1
ATOM 5541 O O . THR A 1 678 ? 32.123 18.311 24.877 1.00 86.25 678 THR A O 1
ATOM 5544 N N . LEU A 1 679 ? 31.878 18.659 22.680 1.00 87.38 679 LEU A N 1
ATOM 5545 C CA . LEU A 1 679 ? 33.190 19.301 22.519 1.00 87.38 679 LEU A CA 1
ATOM 5546 C C . LEU A 1 679 ? 33.265 20.665 23.208 1.00 87.38 679 LEU A C 1
ATOM 5548 O O . LEU A 1 679 ? 34.301 21.006 23.763 1.00 87.38 679 LEU A O 1
ATOM 5552 N N . LEU A 1 680 ? 32.174 21.430 23.187 1.00 87.56 680 LEU A N 1
ATOM 5553 C CA . LEU A 1 680 ? 32.109 22.737 23.837 1.00 87.56 680 LEU A CA 1
ATOM 5554 C C . LEU A 1 680 ? 32.101 22.632 25.366 1.00 87.56 680 LEU A C 1
ATOM 5556 O O . LEU A 1 680 ? 32.678 23.487 26.020 1.00 87.56 680 LEU A O 1
ATOM 5560 N N . LEU A 1 681 ? 31.447 21.618 25.936 1.00 82.56 681 LEU A N 1
ATOM 5561 C CA . LEU A 1 681 ? 31.190 21.552 27.379 1.00 82.56 681 LEU A CA 1
ATOM 5562 C C . LEU A 1 681 ? 32.109 20.603 28.150 1.00 82.56 681 LEU A C 1
ATOM 5564 O O . LEU A 1 681 ? 32.321 20.811 29.340 1.00 82.56 681 LEU A O 1
ATOM 5568 N N . ASN A 1 682 ? 32.624 19.549 27.510 1.00 67.19 682 ASN A N 1
ATOM 5569 C CA . ASN A 1 682 ? 33.348 18.483 28.216 1.00 67.19 682 ASN A CA 1
ATOM 5570 C C . ASN A 1 682 ? 34.871 18.635 28.149 1.00 67.19 682 ASN A C 1
ATOM 5572 O O . ASN A 1 682 ? 35.586 17.777 28.666 1.00 67.19 682 ASN A O 1
ATOM 5576 N N . LEU A 1 683 ? 35.359 19.678 27.479 1.00 66.56 683 LEU A N 1
ATOM 5577 C CA . LEU A 1 683 ? 36.773 20.006 27.385 1.00 66.56 683 LEU A CA 1
ATOM 5578 C C . LEU A 1 683 ? 36.983 21.273 28.223 1.00 66.56 683 LEU A C 1
ATOM 5580 O O . LEU A 1 683 ? 36.489 22.334 27.850 1.00 66.56 683 LEU A O 1
ATOM 5584 N N . ASP A 1 684 ? 37.696 21.168 29.353 1.00 63.47 684 ASP A N 1
ATOM 5585 C CA . ASP A 1 684 ? 37.980 22.284 30.291 1.00 63.47 684 ASP A CA 1
ATOM 5586 C C . ASP A 1 684 ? 38.708 23.485 29.636 1.00 63.47 684 ASP A C 1
ATOM 5588 O O . ASP A 1 684 ? 38.929 24.531 30.249 1.00 63.47 684 ASP A O 1
ATOM 5592 N N . ASP A 1 685 ? 39.073 23.328 28.369 1.00 67.88 685 ASP A N 1
ATOM 5593 C CA . ASP A 1 685 ? 39.651 24.310 27.467 1.00 67.88 685 ASP A CA 1
ATOM 5594 C C . ASP A 1 685 ? 38.761 25.541 27.244 1.00 67.88 685 ASP A C 1
ATOM 5596 O O . ASP A 1 685 ? 39.265 26.651 27.041 1.00 67.88 685 ASP A O 1
ATOM 5600 N N . PHE A 1 686 ? 37.435 25.382 27.315 1.00 76.62 686 PHE A N 1
ATOM 5601 C CA . PHE A 1 686 ? 36.490 26.469 27.081 1.00 76.62 686 PHE A CA 1
ATOM 5602 C C . PHE A 1 686 ? 35.833 26.926 28.389 1.00 76.62 686 PHE A C 1
ATOM 5604 O O . PHE A 1 686 ? 34.984 26.249 28.960 1.00 76.62 686 PHE A O 1
ATOM 5611 N N . ARG A 1 687 ? 36.197 28.124 28.866 1.00 77.25 687 ARG A N 1
ATOM 5612 C CA . ARG A 1 687 ? 35.559 28.730 30.046 1.00 77.25 687 ARG A CA 1
ATOM 5613 C C . ARG A 1 687 ? 34.223 29.374 29.672 1.00 77.25 687 ARG A C 1
ATOM 5615 O O . ARG A 1 687 ? 34.197 30.298 28.856 1.00 77.25 687 ARG A O 1
ATOM 5622 N N . TYR A 1 688 ? 33.153 28.920 30.318 1.00 83.69 688 TYR A N 1
ATOM 5623 C CA . TYR A 1 688 ? 31.795 29.459 30.228 1.00 83.69 688 TYR A CA 1
ATOM 5624 C C . TYR A 1 688 ? 31.252 29.746 31.631 1.00 83.69 688 TYR A C 1
ATOM 5626 O O . TYR A 1 688 ? 31.671 29.105 32.593 1.00 83.69 688 TYR A O 1
ATOM 5634 N N . ASP A 1 689 ? 30.330 30.700 31.749 1.00 85.88 689 ASP A N 1
ATOM 5635 C CA . ASP A 1 689 ? 29.507 30.837 32.954 1.00 85.88 689 ASP A CA 1
ATOM 5636 C C . ASP A 1 689 ? 28.390 29.774 32.989 1.00 85.88 689 ASP A C 1
ATOM 5638 O O . ASP A 1 689 ? 28.077 29.140 31.976 1.00 85.88 689 ASP A O 1
ATOM 5642 N N . ASP A 1 690 ? 27.778 29.578 34.160 1.00 84.62 690 ASP A N 1
ATOM 5643 C CA . ASP A 1 690 ? 26.743 28.554 34.366 1.00 84.62 690 ASP A CA 1
ATOM 5644 C C . ASP A 1 690 ? 25.536 28.735 33.428 1.00 84.62 690 ASP A C 1
ATOM 5646 O O . ASP A 1 690 ? 24.953 27.757 32.957 1.00 84.62 690 ASP A O 1
ATOM 5650 N N . ALA A 1 691 ? 25.183 29.983 33.102 1.00 84.06 691 ALA A N 1
ATOM 5651 C CA . ALA A 1 691 ? 24.068 30.293 32.208 1.00 84.06 691 ALA A CA 1
ATOM 5652 C C . ALA A 1 691 ? 24.356 29.863 30.760 1.00 84.06 691 ALA A C 1
ATOM 5654 O O . ALA A 1 691 ? 23.479 29.347 30.064 1.00 84.06 691 ALA A O 1
ATOM 5655 N N . SER A 1 692 ? 25.596 30.040 30.315 1.00 87.81 692 SER A N 1
ATOM 5656 C CA . SER A 1 692 ? 26.088 29.638 28.999 1.00 87.81 692 SER A CA 1
ATOM 5657 C C . SER A 1 692 ? 26.182 28.121 28.868 1.00 87.81 692 SER A C 1
ATOM 5659 O O . SER A 1 692 ? 25.791 27.561 27.841 1.00 87.81 692 SER A O 1
ATOM 5661 N N . ILE A 1 693 ? 26.647 27.449 29.926 1.00 88.19 693 ILE A N 1
ATOM 5662 C CA . ILE A 1 693 ? 26.675 25.984 30.012 1.00 88.19 693 ILE A CA 1
ATOM 5663 C C . ILE A 1 693 ? 25.255 25.425 29.887 1.00 88.19 693 ILE A C 1
ATOM 5665 O O . ILE A 1 693 ? 25.011 24.536 29.067 1.00 88.19 693 ILE A O 1
ATOM 5669 N N . GLU A 1 694 ? 24.306 25.978 30.646 1.00 89.31 694 GLU A N 1
ATOM 5670 C CA . GLU A 1 694 ? 22.914 25.534 30.606 1.00 89.31 694 GLU A CA 1
ATOM 5671 C C . GLU A 1 694 ? 22.263 25.813 29.247 1.00 89.31 694 GLU A C 1
ATOM 5673 O O . GLU A 1 694 ? 21.540 24.964 28.735 1.00 89.31 694 GLU A O 1
ATOM 5678 N N . ALA A 1 695 ? 22.569 26.941 28.597 1.00 91.69 695 ALA A N 1
ATOM 5679 C CA . ALA A 1 695 ? 22.042 27.239 27.267 1.00 91.69 695 ALA A CA 1
ATOM 5680 C C . ALA A 1 695 ? 22.461 26.191 26.220 1.00 91.69 695 ALA A C 1
ATOM 5682 O O . ALA A 1 695 ? 21.617 25.746 25.436 1.00 91.69 695 ALA A O 1
ATOM 5683 N N . ILE A 1 696 ? 23.731 25.766 26.220 1.00 92.00 696 ILE A N 1
ATOM 5684 C CA . ILE A 1 696 ? 24.252 24.739 25.300 1.00 92.00 696 ILE A CA 1
ATOM 5685 C C . ILE A 1 696 ? 23.634 23.364 25.610 1.00 92.00 696 ILE A C 1
ATOM 5687 O O . ILE A 1 696 ? 23.257 22.634 24.686 1.00 92.00 696 ILE A O 1
ATOM 5691 N N . TRP A 1 697 ? 23.476 23.015 26.892 1.00 89.00 697 TRP A N 1
ATOM 5692 C CA . TRP A 1 697 ? 22.782 21.789 27.305 1.00 89.00 697 TRP A CA 1
ATOM 5693 C C . TRP A 1 697 ? 21.306 21.783 26.912 1.00 89.00 697 TRP A C 1
ATOM 5695 O O . TRP A 1 697 ? 20.795 20.767 26.436 1.00 89.00 697 TRP A O 1
ATOM 5705 N N . GLU A 1 698 ? 20.618 22.905 27.083 1.00 92.69 698 GLU A N 1
ATOM 5706 C CA . GLU A 1 698 ? 19.188 23.012 26.826 1.00 92.69 698 GLU A CA 1
ATOM 5707 C C . GLU A 1 698 ? 18.869 22.846 25.338 1.00 92.69 698 GLU A C 1
ATOM 5709 O O . GLU A 1 698 ? 17.929 22.131 24.988 1.00 92.69 698 GLU A O 1
ATOM 5714 N N . LEU A 1 699 ? 19.710 23.376 24.441 1.00 91.75 699 LEU A N 1
ATOM 5715 C CA . LEU A 1 699 ? 19.559 23.158 22.999 1.00 91.75 699 LEU A CA 1
ATOM 5716 C C . LEU A 1 699 ? 19.608 21.667 22.635 1.00 91.75 699 LEU A C 1
ATOM 5718 O O . LEU A 1 699 ? 18.847 21.190 21.790 1.00 91.75 699 LEU A O 1
ATOM 5722 N N . ARG A 1 700 ? 20.471 20.905 23.312 1.00 88.94 700 ARG A N 1
ATOM 5723 C CA . ARG A 1 700 ? 20.568 19.454 23.144 1.00 88.94 700 ARG A CA 1
ATOM 5724 C C . ARG A 1 700 ? 19.325 18.725 23.665 1.00 88.94 700 ARG A C 1
ATOM 5726 O O . ARG A 1 700 ? 18.885 17.772 23.021 1.00 88.94 700 ARG A O 1
ATOM 5733 N N . ARG A 1 701 ? 18.742 19.157 24.792 1.00 89.50 701 ARG A N 1
ATOM 5734 C CA . ARG A 1 701 ? 17.477 18.593 25.309 1.00 89.50 701 ARG A CA 1
ATOM 5735 C C . ARG A 1 701 ? 16.322 18.864 24.345 1.00 89.50 701 ARG A C 1
ATOM 5737 O O . ARG A 1 701 ? 15.620 17.929 23.971 1.00 89.50 701 ARG A O 1
ATOM 5744 N N . LEU A 1 702 ? 16.195 20.105 23.877 1.00 89.31 702 LEU A N 1
ATOM 5745 C CA . LEU A 1 702 ? 15.174 20.528 22.913 1.00 89.31 702 LEU A CA 1
ATOM 5746 C C . LEU A 1 702 ? 15.284 19.771 21.583 1.00 89.31 702 LEU A C 1
ATOM 5748 O O . LEU A 1 702 ? 14.272 19.412 20.986 1.00 89.31 702 LEU A O 1
ATOM 5752 N N . ARG A 1 703 ? 16.508 19.465 21.137 1.00 86.38 703 ARG A N 1
ATOM 5753 C CA . ARG A 1 703 ? 16.750 18.613 19.964 1.00 86.38 703 ARG A CA 1
ATOM 5754 C C . ARG A 1 703 ? 16.200 17.201 20.143 1.00 86.38 703 ARG A C 1
ATOM 5756 O O . ARG A 1 703 ? 15.607 16.668 19.210 1.00 86.38 703 ARG A O 1
ATOM 5763 N N . ASN A 1 704 ? 16.391 16.587 21.308 1.00 80.94 704 ASN A N 1
ATOM 5764 C CA . ASN A 1 704 ? 15.848 15.252 21.571 1.00 80.94 704 ASN A CA 1
ATOM 5765 C C . ASN A 1 704 ? 14.316 15.280 21.657 1.00 80.94 704 ASN A C 1
ATOM 5767 O O . ASN A 1 704 ? 13.668 14.443 21.043 1.00 80.94 704 ASN A O 1
ATOM 5771 N N . GLU A 1 705 ? 13.749 16.298 22.308 1.00 81.69 705 GLU A N 1
ATOM 5772 C CA . GLU A 1 705 ? 12.297 16.499 22.391 1.00 81.69 705 GLU A CA 1
ATOM 5773 C C . GLU A 1 705 ? 11.655 16.670 20.997 1.00 81.69 705 GLU A C 1
ATOM 5775 O O . GLU A 1 705 ? 10.625 16.062 20.714 1.00 81.69 705 GLU A O 1
ATOM 5780 N N . ILE A 1 706 ? 12.294 17.405 20.075 1.00 74.94 706 ILE A N 1
ATOM 5781 C CA . ILE A 1 706 ? 11.835 17.518 18.675 1.00 74.94 706 ILE A CA 1
ATOM 5782 C C . ILE A 1 706 ? 11.857 16.182 17.937 1.00 74.94 706 ILE A C 1
ATOM 5784 O O . ILE A 1 706 ? 10.971 15.918 17.124 1.00 74.94 706 ILE A O 1
ATOM 5788 N N . ILE A 1 707 ? 12.854 15.344 18.209 1.00 68.00 707 ILE A N 1
ATOM 5789 C CA . ILE A 1 707 ? 12.975 14.032 17.572 1.00 68.00 707 ILE A CA 1
ATOM 5790 C C . ILE A 1 707 ? 11.916 13.068 18.091 1.00 68.00 707 ILE A C 1
ATOM 5792 O O . ILE A 1 707 ? 11.294 12.377 17.286 1.00 68.00 707 ILE A O 1
ATOM 5796 N N . ASP A 1 708 ? 11.640 13.084 19.394 1.00 66.00 708 ASP A N 1
ATOM 5797 C CA . ASP A 1 708 ? 10.582 12.272 20.000 1.00 66.00 708 ASP A CA 1
ATOM 5798 C C . ASP A 1 708 ? 9.190 12.658 19.456 1.00 66.00 708 ASP A C 1
ATOM 5800 O O . ASP A 1 708 ? 8.351 11.795 19.190 1.00 66.00 708 ASP A O 1
ATOM 5804 N N . LEU A 1 709 ? 8.968 13.952 19.193 1.00 64.62 709 LEU A N 1
ATOM 5805 C CA . LEU A 1 709 ? 7.730 14.490 18.609 1.00 64.62 709 LEU A CA 1
ATOM 5806 C C . LEU A 1 709 ? 7.620 14.268 17.083 1.00 64.62 709 LEU A C 1
ATOM 5808 O O . LEU A 1 709 ? 6.581 14.555 16.484 1.00 64.62 709 LEU A O 1
ATOM 5812 N N . GLY A 1 710 ? 8.659 13.712 16.449 1.00 52.66 710 GLY A N 1
ATOM 5813 C CA . GLY A 1 710 ? 8.740 13.454 15.007 1.00 52.66 710 GLY A CA 1
ATOM 5814 C C . GLY A 1 710 ? 7.658 12.560 14.428 1.00 52.66 710 GLY A C 1
ATOM 5815 O O . GLY A 1 710 ? 7.277 12.733 13.276 1.00 52.66 710 GLY A O 1
ATOM 5816 N N . SER A 1 711 ? 7.139 11.631 15.228 1.00 48.91 711 SER A N 1
ATOM 5817 C CA . SER A 1 711 ? 6.093 10.697 14.798 1.00 48.91 711 SER A CA 1
ATOM 5818 C C . SER A 1 711 ? 4.705 11.341 14.691 1.00 48.91 711 SER A C 1
ATOM 5820 O O . SER A 1 711 ? 3.876 10.884 13.905 1.00 48.91 711 SER A O 1
ATOM 5822 N N . GLU A 1 712 ? 4.455 12.405 15.460 1.00 56.06 712 GLU A N 1
ATOM 5823 C CA . GLU A 1 712 ? 3.177 13.126 15.496 1.00 56.06 712 GLU A CA 1
ATOM 5824 C C . GLU A 1 712 ? 3.166 14.318 14.529 1.00 56.06 712 GLU A C 1
ATOM 5826 O O . GLU A 1 712 ? 2.110 14.688 14.021 1.00 56.06 712 GLU A O 1
ATOM 5831 N N . MET A 1 713 ? 4.338 14.910 14.257 1.00 56.38 713 MET A N 1
ATOM 5832 C CA . MET A 1 713 ? 4.547 16.047 13.345 1.00 56.38 713 MET A CA 1
ATOM 5833 C C . MET A 1 713 ? 3.689 17.297 13.623 1.00 56.38 713 MET A C 1
ATOM 5835 O O . MET A 1 713 ? 3.604 18.188 12.772 1.00 56.38 713 MET A O 1
ATOM 5839 N N . CYS A 1 714 ? 3.068 17.402 14.800 1.00 64.56 714 CYS A N 1
ATOM 5840 C CA . CYS A 1 714 ? 2.212 18.525 15.168 1.00 64.56 714 CYS A CA 1
ATOM 5841 C C . CYS A 1 714 ? 2.431 18.911 16.644 1.00 64.56 714 CYS A C 1
ATOM 5843 O O . CYS A 1 714 ? 2.549 18.060 17.521 1.00 64.56 714 CYS A O 1
ATOM 5845 N N . LEU A 1 715 ? 2.513 20.219 16.915 1.00 66.31 715 LEU A N 1
ATOM 5846 C CA . LEU A 1 715 ? 2.658 20.797 18.252 1.00 66.31 715 LEU A CA 1
ATOM 5847 C C . LEU A 1 715 ? 1.458 21.686 18.553 1.00 66.31 715 LEU A C 1
ATOM 5849 O O . LEU A 1 715 ? 1.311 22.760 17.964 1.00 66.31 715 LEU A O 1
ATOM 5853 N N . ILE A 1 716 ? 0.643 21.267 19.517 1.00 75.94 716 ILE A N 1
ATOM 5854 C CA . ILE A 1 716 ? -0.444 22.095 20.044 1.00 75.94 716 ILE A CA 1
ATOM 5855 C C . ILE A 1 716 ? 0.106 23.391 20.656 1.00 75.94 716 ILE A C 1
ATOM 5857 O O . ILE A 1 716 ? 1.231 23.432 21.157 1.00 75.94 716 ILE A O 1
ATOM 5861 N N . GLU A 1 717 ? -0.702 24.449 20.639 1.00 79.88 717 GLU A N 1
ATOM 5862 C CA . GLU A 1 717 ? -0.300 25.810 21.021 1.00 79.88 717 GLU A CA 1
ATOM 5863 C C . GLU A 1 717 ? 0.419 25.907 22.370 1.00 79.88 717 GLU A C 1
ATOM 5865 O O . GLU A 1 717 ? 1.477 26.522 22.453 1.00 79.88 717 GLU A O 1
ATOM 5870 N N . GLU A 1 718 ? -0.128 25.280 23.410 1.00 80.56 718 GLU A N 1
ATOM 5871 C CA . GLU A 1 718 ? 0.408 25.352 24.772 1.00 80.56 718 GLU A CA 1
ATOM 5872 C C . GLU A 1 718 ? 1.818 24.748 24.866 1.00 80.56 718 GLU A C 1
ATOM 5874 O O . GLU A 1 718 ? 2.752 25.392 25.351 1.00 80.56 718 GLU A O 1
ATOM 5879 N N . LYS A 1 719 ? 1.997 23.543 24.307 1.00 78.44 719 LYS A N 1
ATOM 5880 C CA . LYS A 1 719 ? 3.305 22.878 24.230 1.00 78.44 719 LYS A CA 1
ATOM 5881 C C . LYS A 1 719 ? 4.276 23.664 23.355 1.00 78.44 719 LYS A C 1
ATOM 5883 O O . LYS A 1 719 ? 5.440 23.813 23.719 1.00 78.44 719 LYS A O 1
ATOM 5888 N N . PHE A 1 720 ? 3.799 24.202 22.231 1.00 83.88 720 PHE A N 1
ATOM 5889 C CA . PHE A 1 720 ? 4.617 25.017 21.341 1.00 83.88 720 PHE A CA 1
ATOM 5890 C C . PHE A 1 720 ? 5.136 26.274 22.038 1.00 83.88 720 PHE A C 1
ATOM 5892 O O . PHE A 1 720 ? 6.318 26.557 21.916 1.00 83.88 720 PHE A O 1
ATOM 5899 N N . GLN A 1 721 ? 4.312 27.012 22.787 1.00 86.81 721 GLN A N 1
ATOM 5900 C CA . GLN A 1 721 ? 4.763 28.225 23.481 1.00 86.81 721 GLN A CA 1
ATOM 5901 C C . GLN A 1 721 ? 5.860 27.921 24.508 1.00 86.81 721 GLN A C 1
ATOM 5903 O O . GLN A 1 721 ? 6.887 28.600 24.532 1.00 86.81 721 GLN A O 1
ATOM 5908 N N . LEU A 1 722 ? 5.676 26.876 25.324 1.00 87.44 722 LEU A N 1
ATOM 5909 C CA . LEU A 1 722 ? 6.678 26.467 26.311 1.00 87.44 722 LEU A CA 1
ATOM 5910 C C . LEU A 1 722 ? 7.994 26.059 25.637 1.00 87.44 722 LEU A C 1
ATOM 5912 O O . LEU A 1 722 ? 9.066 26.531 26.022 1.00 87.44 722 LEU A O 1
ATOM 5916 N N . PHE A 1 723 ? 7.904 25.218 24.606 1.00 90.06 723 PHE A N 1
ATOM 5917 C CA . PHE A 1 723 ? 9.053 24.767 23.828 1.00 90.06 723 PHE A CA 1
ATOM 5918 C C . PHE A 1 723 ? 9.770 25.937 23.136 1.00 90.06 723 PHE A C 1
ATOM 5920 O O . PHE A 1 723 ? 10.986 26.088 23.240 1.00 90.06 723 PHE A O 1
ATOM 5927 N N . TRP A 1 724 ? 9.012 26.801 22.460 1.00 91.44 724 TRP A N 1
ATOM 5928 C CA . TRP A 1 724 ? 9.521 27.928 21.682 1.00 91.44 724 TRP A CA 1
ATOM 5929 C C . TRP A 1 724 ? 10.249 28.944 22.558 1.00 91.44 724 TRP A C 1
ATOM 5931 O O . TRP A 1 724 ? 11.314 29.419 22.178 1.00 91.44 724 TRP A O 1
ATOM 5941 N N . ASN A 1 725 ? 9.730 29.240 23.750 1.00 92.50 725 ASN A N 1
ATOM 5942 C CA . ASN A 1 725 ? 10.375 30.169 24.677 1.00 92.50 725 ASN A CA 1
ATOM 5943 C C . ASN A 1 725 ? 11.714 29.628 25.197 1.00 92.50 725 ASN A C 1
ATOM 5945 O O . ASN A 1 725 ? 12.706 30.360 25.197 1.00 92.50 725 ASN A O 1
ATOM 5949 N N . ARG A 1 726 ? 11.765 28.342 25.577 1.00 95.00 726 ARG A N 1
ATOM 5950 C CA . ARG A 1 726 ? 13.014 27.660 25.971 1.00 95.00 726 ARG A CA 1
ATOM 5951 C C . ARG A 1 726 ? 14.034 27.693 24.833 1.00 95.00 726 ARG A C 1
ATOM 5953 O O . ARG A 1 726 ? 15.190 28.054 25.046 1.00 95.00 726 ARG A O 1
ATOM 5960 N N . LEU A 1 727 ? 13.584 27.396 23.612 1.00 93.31 727 LEU A N 1
ATOM 5961 C CA . LEU A 1 727 ? 14.429 27.397 22.422 1.00 93.31 727 LEU A CA 1
ATOM 5962 C C . LEU A 1 727 ? 14.985 28.781 22.100 1.00 93.31 727 LEU A C 1
ATOM 5964 O O . LEU A 1 727 ? 16.194 28.912 21.946 1.00 93.31 727 LEU A O 1
ATOM 5968 N N . VAL A 1 728 ? 14.129 29.803 22.029 1.00 93.62 728 VAL A N 1
ATOM 5969 C CA . VAL A 1 728 ? 14.521 31.192 21.744 1.00 93.62 728 VAL A CA 1
ATOM 5970 C C . VAL A 1 728 ? 15.527 31.702 22.773 1.00 93.62 728 VAL A C 1
ATOM 5972 O O . VAL A 1 728 ? 16.523 32.317 22.392 1.00 93.62 728 VAL A O 1
ATOM 5975 N N . SER A 1 729 ? 15.308 31.404 24.057 1.00 93.00 729 SER A N 1
ATOM 5976 C CA . SER A 1 729 ? 16.250 31.760 25.119 1.00 93.00 729 SER A CA 1
ATOM 5977 C C . SER A 1 729 ? 17.605 31.079 24.919 1.00 93.00 729 SER A C 1
ATOM 5979 O O . SER A 1 729 ? 18.637 31.742 24.961 1.00 93.00 729 SER A O 1
ATOM 5981 N N . SER A 1 730 ? 17.612 29.766 24.673 1.00 94.56 730 SER A N 1
ATOM 5982 C CA . SER A 1 730 ? 18.839 28.982 24.502 1.00 94.56 730 SER A CA 1
ATOM 5983 C C . SER A 1 730 ? 19.652 29.440 23.282 1.00 94.56 730 SER A C 1
ATOM 5985 O O . SER A 1 730 ? 20.831 29.771 23.422 1.00 94.56 730 SER A O 1
ATOM 5987 N N . VAL A 1 731 ? 19.034 29.550 22.099 1.00 93.44 731 VAL A N 1
ATOM 5988 C CA . VAL A 1 731 ? 19.749 29.971 20.878 1.00 93.44 731 VAL A CA 1
ATOM 5989 C C . VAL A 1 731 ? 20.208 31.429 20.952 1.00 93.44 731 VAL A C 1
ATOM 5991 O O . VAL A 1 731 ? 21.289 31.744 20.462 1.00 93.44 731 VAL A O 1
ATOM 5994 N N . GLY A 1 732 ? 19.440 32.306 21.608 1.00 92.31 732 GLY A N 1
ATOM 5995 C CA . GLY A 1 732 ? 19.825 33.698 21.842 1.00 92.31 732 GLY A CA 1
ATOM 5996 C C . GLY A 1 732 ? 21.070 33.818 22.724 1.00 92.31 732 GLY A C 1
ATOM 5997 O O . GLY A 1 732 ? 21.996 34.553 22.369 1.00 92.31 732 GLY A O 1
ATOM 5998 N N . SER A 1 733 ? 21.127 33.056 23.822 1.00 93.44 733 SER A N 1
ATOM 5999 C CA . SER A 1 733 ? 22.297 33.001 24.708 1.00 93.44 733 SER A CA 1
ATOM 6000 C C . SER A 1 733 ? 23.530 32.444 23.994 1.00 93.44 733 SER A C 1
ATOM 6002 O O . SER A 1 733 ? 24.605 33.031 24.087 1.00 93.44 733 SER A O 1
ATOM 6004 N N . ILE A 1 734 ? 23.384 31.365 23.215 1.00 94.38 734 ILE A N 1
ATOM 6005 C CA . ILE A 1 734 ? 24.497 30.784 22.442 1.00 94.38 734 ILE A CA 1
ATOM 6006 C C . ILE A 1 734 ? 25.010 31.779 21.393 1.00 94.38 734 ILE A C 1
ATOM 6008 O O . ILE A 1 734 ? 26.218 31.947 21.239 1.00 94.38 734 ILE A O 1
ATOM 6012 N N . ALA A 1 735 ? 24.116 32.474 20.688 1.00 93.06 735 ALA A N 1
ATOM 6013 C CA . ALA A 1 735 ? 24.503 33.456 19.682 1.00 93.06 735 ALA A CA 1
ATOM 6014 C C . ALA A 1 735 ? 25.289 34.635 20.282 1.00 93.06 735 ALA A C 1
ATOM 6016 O O . ALA A 1 735 ? 26.263 35.088 19.675 1.00 93.06 735 ALA A O 1
ATOM 6017 N N . ALA A 1 736 ? 24.925 35.075 21.492 1.00 91.88 736 ALA A N 1
ATOM 6018 C CA . ALA A 1 736 ? 25.627 36.137 22.215 1.00 91.88 736 ALA A CA 1
ATOM 6019 C C . ALA A 1 736 ? 27.073 35.761 22.592 1.00 91.88 736 ALA A C 1
ATOM 6021 O O . ALA A 1 736 ? 27.928 36.642 22.666 1.00 91.88 736 ALA A O 1
ATOM 6022 N N . LEU A 1 737 ? 27.372 34.466 22.765 1.00 90.62 737 LEU A N 1
ATOM 6023 C CA . LEU A 1 737 ? 28.736 33.978 23.016 1.00 90.62 737 LEU A CA 1
ATOM 6024 C C . LEU A 1 737 ? 29.658 34.087 21.797 1.00 90.62 737 LEU A C 1
ATOM 6026 O O . LEU A 1 737 ? 30.878 34.046 21.954 1.00 90.62 737 LEU A O 1
ATOM 6030 N N . ILE A 1 738 ? 29.085 34.199 20.596 1.00 91.31 738 ILE A N 1
ATOM 6031 C CA . ILE A 1 738 ? 29.828 34.336 19.341 1.00 91.31 738 ILE A CA 1
ATOM 6032 C C . ILE A 1 738 ? 30.112 35.818 19.079 1.00 91.31 738 ILE A C 1
ATOM 6034 O O . ILE A 1 738 ? 31.267 36.217 18.946 1.00 91.31 738 ILE A O 1
ATOM 6038 N N . SER A 1 739 ? 29.059 36.637 18.990 1.00 91.00 739 SER A N 1
ATOM 6039 C CA . SER A 1 739 ? 29.156 38.089 18.796 1.00 91.00 739 SER A CA 1
ATOM 6040 C C . SER A 1 739 ? 27.791 38.773 18.936 1.00 91.00 739 SER A C 1
ATOM 6042 O O . SER A 1 739 ? 26.746 38.136 18.804 1.00 91.00 739 SER A O 1
ATOM 6044 N N . ALA A 1 740 ? 27.794 40.098 19.124 1.00 87.00 740 ALA A N 1
ATOM 6045 C CA . ALA A 1 740 ? 26.572 40.908 19.066 1.00 87.00 740 ALA A CA 1
ATOM 6046 C C . ALA A 1 740 ? 25.863 40.779 17.701 1.00 87.00 740 ALA A C 1
ATOM 6048 O O . ALA A 1 740 ? 24.656 40.567 17.653 1.00 87.00 740 ALA A O 1
ATOM 6049 N N . ASP A 1 741 ? 26.626 40.781 16.602 1.00 86.81 741 ASP A N 1
ATOM 6050 C CA . ASP A 1 741 ? 26.083 40.602 15.248 1.00 86.81 741 ASP A CA 1
ATOM 6051 C C . ASP A 1 741 ? 25.397 39.231 15.078 1.00 86.81 741 ASP A C 1
ATOM 6053 O O . ASP A 1 741 ? 24.357 39.130 14.428 1.00 86.81 741 ASP A O 1
ATOM 6057 N N . SER A 1 742 ? 25.949 38.168 15.677 1.00 83.94 742 SER A N 1
ATOM 6058 C CA . SER A 1 742 ? 25.354 36.823 15.667 1.00 83.94 742 SER A CA 1
ATOM 6059 C C . SER A 1 742 ? 24.043 36.778 16.462 1.00 83.94 742 SER A C 1
ATOM 6061 O O . SER A 1 742 ? 23.063 36.162 16.030 1.00 83.94 742 SER A O 1
ATOM 6063 N N . HIS A 1 743 ? 23.990 37.473 17.602 1.00 90.94 743 HIS A N 1
ATOM 6064 C CA . HIS A 1 743 ? 22.778 37.609 18.411 1.00 90.94 743 HIS A CA 1
ATOM 6065 C C . HIS A 1 743 ? 21.665 38.369 17.668 1.00 90.94 743 HIS A C 1
ATOM 6067 O O . HIS A 1 743 ? 20.511 37.925 17.653 1.00 90.94 743 HIS A O 1
ATOM 6073 N N . ASP A 1 744 ? 22.010 39.458 16.979 1.00 86.50 744 ASP A N 1
ATOM 6074 C CA . ASP A 1 744 ? 21.063 40.248 16.185 1.00 86.50 744 ASP A CA 1
ATOM 6075 C C . ASP A 1 744 ? 20.525 39.457 14.984 1.00 86.50 744 ASP A C 1
ATOM 6077 O O . ASP A 1 744 ? 19.312 39.427 14.751 1.00 86.50 744 ASP A O 1
ATOM 6081 N N . GLN A 1 745 ? 21.397 38.736 14.269 1.00 81.25 745 GLN A N 1
ATOM 6082 C CA . GLN A 1 745 ? 21.001 37.847 13.170 1.00 81.25 745 GLN A CA 1
ATOM 6083 C C . GLN A 1 745 ? 20.066 36.732 13.650 1.00 81.25 745 GLN A C 1
ATOM 6085 O O . GLN A 1 745 ? 19.036 36.471 13.025 1.00 81.25 745 GLN A O 1
ATOM 6090 N N . THR A 1 746 ? 20.381 36.114 14.790 1.00 84.88 746 THR A N 1
ATOM 6091 C CA . THR A 1 746 ? 19.546 35.067 15.399 1.00 84.88 746 THR A CA 1
ATOM 6092 C C . THR A 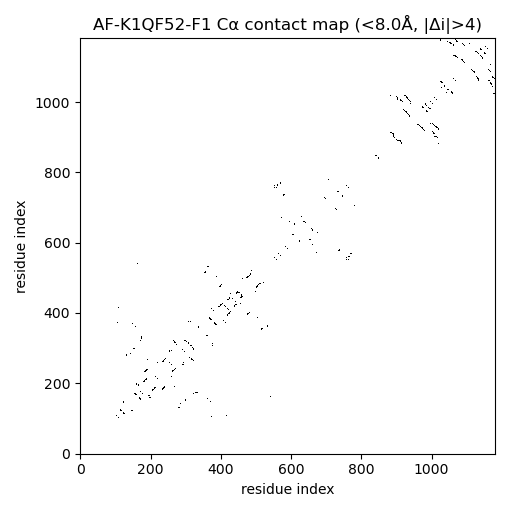1 746 ? 18.171 35.619 15.783 1.00 84.88 746 THR A C 1
ATOM 6094 O O . THR A 1 746 ? 17.145 34.992 15.514 1.00 84.88 746 THR A O 1
ATOM 6097 N N . THR A 1 747 ? 18.120 36.833 16.334 1.00 87.44 747 THR A N 1
ATOM 6098 C CA . THR A 1 747 ? 16.868 37.511 16.697 1.00 87.44 747 THR A CA 1
ATOM 6099 C C . THR A 1 747 ? 16.007 37.834 15.474 1.00 87.44 747 THR A C 1
ATOM 6101 O O . THR A 1 747 ? 14.790 37.627 15.495 1.00 87.44 747 THR A O 1
ATOM 6104 N N . GLU A 1 748 ? 16.611 38.316 14.386 1.00 81.81 748 GLU A N 1
ATOM 6105 C CA . GLU A 1 748 ? 15.904 38.565 13.125 1.00 81.81 748 GLU A CA 1
ATOM 6106 C C . GLU A 1 748 ? 15.346 37.266 12.527 1.00 81.81 748 GLU A C 1
ATOM 6108 O O . GLU A 1 748 ? 14.202 37.229 12.065 1.00 81.81 748 GLU A O 1
ATOM 6113 N N . GLN A 1 749 ? 16.111 36.180 12.612 1.00 76.88 749 GLN A N 1
ATOM 6114 C CA . GLN A 1 749 ? 15.716 34.872 12.109 1.00 76.88 749 GLN A CA 1
ATOM 6115 C C . GLN A 1 749 ? 14.549 34.261 12.899 1.00 76.88 749 GLN A C 1
ATOM 6117 O O . GLN A 1 749 ? 13.606 33.741 12.301 1.00 76.88 749 GLN A O 1
ATOM 6122 N N . ILE A 1 750 ? 14.548 34.402 14.229 1.00 82.62 750 ILE A N 1
ATOM 6123 C CA . ILE A 1 750 ? 13.426 34.004 15.096 1.00 82.62 750 ILE A CA 1
ATOM 6124 C C . ILE A 1 750 ? 12.150 34.770 14.728 1.00 82.62 750 ILE A C 1
ATOM 6126 O O . ILE A 1 750 ? 11.085 34.161 14.610 1.00 82.62 750 ILE A O 1
ATOM 6130 N N . ARG A 1 751 ? 12.244 36.094 14.528 1.00 80.06 751 ARG A N 1
ATOM 6131 C CA . ARG A 1 751 ? 11.095 36.926 14.123 1.00 80.06 751 ARG A CA 1
ATOM 6132 C C . ARG A 1 751 ? 10.551 36.491 12.764 1.00 80.06 751 ARG A C 1
ATOM 6134 O O . ARG A 1 751 ? 9.359 36.241 12.639 1.00 80.06 751 ARG A O 1
ATOM 6141 N N . SER A 1 752 ? 11.433 36.309 11.781 1.00 74.06 752 SER A N 1
ATOM 6142 C CA . SER A 1 752 ? 11.039 35.860 10.443 1.00 74.06 752 SER A CA 1
ATOM 6143 C C . SER A 1 752 ? 10.319 34.511 10.469 1.00 74.06 752 SER A C 1
ATOM 6145 O O . SER A 1 752 ? 9.310 34.356 9.793 1.00 74.06 752 SER A O 1
ATOM 6147 N N . LEU A 1 753 ? 10.803 33.538 11.247 1.00 73.44 753 LEU A N 1
ATOM 6148 C CA . LEU A 1 753 ? 10.173 32.215 11.346 1.00 73.44 753 LEU A CA 1
ATOM 6149 C C . LEU A 1 753 ? 8.825 32.245 12.074 1.00 73.44 753 LEU A C 1
ATOM 6151 O O . LEU A 1 753 ? 7.937 31.448 11.762 1.00 73.44 753 LEU A O 1
ATOM 6155 N N . ARG A 1 754 ? 8.666 33.149 13.047 1.00 73.69 754 ARG A N 1
ATOM 6156 C CA . ARG A 1 754 ? 7.413 33.330 13.786 1.00 73.69 754 ARG A CA 1
ATOM 6157 C C . ARG A 1 754 ? 6.304 33.891 12.893 1.00 73.69 754 ARG A C 1
ATOM 6159 O O . ARG A 1 754 ? 5.170 33.425 12.995 1.00 73.69 754 ARG A O 1
ATOM 6166 N N . ASP A 1 755 ? 6.648 34.835 12.021 1.00 62.16 755 ASP A N 1
ATOM 6167 C CA . ASP A 1 755 ? 5.685 35.622 11.242 1.00 62.16 755 ASP A CA 1
ATOM 6168 C C . ASP A 1 755 ? 5.401 35.048 9.834 1.00 62.16 755 ASP A C 1
ATOM 6170 O O . ASP A 1 755 ? 4.467 35.493 9.168 1.00 62.16 755 ASP A O 1
ATOM 6174 N N . ASP A 1 756 ? 6.162 34.045 9.376 1.00 58.19 756 ASP A N 1
ATOM 6175 C CA . ASP A 1 756 ? 6.009 33.437 8.044 1.00 58.19 756 ASP A CA 1
ATOM 6176 C C . ASP A 1 756 ? 4.789 32.485 7.964 1.00 58.19 756 ASP A C 1
ATOM 6178 O O . ASP A 1 756 ? 4.728 31.495 8.713 1.00 58.19 756 ASP A O 1
ATOM 6182 N N . PRO A 1 757 ? 3.802 32.727 7.076 1.00 49.22 757 PRO A N 1
ATOM 6183 C CA . PRO A 1 757 ? 2.739 31.771 6.788 1.00 49.22 757 PRO A CA 1
ATOM 6184 C C . PRO A 1 757 ? 3.287 30.571 5.995 1.00 49.22 757 PRO A C 1
ATOM 6186 O O . PRO A 1 757 ? 3.415 30.602 4.771 1.00 49.22 757 PRO A O 1
ATOM 6189 N N . LEU A 1 758 ? 3.562 29.459 6.688 1.00 47.81 758 LEU A N 1
ATOM 6190 C CA . LEU A 1 758 ? 3.954 28.204 6.037 1.00 47.81 758 LEU A CA 1
ATOM 6191 C C . LEU A 1 758 ? 2.829 27.692 5.111 1.00 47.81 758 LEU A C 1
ATOM 6193 O O . LEU A 1 758 ? 1.777 27.251 5.570 1.00 47.81 758 LEU A O 1
ATOM 6197 N N . HIS A 1 759 ? 3.070 27.694 3.799 1.00 43.84 759 HIS A N 1
ATOM 6198 C CA . HIS A 1 759 ? 2.214 27.061 2.792 1.00 43.84 759 HIS A CA 1
ATOM 6199 C C . HIS A 1 759 ? 2.671 25.617 2.489 1.00 43.84 759 HIS A C 1
ATOM 6201 O O . HIS A 1 759 ? 3.779 25.215 2.833 1.00 43.84 759 HIS A O 1
ATOM 6207 N N . LEU A 1 760 ? 1.844 24.829 1.785 1.00 35.16 760 LEU A N 1
ATOM 6208 C CA . LEU A 1 760 ? 2.134 23.439 1.364 1.00 35.16 760 LEU A CA 1
ATOM 6209 C C . LEU A 1 760 ? 3.489 23.302 0.612 1.00 35.16 760 LEU A C 1
ATOM 6211 O O . LEU A 1 760 ? 4.182 22.300 0.750 1.00 35.16 760 LEU A O 1
ATOM 6215 N N . TYR A 1 761 ? 3.910 24.345 -0.120 1.00 34.62 761 TYR A N 1
ATOM 6216 C CA . TYR A 1 761 ? 5.219 24.454 -0.796 1.00 34.62 761 TYR A CA 1
ATOM 6217 C C . TYR A 1 761 ? 6.394 24.775 0.156 1.00 34.62 761 TYR A C 1
ATOM 6219 O O . TYR A 1 761 ? 7.557 24.488 -0.146 1.00 34.62 761 TYR A O 1
ATOM 6227 N N . SER A 1 762 ? 6.101 25.355 1.321 1.00 40.62 762 SER A N 1
ATOM 6228 C CA . SER A 1 762 ? 7.081 25.721 2.343 1.00 40.62 762 SER A CA 1
ATOM 6229 C C . SER A 1 762 ? 7.569 24.493 3.109 1.00 40.62 762 SER A C 1
ATOM 6231 O O . SER A 1 762 ? 8.741 24.451 3.446 1.00 40.62 762 SER A O 1
ATOM 6233 N N . ALA A 1 763 ? 6.748 23.452 3.301 1.00 40.97 763 ALA A N 1
ATOM 6234 C CA . ALA A 1 763 ? 7.143 22.235 4.025 1.00 40.97 763 ALA A CA 1
ATOM 6235 C C . ALA A 1 763 ? 8.284 21.457 3.339 1.00 40.97 763 ALA A C 1
ATOM 6237 O O . ALA A 1 763 ? 9.230 21.039 4.000 1.00 40.97 763 ALA A O 1
ATOM 6238 N N . MET A 1 764 ? 8.278 21.342 2.004 1.00 41.50 764 MET A N 1
ATOM 6239 C CA . MET A 1 764 ? 9.408 20.751 1.264 1.00 41.50 764 MET A CA 1
ATOM 6240 C C . MET A 1 764 ? 10.679 21.595 1.372 1.00 41.50 764 MET A C 1
ATOM 6242 O O . MET A 1 764 ? 11.779 21.057 1.487 1.00 41.50 764 MET A O 1
ATOM 6246 N N . THR A 1 765 ? 10.529 22.919 1.368 1.00 42.56 765 THR A N 1
ATOM 6247 C CA . THR A 1 765 ? 11.631 23.863 1.589 1.00 42.56 765 THR A CA 1
ATOM 6248 C C . THR A 1 765 ? 12.145 23.784 3.026 1.00 42.56 765 THR A C 1
ATOM 6250 O O . THR A 1 765 ? 13.348 23.877 3.233 1.00 42.56 765 THR A O 1
ATOM 6253 N N . VAL A 1 766 ? 11.266 23.543 4.002 1.00 47.25 766 VAL A N 1
ATOM 6254 C CA . VAL A 1 766 ? 11.573 23.341 5.423 1.00 47.25 766 VAL A CA 1
ATOM 6255 C C . VAL A 1 766 ? 12.327 22.032 5.633 1.00 47.25 766 VAL A C 1
ATOM 6257 O O . VAL A 1 766 ? 13.380 22.045 6.250 1.00 47.25 766 VAL A O 1
ATOM 6260 N N . VAL A 1 767 ? 11.861 20.920 5.064 1.00 48.72 767 VAL A N 1
ATOM 6261 C CA . VAL A 1 767 ? 12.550 19.621 5.137 1.00 48.72 767 VAL A CA 1
ATOM 6262 C C . VAL A 1 767 ? 13.910 19.686 4.448 1.00 48.72 767 VAL A C 1
ATOM 6264 O O . VAL A 1 767 ? 14.882 19.206 5.016 1.00 48.72 767 VAL A O 1
ATOM 6267 N N . ARG A 1 768 ? 14.023 20.353 3.287 1.00 48.78 768 ARG A N 1
ATOM 6268 C CA . ARG A 1 768 ? 15.331 20.643 2.669 1.00 48.78 768 ARG A CA 1
ATOM 6269 C C . ARG A 1 768 ? 16.195 21.538 3.550 1.00 48.78 768 ARG A C 1
ATOM 6271 O O . ARG A 1 768 ? 17.386 21.324 3.687 1.00 48.78 768 ARG A O 1
ATOM 6278 N N . THR A 1 769 ? 15.604 22.546 4.174 1.00 47.19 769 THR A N 1
ATOM 6279 C CA . THR A 1 769 ? 16.286 23.467 5.089 1.00 47.19 769 THR A CA 1
ATOM 6280 C C . THR A 1 769 ? 16.843 22.711 6.297 1.00 47.19 769 THR A C 1
ATOM 6282 O O . THR A 1 769 ? 18.006 22.909 6.633 1.00 47.19 769 THR A O 1
ATOM 6285 N N . ILE A 1 770 ? 16.070 21.800 6.889 1.00 49.22 770 ILE A N 1
ATOM 6286 C CA . ILE A 1 770 ? 16.489 20.928 7.992 1.00 49.22 770 ILE A CA 1
ATOM 6287 C C . ILE A 1 770 ? 17.515 19.885 7.509 1.00 49.22 770 ILE A C 1
ATOM 6289 O O . ILE A 1 770 ? 18.458 19.609 8.237 1.00 49.22 770 ILE A O 1
ATOM 6293 N N . SER A 1 771 ? 17.416 19.372 6.273 1.00 44.62 771 SER A N 1
ATOM 6294 C CA . SER A 1 771 ? 18.347 18.365 5.720 1.00 44.62 771 SER A CA 1
ATOM 6295 C C . SER A 1 771 ? 19.754 18.873 5.427 1.00 44.62 771 SER A C 1
ATOM 6297 O O . SER A 1 771 ? 20.635 18.072 5.132 1.00 44.62 771 SER A O 1
ATOM 6299 N N . HIS A 1 772 ? 19.962 20.189 5.477 1.00 49.28 772 HIS A N 1
ATOM 6300 C CA . HIS A 1 772 ? 21.298 20.784 5.460 1.00 49.28 772 HIS A CA 1
ATOM 6301 C C . HIS A 1 772 ? 21.955 20.787 6.856 1.00 49.28 772 HIS A C 1
ATOM 6303 O O . HIS A 1 772 ? 23.147 21.061 6.961 1.00 49.28 772 HIS A O 1
ATOM 6309 N N . GLY A 1 773 ? 21.206 20.481 7.925 1.00 49.84 773 GLY A N 1
ATOM 6310 C CA . GLY A 1 773 ? 21.766 20.042 9.204 1.00 49.84 773 GLY A CA 1
ATOM 6311 C C . GLY A 1 773 ? 22.250 18.596 9.067 1.00 49.84 773 GLY A C 1
ATOM 6312 O O . GLY A 1 773 ? 21.583 17.786 8.435 1.00 49.84 773 GLY A O 1
ATOM 6313 N N . ASN A 1 774 ? 23.447 18.314 9.581 1.00 51.81 774 ASN A N 1
ATOM 6314 C CA . ASN A 1 774 ? 24.222 17.064 9.502 1.00 51.81 774 ASN A CA 1
ATOM 6315 C C . ASN A 1 774 ? 23.480 15.764 9.064 1.00 51.81 774 ASN A C 1
ATOM 6317 O O . ASN A 1 774 ? 22.423 15.417 9.590 1.00 51.81 774 ASN A O 1
ATOM 6321 N N . GLN A 1 775 ? 24.137 14.948 8.219 1.00 44.47 775 GLN A N 1
ATOM 6322 C CA . GLN A 1 775 ? 23.722 13.637 7.671 1.00 44.47 775 GLN A CA 1
ATOM 6323 C C . GLN A 1 775 ? 23.139 12.594 8.643 1.00 44.47 775 GLN A C 1
ATOM 6325 O O . GLN A 1 775 ? 22.584 11.592 8.196 1.00 44.47 775 GLN A O 1
ATOM 6330 N N . ARG A 1 776 ? 23.216 12.800 9.957 1.00 51.97 776 ARG A N 1
ATOM 6331 C CA . ARG A 1 776 ? 22.672 11.884 10.973 1.00 51.97 776 ARG A CA 1
ATOM 6332 C C . ARG A 1 776 ? 21.380 12.357 11.627 1.00 51.97 776 ARG A C 1
ATOM 6334 O O . ARG A 1 776 ? 20.565 11.519 12.016 1.00 51.97 776 ARG A O 1
ATOM 6341 N N . GLU A 1 777 ? 21.133 13.667 11.651 1.00 51.16 777 GLU A N 1
ATOM 6342 C CA . GLU A 1 777 ? 19.797 14.226 11.930 1.00 51.16 777 GLU A CA 1
ATOM 6343 C C . GLU A 1 777 ? 18.812 13.901 10.788 1.00 51.16 777 GLU A C 1
ATOM 6345 O O . GLU A 1 777 ? 17.599 13.985 10.945 1.00 51.16 777 GLU A O 1
ATOM 6350 N N . LEU A 1 778 ? 19.348 13.417 9.663 1.00 43.81 778 LEU A N 1
ATOM 6351 C CA . LEU A 1 778 ? 18.653 12.940 8.472 1.00 43.81 778 LEU A CA 1
ATOM 6352 C C . LEU A 1 778 ? 17.897 11.609 8.631 1.00 43.81 778 LEU A C 1
ATOM 6354 O O . LEU A 1 778 ? 16.981 11.373 7.852 1.00 43.81 778 LEU A O 1
ATOM 6358 N N . SER A 1 779 ? 18.189 10.779 9.642 1.00 45.94 779 SER A N 1
ATOM 6359 C CA . SER A 1 779 ? 17.375 9.572 9.922 1.00 45.94 779 SER A CA 1
ATOM 6360 C C . SER A 1 779 ? 15.921 9.928 10.264 1.00 45.94 779 SER A C 1
ATOM 6362 O O . SER A 1 779 ? 14.993 9.295 9.778 1.00 45.94 779 SER A O 1
ATOM 6364 N N . PHE A 1 780 ? 15.728 11.026 10.996 1.00 41.44 780 PHE A N 1
ATOM 6365 C CA . PHE A 1 780 ? 14.430 11.641 11.280 1.00 41.44 780 PHE A CA 1
ATOM 6366 C C . PHE A 1 780 ? 13.781 12.282 10.034 1.00 41.44 780 PHE A C 1
ATOM 6368 O O . PHE A 1 780 ? 12.560 12.344 9.917 1.00 41.44 780 PHE A O 1
ATOM 6375 N N . LEU A 1 781 ? 14.582 12.741 9.063 1.00 43.38 781 LEU A N 1
ATOM 6376 C CA . LEU A 1 781 ? 14.088 13.319 7.806 1.00 43.38 781 LEU A CA 1
ATOM 6377 C C . LEU A 1 781 ? 13.709 12.273 6.757 1.00 43.38 781 LEU A C 1
ATOM 6379 O O . LEU A 1 781 ? 13.006 12.613 5.807 1.00 43.38 781 LEU A O 1
ATOM 6383 N N . GLN A 1 782 ? 14.173 11.035 6.910 1.00 41.62 782 GLN A N 1
ATOM 6384 C CA . GLN A 1 782 ? 13.859 9.926 6.016 1.00 41.62 782 GLN A CA 1
ATOM 6385 C C . GLN A 1 782 ? 12.360 9.596 6.094 1.00 41.62 782 GLN A C 1
ATOM 6387 O O . GLN A 1 782 ? 11.688 9.566 5.066 1.00 41.62 782 GLN A O 1
ATOM 6392 N N . ASP A 1 783 ? 11.806 9.567 7.309 1.00 38.41 783 ASP A N 1
ATOM 6393 C CA . ASP A 1 783 ? 10.367 9.403 7.553 1.00 38.41 783 ASP A CA 1
ATOM 6394 C C . ASP A 1 783 ? 9.542 10.594 7.006 1.00 38.41 783 ASP A C 1
ATOM 6396 O O . ASP A 1 783 ? 8.476 10.416 6.415 1.00 38.41 783 ASP A O 1
ATOM 6400 N N . LEU A 1 784 ? 10.061 11.826 7.107 1.00 40.50 784 LEU A N 1
ATOM 6401 C CA . LEU A 1 784 ? 9.446 13.050 6.556 1.00 40.50 784 LEU A CA 1
ATOM 6402 C C . LEU A 1 784 ? 9.479 13.114 5.018 1.00 40.50 784 LEU A C 1
ATOM 6404 O O . LEU A 1 784 ? 8.520 13.564 4.380 1.00 40.50 784 LEU A O 1
ATOM 6408 N N . GLN A 1 785 ? 10.589 12.694 4.406 1.00 41.00 785 GLN A N 1
ATOM 6409 C CA . GLN A 1 785 ? 10.734 12.580 2.955 1.00 41.00 785 GLN A CA 1
ATOM 6410 C C . GLN A 1 785 ? 9.836 11.486 2.392 1.00 41.00 785 GLN A C 1
ATOM 6412 O O . GLN A 1 785 ? 9.296 11.679 1.306 1.00 41.00 785 GLN A O 1
ATOM 6417 N N . ASP A 1 786 ? 9.613 10.401 3.126 1.00 36.72 786 ASP A N 1
ATOM 6418 C CA . ASP A 1 786 ? 8.676 9.361 2.723 1.00 36.72 786 ASP A CA 1
ATOM 6419 C C . ASP A 1 786 ? 7.225 9.848 2.832 1.00 36.72 786 ASP A C 1
ATOM 6421 O O . ASP A 1 786 ? 6.453 9.634 1.903 1.00 36.72 786 ASP A O 1
ATOM 6425 N N . VAL A 1 787 ? 6.860 10.634 3.852 1.00 33.84 787 VAL A N 1
ATOM 6426 C CA . VAL A 1 787 ? 5.522 11.257 3.955 1.00 33.84 787 VAL A CA 1
ATOM 6427 C C . VAL A 1 787 ? 5.264 12.298 2.846 1.00 33.84 787 VAL A C 1
ATOM 6429 O O . VAL A 1 787 ? 4.162 12.359 2.297 1.00 33.84 787 VAL A O 1
ATOM 6432 N N . MET A 1 788 ? 6.260 13.100 2.444 1.00 35.88 788 MET A N 1
ATOM 6433 C CA . MET A 1 788 ? 6.099 14.133 1.397 1.00 35.88 788 MET A CA 1
ATOM 6434 C C . MET A 1 788 ? 6.407 13.661 -0.034 1.00 35.88 788 MET A C 1
ATOM 6436 O O . MET A 1 788 ? 5.841 14.172 -1.007 1.00 35.88 788 MET A O 1
ATOM 6440 N N . GLY A 1 789 ? 7.276 12.663 -0.195 1.00 36.62 789 GLY A N 1
ATOM 6441 C CA . GLY A 1 789 ? 7.554 11.970 -1.459 1.00 36.62 789 GLY A CA 1
ATOM 6442 C C . GLY A 1 789 ? 6.317 11.253 -2.000 1.00 36.62 789 GLY A C 1
ATOM 6443 O O . GLY A 1 789 ? 6.232 10.902 -3.176 1.00 36.62 789 GLY A O 1
ATOM 6444 N N . MET A 1 790 ? 5.289 11.125 -1.164 1.00 30.08 790 MET A N 1
ATOM 6445 C CA . MET A 1 790 ? 3.976 10.655 -1.548 1.00 30.08 790 MET A CA 1
ATOM 6446 C C . MET A 1 790 ? 3.116 11.682 -2.306 1.00 30.08 790 MET A C 1
ATOM 6448 O O . MET A 1 790 ? 2.128 11.244 -2.902 1.00 30.08 790 MET A O 1
ATOM 6452 N N . GLN A 1 791 ? 3.494 12.971 -2.353 1.00 33.12 791 GLN A N 1
ATOM 6453 C CA . GLN A 1 791 ? 2.819 14.030 -3.128 1.00 33.12 791 GLN A CA 1
ATOM 6454 C C . GLN A 1 791 ? 3.654 14.643 -4.273 1.00 33.12 791 GLN A C 1
ATOM 6456 O O . GLN A 1 791 ? 3.091 15.369 -5.090 1.00 33.12 791 GLN A O 1
ATOM 6461 N N . SER A 1 792 ? 4.954 14.343 -4.406 1.00 30.72 792 SER A N 1
ATOM 6462 C CA . SER A 1 792 ? 5.787 14.874 -5.502 1.00 30.72 792 SER A CA 1
ATOM 6463 C C . SER A 1 792 ? 6.438 13.767 -6.343 1.00 30.72 792 SER A C 1
ATOM 6465 O O . SER A 1 792 ? 7.124 12.881 -5.843 1.00 30.72 792 SER A O 1
ATOM 6467 N N . ASN A 1 793 ? 6.207 13.809 -7.661 1.00 30.19 793 ASN A N 1
ATOM 6468 C CA . ASN A 1 793 ? 6.833 12.916 -8.639 1.00 30.19 793 ASN A CA 1
ATOM 6469 C C . ASN A 1 793 ? 8.371 13.052 -8.607 1.00 30.19 793 ASN A C 1
ATOM 6471 O O . ASN A 1 793 ? 8.907 14.159 -8.684 1.00 30.19 793 ASN A O 1
ATOM 6475 N N . LYS A 1 794 ? 9.074 11.910 -8.600 1.00 29.30 794 LYS A N 1
ATOM 6476 C CA . LYS A 1 794 ? 10.535 11.722 -8.429 1.00 29.30 794 LYS A CA 1
ATOM 6477 C C . LYS A 1 794 ? 11.496 12.514 -9.354 1.00 29.30 794 LYS A C 1
ATOM 6479 O O . LYS A 1 794 ? 12.699 12.373 -9.198 1.00 29.30 794 LYS A O 1
ATOM 6484 N N . ARG A 1 795 ? 11.044 13.385 -10.269 1.00 31.02 795 ARG A N 1
ATOM 6485 C CA . ARG A 1 795 ? 11.928 14.188 -11.156 1.00 31.02 795 ARG A CA 1
ATOM 6486 C C . ARG A 1 795 ? 12.262 15.606 -10.668 1.00 31.02 795 ARG A C 1
ATOM 6488 O O . ARG A 1 795 ? 13.177 16.218 -11.205 1.00 31.02 795 ARG A O 1
ATOM 6495 N N . GLN A 1 796 ? 11.578 16.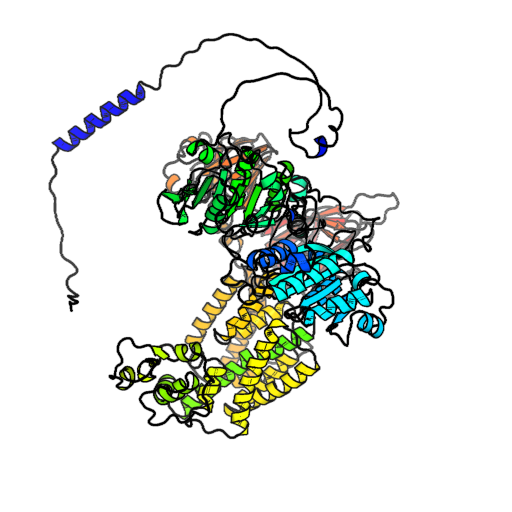140 -9.653 1.00 30.19 796 GLN A N 1
ATOM 6496 C CA . GLN A 1 796 ? 11.921 17.461 -9.087 1.00 30.19 796 GLN A CA 1
ATOM 6497 C C . GLN A 1 796 ? 13.048 17.414 -8.038 1.00 30.19 796 GLN A C 1
ATOM 6499 O O . GLN A 1 796 ? 13.601 18.458 -7.698 1.00 30.19 796 GLN A O 1
ATOM 6504 N N . GLY A 1 797 ? 13.407 16.226 -7.538 1.00 29.42 797 GLY A N 1
ATOM 6505 C CA . GLY A 1 797 ? 14.504 16.042 -6.581 1.00 29.42 797 GLY A CA 1
ATOM 6506 C C . GLY A 1 797 ? 15.895 16.108 -7.220 1.00 29.42 797 GLY A C 1
ATOM 6507 O O . GLY A 1 797 ? 16.791 16.733 -6.665 1.00 29.42 797 GLY A O 1
ATOM 6508 N N . GLU A 1 798 ? 16.064 15.547 -8.420 1.00 29.97 798 GLU A N 1
ATOM 6509 C CA . GLU A 1 798 ? 17.379 15.441 -9.078 1.00 29.97 798 GLU A CA 1
ATOM 6510 C C . GLU A 1 798 ? 17.848 16.766 -9.705 1.00 29.97 798 GLU A C 1
ATOM 6512 O O . GLU A 1 798 ? 19.036 17.077 -9.693 1.00 29.97 798 GLU A O 1
ATOM 6517 N N . VAL A 1 799 ? 16.920 17.605 -10.182 1.00 28.83 799 VAL A N 1
ATOM 6518 C CA . VAL A 1 799 ? 17.251 18.913 -10.784 1.00 28.83 799 VAL A CA 1
ATOM 6519 C C . VAL A 1 799 ? 17.680 19.943 -9.729 1.00 28.83 799 VAL A C 1
ATOM 6521 O O . VAL A 1 799 ? 18.508 20.803 -10.015 1.00 28.83 799 VAL A O 1
ATOM 6524 N N . LEU A 1 800 ? 17.167 19.847 -8.498 1.00 30.30 800 LEU A N 1
ATOM 6525 C CA . LEU A 1 800 ? 17.563 20.735 -7.398 1.00 30.30 800 LEU A CA 1
ATOM 6526 C C . LEU A 1 800 ? 18.875 20.302 -6.732 1.00 30.30 800 LEU A C 1
ATOM 6528 O O . LEU A 1 800 ? 19.684 21.168 -6.413 1.00 30.30 800 LEU A O 1
ATOM 6532 N N . ALA A 1 801 ? 19.153 18.996 -6.665 1.00 31.56 801 ALA A N 1
ATOM 6533 C CA . ALA A 1 801 ? 20.452 18.484 -6.227 1.00 31.56 801 ALA A CA 1
ATOM 6534 C C . ALA A 1 801 ? 21.608 18.931 -7.152 1.00 31.56 801 ALA A C 1
ATOM 6536 O O . ALA A 1 801 ? 22.705 19.217 -6.680 1.00 31.56 801 ALA A O 1
ATOM 6537 N N . MET A 1 802 ? 21.364 19.071 -8.464 1.00 27.64 802 MET A N 1
ATOM 6538 C CA . MET A 1 802 ? 22.364 19.605 -9.405 1.00 27.64 802 MET A CA 1
ATOM 6539 C C . MET A 1 802 ? 22.558 21.129 -9.318 1.00 27.64 802 MET A C 1
ATOM 6541 O O . MET A 1 802 ? 23.619 21.623 -9.699 1.00 27.64 802 MET A O 1
ATOM 6545 N N . LEU A 1 803 ? 21.568 21.881 -8.826 1.00 29.62 803 LEU A N 1
ATOM 6546 C CA . LEU A 1 803 ? 21.666 23.338 -8.658 1.00 29.62 803 LEU A CA 1
ATOM 6547 C C . LEU A 1 803 ? 22.374 23.729 -7.351 1.00 29.62 803 LEU A C 1
ATOM 6549 O O . LEU A 1 803 ? 23.096 24.724 -7.338 1.00 29.62 803 LEU A O 1
ATOM 6553 N N . GLU A 1 804 ? 22.241 22.931 -6.288 1.00 30.84 804 GLU A N 1
ATOM 6554 C CA . GLU A 1 804 ? 22.975 23.129 -5.027 1.00 30.84 804 GLU A CA 1
ATOM 6555 C C . GLU A 1 804 ? 24.463 22.742 -5.155 1.00 30.84 804 GLU A C 1
ATOM 6557 O O . GLU A 1 804 ? 25.325 23.506 -4.720 1.00 30.84 804 GLU A O 1
ATOM 6562 N N . LEU A 1 805 ? 24.794 21.674 -5.898 1.00 29.47 805 LEU A N 1
ATOM 6563 C CA . LEU A 1 805 ? 26.188 21.312 -6.226 1.00 29.47 805 LEU A CA 1
ATOM 6564 C C . LEU A 1 805 ? 26.921 22.379 -7.069 1.00 29.47 805 LEU A C 1
ATOM 6566 O O . LEU A 1 805 ? 28.146 22.481 -7.018 1.00 29.47 805 LEU A O 1
ATOM 6570 N N . GLY A 1 806 ? 26.188 23.194 -7.836 1.00 27.56 806 GLY A N 1
ATOM 6571 C CA . GLY A 1 806 ? 26.754 24.297 -8.621 1.00 27.56 806 GLY A CA 1
ATOM 6572 C C . GLY A 1 806 ? 27.036 25.574 -7.817 1.00 27.56 806 GLY A C 1
ATOM 6573 O O . GLY A 1 806 ? 27.878 26.375 -8.226 1.00 27.56 806 GLY A O 1
ATOM 6574 N N . LEU A 1 807 ? 26.366 25.770 -6.675 1.00 29.92 807 LEU A N 1
ATOM 6575 C CA . LEU A 1 807 ? 26.511 26.961 -5.827 1.00 29.92 807 LEU A CA 1
ATOM 6576 C C . LEU A 1 807 ? 27.624 26.811 -4.780 1.00 29.92 807 LEU A C 1
ATOM 6578 O O . LEU A 1 807 ? 28.321 27.788 -4.504 1.00 29.92 807 LEU A O 1
ATOM 6582 N N . GLU A 1 808 ? 27.874 25.600 -4.274 1.00 29.39 808 GLU A N 1
ATOM 6583 C CA . GLU A 1 808 ? 29.015 25.336 -3.379 1.00 29.39 808 GLU A CA 1
ATOM 6584 C C . GLU A 1 808 ? 30.371 25.458 -4.095 1.00 29.39 808 GLU A C 1
ATOM 6586 O O . GLU A 1 808 ? 31.357 25.894 -3.498 1.00 29.39 808 GLU A O 1
ATOM 6591 N N . LEU A 1 809 ? 30.421 25.198 -5.408 1.00 28.00 809 LEU A N 1
ATOM 6592 C CA . LEU A 1 809 ? 31.618 25.463 -6.213 1.00 28.00 809 LEU A CA 1
ATOM 6593 C C . LEU A 1 809 ? 31.919 26.969 -6.348 1.00 28.00 809 LEU A C 1
ATOM 6595 O O . LEU A 1 809 ? 33.087 27.345 -6.448 1.00 28.00 809 LEU A O 1
ATOM 6599 N N . PHE A 1 810 ? 30.900 27.834 -6.286 1.00 28.61 810 PHE A N 1
ATOM 6600 C CA . PHE A 1 810 ? 31.034 29.285 -6.471 1.00 28.61 810 PHE A CA 1
ATOM 6601 C C . PHE A 1 810 ? 31.427 30.041 -5.190 1.00 28.61 810 PHE A C 1
ATOM 6603 O O . PHE A 1 810 ? 32.039 31.107 -5.273 1.00 28.61 810 PHE A O 1
ATOM 6610 N N . SER A 1 811 ? 31.132 29.500 -3.999 1.00 30.72 811 SER A N 1
ATOM 6611 C CA . SER A 1 811 ? 31.531 30.132 -2.729 1.00 30.72 811 SER A CA 1
ATOM 6612 C C . SER A 1 811 ? 33.001 29.894 -2.362 1.00 30.72 811 SER A C 1
ATOM 6614 O O . SER A 1 811 ? 33.501 30.496 -1.416 1.00 30.72 811 SER A O 1
ATOM 6616 N N . SER A 1 812 ? 33.704 29.030 -3.099 1.00 30.92 812 SER A N 1
ATOM 6617 C CA . SER A 1 812 ? 35.114 28.706 -2.854 1.00 30.92 812 SER A CA 1
ATOM 6618 C C . SER A 1 812 ? 36.101 29.741 -3.419 1.00 30.92 812 SER A C 1
ATOM 6620 O O . SER A 1 812 ? 37.290 29.675 -3.116 1.00 30.92 812 SER A O 1
ATOM 6622 N N . THR A 1 813 ? 35.641 30.702 -4.233 1.00 30.95 813 THR A N 1
ATOM 6623 C CA . THR A 1 813 ? 36.538 31.492 -5.101 1.00 30.95 813 THR A CA 1
ATOM 6624 C C . THR A 1 813 ? 36.711 32.969 -4.728 1.00 30.95 813 THR A C 1
ATOM 6626 O O . THR A 1 813 ? 37.513 33.647 -5.365 1.00 30.95 813 THR A O 1
ATOM 6629 N N . LEU A 1 814 ? 36.021 33.514 -3.719 1.00 29.94 814 LEU A N 1
ATOM 6630 C CA . LEU A 1 814 ? 36.127 34.947 -3.392 1.00 29.94 814 LEU A CA 1
ATOM 6631 C C . LEU A 1 814 ? 36.308 35.205 -1.894 1.00 29.94 814 LEU A C 1
ATOM 6633 O O . LEU A 1 814 ? 35.380 35.530 -1.160 1.00 29.94 814 LEU A O 1
ATOM 6637 N N . SER A 1 815 ? 37.560 35.124 -1.459 1.00 37.38 815 SER A N 1
ATOM 6638 C CA . SER A 1 815 ? 38.057 35.801 -0.266 1.00 37.38 815 SER A CA 1
ATOM 6639 C C . SER A 1 815 ? 38.363 37.271 -0.596 1.00 37.38 815 SER A C 1
ATOM 6641 O O . SER A 1 815 ? 39.292 37.505 -1.367 1.00 37.38 815 SER A O 1
ATOM 6643 N N . GLN A 1 816 ? 37.625 38.241 -0.030 1.00 30.50 816 GLN A N 1
ATOM 6644 C CA . GLN A 1 816 ? 38.151 39.460 0.636 1.00 30.50 816 GLN A CA 1
ATOM 6645 C C . GLN A 1 816 ? 37.098 40.579 0.879 1.00 30.50 816 GLN A C 1
ATOM 6647 O O . GLN A 1 816 ? 36.331 40.945 -0.004 1.00 30.50 816 GLN A O 1
ATOM 6652 N N . SER A 1 817 ? 37.181 41.117 2.112 1.00 33.56 817 SER A N 1
ATOM 6653 C CA . SER A 1 817 ? 36.833 42.450 2.670 1.00 33.56 817 SER A CA 1
ATOM 6654 C C . SER A 1 817 ? 35.375 42.957 2.825 1.00 33.56 817 SER A C 1
ATOM 6656 O O . SER A 1 817 ? 34.872 43.811 2.102 1.00 33.56 817 SER A O 1
ATOM 6658 N N . ASN A 1 818 ? 34.755 42.524 3.931 1.00 41.44 818 ASN A N 1
ATOM 6659 C CA . ASN A 1 818 ? 34.134 43.245 5.073 1.00 41.44 818 ASN A CA 1
ATOM 6660 C C . ASN A 1 818 ? 33.538 44.681 5.041 1.00 41.44 818 ASN A C 1
ATOM 6662 O O . ASN A 1 818 ? 33.013 45.080 6.078 1.00 41.44 818 ASN A O 1
ATOM 6666 N N . LEU A 1 819 ? 33.513 45.462 3.954 1.00 29.78 819 LEU A N 1
ATOM 6667 C CA . LEU A 1 819 ? 32.844 46.789 3.976 1.00 29.78 819 LEU A CA 1
ATOM 6668 C C . LEU A 1 819 ? 31.470 46.823 3.281 1.00 29.78 819 LEU A C 1
ATOM 6670 O O . LEU A 1 819 ? 30.660 47.701 3.561 1.00 29.78 819 LEU A O 1
ATOM 6674 N N . ALA A 1 820 ? 31.167 45.847 2.421 1.00 34.88 820 ALA A N 1
ATOM 6675 C CA . ALA A 1 820 ? 29.931 45.826 1.629 1.00 34.88 820 ALA A CA 1
ATOM 6676 C C . ALA A 1 820 ? 28.704 45.255 2.373 1.00 34.88 820 ALA A C 1
ATOM 6678 O O . ALA A 1 820 ? 27.570 45.481 1.953 1.00 34.88 820 ALA A O 1
ATOM 6679 N N . LEU A 1 821 ? 28.910 44.526 3.478 1.00 33.09 821 LEU A N 1
ATOM 6680 C CA . LEU A 1 821 ? 27.833 43.837 4.204 1.00 33.09 821 LEU A CA 1
ATOM 6681 C C . LEU A 1 821 ? 27.024 44.785 5.113 1.00 33.09 821 LEU A C 1
ATOM 6683 O O . LEU A 1 821 ? 25.818 44.607 5.262 1.00 33.09 821 LEU A O 1
ATOM 6687 N N . LYS A 1 822 ? 27.661 45.833 5.658 1.00 34.44 822 LYS A N 1
ATOM 6688 C CA . LYS A 1 822 ? 27.038 46.780 6.604 1.00 34.44 822 LYS A CA 1
ATOM 6689 C C . LYS A 1 822 ? 26.130 47.821 5.931 1.00 34.44 822 LYS A C 1
ATOM 6691 O O . LYS A 1 822 ? 25.162 48.264 6.535 1.00 34.44 822 LYS A O 1
ATOM 6696 N N . GLU A 1 823 ? 26.376 48.171 4.666 1.00 33.12 823 GLU A N 1
ATOM 6697 C CA . GLU A 1 823 ? 25.485 49.071 3.907 1.00 33.12 823 GLU A CA 1
ATOM 6698 C C . GLU A 1 823 ? 24.243 48.353 3.346 1.00 33.12 823 GLU A C 1
ATOM 6700 O O . GLU A 1 823 ? 23.206 48.982 3.134 1.00 33.12 823 GLU A O 1
ATOM 6705 N N . LEU A 1 824 ? 24.302 47.027 3.161 1.00 30.70 824 LEU A N 1
ATOM 6706 C CA . LEU A 1 824 ? 23.169 46.221 2.686 1.00 30.70 824 LEU A CA 1
ATOM 6707 C C . LEU A 1 824 ? 22.082 46.004 3.754 1.00 30.70 824 LEU A C 1
ATOM 6709 O O . LEU A 1 824 ? 20.927 45.790 3.388 1.00 30.70 824 LEU A O 1
ATOM 6713 N N . GLN A 1 825 ? 22.418 46.113 5.044 1.00 34.31 825 GLN A N 1
ATOM 6714 C CA . GLN A 1 825 ? 21.467 45.956 6.156 1.00 34.31 825 GLN A CA 1
ATOM 6715 C C . GLN A 1 825 ? 20.572 47.191 6.396 1.00 34.31 825 GLN A C 1
ATOM 6717 O O . GLN A 1 825 ? 19.495 47.051 6.968 1.00 34.31 825 GLN A O 1
ATOM 6722 N N . ASN A 1 826 ? 20.934 48.381 5.895 1.00 31.28 826 ASN A N 1
ATOM 6723 C CA . ASN A 1 826 ? 20.181 49.626 6.139 1.00 31.28 826 ASN A CA 1
ATOM 6724 C C . ASN A 1 826 ? 19.095 49.962 5.096 1.00 31.28 826 ASN A C 1
ATOM 6726 O O . ASN A 1 826 ? 18.469 51.014 5.182 1.00 31.28 826 ASN A O 1
ATOM 6730 N N . CYS A 1 827 ? 18.819 49.094 4.119 1.00 27.22 827 CYS A N 1
ATOM 6731 C CA . CYS A 1 827 ? 17.745 49.306 3.137 1.00 27.22 827 CYS A CA 1
ATOM 6732 C C . CYS A 1 827 ? 16.531 48.405 3.414 1.00 27.22 827 CYS A C 1
ATOM 6734 O O . CYS A 1 827 ? 16.121 47.614 2.565 1.00 27.22 827 CYS A O 1
ATOM 6736 N N . LYS A 1 828 ? 15.944 48.534 4.609 1.00 29.75 828 LYS A N 1
ATOM 6737 C CA . LYS A 1 828 ? 14.594 48.043 4.922 1.00 29.75 828 LYS A CA 1
ATOM 6738 C C . LYS A 1 828 ? 13.631 49.241 4.875 1.00 29.75 828 LYS A C 1
ATOM 6740 O O . LYS A 1 828 ? 13.782 50.173 5.650 1.00 29.75 828 LYS A O 1
ATOM 6745 N N . PHE A 1 829 ? 12.643 49.151 3.978 1.00 27.78 829 PHE A N 1
ATOM 6746 C CA . PHE A 1 829 ? 11.463 50.018 3.789 1.00 27.78 829 PHE A CA 1
ATOM 6747 C C . PHE A 1 829 ? 11.641 51.402 3.137 1.00 27.78 829 PHE A C 1
ATOM 6749 O O . PHE A 1 829 ? 12.156 52.330 3.749 1.00 27.78 829 PHE A O 1
ATOM 6756 N N . LEU A 1 830 ? 11.068 51.566 1.929 1.00 25.23 830 LEU A N 1
ATOM 6757 C CA . LEU A 1 830 ? 9.921 52.461 1.654 1.00 25.23 830 LEU A CA 1
ATOM 6758 C C . LEU A 1 830 ? 9.492 52.434 0.166 1.00 25.23 830 LEU A C 1
ATOM 6760 O O . LEU A 1 830 ? 10.310 52.149 -0.704 1.00 25.23 830 LEU A O 1
ATOM 6764 N N . LEU A 1 831 ? 8.223 52.823 -0.061 1.00 26.58 831 LEU A N 1
ATOM 6765 C CA . LEU A 1 831 ? 7.472 53.126 -1.307 1.00 26.58 831 LEU A CA 1
ATOM 6766 C C . LEU A 1 831 ? 6.612 51.960 -1.846 1.00 26.58 831 LEU A C 1
ATOM 6768 O O . LEU A 1 831 ? 7.149 50.941 -2.255 1.00 26.58 831 LEU A O 1
ATOM 6772 N N . TYR A 1 832 ? 5.271 51.979 -1.920 1.00 27.08 832 TYR A N 1
ATOM 6773 C CA . TYR A 1 832 ? 4.230 53.029 -1.945 1.00 27.08 832 TYR A CA 1
ATOM 6774 C C . TYR A 1 832 ? 4.546 54.255 -2.817 1.00 27.08 832 TYR A C 1
ATOM 6776 O O . TYR A 1 832 ? 5.209 55.180 -2.373 1.00 27.08 832 TYR A O 1
ATOM 6784 N N . GLY A 1 833 ? 4.015 54.274 -4.046 1.00 32.50 833 GLY A N 1
ATOM 6785 C CA . GLY A 1 833 ? 4.046 55.434 -4.949 1.00 32.50 833 GLY A CA 1
ATOM 6786 C C . GLY A 1 833 ? 5.307 55.507 -5.810 1.00 32.50 833 GLY A C 1
ATOM 6787 O O . GLY A 1 833 ? 6.250 56.222 -5.492 1.00 32.50 833 GLY A O 1
ATOM 6788 N N . GLY A 1 834 ? 5.334 54.753 -6.910 1.00 35.75 834 GLY A N 1
ATOM 6789 C CA . GLY A 1 834 ? 6.507 54.625 -7.772 1.00 35.75 834 GLY A CA 1
ATOM 6790 C C . GLY A 1 834 ? 7.066 55.952 -8.298 1.00 35.75 834 GLY A C 1
ATOM 6791 O O . GLY A 1 834 ? 6.406 56.636 -9.071 1.00 35.75 834 GLY A O 1
ATOM 6792 N N . ASN A 1 835 ? 8.321 56.263 -7.949 1.00 31.61 835 ASN A N 1
ATOM 6793 C CA . ASN A 1 835 ? 9.260 56.980 -8.817 1.00 31.61 835 ASN A CA 1
ATOM 6794 C C . ASN A 1 835 ? 10.713 56.813 -8.316 1.00 31.61 835 ASN A C 1
ATOM 6796 O O . ASN A 1 835 ? 11.070 57.294 -7.245 1.00 31.61 835 ASN A O 1
ATOM 6800 N N . PHE A 1 836 ? 11.566 56.139 -9.094 1.00 32.94 836 PHE A N 1
ATOM 6801 C CA . PHE A 1 836 ? 12.957 55.802 -8.720 1.00 32.94 836 PHE A CA 1
ATOM 6802 C C . PHE A 1 836 ? 14.007 56.843 -9.162 1.00 32.94 836 PHE A C 1
ATOM 6804 O O . PHE A 1 836 ? 15.201 56.689 -8.909 1.00 32.94 836 PHE A O 1
ATOM 6811 N N . THR A 1 837 ? 13.597 57.912 -9.844 1.00 35.50 837 THR A N 1
ATOM 6812 C CA . THR A 1 837 ? 14.509 58.797 -10.592 1.00 35.50 837 THR A CA 1
ATOM 6813 C C . THR A 1 837 ? 15.311 59.786 -9.730 1.00 35.50 837 THR A C 1
ATOM 6815 O O . THR A 1 837 ? 16.344 60.282 -10.180 1.00 35.50 837 THR A O 1
ATOM 6818 N N . GLY A 1 838 ? 14.915 60.034 -8.477 1.00 38.91 838 GLY A N 1
ATOM 6819 C CA . GLY A 1 838 ? 15.599 60.981 -7.582 1.00 38.91 838 GLY A CA 1
ATOM 6820 C C . GLY A 1 838 ? 16.892 60.464 -6.933 1.00 38.91 838 GLY A C 1
ATOM 6821 O O . GLY A 1 838 ? 17.790 61.254 -6.646 1.00 38.91 838 GLY A O 1
ATOM 6822 N N . LEU A 1 839 ? 17.037 59.148 -6.737 1.00 37.38 839 LEU A N 1
ATOM 6823 C CA . LEU A 1 839 ? 18.123 58.588 -5.915 1.00 37.38 839 LEU A CA 1
ATOM 6824 C C . LEU A 1 839 ? 19.488 58.530 -6.633 1.00 37.38 839 LEU A C 1
ATOM 6826 O O . LEU A 1 839 ? 20.537 58.529 -5.994 1.00 37.38 839 LEU A O 1
ATOM 6830 N N . ALA A 1 840 ? 19.500 58.507 -7.969 1.00 37.47 840 ALA A N 1
ATOM 6831 C CA . ALA A 1 840 ? 20.720 58.308 -8.757 1.00 37.47 840 ALA A CA 1
ATOM 6832 C C . ALA A 1 840 ? 21.650 59.538 -8.804 1.00 37.47 840 ALA A C 1
ATOM 6834 O O . ALA A 1 840 ? 22.835 59.402 -9.122 1.00 37.47 840 ALA A O 1
ATOM 6835 N N . LYS A 1 841 ? 21.144 60.740 -8.489 1.00 39.09 841 LYS A N 1
ATOM 6836 C CA . LYS A 1 841 ? 21.928 61.985 -8.581 1.00 39.09 841 LYS A CA 1
ATOM 6837 C C . LYS A 1 841 ? 22.918 62.192 -7.427 1.00 39.09 841 LYS A C 1
ATOM 6839 O O . LYS A 1 841 ? 23.920 62.864 -7.644 1.00 39.09 841 LYS A O 1
ATOM 6844 N N . ASN A 1 842 ? 22.714 61.565 -6.266 1.00 38.75 842 ASN A N 1
ATOM 6845 C CA . ASN A 1 842 ? 23.494 61.855 -5.051 1.00 38.75 842 ASN A CA 1
ATOM 6846 C C . ASN A 1 842 ? 24.568 60.809 -4.694 1.00 38.75 842 ASN A C 1
ATOM 6848 O O . ASN A 1 842 ? 25.190 60.901 -3.641 1.00 38.75 842 ASN A O 1
ATOM 6852 N N . LEU A 1 843 ? 24.834 59.830 -5.563 1.00 40.38 843 LEU A N 1
ATOM 6853 C CA . LEU A 1 843 ? 25.859 58.811 -5.311 1.00 40.38 843 LEU A CA 1
ATOM 6854 C C . LEU A 1 843 ? 27.226 59.271 -5.850 1.00 40.38 843 LEU A C 1
ATOM 6856 O O . LEU A 1 843 ? 27.437 59.388 -7.063 1.00 40.38 843 LEU A O 1
ATOM 6860 N N . SER A 1 844 ? 28.161 59.544 -4.940 1.00 36.78 844 SER A N 1
ATOM 6861 C CA . SER A 1 844 ? 29.499 60.084 -5.231 1.00 36.78 844 SER A CA 1
ATOM 6862 C C . SER A 1 844 ? 30.517 59.023 -5.670 1.00 36.78 844 SER A C 1
ATOM 6864 O O . SER A 1 844 ? 31.509 59.355 -6.315 1.00 36.78 844 SER A O 1
ATOM 6866 N N . SER A 1 845 ? 30.263 57.740 -5.400 1.00 37.94 845 SER A N 1
ATOM 6867 C CA . SER A 1 845 ? 31.204 56.657 -5.694 1.00 37.94 845 SER A CA 1
ATOM 6868 C C . SER A 1 845 ? 31.018 56.046 -7.102 1.00 37.94 845 SER A C 1
ATOM 6870 O O . SER A 1 845 ? 29.914 55.593 -7.436 1.00 37.94 845 SER A O 1
ATOM 6872 N N . PRO A 1 846 ? 32.088 55.935 -7.924 1.00 39.75 846 PRO A N 1
ATOM 6873 C CA . PRO A 1 846 ? 32.048 55.290 -9.239 1.00 39.75 846 PRO A CA 1
ATOM 6874 C C . PRO A 1 846 ? 31.599 53.829 -9.187 1.00 39.75 846 PRO A C 1
ATOM 6876 O O . PRO A 1 846 ? 30.914 53.380 -10.104 1.00 39.75 846 PRO A O 1
ATOM 6879 N N . TRP A 1 847 ? 31.926 53.095 -8.115 1.00 36.22 847 TRP A N 1
ATOM 6880 C CA . TRP A 1 847 ? 31.523 51.696 -7.961 1.00 36.22 847 TRP A CA 1
ATOM 6881 C C . TRP A 1 847 ? 30.043 51.572 -7.590 1.00 36.22 847 TRP A C 1
ATOM 6883 O O . TRP A 1 847 ? 29.392 50.680 -8.115 1.00 36.22 847 TRP A O 1
ATOM 6893 N N . MET A 1 848 ? 29.472 52.500 -6.809 1.00 35.47 848 MET A N 1
ATOM 6894 C CA . MET A 1 848 ? 28.027 52.532 -6.531 1.00 35.47 848 MET A CA 1
ATOM 6895 C C . MET A 1 848 ? 27.225 52.999 -7.742 1.00 35.47 848 MET A C 1
ATOM 6897 O O . MET A 1 848 ? 26.160 52.457 -7.999 1.00 35.47 848 MET A O 1
ATOM 6901 N N . LYS A 1 849 ? 27.741 53.930 -8.558 1.00 41.97 849 LYS A N 1
ATOM 6902 C CA . LYS A 1 849 ? 27.156 54.231 -9.878 1.00 41.97 849 LYS A CA 1
ATOM 6903 C C . LYS A 1 849 ? 27.223 53.020 -10.809 1.00 41.97 849 LYS A C 1
ATOM 6905 O O . LYS A 1 849 ? 26.290 52.816 -11.578 1.00 41.97 849 LYS A O 1
ATOM 6910 N N . LYS A 1 850 ? 28.274 52.194 -10.710 1.00 38.84 850 LYS A N 1
ATOM 6911 C CA . LYS A 1 850 ? 28.419 50.918 -11.436 1.00 38.84 850 LYS A CA 1
ATOM 6912 C C . LYS A 1 850 ? 27.518 49.821 -10.868 1.00 38.84 850 LYS A C 1
ATOM 6914 O O . LYS A 1 850 ? 26.987 49.057 -11.654 1.00 38.84 850 LYS A O 1
ATOM 6919 N N . LEU A 1 851 ? 27.283 49.788 -9.555 1.00 36.31 851 LEU A N 1
ATOM 6920 C CA . LEU A 1 851 ? 26.396 48.851 -8.863 1.00 36.31 851 LEU A CA 1
ATOM 6921 C C . LEU A 1 851 ? 24.925 49.231 -9.051 1.00 36.31 851 LEU A C 1
ATOM 6923 O O . LEU A 1 851 ? 24.107 48.344 -9.201 1.00 36.31 851 LEU A O 1
ATOM 6927 N N . LEU A 1 852 ? 24.583 50.523 -9.120 1.00 37.03 852 LEU A N 1
ATOM 6928 C CA . LEU A 1 852 ? 23.253 51.015 -9.485 1.00 37.03 852 LEU A CA 1
ATOM 6929 C C . LEU A 1 852 ? 23.022 50.860 -10.994 1.00 37.03 852 LEU A C 1
ATOM 6931 O O . LEU A 1 852 ? 21.924 50.491 -11.374 1.00 37.03 852 LEU A O 1
ATOM 6935 N N . LYS A 1 853 ? 24.047 51.023 -11.852 1.00 37.03 853 LYS A N 1
ATOM 6936 C CA . LYS A 1 853 ? 24.000 50.580 -13.263 1.00 37.03 853 LYS A CA 1
ATOM 6937 C C . LYS A 1 853 ? 23.882 49.065 -13.389 1.00 37.03 853 LYS A C 1
ATOM 6939 O O . LYS A 1 853 ? 23.197 48.634 -14.299 1.00 37.03 853 LYS A O 1
ATOM 6944 N N . ALA A 1 854 ? 24.503 48.287 -12.498 1.00 35.09 854 ALA A N 1
ATOM 6945 C CA . ALA A 1 854 ? 24.447 46.827 -12.469 1.00 35.09 854 ALA A CA 1
ATOM 6946 C C . ALA A 1 854 ? 23.142 46.307 -11.849 1.00 35.09 854 ALA A C 1
ATOM 6948 O O . ALA A 1 854 ? 22.666 45.272 -12.274 1.00 35.09 854 ALA A O 1
ATOM 6949 N N . ARG A 1 855 ? 22.520 47.017 -10.897 1.00 34.34 855 ARG A N 1
ATOM 6950 C CA . ARG A 1 855 ? 21.202 46.701 -10.313 1.00 34.34 855 ARG A CA 1
ATOM 6951 C C . ARG A 1 855 ? 20.052 47.236 -11.154 1.00 34.34 855 ARG A C 1
ATOM 6953 O O . ARG A 1 855 ? 19.048 46.548 -11.242 1.00 34.34 855 ARG A O 1
ATOM 6960 N N . LEU A 1 856 ? 20.199 48.387 -11.816 1.00 34.78 856 LEU A N 1
ATOM 6961 C CA . LEU A 1 856 ? 19.338 48.756 -12.941 1.00 34.78 856 LEU A CA 1
ATOM 6962 C C . LEU A 1 856 ? 19.530 47.722 -14.046 1.00 34.78 856 LEU A C 1
ATOM 6964 O O . LEU A 1 856 ? 18.542 47.162 -14.470 1.00 34.78 856 LEU A O 1
ATOM 6968 N N . GLN A 1 857 ? 20.758 47.308 -14.385 1.00 34.06 857 GLN A N 1
ATOM 6969 C CA . GLN A 1 857 ? 20.951 46.179 -15.297 1.00 34.06 857 GLN A CA 1
ATOM 6970 C C . GLN A 1 857 ? 20.337 44.894 -14.777 1.00 34.06 857 GLN A C 1
ATOM 6972 O O . GLN A 1 857 ? 19.799 44.222 -15.612 1.00 34.06 857 GLN A O 1
ATOM 6977 N N . VAL A 1 858 ? 20.353 44.543 -13.489 1.00 33.31 858 VAL A N 1
ATOM 6978 C CA . VAL A 1 858 ? 19.823 43.261 -12.985 1.00 33.31 858 VAL A CA 1
ATOM 6979 C C . VAL A 1 858 ? 18.313 43.292 -12.765 1.00 33.31 858 VAL A C 1
ATOM 6981 O O . VAL A 1 858 ? 17.692 42.266 -12.972 1.00 33.31 858 VAL A O 1
ATOM 6984 N N . HIS A 1 859 ? 17.698 44.427 -12.418 1.00 34.34 859 HIS A N 1
ATOM 6985 C CA . HIS A 1 859 ? 16.238 44.548 -12.304 1.00 34.34 859 HIS A CA 1
ATOM 6986 C C . HIS A 1 859 ? 15.582 44.810 -13.666 1.00 34.34 859 HIS A C 1
ATOM 6988 O O . HIS A 1 859 ? 14.524 44.256 -13.966 1.00 34.34 859 HIS A O 1
ATOM 6994 N N . GLU A 1 860 ? 16.242 45.586 -14.526 1.00 33.34 860 GLU A N 1
ATOM 6995 C CA . GLU A 1 860 ? 15.900 45.671 -15.940 1.00 33.34 860 GLU A CA 1
ATOM 6996 C C . GLU A 1 860 ? 16.228 44.315 -16.598 1.00 33.34 860 GLU A C 1
ATOM 6998 O O . GLU A 1 860 ? 15.413 43.877 -17.382 1.00 33.34 860 GLU A O 1
ATOM 7003 N N . GLN A 1 861 ? 17.266 43.551 -16.194 1.00 31.91 861 GLN A N 1
ATOM 7004 C CA . GLN A 1 861 ? 17.563 42.172 -16.654 1.00 31.91 861 GLN A CA 1
ATOM 7005 C C . GLN A 1 861 ? 16.770 41.050 -15.994 1.00 31.91 861 GLN A C 1
ATOM 7007 O O . GLN A 1 861 ? 16.770 39.992 -16.585 1.00 31.91 861 GLN A O 1
ATOM 7012 N N . THR A 1 862 ? 16.059 41.164 -14.878 1.00 36.03 862 THR A N 1
ATOM 7013 C CA . THR A 1 862 ? 15.166 40.066 -14.447 1.00 36.03 862 THR A CA 1
ATOM 7014 C C . THR A 1 862 ? 13.846 40.107 -15.202 1.00 36.03 862 THR A C 1
ATOM 7016 O O . THR A 1 862 ? 13.345 39.054 -15.599 1.00 36.03 862 THR A O 1
ATOM 7019 N N . GLU A 1 863 ? 13.352 41.302 -15.527 1.00 34.25 863 GLU A N 1
ATOM 7020 C CA . GLU A 1 863 ? 12.214 41.466 -16.437 1.00 34.25 863 GLU A CA 1
ATOM 7021 C C . GLU A 1 863 ? 12.649 41.343 -17.909 1.00 34.25 863 GLU A C 1
ATOM 7023 O O . GLU A 1 863 ? 11.983 40.664 -18.686 1.00 34.25 863 GLU A O 1
ATOM 7028 N N . ILE A 1 864 ? 13.841 41.830 -18.284 1.00 31.52 864 ILE A N 1
ATOM 7029 C CA . ILE A 1 864 ? 14.450 41.568 -19.596 1.00 31.52 864 ILE A CA 1
ATOM 7030 C C . ILE A 1 864 ? 14.958 40.122 -19.707 1.00 31.52 864 ILE A C 1
ATOM 7032 O O . ILE A 1 864 ? 14.979 39.661 -20.821 1.00 31.52 864 ILE A O 1
ATOM 7036 N N . TRP A 1 865 ? 15.286 39.331 -18.675 1.00 30.61 865 TRP A N 1
ATOM 7037 C CA . TRP A 1 865 ? 15.633 37.894 -18.836 1.00 30.61 865 TRP A CA 1
ATOM 7038 C C . TRP A 1 865 ? 14.398 36.997 -18.867 1.00 30.61 865 TRP A C 1
ATOM 7040 O O . TRP A 1 865 ? 14.393 36.033 -19.634 1.00 30.61 865 TRP A O 1
ATOM 7050 N N . ARG A 1 866 ? 13.324 37.325 -18.130 1.00 35.06 866 ARG A N 1
ATOM 7051 C CA . ARG A 1 866 ? 12.015 36.684 -18.358 1.00 35.06 866 ARG A CA 1
ATOM 7052 C C . ARG A 1 866 ? 11.480 36.983 -19.763 1.00 35.06 866 ARG A C 1
ATOM 7054 O O . ARG A 1 866 ? 10.850 36.108 -20.352 1.00 35.06 866 ARG A O 1
ATOM 7061 N N . GLU A 1 867 ? 11.799 38.148 -20.338 1.00 34.16 867 GLU A N 1
ATOM 7062 C CA . GLU A 1 867 ? 11.370 38.533 -21.690 1.00 34.16 867 GLU A CA 1
ATOM 7063 C C . GLU A 1 867 ? 12.413 38.325 -22.831 1.00 34.16 867 GLU A C 1
ATOM 7065 O O . GLU A 1 867 ? 11.991 38.184 -23.982 1.00 34.16 867 GLU A O 1
ATOM 7070 N N . MET A 1 868 ? 13.728 38.218 -22.569 1.00 29.83 868 MET A N 1
ATOM 7071 C CA . MET A 1 868 ? 14.824 37.922 -23.534 1.00 29.83 868 MET A CA 1
ATOM 7072 C C . MET A 1 868 ? 15.035 36.428 -23.739 1.00 29.83 868 MET A C 1
ATOM 7074 O O . MET A 1 868 ? 15.507 36.043 -24.807 1.00 29.83 868 MET A O 1
ATOM 7078 N N . LEU A 1 869 ? 14.592 35.566 -22.814 1.00 32.84 869 LEU A N 1
ATOM 7079 C CA . LEU A 1 869 ? 14.415 34.136 -23.112 1.00 32.84 869 LEU A CA 1
ATOM 7080 C C . LEU A 1 869 ? 13.395 33.894 -24.249 1.00 32.84 869 LEU A C 1
ATOM 7082 O O . LEU A 1 869 ? 13.270 32.773 -24.737 1.00 32.84 869 LEU A O 1
ATOM 7086 N N . TRP A 1 870 ? 12.706 34.947 -24.706 1.00 32.34 870 TRP A N 1
ATOM 7087 C CA . TRP A 1 870 ? 11.862 34.964 -25.901 1.00 32.34 870 TRP A CA 1
ATOM 7088 C C . TRP A 1 870 ? 12.402 35.831 -27.061 1.00 32.34 870 TRP A C 1
ATOM 7090 O O . TRP A 1 870 ? 11.706 35.954 -28.066 1.00 32.34 870 TRP A O 1
ATOM 7100 N N . SER A 1 871 ? 13.603 36.432 -26.981 1.00 29.97 871 SER A N 1
ATOM 7101 C CA . SER A 1 871 ? 14.140 37.310 -28.048 1.00 29.97 871 SER A CA 1
ATOM 7102 C C . SER A 1 871 ? 15.507 36.928 -28.635 1.00 29.97 871 SER A C 1
ATOM 7104 O O . SER A 1 871 ? 15.939 37.578 -29.584 1.00 29.97 871 SER A O 1
ATOM 7106 N N . SER A 1 872 ? 16.191 35.888 -28.156 1.00 30.59 872 SER A N 1
ATOM 7107 C CA . SER A 1 872 ? 17.275 35.247 -28.915 1.00 30.59 872 SER A CA 1
ATOM 7108 C C . SER A 1 872 ? 16.685 34.106 -29.737 1.00 30.59 872 SER A C 1
ATOM 7110 O O . SER A 1 872 ? 16.499 33.011 -29.222 1.00 30.59 872 SER A O 1
ATOM 7112 N N . ASP A 1 873 ? 16.316 34.425 -30.985 1.00 36.72 873 ASP A N 1
ATOM 7113 C CA . ASP A 1 873 ? 15.755 33.544 -32.027 1.00 36.72 873 ASP A CA 1
ATOM 7114 C C . ASP A 1 873 ? 15.579 32.071 -31.588 1.00 36.72 873 ASP A C 1
ATOM 7116 O O . ASP A 1 873 ? 16.414 31.208 -31.897 1.00 36.72 873 ASP A O 1
ATOM 7120 N N . PRO A 1 874 ? 14.494 31.765 -30.842 1.00 34.22 874 PRO A N 1
ATOM 7121 C CA . PRO A 1 874 ? 14.242 30.424 -30.335 1.00 34.22 874 PRO A CA 1
ATOM 7122 C C . PRO A 1 874 ? 13.945 29.444 -31.466 1.00 34.22 874 PRO A C 1
ATOM 7124 O O . PRO A 1 874 ? 13.835 28.253 -31.201 1.00 34.22 874 PRO A O 1
ATOM 7127 N N . LEU A 1 875 ? 13.790 29.918 -32.707 1.00 33.94 875 LEU A N 1
ATOM 7128 C CA . LEU A 1 875 ? 13.550 29.070 -33.862 1.00 33.94 875 LEU A CA 1
ATOM 7129 C C . LEU A 1 875 ? 14.865 28.520 -34.421 1.00 33.94 875 LEU A C 1
ATOM 7131 O O . LEU A 1 875 ? 14.914 27.339 -34.744 1.00 33.94 875 LEU A O 1
ATOM 7135 N N . LYS A 1 876 ? 15.973 29.273 -34.443 1.00 31.30 876 LYS A N 1
ATOM 7136 C CA . LYS A 1 876 ? 17.240 28.740 -34.988 1.00 31.30 876 LYS A CA 1
ATOM 7137 C C . LYS A 1 876 ? 17.932 27.706 -34.099 1.00 31.30 876 LYS A C 1
ATOM 7139 O O . LYS A 1 876 ? 18.537 26.780 -34.632 1.00 31.30 876 LYS A O 1
ATOM 7144 N N . SER A 1 877 ? 17.834 27.813 -32.771 1.00 33.50 877 SER A N 1
ATOM 7145 C CA . SER A 1 877 ? 18.426 26.811 -31.865 1.00 33.50 877 SER A CA 1
ATOM 7146 C C . SER A 1 877 ? 17.482 25.644 -31.540 1.00 33.50 877 SER A C 1
ATOM 7148 O O . SER A 1 877 ? 17.969 24.549 -31.254 1.00 33.50 877 SER A O 1
ATOM 7150 N N . LYS A 1 878 ? 16.150 25.812 -31.659 1.00 33.22 878 LYS A N 1
ATOM 7151 C CA . LYS A 1 878 ? 15.187 24.702 -31.486 1.00 33.22 878 LYS A CA 1
ATOM 7152 C C . LYS A 1 878 ? 14.951 23.850 -32.726 1.00 33.22 878 LYS A C 1
ATOM 7154 O O . LYS A 1 878 ? 14.511 22.716 -32.545 1.00 33.22 878 LYS A O 1
ATOM 7159 N N . VAL A 1 879 ? 15.320 24.292 -33.932 1.00 33.50 879 VAL A N 1
ATOM 7160 C CA . VAL A 1 879 ? 15.339 23.412 -35.127 1.00 33.50 879 VAL A CA 1
ATOM 7161 C C . VAL A 1 879 ? 16.266 22.198 -34.917 1.00 33.50 879 VAL A C 1
ATOM 7163 O O . VAL A 1 879 ? 16.054 21.141 -35.500 1.00 33.50 879 VAL A O 1
ATOM 7166 N N . SER A 1 880 ? 17.253 22.301 -34.016 1.00 37.06 880 SER A N 1
ATOM 7167 C CA . SER A 1 880 ? 18.156 21.196 -33.652 1.00 37.06 880 SER A CA 1
ATOM 7168 C C . SER A 1 880 ? 17.523 20.143 -32.720 1.00 37.06 880 SER A C 1
ATOM 7170 O O . SER A 1 880 ? 17.955 18.994 -32.708 1.00 37.06 880 SER A O 1
ATOM 7172 N N . GLN A 1 881 ? 16.483 20.500 -31.952 1.00 41.25 881 GLN A N 1
ATOM 7173 C CA . GLN A 1 881 ? 15.830 19.590 -30.991 1.00 41.25 881 GLN A CA 1
ATOM 7174 C C . GLN A 1 881 ? 14.428 19.124 -31.427 1.00 41.25 881 GLN A C 1
ATOM 7176 O O . GLN A 1 881 ? 13.912 18.141 -30.892 1.00 41.25 881 GLN A O 1
ATOM 7181 N N . THR A 1 882 ? 13.812 19.773 -32.418 1.00 49.34 882 THR A N 1
ATOM 7182 C CA . THR A 1 882 ? 12.556 19.319 -33.041 1.00 49.34 882 THR A CA 1
ATOM 7183 C C . THR A 1 882 ? 12.830 18.369 -34.204 1.00 49.34 882 THR A C 1
ATOM 7185 O O . THR A 1 882 ? 13.832 18.517 -34.906 1.00 49.34 882 THR A O 1
ATOM 7188 N N . LEU A 1 883 ? 11.963 17.365 -34.382 1.00 49.88 883 LEU A N 1
ATOM 7189 C CA . LEU A 1 883 ? 12.072 16.416 -35.489 1.00 49.88 883 LEU A CA 1
ATOM 7190 C C . LEU A 1 883 ? 11.837 17.181 -36.811 1.00 49.88 883 LEU A C 1
ATOM 7192 O O . LEU A 1 883 ? 10.766 17.741 -37.019 1.00 49.88 883 LEU A O 1
ATOM 7196 N N . SER A 1 884 ? 12.859 17.267 -37.662 1.00 65.44 884 SER A N 1
ATOM 7197 C CA . SER A 1 884 ? 12.849 17.935 -38.980 1.00 65.44 884 SER A CA 1
ATOM 7198 C C . SER A 1 884 ? 13.597 17.076 -40.006 1.00 65.44 884 SER A C 1
ATOM 7200 O O . SER A 1 884 ? 14.146 16.038 -39.638 1.00 65.44 884 SER A O 1
ATOM 7202 N N . PHE A 1 885 ? 13.644 17.460 -41.280 1.00 70.62 885 PHE A N 1
ATOM 7203 C CA . PHE A 1 885 ? 14.331 16.681 -42.311 1.00 70.62 885 PHE A CA 1
ATOM 7204 C C . PHE A 1 885 ? 15.849 16.925 -42.333 1.00 70.62 885 PHE A C 1
ATOM 7206 O O . PHE A 1 885 ? 16.348 18.049 -42.205 1.00 70.62 885 PHE A O 1
ATOM 7213 N N . LYS A 1 886 ? 16.616 15.851 -42.534 1.00 70.75 886 LYS A N 1
ATOM 7214 C CA . LYS A 1 886 ? 18.068 15.875 -42.753 1.00 70.75 886 LYS A CA 1
ATOM 7215 C C . LYS A 1 886 ? 18.365 15.723 -44.241 1.00 70.75 886 LYS A C 1
ATOM 7217 O O . LYS A 1 886 ? 17.813 14.853 -44.906 1.00 70.75 886 LYS A O 1
ATOM 7222 N N . SER A 1 887 ? 19.270 16.559 -44.749 1.00 59.25 887 SER A N 1
ATOM 7223 C CA . SER A 1 887 ? 19.695 16.538 -46.153 1.00 59.25 887 SER A CA 1
ATOM 7224 C C . SER A 1 887 ? 20.409 15.234 -46.492 1.00 59.25 887 SER A C 1
ATOM 7226 O O . SER A 1 887 ? 21.557 15.038 -46.087 1.00 59.25 887 SER A O 1
ATOM 7228 N N . CYS A 1 888 ? 19.751 14.383 -47.269 1.00 58.59 888 CYS A N 1
ATOM 7229 C CA . CYS A 1 888 ? 20.305 13.203 -47.923 1.00 58.59 888 CYS A CA 1
ATOM 7230 C C . CYS A 1 888 ? 19.538 13.037 -49.247 1.00 58.59 888 CYS A C 1
ATOM 7232 O O . CYS A 1 888 ? 18.345 13.314 -49.263 1.00 58.59 888 CYS A O 1
ATOM 7234 N N . GLY A 1 889 ? 20.214 12.640 -50.328 1.00 56.09 889 GLY A N 1
ATOM 7235 C CA . GLY A 1 889 ? 19.631 12.473 -51.669 1.00 56.09 889 GLY A CA 1
ATOM 7236 C C . GLY A 1 889 ? 19.699 13.729 -52.551 1.00 56.09 889 GLY A C 1
ATOM 7237 O O . GLY A 1 889 ? 19.350 14.821 -52.117 1.00 56.09 889 GLY A O 1
ATOM 7238 N N . GLU A 1 890 ? 20.146 13.577 -53.802 1.00 58.16 890 GLU A N 1
ATOM 7239 C CA . GLU A 1 890 ? 20.278 14.680 -54.775 1.00 58.16 890 GLU A CA 1
ATOM 7240 C C . GLU A 1 890 ? 18.916 15.153 -55.341 1.00 58.16 890 GLU A C 1
ATOM 7242 O O . GLU A 1 890 ? 18.828 16.252 -55.884 1.00 58.16 890 GLU A O 1
ATOM 7247 N N . ASN A 1 891 ? 17.840 14.379 -55.123 1.00 71.94 891 ASN A N 1
ATOM 7248 C CA . ASN A 1 891 ? 16.499 14.593 -55.700 1.00 71.94 891 ASN A CA 1
ATOM 7249 C C . ASN A 1 891 ? 15.432 15.095 -54.702 1.00 71.94 891 ASN A C 1
ATOM 7251 O O . ASN A 1 891 ? 14.231 14.995 -54.958 1.00 71.94 891 ASN A O 1
ATOM 7255 N N . VAL A 1 892 ? 15.838 15.596 -53.529 1.00 75.75 892 VAL A N 1
ATOM 7256 C CA . VAL A 1 892 ? 14.919 16.168 -52.526 1.00 75.75 892 VAL A CA 1
ATOM 7257 C C . VAL A 1 892 ? 15.334 17.596 -52.215 1.00 75.75 892 VAL A C 1
ATOM 7259 O O . VAL A 1 892 ? 16.459 17.856 -51.786 1.00 75.75 892 VAL A O 1
ATOM 7262 N N . LYS A 1 893 ? 14.407 18.540 -52.387 1.00 77.44 893 LYS A N 1
ATOM 7263 C CA . LYS A 1 893 ? 14.617 19.942 -52.029 1.00 77.44 893 LYS A CA 1
ATOM 7264 C C . LYS A 1 893 ? 13.981 20.227 -50.674 1.00 77.44 893 LYS A C 1
ATOM 7266 O O . LYS A 1 893 ? 12.777 20.061 -50.499 1.00 77.44 893 LYS A O 1
ATOM 7271 N N . LEU A 1 894 ? 14.790 20.675 -49.718 1.00 76.00 894 LEU A N 1
ATOM 7272 C CA . LEU A 1 894 ? 14.323 21.042 -48.380 1.00 76.00 894 LEU A CA 1
ATOM 7273 C C . LEU A 1 894 ? 14.022 22.543 -48.286 1.00 76.00 894 LEU A C 1
ATOM 7275 O O . LEU A 1 894 ? 14.730 23.367 -48.869 1.00 76.00 894 LEU A O 1
ATOM 7279 N N . SER A 1 895 ? 13.001 22.904 -47.508 1.00 70.81 895 SER A N 1
ATOM 7280 C CA . SER A 1 895 ? 12.745 24.290 -47.104 1.00 70.81 895 SER A CA 1
ATOM 7281 C C . SER A 1 895 ? 13.858 24.829 -46.190 1.00 70.81 895 SER A C 1
ATOM 7283 O O . SER A 1 895 ? 14.601 24.071 -45.563 1.00 70.81 895 SER A O 1
ATOM 7285 N N . ASN A 1 896 ? 13.967 26.158 -46.059 1.00 63.09 896 ASN A N 1
ATOM 7286 C CA . ASN A 1 896 ? 14.991 26.802 -45.215 1.00 63.09 896 ASN A CA 1
ATOM 7287 C C . ASN A 1 896 ? 14.911 26.392 -43.733 1.00 63.09 896 ASN A C 1
ATOM 7289 O O . ASN A 1 896 ? 15.931 26.354 -43.048 1.00 63.09 896 ASN A O 1
ATOM 7293 N N . ASP A 1 897 ? 13.710 26.085 -43.243 1.00 57.94 897 ASP A N 1
ATOM 7294 C CA . ASP A 1 897 ? 13.465 25.589 -41.886 1.00 57.94 897 ASP A CA 1
ATOM 7295 C C . ASP A 1 897 ? 13.529 24.055 -41.779 1.00 57.94 897 ASP A C 1
ATOM 7297 O O . ASP A 1 897 ? 13.371 23.512 -40.688 1.00 57.94 897 ASP A O 1
ATOM 7301 N N . ARG A 1 898 ? 13.786 23.364 -42.899 1.00 70.94 898 ARG A N 1
ATOM 7302 C CA . ARG A 1 898 ? 13.889 21.904 -43.036 1.00 70.94 898 ARG A CA 1
ATOM 7303 C C . ARG A 1 898 ? 12.656 21.129 -42.565 1.00 70.94 898 ARG A C 1
ATOM 7305 O O . ARG A 1 898 ? 12.765 19.947 -42.254 1.00 70.94 898 ARG A O 1
ATOM 7312 N N . ARG A 1 899 ? 11.486 21.765 -42.510 1.00 71.00 899 ARG A N 1
ATOM 7313 C CA . ARG A 1 899 ? 10.219 21.107 -42.142 1.00 71.00 899 ARG A CA 1
ATOM 7314 C C . ARG A 1 899 ? 9.442 20.590 -43.337 1.00 71.00 899 ARG A C 1
ATOM 7316 O O . ARG A 1 899 ? 8.610 19.712 -43.166 1.00 71.00 899 ARG A O 1
ATOM 7323 N N . CYS A 1 900 ? 9.757 21.092 -44.523 1.00 76.69 900 CYS A N 1
ATOM 7324 C CA . CYS A 1 900 ? 9.170 20.659 -45.772 1.00 76.69 900 CYS A CA 1
ATOM 7325 C C . CYS A 1 900 ? 10.242 20.020 -46.660 1.00 76.69 900 CYS A C 1
ATOM 7327 O O . CYS A 1 900 ? 11.335 20.571 -46.830 1.00 76.69 900 CYS A O 1
ATOM 7329 N N . ALA A 1 901 ? 9.900 18.880 -47.250 1.00 80.44 901 ALA A N 1
ATOM 7330 C CA . ALA A 1 901 ? 10.669 18.212 -48.284 1.00 80.44 901 ALA A CA 1
ATOM 7331 C C . ALA A 1 901 ? 9.798 18.079 -49.536 1.00 80.44 901 ALA A C 1
ATOM 7333 O O . ALA A 1 901 ? 8.701 17.531 -49.477 1.00 80.44 901 ALA A O 1
ATOM 7334 N N . ALA A 1 902 ? 10.288 18.591 -50.660 1.00 81.19 902 ALA A N 1
ATOM 7335 C CA . ALA A 1 902 ? 9.636 18.462 -51.955 1.00 81.19 902 ALA A CA 1
ATOM 7336 C C . ALA A 1 902 ? 10.474 17.564 -52.863 1.00 81.19 902 ALA A C 1
ATOM 7338 O O . ALA A 1 902 ? 11.710 17.661 -52.876 1.00 81.19 902 ALA A O 1
ATOM 7339 N N . TRP A 1 903 ? 9.805 16.701 -53.621 1.00 79.56 903 TRP A N 1
ATOM 7340 C CA . TRP A 1 903 ? 10.465 15.926 -54.661 1.00 79.56 903 TRP A CA 1
ATOM 7341 C C . TRP A 1 903 ? 10.966 16.867 -55.765 1.00 79.56 903 TRP A C 1
ATOM 7343 O O . TRP A 1 903 ? 10.284 17.814 -56.153 1.00 79.56 903 TRP A O 1
ATOM 7353 N N . ASN A 1 904 ? 12.197 16.659 -56.226 1.00 71.94 904 ASN A N 1
ATOM 7354 C CA . ASN A 1 904 ? 12.855 17.535 -57.186 1.00 71.94 904 ASN A CA 1
ATOM 7355 C C . ASN A 1 904 ? 13.634 16.674 -58.193 1.00 71.94 904 ASN A C 1
ATOM 7357 O O . ASN A 1 904 ? 14.685 16.158 -57.827 1.00 71.94 904 ASN A O 1
ATOM 7361 N N . PHE A 1 905 ? 13.140 16.604 -59.443 1.00 63.28 905 PHE A N 1
ATOM 7362 C CA . PHE A 1 905 ? 13.723 15.988 -60.662 1.00 63.28 905 PHE A CA 1
ATOM 7363 C C . PHE A 1 905 ? 13.193 14.601 -61.103 1.00 63.28 905 PHE A C 1
ATOM 7365 O O . PHE A 1 905 ? 12.869 13.754 -60.288 1.00 63.28 905 PHE A O 1
ATOM 7372 N N . ILE A 1 906 ? 13.130 14.378 -62.429 1.00 52.78 906 ILE A N 1
ATOM 7373 C CA . ILE A 1 906 ? 12.092 13.588 -63.135 1.00 52.78 906 ILE A CA 1
ATOM 7374 C C . ILE A 1 906 ? 12.316 12.054 -63.240 1.00 52.78 906 ILE A C 1
ATOM 7376 O O . ILE A 1 906 ? 11.393 11.356 -63.645 1.00 52.78 906 ILE A O 1
ATOM 7380 N N . GLU A 1 907 ? 13.454 11.473 -62.829 1.00 50.56 907 GLU A N 1
ATOM 7381 C CA . GLU A 1 907 ? 13.739 10.042 -63.124 1.00 50.56 907 GLU A CA 1
ATOM 7382 C C . GLU A 1 907 ? 14.342 9.190 -61.979 1.00 50.56 907 GLU A C 1
ATOM 7384 O O . GLU A 1 907 ? 14.800 8.075 -62.226 1.00 50.56 907 GLU A O 1
ATOM 7389 N N . SER A 1 908 ? 14.344 9.639 -60.712 1.00 55.12 908 SER A N 1
ATOM 7390 C CA . SER A 1 908 ? 14.806 8.782 -59.593 1.00 55.12 908 SER A CA 1
ATOM 7391 C C . SER A 1 908 ? 14.175 9.070 -58.215 1.00 55.12 908 SER A C 1
ATOM 7393 O O . SER A 1 908 ? 13.555 10.109 -57.986 1.00 55.12 908 SER A O 1
ATOM 7395 N N . ASP A 1 909 ? 14.313 8.096 -57.303 1.00 62.75 909 ASP A N 1
ATOM 7396 C CA . ASP A 1 909 ? 13.809 8.098 -55.918 1.00 62.75 909 ASP A CA 1
ATOM 7397 C C . ASP A 1 909 ? 14.429 9.237 -55.075 1.00 62.75 909 ASP A C 1
ATOM 7399 O O . ASP A 1 909 ? 15.650 9.427 -55.067 1.00 62.75 909 ASP A O 1
ATOM 7403 N N . GLY A 1 910 ? 13.603 9.981 -54.330 1.00 73.31 910 GLY A N 1
ATOM 7404 C CA . GLY A 1 910 ? 14.035 11.046 -53.420 1.00 73.31 910 GLY A CA 1
ATOM 7405 C C . GLY A 1 910 ? 13.969 10.621 -51.951 1.00 73.31 910 GLY A C 1
ATOM 7406 O O . GLY A 1 910 ? 12.923 10.749 -51.321 1.00 73.31 910 GLY A O 1
ATOM 7407 N N . VAL A 1 911 ? 15.082 10.149 -51.376 1.00 78.06 911 VAL A N 1
ATOM 7408 C CA . VAL A 1 911 ? 15.123 9.636 -49.990 1.00 78.06 911 VAL A CA 1
ATOM 7409 C C . VAL A 1 911 ? 15.616 10.687 -48.996 1.00 78.06 911 VAL A C 1
ATOM 7411 O O . VAL A 1 911 ? 16.755 11.124 -49.099 1.00 78.06 911 VAL A O 1
ATOM 7414 N N . THR A 1 912 ? 14.827 11.010 -47.970 1.00 80.62 912 THR A N 1
ATOM 7415 C CA . THR A 1 912 ? 15.210 11.883 -46.847 1.00 80.62 912 THR A CA 1
ATOM 7416 C C . THR A 1 912 ? 14.966 11.216 -45.486 1.00 80.62 912 THR A C 1
ATOM 7418 O O . THR A 1 912 ? 14.234 10.233 -45.376 1.00 80.62 912 THR A O 1
ATOM 7421 N N . PHE A 1 913 ? 15.601 11.732 -44.431 1.00 84.12 913 PHE A N 1
ATOM 7422 C CA . PHE A 1 913 ? 15.565 11.169 -43.075 1.00 84.12 913 PHE A CA 1
ATOM 7423 C C . PHE A 1 913 ? 15.102 12.202 -42.055 1.00 84.12 913 PHE A C 1
ATOM 7425 O O . PHE A 1 913 ? 15.263 13.405 -42.272 1.00 84.12 913 PHE A O 1
ATOM 7432 N N . SER A 1 914 ? 14.642 11.746 -40.889 1.00 83.44 914 SER A N 1
ATOM 7433 C CA . SER A 1 914 ? 14.570 12.618 -39.716 1.00 83.44 914 SER A CA 1
ATOM 7434 C C . SER A 1 914 ? 15.970 13.108 -39.299 1.00 83.44 914 SER A C 1
ATOM 7436 O O . SER A 1 914 ? 16.987 12.440 -39.488 1.00 83.44 914 SER A O 1
ATOM 7438 N N . ASN A 1 915 ? 16.053 14.311 -38.734 1.00 76.12 915 ASN A N 1
ATOM 7439 C CA . ASN A 1 915 ? 17.290 14.949 -38.264 1.00 76.12 915 ASN A CA 1
ATOM 7440 C C . ASN A 1 915 ? 17.831 14.361 -36.958 1.00 76.12 915 ASN A C 1
ATOM 7442 O O . ASN A 1 915 ? 19.027 14.493 -36.684 1.00 76.12 915 ASN A O 1
ATOM 7446 N N . ARG A 1 916 ? 16.968 13.686 -36.200 1.00 80.06 916 ARG A N 1
ATOM 7447 C CA . ARG A 1 916 ? 17.267 12.922 -34.991 1.00 80.06 916 ARG A CA 1
ATOM 7448 C C . ARG A 1 916 ? 16.400 11.658 -34.950 1.00 80.06 916 ARG A C 1
ATOM 7450 O O . ARG A 1 916 ? 15.383 11.609 -35.654 1.00 80.06 916 ARG A O 1
ATOM 7457 N N . PRO A 1 917 ? 16.749 10.649 -34.139 1.00 79.62 917 PRO A N 1
ATOM 7458 C CA . PRO A 1 917 ? 15.869 9.512 -33.966 1.00 79.62 917 PRO A CA 1
ATOM 7459 C C . PRO A 1 917 ? 14.643 9.906 -33.129 1.00 79.62 917 PRO A C 1
ATOM 7461 O O . PRO A 1 917 ? 14.690 10.849 -32.330 1.00 79.62 917 PRO A O 1
ATOM 7464 N N . MET A 1 918 ? 13.548 9.182 -33.333 1.00 75.56 918 MET A N 1
ATOM 7465 C CA . MET A 1 918 ? 12.261 9.434 -32.692 1.00 75.56 918 MET A CA 1
ATOM 7466 C C . MET A 1 918 ? 12.249 8.888 -31.258 1.00 75.56 918 MET A C 1
ATOM 7468 O O . MET A 1 918 ? 12.676 7.754 -31.010 1.00 75.56 918 MET A O 1
ATOM 7472 N N . ASP A 1 919 ? 11.779 9.684 -30.302 1.00 70.12 919 ASP A N 1
ATOM 7473 C CA . ASP A 1 919 ? 11.746 9.341 -28.879 1.00 70.12 919 ASP A CA 1
ATOM 7474 C C . ASP A 1 919 ? 10.501 8.515 -28.501 1.00 70.12 919 ASP A C 1
ATOM 7476 O O . ASP A 1 919 ? 9.520 8.432 -29.235 1.00 70.12 919 ASP A O 1
ATOM 7480 N N . HIS A 1 920 ? 10.556 7.839 -27.351 1.00 65.38 920 HIS A N 1
ATOM 7481 C CA . HIS A 1 920 ? 9.437 7.055 -26.817 1.00 65.38 920 HIS A CA 1
ATOM 7482 C C . HIS A 1 920 ? 8.246 7.972 -26.473 1.00 65.38 920 HIS A C 1
ATOM 7484 O O . HIS A 1 920 ? 8.443 8.968 -25.779 1.00 65.38 920 HIS A O 1
ATOM 7490 N N . LEU A 1 921 ? 7.027 7.604 -26.889 1.00 54.38 921 LEU A N 1
ATOM 7491 C CA . LEU A 1 921 ? 5.783 8.397 -26.798 1.00 54.38 921 LEU A CA 1
ATOM 7492 C C . LEU A 1 921 ? 5.823 9.727 -27.567 1.00 54.38 921 LEU A C 1
ATOM 7494 O O . LEU A 1 921 ? 5.048 10.639 -27.287 1.00 54.38 921 LEU A O 1
ATOM 7498 N N . GLU A 1 922 ? 6.728 9.861 -28.538 1.00 65.06 922 GLU A N 1
ATOM 7499 C CA . GLU A 1 922 ? 6.707 10.992 -29.459 1.00 65.06 922 GLU A CA 1
ATOM 7500 C C . GLU A 1 922 ? 5.599 10.801 -30.512 1.00 65.06 922 GLU A C 1
ATOM 7502 O O . GLU A 1 922 ? 5.403 9.695 -31.024 1.00 65.06 922 GLU A O 1
ATOM 7507 N N . HIS A 1 923 ? 4.887 11.885 -30.839 1.00 67.31 923 HIS A N 1
ATOM 7508 C CA . HIS A 1 923 ? 3.836 11.932 -31.858 1.00 67.31 923 HIS A CA 1
ATOM 7509 C C . HIS A 1 923 ? 4.173 13.003 -32.894 1.00 67.31 923 HIS A C 1
ATOM 7511 O O . HIS A 1 923 ? 4.523 14.133 -32.543 1.00 67.31 923 HIS A O 1
ATOM 7517 N N . VAL A 1 924 ? 4.072 12.644 -34.169 1.00 71.69 924 VAL A N 1
ATOM 7518 C CA . VAL A 1 924 ? 4.415 13.508 -35.297 1.00 71.69 924 VAL A CA 1
ATOM 7519 C C . VAL A 1 924 ? 3.341 13.376 -36.359 1.00 71.69 924 VAL A C 1
ATOM 7521 O O . VAL A 1 924 ? 2.885 12.275 -36.656 1.00 71.69 924 VAL A O 1
ATOM 7524 N N . THR A 1 925 ? 2.951 14.497 -36.938 1.00 75.94 925 THR A N 1
ATOM 7525 C CA . THR A 1 925 ? 2.022 14.544 -38.058 1.00 75.94 925 THR A CA 1
ATOM 7526 C C . THR A 1 925 ? 2.806 14.913 -39.311 1.00 75.94 925 THR A C 1
ATOM 7528 O O . THR A 1 925 ? 3.688 15.765 -39.264 1.00 75.94 925 THR A O 1
ATOM 7531 N N . LEU A 1 926 ? 2.542 14.231 -40.416 1.00 82.88 926 LEU A N 1
ATOM 7532 C CA . LEU A 1 926 ? 3.148 14.471 -41.714 1.00 82.88 926 LEU A CA 1
ATOM 7533 C C . LEU A 1 926 ? 2.030 14.798 -42.699 1.00 82.88 926 LEU A C 1
ATOM 7535 O O . LEU A 1 926 ? 1.224 13.927 -43.024 1.00 82.88 926 LEU A O 1
ATOM 7539 N N . ASP A 1 927 ? 1.996 16.032 -43.176 1.00 81.94 927 ASP A N 1
ATOM 7540 C CA . ASP A 1 927 ? 1.062 16.443 -44.214 1.00 81.94 927 ASP A CA 1
ATOM 7541 C C . ASP A 1 927 ? 1.691 16.177 -45.581 1.00 81.94 927 ASP A C 1
ATOM 7543 O O . ASP A 1 927 ? 2.770 16.677 -45.895 1.00 81.94 927 ASP A O 1
ATOM 7547 N N . VAL A 1 928 ? 1.026 15.352 -46.384 1.00 82.56 928 VAL A N 1
ATOM 7548 C CA . VAL A 1 928 ? 1.417 14.989 -47.746 1.00 82.56 928 VAL A CA 1
ATOM 7549 C C . VAL A 1 928 ? 0.494 15.725 -48.707 1.00 82.56 928 VAL A C 1
ATOM 7551 O O . VAL A 1 928 ? -0.725 15.586 -48.635 1.00 82.56 928 VAL A O 1
ATOM 7554 N N . THR A 1 929 ? 1.063 16.529 -49.597 1.00 79.75 929 THR A N 1
ATOM 7555 C CA . THR A 1 929 ? 0.332 17.394 -50.532 1.00 79.75 929 THR A CA 1
ATOM 7556 C C . THR A 1 929 ? 0.876 17.235 -51.949 1.00 79.75 929 THR A C 1
ATOM 7558 O O . THR A 1 929 ? 2.052 16.920 -52.128 1.00 79.75 929 THR A O 1
ATOM 7561 N N . GLY A 1 930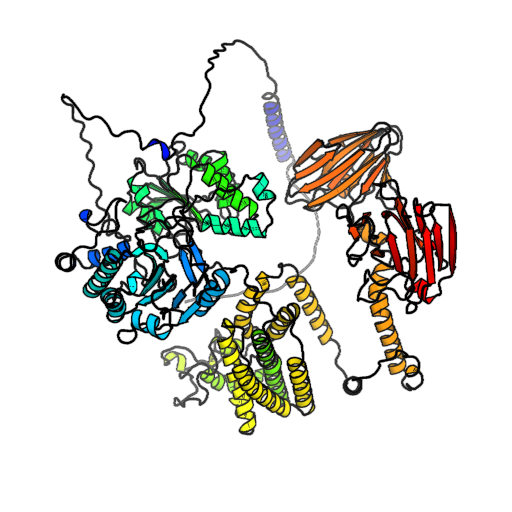 ? 0.017 17.433 -52.950 1.00 80.62 930 GLY A N 1
ATOM 7562 C CA . GLY A 1 930 ? 0.345 17.188 -54.358 1.00 80.62 930 GLY A CA 1
ATOM 7563 C C . GLY A 1 930 ? 0.045 15.752 -54.798 1.00 80.62 930 GLY A C 1
ATOM 7564 O O . GLY A 1 930 ? -0.561 14.961 -54.069 1.00 80.62 930 GLY A O 1
ATOM 7565 N N . SER A 1 931 ? 0.461 15.415 -56.011 1.00 78.19 931 SER A N 1
ATOM 7566 C CA . SER A 1 931 ? 0.268 14.118 -56.654 1.00 78.19 931 SER A CA 1
ATOM 7567 C C . SER A 1 931 ? 1.577 13.326 -56.667 1.00 78.19 931 SER A C 1
ATOM 7569 O O . SER A 1 931 ? 2.567 13.803 -57.212 1.00 78.19 931 SER A O 1
ATOM 7571 N N . GLY A 1 932 ? 1.602 12.118 -56.097 1.00 80.81 932 GLY A N 1
ATOM 7572 C CA . GLY A 1 932 ? 2.800 11.269 -56.046 1.00 80.81 932 GLY A CA 1
ATOM 7573 C C . GLY A 1 932 ? 2.726 10.147 -55.006 1.00 80.81 932 GLY A C 1
ATOM 7574 O O . GLY A 1 932 ? 1.666 9.860 -54.447 1.00 80.81 932 GLY A O 1
ATOM 7575 N N . GLU A 1 933 ? 3.857 9.490 -54.738 1.00 83.50 933 GLU A N 1
ATOM 7576 C CA . GLU A 1 933 ? 3.961 8.424 -53.729 1.00 83.50 933 GLU A CA 1
ATOM 7577 C C . GLU A 1 933 ? 5.043 8.708 -52.677 1.00 83.50 933 GLU A C 1
ATOM 7579 O O . GLU A 1 933 ? 6.190 9.010 -53.009 1.00 83.50 933 GLU A O 1
ATOM 7584 N N . VAL A 1 934 ? 4.700 8.548 -51.393 1.00 85.50 934 VAL A N 1
ATOM 7585 C CA . VAL A 1 934 ? 5.639 8.611 -50.261 1.00 85.50 934 VAL A CA 1
ATOM 7586 C C . VAL A 1 934 ? 5.732 7.241 -49.598 1.00 85.50 934 VAL A C 1
ATOM 7588 O O . VAL A 1 934 ? 4.747 6.752 -49.049 1.00 85.50 934 VAL A O 1
ATOM 7591 N N . ALA A 1 935 ? 6.918 6.632 -49.576 1.00 83.44 935 ALA A N 1
ATOM 7592 C CA . ALA A 1 935 ? 7.180 5.472 -48.724 1.00 83.44 935 ALA A CA 1
ATOM 7593 C C . ALA A 1 935 ? 7.779 5.909 -47.378 1.00 83.44 935 ALA A C 1
ATOM 7595 O O . ALA A 1 935 ? 8.762 6.646 -47.349 1.00 83.44 935 ALA A O 1
ATOM 7596 N N . ILE A 1 936 ? 7.209 5.441 -46.269 1.00 86.81 936 ILE A N 1
ATOM 7597 C CA . ILE A 1 936 ? 7.592 5.771 -44.892 1.00 86.81 936 ILE A CA 1
ATOM 7598 C C . ILE A 1 936 ? 8.089 4.498 -44.209 1.00 86.81 936 ILE A C 1
ATOM 7600 O O . ILE A 1 936 ? 7.381 3.495 -44.201 1.00 86.81 936 ILE A O 1
ATOM 7604 N N . GLY A 1 937 ? 9.281 4.528 -43.619 1.00 83.56 937 GLY A N 1
ATOM 7605 C CA . GLY A 1 937 ? 9.845 3.402 -42.868 1.00 83.56 937 GLY A CA 1
ATOM 7606 C C . GLY A 1 937 ? 10.787 3.854 -41.755 1.00 83.56 937 GLY A C 1
ATOM 7607 O O . GLY A 1 937 ? 10.892 5.049 -41.463 1.00 83.56 937 GLY A O 1
ATOM 7608 N N . ALA A 1 938 ? 11.485 2.903 -41.131 1.00 87.25 938 ALA A N 1
ATOM 7609 C CA . ALA A 1 938 ? 12.405 3.187 -40.031 1.00 87.25 938 ALA A CA 1
ATOM 7610 C C . ALA A 1 938 ? 13.729 2.416 -40.128 1.00 87.25 938 ALA A C 1
ATOM 7612 O O . ALA A 1 938 ? 13.761 1.274 -40.582 1.00 87.25 938 ALA A O 1
ATOM 7613 N N . ILE A 1 939 ? 14.815 3.030 -39.649 1.00 83.00 939 ILE A N 1
ATOM 7614 C CA . ILE A 1 939 ? 16.137 2.395 -39.501 1.00 83.00 939 ILE A CA 1
ATOM 7615 C C . ILE A 1 939 ? 16.688 2.595 -38.092 1.00 83.00 939 ILE A C 1
ATOM 7617 O O . ILE A 1 939 ? 16.409 3.594 -37.435 1.00 83.00 939 ILE A O 1
ATOM 7621 N N . GLU A 1 940 ? 17.512 1.666 -37.620 1.00 79.75 940 GLU A N 1
ATOM 7622 C CA . GLU A 1 940 ? 18.073 1.706 -36.256 1.00 79.75 940 GLU A CA 1
ATOM 7623 C C . GLU A 1 940 ? 19.532 2.171 -36.200 1.00 79.75 940 GLU A C 1
ATOM 7625 O O . GLU A 1 940 ? 20.066 2.433 -35.120 1.00 79.75 940 GLU A O 1
ATOM 7630 N N . SER A 1 941 ? 20.188 2.273 -37.355 1.00 77.00 941 SER A N 1
ATOM 7631 C CA . SER A 1 941 ? 21.540 2.813 -37.502 1.00 77.00 941 SER A CA 1
ATOM 7632 C C . SER A 1 941 ? 21.511 4.312 -37.813 1.00 77.00 941 SER A C 1
ATOM 7634 O O . SER A 1 941 ? 20.588 4.777 -38.478 1.00 77.00 941 SER A O 1
ATOM 7636 N N . ASP A 1 942 ? 22.546 5.056 -37.413 1.00 77.50 942 ASP A N 1
ATOM 7637 C CA . ASP A 1 942 ? 22.674 6.483 -37.743 1.00 77.50 942 ASP A CA 1
ATOM 7638 C C . ASP A 1 942 ? 22.677 6.710 -39.277 1.00 77.50 942 ASP A C 1
ATOM 7640 O O . ASP A 1 942 ? 23.533 6.143 -39.974 1.00 77.50 942 ASP A O 1
ATOM 7644 N N . PRO A 1 943 ? 21.778 7.561 -39.819 1.00 69.88 943 PRO A N 1
ATOM 7645 C CA . PRO A 1 943 ? 21.694 7.853 -41.248 1.00 69.88 943 PRO A CA 1
ATOM 7646 C C . PRO A 1 943 ? 22.999 8.367 -41.865 1.00 69.88 943 PRO A C 1
ATOM 7648 O O . PRO A 1 943 ? 23.204 8.187 -43.060 1.00 69.88 943 PRO A O 1
ATOM 7651 N N . VAL A 1 944 ? 23.910 8.972 -41.085 1.00 68.25 944 VAL A N 1
ATOM 7652 C CA . VAL A 1 944 ? 25.212 9.475 -41.581 1.00 68.25 944 VAL A CA 1
ATOM 7653 C C . VAL A 1 944 ? 26.096 8.347 -42.121 1.00 68.25 944 VAL A C 1
ATOM 7655 O O . VAL A 1 944 ? 26.874 8.556 -43.052 1.00 68.25 944 VAL A O 1
ATOM 7658 N N . VAL A 1 945 ? 25.973 7.139 -41.565 1.00 63.12 945 VAL A N 1
ATOM 7659 C CA . VAL A 1 945 ? 26.727 5.959 -42.019 1.00 63.12 945 VAL A CA 1
ATOM 7660 C C . VAL A 1 945 ? 26.153 5.418 -43.335 1.00 63.12 945 VAL A C 1
ATOM 7662 O O . VAL A 1 945 ? 26.895 4.890 -44.165 1.00 63.12 945 VAL A O 1
ATOM 7665 N N . GLN A 1 946 ? 24.846 5.592 -43.554 1.00 58.44 946 GLN A N 1
ATOM 7666 C CA . GLN A 1 946 ? 24.124 5.070 -44.715 1.00 58.44 946 GLN A CA 1
ATOM 7667 C C . GLN A 1 946 ? 24.029 6.058 -45.890 1.00 58.44 946 GLN A C 1
ATOM 7669 O O . GLN A 1 946 ? 24.008 5.637 -47.047 1.00 58.44 946 GLN A O 1
ATOM 7674 N N . SER A 1 947 ? 24.046 7.370 -45.629 1.00 56.78 947 SER A N 1
ATOM 7675 C CA . SER A 1 947 ? 23.840 8.427 -46.632 1.00 56.78 947 SER A CA 1
ATOM 7676 C C . SER A 1 947 ? 24.895 8.465 -47.746 1.00 56.78 947 SER A C 1
ATOM 7678 O O . SER A 1 947 ? 24.673 9.104 -48.766 1.00 56.78 947 SER A O 1
ATOM 7680 N N . ARG A 1 948 ? 26.041 7.786 -47.574 1.00 54.00 948 ARG A N 1
ATOM 7681 C CA . ARG A 1 948 ? 27.106 7.660 -48.590 1.00 54.00 948 ARG A CA 1
ATOM 7682 C C . ARG A 1 948 ? 26.926 6.474 -49.554 1.00 54.00 948 ARG A C 1
ATOM 7684 O O . ARG A 1 948 ? 27.740 6.325 -50.457 1.00 54.00 948 ARG A O 1
ATOM 7691 N N . ARG A 1 949 ? 25.932 5.600 -49.340 1.00 51.50 949 ARG A N 1
ATOM 7692 C CA . ARG A 1 949 ? 25.753 4.328 -50.080 1.00 51.50 949 ARG A CA 1
ATOM 7693 C C . ARG A 1 949 ? 24.364 4.131 -50.701 1.00 51.50 949 ARG A C 1
ATOM 7695 O O . ARG A 1 949 ? 24.143 3.107 -51.338 1.00 51.50 949 ARG A O 1
ATOM 7702 N N . LEU A 1 950 ? 23.435 5.062 -50.501 1.00 56.59 950 LEU A N 1
ATOM 7703 C CA . LEU A 1 950 ? 22.031 4.897 -50.882 1.00 56.59 950 LEU A CA 1
ATOM 7704 C C . LEU A 1 950 ? 21.739 5.524 -52.248 1.00 56.59 950 LEU A C 1
ATOM 7706 O O . LEU A 1 950 ? 21.792 6.742 -52.386 1.00 56.59 950 LEU A O 1
ATOM 7710 N N . SER A 1 951 ? 21.394 4.685 -53.228 1.00 54.00 951 SER A N 1
ATOM 7711 C CA . SER A 1 951 ? 20.875 5.102 -54.541 1.00 54.00 951 SER A CA 1
ATOM 7712 C C . SER A 1 951 ? 19.356 4.919 -54.678 1.00 54.00 951 SER A C 1
ATOM 7714 O O . SER A 1 951 ? 18.746 5.541 -55.540 1.00 54.00 951 SER A O 1
ATOM 7716 N N . SER A 1 952 ? 18.728 4.090 -53.831 1.00 59.31 952 SER A N 1
ATOM 7717 C CA . SER A 1 952 ? 17.268 3.899 -53.766 1.00 59.31 952 SER A CA 1
ATOM 7718 C C . SER A 1 952 ? 16.828 3.385 -52.388 1.00 59.31 952 SER A C 1
ATOM 7720 O O . SER A 1 952 ? 17.585 2.703 -51.690 1.00 59.31 952 SER A O 1
ATOM 7722 N N . PHE A 1 953 ? 15.583 3.667 -52.000 1.00 62.66 953 PHE A N 1
ATOM 7723 C CA . PHE A 1 953 ? 14.972 3.229 -50.7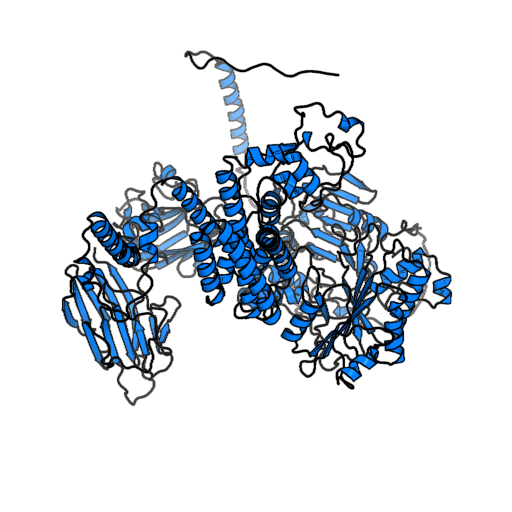39 1.00 62.66 953 PHE A CA 1
ATOM 7724 C C . PHE A 1 953 ? 15.013 1.706 -50.527 1.00 62.66 953 PHE A C 1
ATOM 7726 O O . PHE A 1 953 ? 15.224 1.251 -49.405 1.00 62.66 953 PHE A O 1
ATOM 7733 N N . SER A 1 954 ? 14.911 0.904 -51.595 1.00 60.22 954 SER A N 1
ATOM 7734 C CA . SER A 1 954 ? 14.983 -0.567 -51.522 1.00 60.22 954 SER A CA 1
ATOM 7735 C C . SER A 1 954 ? 16.388 -1.118 -51.266 1.00 60.22 954 SER A C 1
ATOM 7737 O O . SER A 1 954 ? 16.541 -2.311 -51.015 1.00 60.22 954 SER A O 1
ATOM 7739 N N . THR A 1 955 ? 17.420 -0.273 -51.335 1.00 60.56 955 THR A N 1
ATOM 7740 C CA . THR A 1 955 ? 18.818 -0.666 -51.087 1.00 60.56 955 THR A CA 1
ATOM 7741 C C . THR A 1 955 ? 19.267 -0.412 -49.649 1.00 60.56 955 THR A C 1
ATOM 7743 O O . THR A 1 955 ? 20.421 -0.675 -49.318 1.00 60.56 955 THR A O 1
ATOM 7746 N N . CYS A 1 956 ? 18.372 0.080 -48.784 1.00 66.06 956 CYS A N 1
ATOM 7747 C CA . CYS A 1 956 ? 18.650 0.314 -47.373 1.00 66.06 956 CYS A CA 1
ATOM 7748 C C . CYS A 1 956 ? 18.667 -1.023 -46.596 1.00 66.06 956 CYS A C 1
ATOM 7750 O O . CYS A 1 956 ? 17.613 -1.635 -46.419 1.00 66.06 956 CYS A O 1
ATOM 7752 N N . PRO A 1 957 ? 19.843 -1.502 -46.136 1.00 61.34 957 PRO A N 1
ATOM 7753 C CA . PRO A 1 957 ? 20.004 -2.868 -45.624 1.00 61.34 957 PRO A CA 1
ATOM 7754 C C . PRO A 1 957 ? 19.347 -3.106 -44.255 1.00 61.34 957 PRO A C 1
ATOM 7756 O O . PRO A 1 957 ? 19.070 -4.253 -43.916 1.00 61.34 957 PRO A O 1
ATOM 7759 N N . ASP A 1 958 ? 19.061 -2.033 -43.508 1.00 70.94 958 ASP A N 1
ATOM 7760 C CA . ASP A 1 958 ? 18.468 -2.074 -42.162 1.00 70.94 958 ASP A CA 1
ATOM 7761 C C . ASP A 1 958 ? 17.041 -1.489 -42.125 1.00 70.94 958 ASP A C 1
ATOM 7763 O O . ASP A 1 958 ? 16.524 -1.181 -41.048 1.00 70.94 958 ASP A O 1
ATOM 7767 N N . LEU A 1 959 ? 16.413 -1.281 -43.291 1.00 73.25 959 LEU A N 1
ATOM 7768 C CA . LEU A 1 959 ? 15.064 -0.728 -43.379 1.00 73.25 959 LEU A CA 1
ATOM 7769 C C . LEU A 1 959 ? 14.045 -1.727 -42.835 1.00 73.25 959 LEU A C 1
ATOM 7771 O O . LEU A 1 959 ? 13.839 -2.805 -43.395 1.00 73.25 959 LEU A O 1
ATOM 7775 N N . LYS A 1 960 ? 13.369 -1.335 -41.759 1.00 71.25 960 LYS A N 1
ATOM 7776 C CA . LYS A 1 960 ? 12.226 -2.065 -41.222 1.00 71.25 960 LYS A CA 1
ATOM 7777 C C . LYS A 1 960 ? 10.942 -1.500 -41.815 1.00 71.25 960 LYS A C 1
ATOM 7779 O O . LYS A 1 960 ? 10.780 -0.283 -41.856 1.00 71.25 960 LYS A O 1
ATOM 7784 N N . THR A 1 961 ? 10.110 -2.430 -42.299 1.00 64.69 961 THR A N 1
ATOM 7785 C CA . THR A 1 961 ? 8.752 -2.329 -42.871 1.00 64.69 961 THR A CA 1
ATOM 7786 C C . THR A 1 961 ? 8.333 -0.951 -43.392 1.00 64.69 961 THR A C 1
ATOM 7788 O O . THR A 1 961 ? 8.171 -0.015 -42.630 1.00 64.69 961 THR A O 1
ATOM 7791 N N . ALA A 1 962 ? 8.057 -0.841 -44.691 1.00 66.19 962 ALA A N 1
ATOM 7792 C CA . ALA A 1 962 ? 7.628 0.407 -45.316 1.00 66.19 962 ALA A CA 1
ATOM 7793 C C . ALA A 1 962 ? 6.104 0.485 -45.510 1.00 66.19 962 ALA A C 1
ATOM 7795 O O . ALA A 1 962 ? 5.480 -0.490 -45.930 1.00 66.19 962 ALA A O 1
ATOM 7796 N N . VAL A 1 963 ? 5.523 1.661 -45.279 1.00 78.62 963 VAL A N 1
ATOM 7797 C CA . VAL A 1 963 ? 4.151 2.026 -45.669 1.00 78.62 963 VAL A CA 1
ATOM 7798 C C . VAL A 1 963 ? 4.231 2.925 -46.893 1.00 78.62 963 VAL A C 1
ATOM 7800 O O . VAL A 1 963 ? 5.017 3.864 -46.890 1.00 78.62 963 VAL A O 1
ATOM 7803 N N . ILE A 1 964 ? 3.439 2.661 -47.931 1.00 78.56 964 ILE A N 1
ATOM 7804 C CA . ILE A 1 964 ? 3.386 3.509 -49.129 1.00 78.56 964 ILE A CA 1
ATOM 7805 C C . ILE A 1 964 ? 2.076 4.289 -49.110 1.00 78.56 964 ILE A C 1
ATOM 7807 O O . ILE A 1 964 ? 1.002 3.692 -49.145 1.00 78.56 964 ILE A O 1
ATOM 7811 N N . VAL A 1 965 ? 2.181 5.612 -49.072 1.00 79.12 965 VAL A N 1
ATOM 7812 C CA . VAL A 1 965 ? 1.065 6.554 -49.158 1.00 79.12 965 VAL A CA 1
ATOM 7813 C C . VAL A 1 965 ? 1.037 7.115 -50.573 1.00 79.12 965 VAL A C 1
ATOM 7815 O O . VAL A 1 965 ? 2.044 7.642 -51.043 1.00 79.12 965 VAL A O 1
ATOM 7818 N N . LYS A 1 966 ? -0.097 6.976 -51.264 1.00 79.12 966 LYS A N 1
ATOM 7819 C CA . LYS A 1 966 ? -0.295 7.506 -52.619 1.00 79.12 966 LYS A CA 1
ATOM 7820 C C . LYS A 1 966 ? -1.292 8.655 -52.562 1.00 79.12 966 LYS A C 1
ATOM 7822 O O . LYS A 1 966 ? -2.389 8.457 -52.046 1.00 79.12 966 LYS A O 1
ATOM 7827 N N . THR A 1 967 ? -0.939 9.816 -53.100 1.00 73.56 967 THR A N 1
ATOM 7828 C CA . THR A 1 967 ? -1.830 10.983 -53.169 1.00 73.56 967 THR A CA 1
ATOM 7829 C C . THR A 1 967 ? -2.043 11.398 -54.626 1.00 73.56 967 THR A C 1
ATOM 7831 O O . THR A 1 967 ? -1.120 11.336 -55.436 1.00 73.56 967 THR A O 1
ATOM 7834 N N . TYR A 1 968 ? -3.271 11.794 -54.974 1.00 70.44 968 TYR A N 1
ATOM 7835 C CA . TYR A 1 968 ? -3.651 12.280 -56.309 1.00 70.44 968 TYR A CA 1
ATOM 7836 C C . TYR A 1 968 ? -4.455 13.579 -56.143 1.00 70.44 968 TYR A C 1
ATOM 7838 O O . TYR A 1 968 ? -5.580 13.523 -55.647 1.00 70.44 968 TYR A O 1
ATOM 7846 N N . ASP A 1 969 ? -3.877 14.735 -56.483 1.00 57.62 969 ASP A N 1
ATOM 7847 C CA . ASP A 1 969 ? -4.490 16.079 -56.402 1.00 57.62 969 ASP A CA 1
ATOM 7848 C C . ASP A 1 969 ? -5.224 16.369 -55.073 1.00 57.62 969 ASP A C 1
ATOM 7850 O O . ASP A 1 969 ? -6.299 16.970 -55.019 1.00 57.62 969 ASP A O 1
ATOM 7854 N N . SER A 1 970 ? -4.654 15.901 -53.960 1.00 61.91 970 SER A N 1
ATOM 7855 C CA . SER A 1 970 ? -5.279 15.933 -52.634 1.00 61.91 970 SER A CA 1
ATOM 7856 C C . SER A 1 970 ? -4.239 16.026 -51.515 1.00 61.91 970 SER A C 1
ATOM 7858 O O . SER A 1 970 ? -3.070 15.693 -51.699 1.00 61.91 970 SER A O 1
ATOM 7860 N N . SER A 1 971 ? -4.661 16.515 -50.345 1.00 70.19 971 SER A N 1
ATOM 7861 C CA . SER A 1 971 ? -3.849 16.536 -49.126 1.00 70.19 971 SER A CA 1
ATOM 7862 C C . SER A 1 971 ? -4.218 15.359 -48.221 1.00 70.19 971 SER A C 1
ATOM 7864 O O . SER A 1 971 ? -5.384 15.234 -47.846 1.00 70.19 971 SER A O 1
ATOM 7866 N N . CYS A 1 972 ? -3.243 14.541 -47.836 1.00 73.25 972 CYS A N 1
ATOM 7867 C CA . CYS A 1 972 ? -3.406 13.435 -46.893 1.00 73.25 972 CYS A CA 1
ATOM 7868 C C . CYS A 1 972 ? -2.561 13.693 -45.642 1.00 73.25 972 CYS A C 1
ATOM 7870 O O . CYS A 1 972 ? -1.417 14.135 -45.740 1.00 73.25 972 CYS A O 1
ATOM 7872 N N . GLN A 1 973 ? -3.118 13.410 -44.466 1.00 79.38 973 GLN A N 1
ATOM 7873 C CA . GLN A 1 973 ? -2.424 13.582 -43.196 1.00 79.38 973 GLN A CA 1
ATOM 7874 C C . GLN A 1 973 ? -2.042 12.224 -42.608 1.00 79.38 973 GLN A C 1
ATOM 7876 O O . GLN A 1 973 ? -2.899 11.392 -42.305 1.00 79.38 973 GLN A O 1
ATOM 7881 N N . VAL A 1 974 ? -0.747 12.033 -42.374 1.00 79.25 974 VAL A N 1
ATOM 7882 C CA . VAL A 1 974 ? -0.186 10.802 -41.824 1.00 79.25 974 VAL A CA 1
ATOM 7883 C C . VAL A 1 974 ? 0.285 11.046 -40.393 1.00 79.25 974 VAL A C 1
ATOM 7885 O O . VAL A 1 974 ? 1.125 11.904 -40.149 1.00 79.25 974 VAL A O 1
ATOM 7888 N N . LYS A 1 975 ? -0.216 10.284 -39.418 1.00 79.94 975 LYS A N 1
ATOM 7889 C CA . LYS A 1 975 ? 0.197 10.409 -38.008 1.00 79.94 975 LYS A CA 1
ATOM 7890 C C . LYS A 1 975 ? 1.141 9.281 -37.631 1.00 79.94 975 LYS A C 1
ATOM 7892 O O . LYS A 1 975 ? 0.778 8.115 -37.715 1.00 79.94 975 LYS A O 1
ATOM 7897 N N . ILE A 1 976 ? 2.332 9.620 -37.163 1.00 83.31 976 ILE A N 1
ATOM 7898 C CA . ILE A 1 976 ? 3.387 8.686 -36.775 1.00 83.31 976 ILE A CA 1
ATOM 7899 C C . ILE A 1 976 ? 3.585 8.790 -35.263 1.00 83.31 976 ILE A C 1
ATOM 7901 O O . ILE A 1 976 ? 3.764 9.877 -34.722 1.00 83.31 976 ILE A O 1
ATOM 7905 N N . SER A 1 977 ? 3.529 7.666 -34.559 1.00 77.56 977 SER A N 1
ATOM 7906 C CA . SER A 1 977 ? 3.667 7.594 -33.101 1.00 77.56 977 SER A CA 1
ATOM 7907 C C . SER A 1 977 ? 4.601 6.461 -32.711 1.00 77.56 977 SER A C 1
ATOM 7909 O O . SER A 1 977 ? 4.517 5.380 -33.289 1.00 77.56 977 SER A O 1
ATOM 7911 N N . ARG A 1 978 ? 5.465 6.672 -31.716 1.00 75.25 978 ARG A N 1
ATOM 7912 C CA . ARG A 1 978 ? 6.332 5.611 -31.188 1.00 75.25 978 ARG A CA 1
ATOM 7913 C C . ARG A 1 978 ? 5.893 5.204 -29.788 1.00 75.25 978 ARG A C 1
ATOM 7915 O O . ARG A 1 978 ? 5.909 6.031 -28.886 1.00 75.25 978 ARG A O 1
ATOM 7922 N N . ASP A 1 979 ? 5.617 3.924 -29.584 1.00 71.31 979 ASP A N 1
ATOM 7923 C CA . ASP A 1 979 ? 5.374 3.334 -28.268 1.00 71.31 979 ASP A CA 1
ATOM 7924 C C . ASP A 1 979 ? 6.366 2.190 -28.041 1.00 71.31 979 ASP A C 1
ATOM 7926 O O . ASP A 1 979 ? 6.257 1.135 -28.654 1.00 71.31 979 ASP A O 1
ATOM 7930 N N . SER A 1 980 ? 7.391 2.432 -27.221 1.00 70.31 980 SER A N 1
ATOM 7931 C CA . SER A 1 980 ? 8.486 1.490 -26.947 1.00 70.31 980 SER A CA 1
ATOM 7932 C C . SER A 1 980 ? 9.166 0.895 -28.195 1.00 70.31 980 SER A C 1
ATOM 7934 O O . SER A 1 980 ? 10.028 1.546 -28.807 1.00 70.31 980 SER A O 1
ATOM 7936 N N . ASP A 1 981 ? 8.800 -0.335 -28.538 1.00 76.62 981 ASP A N 1
ATOM 7937 C CA . ASP A 1 981 ? 9.282 -1.193 -29.616 1.00 76.62 981 ASP A CA 1
ATOM 7938 C C . ASP A 1 981 ? 8.356 -1.193 -30.842 1.00 76.62 981 ASP A C 1
ATOM 7940 O O . ASP A 1 981 ? 8.608 -1.903 -31.811 1.00 76.62 981 ASP A O 1
ATOM 7944 N N . LEU A 1 982 ? 7.305 -0.371 -30.840 1.00 76.06 982 LEU A N 1
ATOM 7945 C CA . LEU A 1 982 ? 6.368 -0.235 -31.947 1.00 76.06 982 LEU A CA 1
ATOM 7946 C C . LEU A 1 982 ? 6.374 1.193 -32.498 1.00 76.06 982 LEU A C 1
ATOM 7948 O O . LEU A 1 982 ? 6.198 2.174 -31.774 1.00 76.06 982 LEU A O 1
ATOM 7952 N N . LEU A 1 983 ? 6.530 1.308 -33.813 1.00 80.31 983 LEU A N 1
ATOM 7953 C CA . LEU A 1 983 ? 6.288 2.532 -34.563 1.00 80.31 983 LEU A CA 1
ATOM 7954 C C . LEU A 1 983 ? 4.951 2.388 -35.299 1.00 80.31 983 LEU A C 1
ATOM 7956 O O . LEU A 1 983 ? 4.779 1.512 -36.145 1.00 80.31 983 LEU A O 1
ATOM 7960 N N . ILE A 1 984 ? 3.983 3.222 -34.938 1.00 79.62 984 ILE A N 1
ATOM 7961 C CA . ILE A 1 984 ? 2.597 3.156 -35.397 1.00 79.62 984 ILE A CA 1
ATOM 7962 C C . ILE A 1 984 ? 2.348 4.320 -36.354 1.00 79.62 984 ILE A C 1
ATOM 7964 O O . ILE A 1 984 ? 2.533 5.476 -35.981 1.00 79.62 984 ILE A O 1
ATOM 7968 N N . VAL A 1 985 ? 1.907 4.019 -37.572 1.00 81.88 985 VAL A N 1
ATOM 7969 C CA . VAL A 1 985 ? 1.591 5.000 -38.614 1.00 81.88 985 VAL A CA 1
ATOM 7970 C C . VAL A 1 985 ? 0.107 4.911 -38.948 1.00 81.88 985 VAL A C 1
ATOM 7972 O O . VAL A 1 985 ? -0.390 3.838 -39.277 1.00 81.88 985 VAL A O 1
ATOM 7975 N N . PHE A 1 986 ? -0.602 6.029 -38.864 1.00 78.00 986 PHE A N 1
ATOM 7976 C CA . PHE A 1 986 ? -1.996 6.162 -39.271 1.00 78.00 986 PHE A CA 1
ATOM 7977 C C . PHE A 1 986 ? -2.074 6.980 -40.556 1.00 78.00 986 PHE A C 1
ATOM 7979 O O . PHE A 1 986 ? -1.581 8.104 -40.582 1.00 78.00 986 PHE A O 1
ATOM 7986 N N . CYS A 1 987 ? -2.708 6.435 -41.588 1.00 74.94 987 CYS A N 1
ATOM 7987 C CA . CYS A 1 987 ? -2.998 7.117 -42.848 1.00 74.94 987 CYS A CA 1
ATOM 7988 C C . CYS A 1 987 ? -4.472 6.867 -43.175 1.00 74.94 987 CYS A C 1
ATOM 7990 O O . CYS A 1 987 ? -4.860 5.704 -43.259 1.00 74.94 987 CYS A O 1
ATOM 7992 N N . ASP A 1 988 ? -5.283 7.922 -43.294 1.00 66.31 988 ASP A N 1
ATOM 7993 C CA . ASP A 1 988 ? -6.727 7.838 -43.582 1.00 66.31 988 ASP A CA 1
ATOM 7994 C C . ASP A 1 988 ? -7.460 6.773 -42.734 1.00 66.31 988 ASP A C 1
ATOM 7996 O O . ASP A 1 988 ? -8.112 5.865 -43.246 1.00 66.31 988 ASP A O 1
ATOM 8000 N N . ASP A 1 989 ? -7.273 6.844 -41.409 1.00 58.03 989 ASP A N 1
ATOM 8001 C CA . ASP A 1 989 ? -7.809 5.919 -40.393 1.00 58.03 989 ASP A CA 1
ATOM 8002 C C . ASP A 1 989 ? -7.319 4.457 -40.465 1.00 58.03 989 ASP A C 1
ATOM 8004 O O . ASP A 1 989 ? -7.654 3.642 -39.599 1.00 58.03 989 ASP A O 1
ATOM 8008 N N . GLN A 1 990 ? -6.448 4.110 -41.416 1.00 62.12 990 GLN A N 1
ATOM 8009 C CA . GLN A 1 990 ? -5.772 2.815 -41.451 1.00 62.12 990 GLN A CA 1
ATOM 8010 C C . GLN A 1 990 ? -4.503 2.828 -40.602 1.00 62.12 990 GLN A C 1
ATOM 8012 O O . GLN A 1 990 ? -3.641 3.697 -40.738 1.00 62.12 990 GLN A O 1
ATOM 8017 N N . ARG A 1 991 ? -4.381 1.828 -39.723 1.00 79.25 991 ARG A N 1
ATOM 8018 C CA . ARG A 1 991 ? -3.270 1.680 -38.780 1.00 79.25 991 ARG A CA 1
ATOM 8019 C C . ARG A 1 991 ? -2.246 0.668 -39.289 1.00 79.25 991 ARG A C 1
ATOM 8021 O O . ARG A 1 991 ? -2.540 -0.521 -39.388 1.00 79.25 991 ARG A O 1
ATOM 8028 N N . TYR A 1 992 ? -1.021 1.131 -39.482 1.00 77.94 992 TYR A N 1
ATOM 8029 C CA . TYR A 1 992 ? 0.154 0.335 -39.813 1.00 77.94 992 TYR A CA 1
ATOM 8030 C C . TYR A 1 992 ? 1.087 0.279 -38.601 1.00 77.94 992 TYR A C 1
ATOM 8032 O O . TYR A 1 992 ? 1.302 1.287 -37.930 1.00 77.94 992 TYR A O 1
ATOM 8040 N N . VAL A 1 993 ? 1.627 -0.897 -38.287 1.00 77.94 993 VAL A N 1
ATOM 8041 C CA . VAL A 1 993 ? 2.497 -1.103 -37.119 1.00 77.94 993 VAL A CA 1
ATOM 8042 C C . VAL A 1 993 ? 3.811 -1.722 -37.578 1.00 77.94 993 VAL A C 1
ATOM 8044 O O . VAL A 1 993 ? 3.809 -2.711 -38.308 1.00 77.94 993 VAL A O 1
ATOM 8047 N N . MET A 1 994 ? 4.925 -1.138 -37.144 1.00 78.56 994 MET A N 1
ATOM 8048 C CA . MET A 1 994 ? 6.279 -1.607 -37.425 1.00 78.56 994 MET A CA 1
ATOM 8049 C C . MET A 1 994 ? 7.000 -1.932 -36.120 1.00 78.56 994 MET A C 1
ATOM 8051 O O . MET A 1 994 ? 7.028 -1.106 -35.209 1.00 78.56 994 MET A O 1
ATOM 8055 N N . GLU A 1 995 ? 7.623 -3.104 -36.047 1.00 78.62 995 GLU A N 1
ATOM 8056 C CA . GLU A 1 995 ? 8.472 -3.477 -34.914 1.00 78.62 995 GLU A CA 1
ATOM 8057 C C . GLU A 1 995 ? 9.864 -2.841 -35.047 1.00 78.62 995 GLU A C 1
ATOM 8059 O O . GLU A 1 995 ? 10.548 -2.991 -36.063 1.00 78.62 995 GLU A O 1
ATOM 8064 N N . VAL A 1 996 ? 10.303 -2.144 -34.003 1.00 76.25 996 VAL A N 1
ATOM 8065 C CA . VAL A 1 996 ? 11.602 -1.471 -33.872 1.00 76.25 996 VAL A CA 1
ATOM 8066 C C . VAL A 1 996 ? 12.268 -1.903 -32.559 1.00 76.25 996 VAL A C 1
ATOM 8068 O O . VAL A 1 996 ? 11.604 -2.183 -31.571 1.00 76.25 996 VAL A O 1
ATOM 8071 N N . ASP A 1 997 ? 13.595 -1.997 -32.518 1.00 71.50 997 ASP A N 1
ATOM 8072 C CA . ASP A 1 997 ? 14.339 -2.466 -31.342 1.00 71.50 997 ASP A CA 1
ATOM 8073 C C . ASP A 1 997 ? 14.151 -1.504 -30.157 1.00 71.50 997 ASP A C 1
ATOM 8075 O O . ASP A 1 997 ? 14.548 -0.339 -30.211 1.00 71.50 997 ASP A O 1
ATOM 8079 N N . GLN A 1 998 ? 13.595 -2.010 -29.052 1.00 63.38 998 GLN A N 1
ATOM 8080 C CA . GLN A 1 998 ? 13.325 -1.259 -27.822 1.00 63.38 998 GLN A CA 1
ATOM 8081 C C . GLN A 1 998 ? 14.563 -0.540 -27.253 1.00 63.38 998 GLN A C 1
ATOM 8083 O O . GLN A 1 998 ? 14.439 0.491 -26.589 1.00 63.38 998 GLN A O 1
ATOM 8088 N N . LYS A 1 999 ? 15.770 -1.075 -27.490 1.00 65.88 999 LYS A N 1
ATOM 8089 C CA . LYS A 1 999 ? 17.033 -0.535 -26.956 1.00 65.88 999 LYS A CA 1
ATOM 8090 C C . LYS A 1 999 ? 17.687 0.496 -27.871 1.00 65.88 999 LYS A C 1
ATOM 8092 O O . LYS A 1 999 ? 18.599 1.194 -27.426 1.00 65.88 999 LYS A O 1
ATOM 8097 N N . LYS A 1 1000 ? 17.251 0.603 -29.128 1.00 69.50 1000 LYS A N 1
ATOM 8098 C CA . LYS A 1 1000 ? 17.775 1.563 -30.108 1.00 69.50 1000 LYS A CA 1
ATOM 8099 C C . LYS A 1 1000 ? 16.707 2.609 -30.424 1.00 69.50 1000 LYS A C 1
ATOM 8101 O O . LYS A 1 1000 ? 15.507 2.364 -30.325 1.00 69.50 1000 LYS A O 1
ATOM 8106 N N . LYS A 1 1001 ? 17.116 3.837 -30.749 1.00 76.38 1001 LYS A N 1
ATOM 8107 C CA . LYS A 1 1001 ? 16.163 4.873 -31.172 1.00 76.38 1001 LYS A CA 1
ATOM 8108 C C . LYS A 1 1001 ? 16.057 4.849 -32.707 1.00 76.38 1001 LYS A C 1
ATOM 8110 O O . LYS A 1 1001 ? 17.091 5.058 -33.342 1.00 76.38 1001 LYS A O 1
ATOM 8115 N N . PRO A 1 1002 ? 14.877 4.580 -33.303 1.00 82.62 1002 PRO A N 1
ATOM 8116 C CA . PRO A 1 1002 ? 14.728 4.484 -34.743 1.00 82.62 1002 PRO A CA 1
ATOM 8117 C C . PRO A 1 1002 ? 14.702 5.878 -35.370 1.00 82.62 1002 PRO A C 1
ATOM 8119 O O . PRO A 1 1002 ? 14.148 6.827 -34.812 1.00 82.62 1002 PRO A O 1
ATOM 8122 N N . TRP A 1 1003 ? 15.295 5.991 -36.547 1.00 87.38 1003 TRP A N 1
ATOM 8123 C CA . TRP A 1 1003 ? 15.226 7.158 -37.415 1.00 87.38 1003 TRP A CA 1
ATOM 8124 C C . TRP A 1 1003 ? 14.139 6.938 -38.458 1.00 87.38 1003 TRP A C 1
ATOM 8126 O O . TRP A 1 1003 ? 14.049 5.844 -39.016 1.00 87.38 1003 TRP A O 1
ATOM 8136 N N . LEU A 1 1004 ? 13.335 7.966 -38.732 1.00 87.12 1004 LEU A N 1
ATOM 8137 C CA . LEU A 1 1004 ? 12.327 7.895 -39.788 1.00 87.12 1004 LEU A CA 1
ATOM 8138 C C . LEU A 1 1004 ? 12.993 8.089 -41.149 1.00 87.12 1004 LEU A C 1
ATOM 8140 O O . LEU A 1 1004 ? 13.868 8.947 -41.301 1.00 87.12 1004 LEU A O 1
ATOM 8144 N N . VAL A 1 1005 ? 12.556 7.302 -42.127 1.00 85.69 1005 VAL A N 1
ATOM 8145 C CA . VAL A 1 1005 ? 13.007 7.365 -43.519 1.00 85.69 1005 VAL A CA 1
ATOM 8146 C C . VAL A 1 1005 ? 11.801 7.614 -44.411 1.00 85.69 1005 VAL A C 1
ATOM 8148 O O . VAL A 1 1005 ? 10.789 6.926 -44.284 1.00 85.69 1005 VAL A O 1
ATOM 8151 N N . PHE A 1 1006 ? 11.930 8.568 -45.326 1.00 86.19 1006 PHE A N 1
ATOM 8152 C CA . PHE A 1 1006 ? 10.891 8.959 -46.271 1.00 86.19 1006 PHE A CA 1
ATOM 8153 C C . PHE A 1 1006 ? 11.448 8.873 -47.688 1.00 86.19 1006 PHE A C 1
ATOM 8155 O O . PHE A 1 1006 ? 12.514 9.420 -47.957 1.00 86.19 1006 PHE A O 1
ATOM 8162 N N . ASN A 1 1007 ? 10.743 8.207 -48.596 1.00 83.75 1007 ASN A N 1
ATOM 8163 C CA . ASN A 1 1007 ? 11.090 8.155 -50.011 1.00 83.75 1007 ASN A CA 1
ATOM 8164 C C . ASN A 1 1007 ? 9.967 8.747 -50.851 1.00 83.75 1007 ASN A C 1
ATOM 8166 O O . ASN A 1 1007 ? 8.889 8.164 -50.923 1.00 83.75 1007 ASN A O 1
ATOM 8170 N N . LEU A 1 1008 ? 10.241 9.889 -51.469 1.00 83.75 1008 LEU A N 1
ATOM 8171 C CA . LEU A 1 1008 ? 9.322 10.612 -52.330 1.00 83.75 1008 LEU A CA 1
ATOM 8172 C C . LEU A 1 1008 ? 9.535 10.171 -53.781 1.00 83.75 1008 LEU A C 1
ATOM 8174 O O . LEU A 1 1008 ? 10.672 10.127 -54.262 1.00 83.75 1008 LEU A O 1
ATOM 8178 N N . ARG A 1 1009 ? 8.441 9.860 -54.476 1.00 76.81 1009 ARG A N 1
ATOM 8179 C CA . ARG A 1 1009 ? 8.441 9.366 -55.853 1.00 76.81 1009 ARG A CA 1
ATOM 8180 C C . ARG A 1 1009 ? 7.410 10.108 -56.697 1.00 76.81 1009 ARG A C 1
ATOM 8182 O O . ARG A 1 1009 ? 6.225 10.027 -56.392 1.00 76.81 1009 ARG A O 1
ATOM 8189 N N . PHE A 1 1010 ? 7.900 10.713 -57.782 1.00 70.31 1010 PHE A N 1
ATOM 8190 C CA . PHE A 1 1010 ? 7.167 11.288 -58.919 1.00 70.31 1010 PHE A CA 1
ATOM 8191 C C . PHE A 1 1010 ? 6.087 12.349 -58.619 1.00 70.31 1010 PHE A C 1
ATOM 8193 O O . PHE A 1 1010 ? 5.580 12.469 -57.512 1.00 70.31 1010 PHE A O 1
ATOM 8200 N N . GLY A 1 1011 ? 5.752 13.143 -59.644 1.00 75.06 1011 GLY A N 1
ATOM 8201 C CA . GLY A 1 1011 ? 4.728 14.197 -59.596 1.00 75.06 1011 GLY A CA 1
ATOM 8202 C C . GLY A 1 1011 ? 5.176 15.501 -58.917 1.00 75.06 1011 GLY A C 1
ATOM 8203 O O . GLY A 1 1011 ? 6.330 15.895 -59.053 1.00 75.06 1011 GLY A O 1
ATOM 8204 N N . ASP A 1 1012 ? 4.267 16.211 -58.247 1.00 77.12 1012 ASP A N 1
ATOM 8205 C CA . ASP A 1 1012 ? 4.503 17.502 -57.564 1.00 77.12 1012 ASP A CA 1
ATOM 8206 C C . ASP A 1 1012 ? 4.466 17.375 -56.027 1.00 77.12 1012 ASP A C 1
ATOM 8208 O O . ASP A 1 1012 ? 4.159 18.315 -55.296 1.00 77.12 1012 ASP A O 1
ATOM 8212 N N . LEU A 1 1013 ? 4.806 16.180 -55.544 1.00 78.25 1013 LEU A N 1
ATOM 8213 C CA . LEU A 1 1013 ? 4.689 15.748 -54.159 1.00 78.25 1013 LEU A CA 1
ATOM 8214 C C . LEU A 1 1013 ? 5.550 16.552 -53.171 1.00 78.25 1013 LEU A C 1
ATOM 8216 O O . LEU A 1 1013 ? 6.778 16.655 -53.297 1.00 78.25 1013 LEU A O 1
ATOM 8220 N N . GLN A 1 1014 ? 4.897 17.020 -52.110 1.00 81.31 1014 GLN A N 1
ATOM 8221 C CA . GLN A 1 1014 ? 5.492 17.749 -50.999 1.00 81.31 1014 GLN A CA 1
ATOM 8222 C C . GLN A 1 1014 ? 5.036 17.156 -49.664 1.00 81.31 1014 GLN A C 1
ATOM 8224 O O . GLN A 1 1014 ? 3.847 16.913 -49.458 1.00 81.31 1014 GLN A O 1
ATOM 8229 N N . ILE A 1 1015 ? 5.978 16.970 -48.738 1.00 82.38 1015 ILE A N 1
ATOM 8230 C CA . ILE A 1 1015 ? 5.691 16.520 -47.373 1.00 82.38 1015 ILE A CA 1
ATOM 8231 C C . ILE A 1 1015 ? 6.142 17.552 -46.338 1.00 82.38 1015 ILE A C 1
ATOM 8233 O O . ILE A 1 1015 ? 7.251 18.082 -46.430 1.00 82.38 1015 ILE A O 1
ATOM 8237 N N . GLU A 1 1016 ? 5.307 17.816 -45.336 1.00 80.44 1016 GLU A N 1
ATOM 8238 C CA . GLU A 1 1016 ? 5.582 18.745 -44.237 1.00 80.44 1016 GLU A CA 1
ATOM 8239 C C . GLU A 1 1016 ? 5.427 18.056 -42.873 1.00 80.44 1016 GLU A C 1
ATOM 8241 O O . GLU A 1 1016 ? 4.428 17.398 -42.608 1.00 80.44 1016 GLU A O 1
ATOM 8246 N N . LEU A 1 1017 ? 6.438 18.182 -42.004 1.00 72.88 1017 LEU A N 1
ATOM 8247 C CA . LEU A 1 1017 ? 6.441 17.619 -40.648 1.00 72.88 1017 LEU A CA 1
ATOM 8248 C C . LEU A 1 1017 ? 5.904 18.627 -39.620 1.00 72.88 1017 LEU A C 1
ATOM 8250 O O . LEU A 1 1017 ? 6.519 19.668 -39.365 1.00 72.88 1017 LEU A O 1
ATOM 8254 N N . GLU A 1 1018 ? 4.823 18.258 -38.937 1.00 61.56 1018 GLU A N 1
ATOM 8255 C CA . GLU A 1 1018 ? 4.222 18.991 -37.827 1.00 61.56 1018 GLU A CA 1
ATOM 8256 C C . GLU A 1 1018 ? 4.434 18.253 -36.486 1.00 61.56 1018 GLU A C 1
ATOM 8258 O O . GLU A 1 1018 ? 4.075 17.087 -36.321 1.00 61.56 1018 GLU A O 1
ATOM 8263 N N . SER A 1 1019 ? 4.997 18.939 -35.480 1.00 53.00 1019 SER A N 1
ATOM 8264 C CA . SER A 1 1019 ? 5.083 18.434 -34.095 1.00 53.00 1019 SER A CA 1
ATOM 8265 C C . SER A 1 1019 ? 4.380 19.386 -33.122 1.00 53.00 1019 SER A C 1
ATOM 8267 O O . SER A 1 1019 ? 4.429 20.610 -33.287 1.00 53.00 1019 SER A O 1
ATOM 8269 N N . GLU A 1 1020 ? 3.745 18.845 -32.073 1.00 45.91 1020 GLU A N 1
ATOM 8270 C CA . GLU A 1 1020 ? 2.921 19.611 -31.113 1.00 45.91 1020 GLU A CA 1
ATOM 8271 C C . GLU A 1 1020 ? 3.676 20.731 -30.366 1.00 45.91 1020 GLU A C 1
ATOM 8273 O O . GLU A 1 1020 ? 3.066 21.630 -29.779 1.00 45.91 1020 GLU A O 1
ATOM 8278 N N . ALA A 1 1021 ? 5.009 20.738 -30.412 1.00 44.84 1021 ALA A N 1
ATOM 8279 C CA . ALA A 1 1021 ? 5.850 21.685 -29.694 1.00 44.84 1021 ALA A CA 1
ATOM 8280 C C . ALA A 1 1021 ? 5.799 23.139 -30.222 1.00 44.84 1021 ALA A C 1
ATOM 8282 O O . ALA A 1 1021 ? 6.405 24.008 -29.589 1.00 44.84 1021 ALA A O 1
ATOM 8283 N N . HIS A 1 1022 ? 5.171 23.442 -31.372 1.00 43.84 1022 HIS A N 1
ATOM 8284 C CA . HIS A 1 1022 ? 5.486 24.671 -32.138 1.00 43.84 1022 HIS A CA 1
ATOM 8285 C C . HIS A 1 1022 ? 4.336 25.624 -32.532 1.00 43.84 1022 HIS A C 1
ATOM 8287 O O . HIS A 1 1022 ? 4.517 26.459 -33.413 1.00 43.84 1022 HIS A O 1
ATOM 8293 N N . PHE A 1 1023 ? 3.208 25.659 -31.813 1.00 48.91 1023 PHE A N 1
ATOM 8294 C CA . PHE A 1 1023 ? 2.263 26.793 -31.922 1.00 48.91 1023 PHE A CA 1
ATOM 8295 C C . PHE A 1 1023 ? 2.193 27.588 -30.604 1.00 48.91 1023 PHE A C 1
ATOM 8297 O O . PHE A 1 1023 ? 1.405 27.259 -29.709 1.00 48.91 1023 PHE A O 1
ATOM 8304 N N . PRO A 1 1024 ? 3.037 28.625 -30.437 1.00 52.75 1024 PRO A N 1
ATOM 8305 C CA . PRO A 1 1024 ? 3.208 29.302 -29.151 1.00 52.75 1024 PRO A CA 1
ATOM 8306 C C . PRO A 1 1024 ? 2.064 30.266 -28.796 1.00 52.75 1024 PRO A C 1
ATOM 8308 O O . PRO A 1 1024 ? 1.920 30.623 -27.627 1.00 52.75 1024 PRO A O 1
ATOM 8311 N N . MET A 1 1025 ? 1.265 30.717 -29.773 1.00 64.69 1025 MET A N 1
ATOM 8312 C CA . MET A 1 1025 ? 0.170 31.666 -29.540 1.00 64.69 1025 MET A CA 1
ATOM 8313 C C . MET A 1 1025 ? -1.149 30.927 -29.276 1.00 64.69 1025 MET A C 1
ATOM 8315 O O . MET A 1 1025 ? -1.626 30.175 -30.126 1.00 64.69 1025 MET A O 1
ATOM 8319 N N . LYS A 1 1026 ? -1.722 31.143 -28.089 1.00 76.31 1026 LYS A N 1
ATOM 8320 C CA . LYS A 1 1026 ? -2.988 30.564 -27.602 1.00 76.31 1026 LYS A CA 1
ATOM 8321 C C . LYS A 1 1026 ? -3.755 31.635 -26.821 1.00 76.31 1026 LYS A C 1
ATOM 8323 O O . LYS A 1 1026 ? -3.241 32.735 -26.618 1.00 76.31 1026 LYS A O 1
ATOM 8328 N N . PHE A 1 1027 ? -4.951 31.328 -26.336 1.00 73.94 1027 PHE A N 1
ATOM 8329 C CA . PHE A 1 1027 ? -5.615 32.168 -25.340 1.00 73.94 1027 PHE A CA 1
ATOM 8330 C C . PHE A 1 1027 ? -5.123 31.852 -23.919 1.00 73.94 1027 PHE A C 1
ATOM 8332 O O . PHE A 1 1027 ? -4.753 30.718 -23.609 1.00 73.94 1027 PHE A O 1
ATOM 8339 N N . HIS A 1 1028 ? -5.066 32.873 -23.063 1.00 73.75 1028 HIS A N 1
ATOM 8340 C CA . HIS A 1 1028 ? -4.552 32.775 -21.693 1.00 73.75 1028 HIS A CA 1
ATOM 8341 C C . HIS A 1 1028 ? -5.489 31.985 -20.768 1.00 73.75 1028 HIS A C 1
ATOM 8343 O O . HIS A 1 1028 ? -6.695 32.050 -20.936 1.00 73.75 1028 HIS A O 1
ATOM 8349 N N . GLU A 1 1029 ? -4.966 31.288 -19.755 1.00 65.62 1029 GLU A N 1
ATOM 8350 C CA . GLU A 1 1029 ? -5.779 30.408 -18.891 1.00 65.62 1029 GLU A CA 1
ATOM 8351 C C . GLU A 1 1029 ? -6.786 31.163 -18.015 1.00 65.62 1029 GLU A C 1
ATOM 8353 O O . GLU A 1 1029 ? -7.899 30.696 -17.798 1.00 65.62 1029 GLU A O 1
ATOM 8358 N N . THR A 1 1030 ? -6.414 32.356 -17.552 1.00 63.00 1030 THR A N 1
ATOM 8359 C CA . THR A 1 1030 ? -7.333 33.292 -16.894 1.00 63.00 1030 THR A CA 1
ATOM 8360 C C . THR A 1 1030 ? -8.218 33.969 -17.944 1.00 63.00 1030 THR A C 1
ATOM 8362 O O . THR A 1 1030 ? -7.753 34.864 -18.655 1.00 63.00 1030 THR A O 1
ATOM 8365 N N . MET A 1 1031 ? -9.474 33.533 -18.030 1.00 70.75 10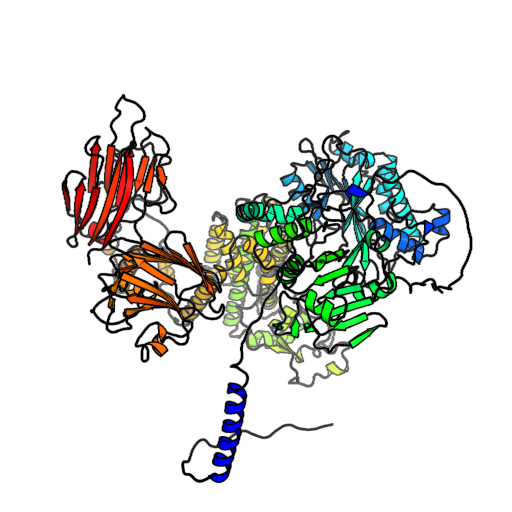31 MET A N 1
ATOM 8366 C CA . MET A 1 1031 ? -10.545 34.101 -18.858 1.00 70.75 1031 MET A CA 1
ATOM 8367 C C . MET A 1 1031 ? -11.762 34.392 -17.969 1.00 70.75 1031 MET A C 1
ATOM 8369 O O . MET A 1 1031 ? -11.835 33.890 -16.847 1.00 70.75 1031 MET A O 1
ATOM 8373 N N . GLY A 1 1032 ? -12.717 35.179 -18.461 1.00 66.69 1032 GLY A N 1
ATOM 8374 C CA . GLY A 1 1032 ? -14.004 35.354 -17.793 1.00 66.69 1032 GLY A CA 1
ATOM 8375 C C . GLY A 1 1032 ? -14.765 34.028 -17.676 1.00 66.69 1032 GLY A C 1
ATOM 8376 O O . GLY A 1 1032 ? -14.593 33.110 -18.485 1.00 66.69 1032 GLY A O 1
ATOM 8377 N N . THR A 1 1033 ? -15.584 33.903 -16.635 1.00 73.62 1033 THR A N 1
ATOM 8378 C CA . THR A 1 1033 ? -16.241 32.651 -16.233 1.00 73.62 1033 THR A CA 1
ATOM 8379 C C . THR A 1 1033 ? -17.176 32.061 -17.296 1.00 73.62 1033 THR A C 1
ATOM 8381 O O . THR A 1 1033 ? -17.336 30.835 -17.347 1.00 73.62 1033 THR A O 1
ATOM 8384 N N . ASN A 1 1034 ? -17.702 32.890 -18.198 1.00 75.19 1034 ASN A N 1
ATOM 8385 C CA . ASN A 1 1034 ? -18.578 32.541 -19.310 1.00 75.19 1034 ASN A CA 1
ATOM 8386 C C . ASN A 1 1034 ? -17.843 32.271 -20.645 1.00 75.19 1034 ASN A C 1
ATOM 8388 O O . ASN A 1 1034 ? -18.495 32.131 -21.676 1.00 75.19 1034 ASN A O 1
ATOM 8392 N N . VAL A 1 1035 ? -16.510 32.139 -20.666 1.00 75.00 1035 VAL A N 1
ATOM 8393 C CA . VAL A 1 1035 ? -15.753 31.648 -21.840 1.00 75.00 1035 VAL A CA 1
ATOM 8394 C C . VAL A 1 1035 ? -15.210 30.244 -21.582 1.00 75.00 1035 VAL A C 1
ATOM 8396 O O . VAL A 1 1035 ? -14.787 29.917 -20.473 1.00 75.00 1035 VAL A O 1
ATOM 8399 N N . GLN A 1 1036 ? -15.188 29.400 -22.613 1.00 76.38 1036 GLN A N 1
ATOM 8400 C CA . GLN A 1 1036 ? -14.510 28.106 -22.578 1.00 76.38 1036 GLN A CA 1
ATOM 8401 C C . GLN A 1 1036 ? -13.714 27.827 -23.852 1.00 76.38 1036 GLN A C 1
ATOM 8403 O O . GLN A 1 1036 ? -14.088 28.252 -24.945 1.00 76.38 1036 GLN A O 1
ATOM 8408 N N . SER A 1 1037 ? -12.626 27.067 -23.709 1.00 71.75 1037 SER A N 1
ATOM 8409 C CA . SER A 1 1037 ? -11.845 26.570 -24.839 1.00 71.75 1037 SER A CA 1
ATOM 8410 C C . SER A 1 1037 ? -12.407 25.274 -25.401 1.00 71.75 1037 SER A C 1
ATOM 8412 O O . SER A 1 1037 ? -12.675 24.341 -24.644 1.00 71.75 1037 SER A O 1
ATOM 8414 N N . VAL A 1 1038 ? -12.486 25.180 -26.723 1.00 59.84 1038 VAL A N 1
ATOM 8415 C CA . VAL A 1 1038 ? -12.941 23.987 -27.441 1.00 59.84 1038 VAL A CA 1
ATOM 8416 C C . VAL A 1 1038 ? -11.724 23.158 -27.876 1.00 59.84 1038 VAL A C 1
ATOM 8418 O O . VAL A 1 1038 ? -10.767 23.697 -28.430 1.00 59.84 1038 VAL A O 1
ATOM 8421 N N . GLY A 1 1039 ? -11.733 21.848 -27.601 1.00 51.94 1039 GLY A N 1
ATOM 8422 C CA . GLY A 1 1039 ? -10.753 20.895 -28.148 1.00 51.94 1039 GLY A CA 1
ATOM 8423 C C . GLY A 1 1039 ? -9.358 20.871 -27.504 1.00 51.94 1039 GLY A C 1
ATOM 8424 O O . GLY A 1 1039 ? -8.413 20.432 -28.147 1.00 51.94 1039 GLY A O 1
ATOM 8425 N N . GLY A 1 1040 ? -9.178 21.354 -26.268 1.00 48.91 1040 GLY A N 1
ATOM 8426 C CA . GLY A 1 1040 ? -7.919 21.218 -25.502 1.00 48.91 1040 GLY A CA 1
ATOM 8427 C C . GLY A 1 1040 ? -6.721 22.051 -25.997 1.00 48.91 1040 GLY A C 1
ATOM 8428 O O . GLY A 1 1040 ? -5.788 22.310 -25.239 1.00 48.91 1040 GLY A O 1
ATOM 8429 N N . THR A 1 1041 ? -6.758 22.565 -27.229 1.00 54.50 1041 THR A N 1
ATOM 8430 C CA . THR A 1 1041 ? -5.670 23.352 -27.838 1.00 54.50 1041 THR A CA 1
ATOM 8431 C C . THR A 1 1041 ? -5.603 24.804 -27.348 1.00 54.50 1041 THR A C 1
ATOM 8433 O O . THR A 1 1041 ? -4.589 25.472 -27.569 1.00 54.50 1041 THR A O 1
ATOM 8436 N N . LYS A 1 1042 ? -6.659 25.294 -26.674 1.00 65.06 1042 LYS A N 1
ATOM 8437 C CA . LYS A 1 1042 ? -6.851 26.693 -26.227 1.00 65.06 1042 LYS A CA 1
ATOM 8438 C C . LYS A 1 1042 ? -6.719 27.731 -27.358 1.00 65.06 1042 LYS A C 1
ATOM 8440 O O . LYS A 1 1042 ? -6.301 28.861 -27.107 1.00 65.06 1042 LYS A O 1
ATOM 8445 N N . ARG A 1 1043 ? -7.054 27.352 -28.599 1.00 72.62 1043 ARG A N 1
ATOM 8446 C CA . ARG A 1 1043 ? -7.045 28.244 -29.779 1.00 72.62 1043 ARG A CA 1
ATOM 8447 C C . ARG A 1 1043 ? -8.426 28.643 -30.280 1.00 72.62 1043 ARG A C 1
ATOM 8449 O O . ARG A 1 1043 ? -8.526 29.689 -30.901 1.00 72.62 1043 ARG A O 1
ATOM 8456 N N . LEU A 1 1044 ? -9.449 27.858 -29.955 1.00 76.94 1044 LEU A N 1
ATOM 8457 C CA . LEU A 1 1044 ? -10.847 28.156 -30.239 1.00 76.94 1044 LEU A CA 1
ATOM 8458 C C . LEU A 1 1044 ? -11.578 28.422 -28.923 1.00 76.94 1044 LEU A C 1
ATOM 8460 O O . LEU A 1 1044 ? -11.544 27.582 -28.018 1.00 76.94 1044 LEU A O 1
ATOM 8464 N N . LEU A 1 1045 ? -12.223 29.582 -28.815 1.00 77.69 1045 LEU A N 1
ATOM 8465 C CA . LEU A 1 1045 ? -13.037 29.986 -27.673 1.00 77.69 1045 LEU A CA 1
ATOM 8466 C C . LEU A 1 1045 ? -14.493 30.195 -28.074 1.00 77.69 1045 LEU A C 1
ATOM 8468 O O . LEU A 1 1045 ? -14.782 30.811 -29.101 1.00 77.69 1045 LEU A O 1
ATOM 8472 N N . ARG A 1 1046 ? -15.393 29.743 -27.199 1.00 76.12 1046 ARG A N 1
ATOM 8473 C CA . ARG A 1 1046 ? -16.844 29.930 -27.299 1.00 76.12 1046 ARG A CA 1
ATOM 8474 C C . ARG A 1 1046 ? -17.413 30.360 -25.947 1.00 76.12 1046 ARG A C 1
ATOM 8476 O O . ARG A 1 1046 ? -16.825 30.055 -24.904 1.00 76.12 1046 ARG A O 1
ATOM 8483 N N . LEU A 1 1047 ? -18.550 31.050 -25.957 1.00 75.69 1047 LEU A N 1
ATOM 8484 C CA . LEU A 1 1047 ? -19.282 31.369 -24.735 1.00 75.69 1047 LEU A CA 1
ATOM 8485 C C . LEU A 1 1047 ? -19.982 30.121 -24.169 1.00 75.69 1047 LEU A C 1
ATOM 8487 O O . LEU A 1 1047 ? -20.446 29.260 -24.913 1.00 75.69 1047 LEU A O 1
ATOM 8491 N N . LYS A 1 1048 ? -20.052 30.002 -22.840 1.00 77.19 1048 LYS A N 1
ATOM 8492 C CA . LYS A 1 1048 ? -20.789 28.906 -22.180 1.00 77.19 1048 LYS A CA 1
ATOM 8493 C C . LYS A 1 1048 ? -22.299 29.149 -22.216 1.00 77.19 1048 LYS A C 1
ATOM 8495 O O . LYS A 1 1048 ? -23.069 28.216 -22.422 1.00 77.19 1048 LYS A O 1
ATOM 8500 N N . HIS A 1 1049 ? -22.706 30.404 -22.041 1.00 75.56 1049 HIS A N 1
ATOM 8501 C CA . HIS A 1 1049 ? -24.094 30.848 -22.021 1.00 75.56 1049 HIS A CA 1
ATOM 8502 C C . HIS A 1 1049 ? -24.337 31.925 -23.082 1.00 75.56 1049 HIS A C 1
ATOM 8504 O O . HIS A 1 1049 ? -23.667 32.964 -23.117 1.00 75.56 1049 HIS A O 1
ATOM 8510 N N . VAL A 1 1050 ? -25.339 31.674 -23.928 1.00 59.91 1050 VAL A N 1
ATOM 8511 C CA . VAL A 1 1050 ? -25.793 32.568 -24.996 1.00 59.91 1050 VAL A CA 1
ATOM 8512 C C . VAL A 1 1050 ? -26.451 33.786 -24.331 1.00 59.91 1050 VAL A C 1
ATOM 8514 O O . VAL A 1 1050 ? -27.451 33.621 -23.641 1.00 59.91 1050 VAL A O 1
ATOM 8517 N N . ASN A 1 1051 ? -25.892 34.991 -24.518 1.00 60.09 1051 ASN A N 1
ATOM 8518 C CA . ASN A 1 1051 ? -26.339 36.304 -23.984 1.00 60.09 1051 ASN A CA 1
ATOM 8519 C C . ASN A 1 1051 ? -25.658 36.847 -22.708 1.00 60.09 1051 ASN A C 1
ATOM 8521 O O . ASN A 1 1051 ? -26.109 37.865 -22.185 1.00 60.09 1051 ASN A O 1
ATOM 8525 N N . LEU A 1 1052 ? -24.547 36.270 -22.242 1.00 67.19 1052 LEU A N 1
ATOM 8526 C CA . LEU A 1 1052 ? -23.686 36.914 -21.236 1.00 67.19 1052 LEU A CA 1
ATOM 8527 C C . LEU A 1 1052 ? -22.339 37.299 -21.865 1.00 67.19 1052 LEU A C 1
ATOM 8529 O O . LEU A 1 1052 ? -21.704 36.485 -22.535 1.00 67.19 1052 LEU A O 1
ATOM 8533 N N . ARG A 1 1053 ? -21.902 38.552 -21.682 1.00 73.81 1053 ARG A N 1
ATOM 8534 C CA . ARG A 1 1053 ? -20.588 39.007 -22.171 1.00 73.81 1053 ARG A CA 1
ATOM 8535 C C . ARG A 1 1053 ? -19.474 38.397 -21.332 1.00 73.81 1053 ARG A C 1
ATOM 8537 O O . ARG A 1 1053 ? -19.667 38.147 -20.147 1.00 73.81 1053 ARG A O 1
ATOM 8544 N N . SER A 1 1054 ? -18.300 38.207 -21.918 1.00 75.56 1054 SER A N 1
ATOM 8545 C CA . SER A 1 1054 ? -17.145 37.739 -21.155 1.00 75.56 1054 SER A CA 1
ATOM 8546 C C . SER A 1 1054 ? -15.831 38.137 -21.818 1.00 75.56 1054 SER A C 1
ATOM 8548 O O . SER A 1 1054 ? -15.802 38.489 -22.998 1.00 75.56 1054 SER A O 1
ATOM 8550 N N . THR A 1 1055 ? -14.741 38.140 -21.053 1.00 77.00 1055 THR A N 1
ATOM 8551 C CA . THR A 1 1055 ? -13.450 38.686 -21.495 1.00 77.00 1055 THR A CA 1
ATOM 8552 C C . THR A 1 1055 ? -12.369 37.618 -21.590 1.00 77.00 1055 THR A C 1
ATOM 8554 O O . THR A 1 1055 ? -12.325 36.669 -20.808 1.00 77.00 1055 THR A O 1
ATOM 8557 N N . CYS A 1 1056 ? -11.462 37.765 -22.551 1.00 75.06 1056 CYS A N 1
ATOM 8558 C CA . CYS A 1 1056 ? -10.287 36.909 -22.680 1.00 75.06 1056 CYS A CA 1
ATOM 8559 C C . CYS A 1 1056 ? -9.091 37.697 -23.229 1.00 75.06 1056 CYS A C 1
ATOM 8561 O O . CYS A 1 1056 ? -9.214 38.848 -23.646 1.00 75.06 1056 CYS A O 1
ATOM 8563 N N . ARG A 1 1057 ? -7.901 37.092 -23.220 1.00 80.00 1057 ARG A N 1
ATOM 8564 C CA . ARG A 1 1057 ? -6.680 37.700 -23.768 1.00 80.00 1057 ARG A CA 1
ATOM 8565 C C . ARG A 1 1057 ? -5.794 36.661 -24.441 1.00 80.00 1057 ARG A C 1
ATOM 8567 O O . ARG A 1 1057 ? -5.901 35.468 -24.143 1.00 80.00 1057 ARG A O 1
ATOM 8574 N N . LEU A 1 1058 ? -4.881 37.116 -25.296 1.00 76.31 1058 LEU A N 1
ATOM 8575 C CA . LEU A 1 1058 ? -3.810 36.254 -25.805 1.00 76.31 1058 LEU A CA 1
ATOM 8576 C C . LEU A 1 1058 ? -2.880 35.811 -24.666 1.00 76.31 1058 LEU A C 1
ATOM 8578 O O . LEU A 1 1058 ? -2.667 36.540 -23.696 1.00 76.31 1058 LEU A O 1
ATOM 8582 N N . SER A 1 1059 ? -2.312 34.611 -24.791 1.00 69.25 1059 SER A N 1
ATOM 8583 C CA . SER A 1 1059 ? -1.419 34.006 -23.797 1.00 69.25 1059 SER A CA 1
ATOM 8584 C C . SER A 1 1059 ? -0.131 34.801 -23.581 1.00 69.25 1059 SER A C 1
ATOM 8586 O O . SER A 1 1059 ? 0.470 34.696 -22.514 1.00 69.25 1059 SER A O 1
ATOM 8588 N N . ARG A 1 1060 ? 0.276 35.612 -24.566 1.00 74.50 1060 ARG A N 1
ATOM 8589 C CA . ARG A 1 1060 ? 1.462 36.474 -24.519 1.00 74.50 1060 ARG A CA 1
ATOM 8590 C C . ARG A 1 1060 ? 1.249 37.794 -25.261 1.00 74.50 1060 ARG A C 1
ATOM 8592 O O . ARG A 1 1060 ? 0.329 37.924 -26.069 1.00 74.50 1060 ARG A O 1
ATOM 8599 N N . ARG A 1 1061 ? 2.133 38.758 -24.998 1.00 77.56 1061 ARG A N 1
ATOM 8600 C CA . ARG A 1 1061 ? 2.186 40.052 -25.695 1.00 77.56 1061 ARG A CA 1
ATOM 8601 C C . ARG A 1 1061 ? 2.649 39.876 -27.145 1.00 77.56 1061 ARG A C 1
ATOM 8603 O O . ARG A 1 1061 ? 3.457 38.989 -27.434 1.00 77.56 1061 ARG A O 1
ATOM 8610 N N . LEU A 1 1062 ? 2.137 40.728 -28.031 1.00 77.69 1062 LEU A N 1
ATOM 8611 C CA . LEU A 1 1062 ? 2.520 40.782 -29.441 1.00 77.69 1062 LEU A CA 1
ATOM 8612 C C . LEU A 1 1062 ? 3.704 41.747 -29.612 1.00 77.69 1062 LEU A C 1
ATOM 8614 O O . LEU A 1 1062 ? 3.647 42.888 -29.146 1.00 77.69 1062 LEU A O 1
ATOM 8618 N N . ARG A 1 1063 ? 4.782 41.278 -30.248 1.00 78.94 1063 ARG A N 1
ATOM 8619 C CA . ARG A 1 1063 ? 6.060 41.996 -30.407 1.00 78.94 1063 ARG A CA 1
ATOM 8620 C C . ARG A 1 1063 ? 6.321 42.412 -31.856 1.00 78.94 1063 ARG A C 1
ATOM 8622 O O . ARG A 1 1063 ? 5.647 41.958 -32.777 1.00 78.94 1063 ARG A O 1
ATOM 8629 N N . ASN A 1 1064 ? 7.323 43.267 -32.067 1.00 77.44 1064 ASN A N 1
ATOM 8630 C CA . ASN A 1 1064 ? 7.717 43.741 -33.397 1.00 77.44 1064 ASN A CA 1
ATOM 8631 C C . ASN A 1 1064 ? 8.003 42.576 -34.364 1.00 77.44 1064 ASN A C 1
ATOM 8633 O O . ASN A 1 1064 ? 8.789 41.681 -34.070 1.00 77.44 1064 ASN A O 1
ATOM 8637 N N . GLY A 1 1065 ? 7.396 42.623 -35.549 1.00 73.56 1065 GLY A N 1
ATOM 8638 C CA . GLY A 1 1065 ? 7.490 41.589 -36.581 1.00 73.56 1065 GLY A CA 1
ATOM 8639 C C . GLY A 1 1065 ? 6.475 40.452 -36.433 1.00 73.56 1065 GLY A C 1
ATOM 8640 O O . GLY A 1 1065 ? 6.398 39.604 -37.319 1.00 73.56 1065 GLY A O 1
ATOM 8641 N N . GLU A 1 1066 ? 5.684 40.423 -35.361 1.00 80.75 1066 GLU A N 1
ATOM 8642 C CA . GLU A 1 1066 ? 4.705 39.367 -35.122 1.00 80.75 1066 GLU A CA 1
ATOM 8643 C C . GLU A 1 1066 ? 3.317 39.732 -35.664 1.00 80.75 1066 GLU A C 1
ATOM 8645 O O . GLU A 1 1066 ? 2.873 40.882 -35.614 1.00 80.75 1066 GLU A O 1
ATOM 8650 N N . GLU A 1 1067 ? 2.615 38.722 -36.169 1.00 84.38 1067 GLU A N 1
ATOM 8651 C CA . GLU A 1 1067 ? 1.268 38.823 -36.716 1.00 84.38 1067 GLU A CA 1
ATOM 8652 C C . GLU A 1 1067 ? 0.415 37.656 -36.216 1.00 84.38 1067 GLU A C 1
ATOM 8654 O O . GLU A 1 1067 ? 0.826 36.497 -36.273 1.00 84.38 1067 GLU A O 1
ATOM 8659 N N . VAL A 1 1068 ? -0.794 37.960 -35.755 1.00 85.38 1068 VAL A N 1
ATOM 8660 C CA . VAL A 1 1068 ? -1.816 36.968 -35.424 1.00 85.38 1068 VAL A CA 1
ATOM 8661 C C . VAL A 1 1068 ? -3.047 37.200 -36.291 1.00 85.38 1068 VAL A C 1
ATOM 8663 O O . VAL A 1 1068 ? -3.498 38.333 -36.483 1.00 85.38 1068 VAL A O 1
ATOM 8666 N N . LEU A 1 1069 ? -3.571 36.110 -36.841 1.00 82.31 1069 LEU A N 1
ATOM 8667 C CA . LEU A 1 1069 ? -4.802 36.087 -37.612 1.00 82.31 1069 LEU A CA 1
ATOM 8668 C C . LEU A 1 1069 ? -5.853 35.315 -36.827 1.00 82.31 1069 LEU A C 1
ATOM 8670 O O . LEU A 1 1069 ? -5.664 34.137 -36.520 1.00 82.31 1069 LEU A O 1
ATOM 8674 N N . LEU A 1 1070 ? -6.956 35.989 -36.541 1.00 84.06 1070 LEU A N 1
ATOM 8675 C CA . LEU A 1 1070 ? -8.102 35.449 -35.832 1.00 84.06 1070 LEU A CA 1
ATOM 8676 C C . LEU A 1 1070 ? -9.280 35.351 -36.795 1.00 84.06 1070 LEU A C 1
ATOM 8678 O O . LEU A 1 1070 ? -9.464 36.233 -37.635 1.00 84.06 1070 LEU A O 1
ATOM 8682 N N . ASN A 1 1071 ? -10.084 34.307 -36.661 1.00 81.12 1071 ASN A N 1
ATOM 8683 C CA . ASN A 1 1071 ? -11.396 34.233 -37.277 1.00 81.12 1071 ASN A CA 1
ATOM 8684 C C . ASN A 1 1071 ? -12.452 34.478 -36.207 1.00 81.12 1071 ASN A C 1
ATOM 8686 O O . ASN A 1 1071 ? -12.396 33.881 -35.131 1.00 81.12 1071 ASN A O 1
ATOM 8690 N N . VAL A 1 1072 ? -13.395 35.364 -36.508 1.00 82.50 1072 VAL A N 1
ATOM 8691 C CA . VAL A 1 1072 ? -14.524 35.656 -35.632 1.00 82.50 1072 VAL A CA 1
ATOM 8692 C C . VAL A 1 1072 ? -15.783 35.126 -36.292 1.00 82.50 1072 VAL A C 1
ATOM 8694 O O . VAL A 1 1072 ? -16.142 35.557 -37.389 1.00 82.50 1072 VAL A O 1
ATOM 8697 N N . CYS A 1 1073 ? -16.453 34.190 -35.634 1.00 76.69 1073 CYS A N 1
ATOM 8698 C CA . CYS A 1 1073 ? -17.689 33.598 -36.131 1.00 76.69 1073 CYS A CA 1
ATOM 8699 C C . CYS A 1 1073 ? -18.856 34.037 -35.251 1.00 76.69 1073 CYS A C 1
ATOM 8701 O O . CYS A 1 1073 ? -18.742 34.090 -34.027 1.00 76.69 1073 CYS A O 1
ATOM 8703 N N . GLN A 1 1074 ? -19.993 34.345 -35.868 1.00 73.38 1074 GLN A N 1
ATOM 8704 C CA . GLN A 1 1074 ? -21.222 34.583 -35.123 1.00 73.38 1074 GLN A CA 1
ATOM 8705 C C . GLN A 1 1074 ? -21.824 33.238 -34.691 1.00 73.38 1074 GLN A C 1
ATOM 8707 O O . GLN A 1 1074 ? -21.902 32.308 -35.497 1.00 73.38 1074 GLN A O 1
ATOM 8712 N N . GLU A 1 1075 ? -22.277 33.134 -33.441 1.00 66.56 1075 GLU A N 1
ATOM 8713 C CA . GLU A 1 1075 ? -23.052 31.969 -32.999 1.00 66.56 1075 GLU A CA 1
ATOM 8714 C C . GLU A 1 1075 ? -24.404 31.923 -33.738 1.00 66.56 1075 GLU A C 1
ATOM 8716 O O . GLU A 1 1075 ? -25.072 32.950 -33.900 1.00 66.56 1075 GLU A O 1
ATOM 8721 N N . LYS A 1 1076 ? -24.824 30.735 -34.198 1.00 58.78 1076 LYS A N 1
ATOM 8722 C CA . LYS A 1 1076 ? -26.073 30.565 -34.965 1.00 58.78 1076 LYS A CA 1
ATOM 8723 C C . LYS A 1 1076 ? -27.287 31.042 -34.136 1.00 58.78 1076 LYS A C 1
ATOM 8725 O O . LYS A 1 1076 ? -27.419 30.630 -32.983 1.00 58.78 1076 LYS A O 1
ATOM 8730 N N . PRO A 1 1077 ? -28.174 31.903 -34.674 1.00 54.31 1077 PRO A N 1
ATOM 8731 C CA . PRO A 1 1077 ? -29.327 32.398 -33.926 1.00 54.31 1077 PRO A CA 1
ATOM 8732 C C . PRO A 1 1077 ? -30.335 31.271 -33.656 1.00 54.31 1077 PRO A C 1
ATOM 8734 O O . PRO A 1 1077 ? -30.643 30.492 -34.552 1.00 54.31 1077 PRO A O 1
ATOM 8737 N N . VAL A 1 1078 ? -30.846 31.204 -32.422 1.00 54.97 1078 VAL A N 1
ATOM 8738 C CA . VAL A 1 1078 ? -31.874 30.229 -32.001 1.00 54.97 1078 VAL A CA 1
ATOM 8739 C C . VAL A 1 1078 ? -33.292 30.819 -32.095 1.00 54.97 1078 VAL A C 1
ATOM 8741 O O . VAL A 1 1078 ? -34.251 30.061 -32.157 1.00 54.97 1078 VAL A O 1
ATOM 8744 N N . ASP A 1 1079 ? -33.450 32.149 -32.168 1.00 49.88 1079 ASP A N 1
ATOM 8745 C CA . ASP A 1 1079 ? -34.769 32.799 -32.242 1.00 49.88 1079 ASP A CA 1
ATOM 8746 C C . ASP A 1 1079 ? -34.724 34.175 -32.955 1.00 49.88 1079 ASP A C 1
ATOM 8748 O O . ASP A 1 1079 ? -33.688 34.849 -32.970 1.00 49.88 1079 ASP A O 1
ATOM 8752 N N . VAL A 1 1080 ? -35.849 34.586 -33.555 1.00 45.06 1080 VAL A N 1
ATOM 8753 C CA . VAL A 1 1080 ? -35.996 35.632 -34.600 1.00 45.06 1080 VAL A CA 1
ATOM 8754 C C . VAL A 1 1080 ? -36.028 37.077 -34.048 1.00 45.06 1080 VAL A C 1
ATOM 8756 O O . VAL A 1 1080 ? -36.134 38.037 -34.808 1.00 45.06 1080 VAL A O 1
ATOM 8759 N N . ARG A 1 1081 ? -35.856 37.299 -32.734 1.00 52.59 1081 ARG A N 1
ATOM 8760 C CA . ARG A 1 1081 ? -35.733 38.657 -32.150 1.00 52.59 1081 ARG A CA 1
ATOM 8761 C C . ARG A 1 1081 ? -34.262 39.007 -31.888 1.00 52.59 1081 ARG A C 1
ATOM 8763 O O . ARG A 1 1081 ? -33.634 38.550 -30.937 1.00 52.59 1081 ARG A O 1
ATOM 8770 N N . THR A 1 1082 ? -33.692 39.796 -32.792 1.00 56.25 1082 THR A N 1
ATOM 8771 C CA . THR A 1 1082 ? -32.253 40.036 -32.968 1.00 56.25 1082 THR A CA 1
ATOM 8772 C C . THR A 1 1082 ? -31.616 40.921 -31.886 1.00 56.25 1082 THR A C 1
ATOM 8774 O O . THR A 1 1082 ? -31.587 42.141 -32.030 1.00 56.25 1082 THR A O 1
ATOM 8777 N N . ILE A 1 1083 ? -31.008 40.326 -30.850 1.00 58.25 1083 ILE A N 1
ATOM 8778 C CA . ILE A 1 1083 ? -29.986 41.023 -30.040 1.00 58.25 1083 ILE A CA 1
ATOM 8779 C C . ILE A 1 1083 ? -28.645 41.011 -30.811 1.00 58.25 1083 ILE A C 1
ATOM 8781 O O . ILE A 1 1083 ? -28.178 39.919 -31.156 1.00 58.25 1083 ILE A O 1
ATOM 8785 N N . PRO A 1 1084 ? -28.001 42.162 -31.080 1.00 64.81 1084 PRO A N 1
ATOM 8786 C CA . PRO A 1 1084 ? -26.753 42.229 -31.849 1.00 64.81 1084 PRO A CA 1
ATOM 8787 C C . PRO A 1 1084 ? -25.569 41.474 -31.217 1.00 64.81 1084 PRO A C 1
ATOM 8789 O O . PRO A 1 1084 ? -25.344 41.603 -30.016 1.00 64.81 1084 PRO A O 1
ATOM 8792 N N . CYS A 1 1085 ? -24.782 40.720 -32.009 1.00 71.50 1085 CYS A N 1
ATOM 8793 C CA . CYS A 1 1085 ? -23.438 40.279 -31.584 1.00 71.50 1085 CYS A CA 1
ATOM 8794 C C . CYS A 1 1085 ? -22.510 41.485 -31.511 1.00 71.50 1085 CYS A C 1
ATOM 8796 O O . CYS A 1 1085 ? -22.683 42.438 -32.274 1.00 71.50 1085 CYS A O 1
ATOM 8798 N N . TYR A 1 1086 ? -21.488 41.426 -30.664 1.00 77.25 1086 TYR A N 1
ATOM 8799 C CA . TYR A 1 1086 ? -20.384 42.368 -30.774 1.00 77.25 1086 TYR A CA 1
ATOM 8800 C C . TYR A 1 1086 ? -19.070 41.777 -30.262 1.00 77.25 1086 TYR A C 1
ATOM 8802 O O . TYR A 1 1086 ? -19.047 40.851 -29.448 1.00 77.25 1086 TYR A O 1
ATOM 8810 N N . LEU A 1 1087 ? -17.965 42.328 -30.758 1.00 81.56 1087 LEU A N 1
ATOM 8811 C CA . LEU A 1 1087 ? -16.612 42.063 -30.278 1.00 81.56 1087 LEU A CA 1
ATOM 8812 C C . LEU A 1 1087 ? -15.964 43.398 -29.921 1.00 81.56 1087 LEU A C 1
ATOM 8814 O O . LEU A 1 1087 ? -15.879 44.287 -30.770 1.00 81.56 1087 LEU A O 1
ATOM 8818 N N . SER A 1 1088 ? -15.477 43.542 -28.689 1.00 80.38 1088 SER A N 1
ATOM 8819 C CA . SER A 1 1088 ? -14.598 44.665 -28.344 1.00 80.38 1088 SER A CA 1
ATOM 8820 C C . SER A 1 1088 ? -13.154 44.198 -28.263 1.00 80.38 1088 SER A C 1
ATOM 8822 O O . SER A 1 1088 ? -12.858 43.183 -27.638 1.00 80.38 1088 SER A O 1
ATOM 8824 N N . LEU A 1 1089 ? -12.258 44.953 -28.890 1.00 79.50 1089 LEU A N 1
ATOM 8825 C CA . LEU A 1 1089 ? -10.819 44.739 -28.871 1.00 79.50 1089 LEU A CA 1
ATOM 8826 C C . LEU A 1 1089 ? -10.161 45.901 -28.139 1.00 79.50 1089 LEU A C 1
ATOM 8828 O O . LEU A 1 1089 ? -10.421 47.063 -28.463 1.00 79.50 1089 LEU A O 1
ATOM 8832 N N . GLY A 1 1090 ? -9.259 45.599 -27.214 1.00 76.38 1090 GLY A N 1
ATOM 8833 C CA . GLY A 1 1090 ? -8.358 46.603 -26.669 1.00 76.38 1090 GLY A CA 1
ATOM 8834 C C . GLY A 1 1090 ? -6.928 46.130 -26.560 1.00 76.38 1090 GLY A C 1
ATOM 8835 O O . GLY A 1 1090 ? -6.640 44.938 -26.428 1.00 76.38 1090 GLY A O 1
ATOM 8836 N N . ILE A 1 1091 ? -6.033 47.106 -26.638 1.00 76.81 1091 ILE A N 1
ATOM 8837 C CA . ILE A 1 1091 ? -4.594 46.916 -26.624 1.00 76.81 1091 ILE A CA 1
ATOM 8838 C C . ILE A 1 1091 ? -4.008 47.860 -25.585 1.00 76.81 1091 ILE A C 1
ATOM 8840 O O . ILE A 1 1091 ? -4.287 49.063 -25.604 1.00 76.81 1091 ILE A O 1
ATOM 8844 N N . SER A 1 1092 ? -3.222 47.312 -24.662 1.00 71.12 1092 SER A N 1
ATOM 8845 C CA . SER A 1 1092 ? -2.600 48.093 -23.592 1.00 71.12 1092 SER A CA 1
ATOM 8846 C C . SER A 1 1092 ? -1.109 47.779 -23.443 1.00 71.12 1092 SER A C 1
ATOM 8848 O O . SER A 1 1092 ? -0.638 46.682 -23.773 1.00 71.12 1092 SER A O 1
ATOM 8850 N N . ALA A 1 1093 ? -0.367 48.793 -22.993 1.00 61.56 1093 ALA A N 1
ATOM 8851 C CA . ALA A 1 1093 ? 1.080 48.755 -22.795 1.00 61.56 1093 ALA A CA 1
ATOM 8852 C C . ALA A 1 1093 ? 1.468 48.160 -21.433 1.00 61.56 1093 ALA A C 1
ATOM 8854 O O . ALA A 1 1093 ? 2.455 47.440 -21.316 1.00 61.56 1093 ALA A O 1
ATOM 8855 N N . ASP A 1 1094 ? 0.672 48.429 -20.405 1.00 55.75 1094 ASP A N 1
ATOM 8856 C CA . ASP A 1 1094 ? 0.877 48.033 -19.010 1.00 55.75 1094 ASP A CA 1
ATOM 8857 C C . ASP A 1 1094 ? 0.522 46.560 -18.752 1.00 55.75 1094 ASP A C 1
ATOM 8859 O O . ASP A 1 1094 ? 1.222 45.879 -18.005 1.00 55.75 1094 ASP A O 1
ATOM 8863 N N . GLY A 1 1095 ? -0.450 46.010 -19.485 1.00 51.94 1095 GLY A N 1
ATOM 8864 C CA . GLY A 1 1095 ? -0.930 44.634 -19.358 1.00 51.94 1095 GLY A CA 1
ATOM 8865 C C . GLY A 1 1095 ? -1.637 44.352 -18.028 1.00 51.94 1095 GLY A C 1
ATOM 8866 O O . GLY A 1 1095 ? -1.398 44.987 -17.009 1.00 51.94 1095 GLY A O 1
ATOM 8867 N N . LEU A 1 1096 ? -2.536 43.368 -18.038 1.00 51.44 1096 LEU A N 1
ATOM 8868 C CA . LEU A 1 1096 ? -3.243 42.906 -16.841 1.00 51.44 1096 LEU A CA 1
ATOM 8869 C C . LEU A 1 1096 ? -2.230 42.371 -15.813 1.00 51.44 1096 LEU A C 1
ATOM 8871 O O . LEU A 1 1096 ? -1.715 41.264 -15.982 1.00 51.44 1096 LEU A O 1
ATOM 8875 N N . GLN A 1 1097 ? -1.930 43.150 -14.771 1.00 44.81 1097 GLN A N 1
ATOM 8876 C CA . GLN A 1 1097 ? -1.227 42.648 -13.590 1.00 44.81 1097 GLN A CA 1
ATOM 8877 C C . GLN A 1 1097 ? -2.109 41.606 -12.879 1.00 44.81 1097 GLN A C 1
ATOM 8879 O O . GLN A 1 1097 ? -3.333 41.695 -12.921 1.00 44.81 1097 GLN A O 1
ATOM 8884 N N . ASN A 1 1098 ? -1.479 40.582 -12.296 1.00 42.03 1098 ASN A N 1
ATOM 8885 C CA . ASN A 1 1098 ? -2.081 39.359 -11.743 1.00 42.03 1098 ASN A CA 1
ATOM 8886 C C . ASN A 1 1098 ? -3.211 39.595 -10.713 1.00 42.03 1098 ASN A C 1
ATOM 8888 O O . ASN A 1 1098 ? -2.996 39.473 -9.510 1.00 42.03 1098 ASN A O 1
ATOM 8892 N N . GLY A 1 1099 ? -4.429 39.858 -11.185 1.00 42.28 1099 GLY A N 1
ATOM 8893 C CA . GLY A 1 1099 ? -5.622 39.952 -10.348 1.00 42.28 1099 GLY A CA 1
ATOM 8894 C C . GLY A 1 1099 ? -6.848 40.391 -11.147 1.00 42.28 1099 GLY A C 1
ATOM 8895 O O . GLY A 1 1099 ? -6.982 41.558 -11.477 1.00 42.28 1099 GLY A O 1
ATOM 8896 N N . SER A 1 1100 ? -7.704 39.416 -11.459 1.00 43.75 1100 SER A N 1
ATOM 8897 C CA . SER A 1 1100 ? -9.110 39.524 -11.877 1.00 43.75 1100 SER A CA 1
ATOM 8898 C C . SER A 1 1100 ? -9.501 40.262 -13.179 1.00 43.75 1100 SER A C 1
ATOM 8900 O O . SER A 1 1100 ? -9.817 41.449 -13.234 1.00 43.75 1100 SER A O 1
ATOM 8902 N N . LEU A 1 1101 ? -9.684 39.470 -14.243 1.00 51.19 1101 LEU A N 1
ATOM 8903 C CA . LEU A 1 1101 ? -10.686 39.758 -15.278 1.00 51.19 1101 LEU A CA 1
ATOM 8904 C C . LEU A 1 1101 ? -12.080 39.450 -14.688 1.00 51.19 1101 LEU A C 1
ATOM 8906 O O . LEU A 1 1101 ? -12.529 38.310 -14.747 1.00 51.19 1101 LEU A O 1
ATOM 8910 N N . HIS A 1 1102 ? -12.736 40.425 -14.052 1.00 51.16 1102 HIS A N 1
ATOM 8911 C CA . HIS A 1 1102 ? -14.115 40.269 -13.558 1.00 51.16 1102 HIS A CA 1
ATOM 8912 C C . HIS A 1 1102 ? -15.131 40.424 -14.704 1.00 51.16 1102 HIS A C 1
ATOM 8914 O O . HIS A 1 1102 ? -15.003 41.344 -15.511 1.00 51.16 1102 HIS A O 1
ATOM 8920 N N . GLU A 1 1103 ? -16.162 39.572 -14.755 1.00 49.56 1103 GLU A N 1
ATOM 8921 C CA . GLU A 1 1103 ? -17.251 39.663 -15.753 1.00 49.56 1103 GLU A CA 1
ATOM 8922 C C . GLU A 1 1103 ? -18.064 40.964 -15.650 1.00 49.56 1103 GLU A C 1
ATOM 8924 O O . GLU A 1 1103 ? -18.648 41.433 -16.634 1.00 49.56 1103 GLU A O 1
ATOM 8929 N N . ASP A 1 1104 ? -18.027 41.591 -14.474 1.00 45.81 1104 ASP A N 1
ATOM 8930 C CA . ASP A 1 1104 ? -18.873 42.729 -14.123 1.00 45.81 1104 ASP A CA 1
ATOM 8931 C C . ASP A 1 1104 ? -18.275 44.086 -14.517 1.00 45.81 1104 ASP A C 1
ATOM 8933 O O . ASP A 1 1104 ? -18.990 45.088 -14.534 1.00 45.81 1104 ASP A O 1
ATOM 8937 N N . GLN A 1 1105 ? -16.989 44.149 -14.885 1.00 50.16 1105 GLN A N 1
ATOM 8938 C CA . GLN A 1 1105 ? -16.372 45.393 -15.348 1.00 50.16 1105 GLN A CA 1
ATOM 8939 C C . GLN A 1 1105 ? -16.415 45.477 -16.879 1.00 50.16 1105 GLN A C 1
ATOM 8941 O O . GLN A 1 1105 ? -15.593 44.838 -17.541 1.00 50.16 1105 GLN A O 1
ATOM 8946 N N . PRO A 1 1106 ? -17.317 46.282 -17.477 1.00 52.62 1106 PRO A N 1
ATOM 8947 C CA . PRO A 1 1106 ? -17.248 46.543 -18.905 1.00 52.62 1106 PRO A CA 1
ATOM 8948 C C . PRO A 1 1106 ? -15.904 47.194 -19.227 1.00 52.62 1106 PRO A C 1
ATOM 8950 O O . PRO A 1 1106 ? -15.337 47.927 -18.411 1.00 52.62 1106 PRO A O 1
ATOM 8953 N N . PHE A 1 1107 ? -15.439 47.013 -20.460 1.00 53.25 1107 PHE A N 1
ATOM 8954 C CA . PHE A 1 1107 ? -14.236 47.641 -21.018 1.00 53.25 1107 PHE A CA 1
ATOM 8955 C C . PHE A 1 1107 ? -14.105 49.174 -20.751 1.00 53.25 1107 PHE A C 1
ATOM 8957 O O . PHE A 1 1107 ? -13.045 49.741 -20.993 1.00 53.25 1107 PHE A O 1
ATOM 8964 N N . ILE A 1 1108 ? -15.169 49.842 -20.268 1.00 44.00 1108 ILE A N 1
ATOM 8965 C CA . ILE A 1 1108 ? -15.405 51.285 -20.065 1.00 44.00 1108 ILE A CA 1
ATOM 8966 C C . ILE A 1 1108 ? -14.777 51.864 -18.775 1.00 44.00 1108 ILE A C 1
ATOM 8968 O O . ILE A 1 1108 ? -14.758 53.080 -18.626 1.00 44.00 1108 ILE A O 1
ATOM 8972 N N . SER A 1 1109 ? -14.215 51.057 -17.869 1.00 46.34 1109 SER A N 1
ATOM 8973 C CA . SER A 1 1109 ? -13.593 51.585 -16.637 1.00 46.34 1109 SER A CA 1
ATOM 8974 C C . SER A 1 1109 ? -12.476 52.606 -16.925 1.00 46.34 1109 SER A C 1
ATOM 8976 O O . SER A 1 1109 ? -11.463 52.262 -17.537 1.00 46.34 1109 SER A O 1
ATOM 8978 N N . ALA A 1 1110 ? -12.640 53.844 -16.439 1.00 42.81 1110 ALA A N 1
ATOM 8979 C CA . ALA A 1 1110 ? -11.701 54.967 -16.589 1.00 42.81 1110 ALA A CA 1
ATOM 8980 C C . ALA A 1 1110 ? -10.352 54.767 -15.864 1.00 42.81 1110 ALA A C 1
ATOM 8982 O O . ALA A 1 1110 ? -9.450 55.589 -15.985 1.00 42.81 1110 ALA A O 1
ATOM 8983 N N . SER A 1 1111 ? -10.192 53.665 -15.129 1.00 47.38 1111 SER A N 1
ATOM 8984 C CA . SER A 1 1111 ? -8.981 53.322 -14.379 1.00 47.38 1111 SER A CA 1
ATOM 8985 C C . SER A 1 1111 ? -7.839 52.730 -15.224 1.00 47.38 1111 SER A C 1
ATOM 8987 O O . SER A 1 1111 ? -6.867 52.245 -14.649 1.00 47.38 1111 SER A O 1
ATOM 8989 N N . ARG A 1 1112 ? -7.948 52.700 -16.564 1.00 59.06 1112 ARG A N 1
ATOM 8990 C CA . ARG A 1 1112 ? -7.021 51.970 -17.455 1.00 59.06 1112 ARG A CA 1
ATOM 8991 C C . ARG A 1 1112 ? -6.537 52.833 -18.624 1.00 59.06 1112 ARG A C 1
ATOM 8993 O O . ARG A 1 1112 ? -7.356 53.454 -19.302 1.00 59.06 1112 ARG A O 1
ATOM 9000 N N . SER A 1 1113 ? -5.235 52.818 -18.916 1.00 57.91 1113 SER A N 1
ATOM 9001 C CA . SER A 1 1113 ? -4.657 53.489 -20.088 1.00 57.91 1113 SER A CA 1
ATOM 9002 C C . SER A 1 1113 ? -4.621 52.543 -21.298 1.00 57.91 1113 SER A C 1
ATOM 9004 O O . SER A 1 1113 ? -3.792 51.643 -21.415 1.00 57.91 1113 SER A O 1
ATOM 9006 N N . TRP A 1 1114 ? -5.553 52.730 -22.234 1.00 70.62 1114 TRP A N 1
ATOM 9007 C CA . TRP A 1 1114 ? -5.600 51.954 -23.477 1.00 70.62 1114 TRP A CA 1
ATOM 9008 C C . TRP A 1 1114 ? -4.804 52.659 -24.576 1.00 70.62 1114 TRP A C 1
ATOM 9010 O O . TRP A 1 1114 ? -5.072 53.820 -24.874 1.00 70.62 1114 TRP A O 1
ATOM 9020 N N . LEU A 1 1115 ? -3.879 51.942 -25.224 1.00 70.31 1115 LEU A N 1
ATOM 9021 C CA . LEU A 1 1115 ? -3.236 52.420 -26.457 1.00 70.31 1115 LEU A CA 1
ATOM 9022 C C . LEU A 1 1115 ? -4.229 52.419 -27.620 1.00 70.31 1115 LEU A C 1
ATOM 9024 O O . LEU A 1 1115 ? -4.177 53.262 -28.510 1.00 70.31 1115 LEU A O 1
ATOM 9028 N N . PHE A 1 1116 ? -5.120 51.431 -27.616 1.00 73.31 1116 PHE A N 1
ATOM 9029 C CA . PHE A 1 1116 ? -6.140 51.256 -28.631 1.00 73.31 1116 PHE A CA 1
ATOM 9030 C C . PHE A 1 1116 ? -7.354 50.556 -28.036 1.00 73.31 1116 PHE A C 1
ATOM 9032 O O . PHE A 1 1116 ? -7.204 49.592 -27.281 1.00 73.31 1116 PHE A O 1
ATOM 9039 N N . ARG A 1 1117 ? -8.559 50.994 -28.402 1.00 76.62 1117 ARG A N 1
ATOM 9040 C CA . ARG A 1 1117 ? -9.797 50.322 -28.013 1.00 76.62 1117 ARG A CA 1
ATOM 9041 C C . ARG A 1 1117 ? -10.908 50.590 -29.020 1.00 76.62 1117 ARG A C 1
ATOM 9043 O O . ARG A 1 1117 ? -11.222 51.743 -29.299 1.00 76.62 1117 ARG A O 1
ATOM 9050 N N . LYS A 1 1118 ? -11.548 49.527 -29.509 1.00 75.06 1118 LYS A N 1
ATOM 9051 C CA . LYS A 1 1118 ? -12.646 49.618 -30.477 1.00 75.06 1118 LYS A CA 1
ATOM 9052 C C . LYS A 1 1118 ? -13.669 48.505 -30.270 1.00 75.06 1118 LYS A C 1
ATOM 9054 O O . LYS A 1 1118 ? -13.303 47.385 -29.921 1.00 75.06 1118 LYS A O 1
ATOM 9059 N N . ARG A 1 1119 ? -14.944 48.815 -30.501 1.00 80.69 1119 ARG A N 1
ATOM 9060 C CA . ARG A 1 1119 ? -16.063 47.866 -30.495 1.00 80.69 1119 ARG A CA 1
ATOM 9061 C C . ARG A 1 1119 ? -16.609 47.698 -31.914 1.00 80.69 1119 ARG A C 1
ATOM 9063 O O . ARG A 1 1119 ? -16.747 48.691 -32.625 1.00 80.69 1119 ARG A O 1
ATOM 9070 N N . TYR A 1 1120 ? -16.907 46.457 -32.294 1.00 75.94 1120 TYR A N 1
ATOM 9071 C CA . TYR A 1 1120 ? -17.438 46.064 -33.600 1.00 75.94 1120 TYR A CA 1
ATOM 9072 C C . TYR A 1 1120 ? -18.777 45.335 -33.415 1.00 75.94 1120 TYR A C 1
ATOM 9074 O O . TYR A 1 1120 ? -18.797 44.247 -32.837 1.00 75.94 1120 TYR A O 1
ATOM 9082 N N . ASP A 1 1121 ? -19.883 45.916 -33.887 1.00 75.56 1121 ASP A N 1
ATOM 9083 C CA . ASP A 1 1121 ? -21.242 45.368 -33.729 1.00 75.56 1121 ASP A CA 1
ATOM 9084 C C . ASP A 1 1121 ? -21.748 44.618 -34.989 1.00 75.56 1121 ASP A C 1
ATOM 9086 O O . ASP A 1 1121 ? -21.333 44.896 -36.111 1.00 75.56 1121 ASP A O 1
ATOM 9090 N N . GLN A 1 1122 ? -22.652 43.655 -34.774 1.00 63.94 1122 GLN A N 1
ATOM 9091 C CA . GLN A 1 1122 ? -23.504 42.877 -35.695 1.00 63.94 1122 GLN A CA 1
ATOM 9092 C C . GLN A 1 1122 ? -22.944 42.506 -37.083 1.00 63.94 1122 GLN A C 1
ATOM 9094 O O . GLN A 1 1122 ? -22.478 41.383 -37.258 1.00 63.94 1122 GLN A O 1
ATOM 9099 N N . SER A 1 1123 ? -22.976 43.392 -38.084 1.00 55.81 1123 SER A N 1
ATOM 9100 C CA . SER A 1 1123 ? -22.446 43.088 -39.429 1.00 55.81 1123 SER A CA 1
ATOM 9101 C C . SER A 1 1123 ? -20.923 43.206 -39.515 1.00 55.81 1123 SER A C 1
ATOM 9103 O O . SER A 1 1123 ? -20.307 42.685 -40.445 1.00 55.81 1123 SER A O 1
ATOM 9105 N N . LEU A 1 1124 ? -20.305 43.864 -38.528 1.00 54.66 1124 LEU A N 1
ATOM 9106 C CA . LEU A 1 1124 ? -18.870 44.107 -38.473 1.00 54.66 1124 LEU A CA 1
ATOM 9107 C C . LEU A 1 1124 ? -18.112 43.087 -37.604 1.00 54.66 1124 LEU A C 1
ATOM 9109 O O . LEU A 1 1124 ? -16.882 43.025 -37.652 1.00 54.66 1124 LEU A O 1
ATOM 9113 N N . CYS A 1 1125 ? -18.845 42.283 -36.822 1.00 63.97 1125 CYS A N 1
ATOM 9114 C CA . CYS A 1 1125 ? -18.304 41.398 -35.788 1.00 63.97 1125 CYS A CA 1
ATOM 9115 C C . CYS A 1 1125 ? -17.729 40.076 -36.343 1.00 63.97 1125 CYS A C 1
ATOM 9117 O O . CYS A 1 1125 ? -17.026 39.395 -35.607 1.00 63.97 1125 CYS A O 1
ATOM 9119 N N . SER A 1 1126 ? -18.005 39.702 -37.603 1.00 67.12 1126 SER A N 1
ATOM 9120 C CA . SER A 1 1126 ? -17.643 38.392 -38.175 1.00 67.12 1126 SER A CA 1
ATOM 9121 C C . SER A 1 1126 ? -16.651 38.477 -39.344 1.00 67.12 1126 SER A C 1
ATOM 9123 O O . SER A 1 1126 ? -16.684 39.406 -40.149 1.00 67.12 1126 SER A O 1
ATOM 9125 N N . GLY A 1 1127 ? -15.748 37.497 -39.422 1.00 74.81 1127 GLY A N 1
ATOM 9126 C CA . GLY A 1 1127 ? -14.683 37.375 -40.419 1.00 74.81 1127 GLY A CA 1
ATOM 9127 C C . GLY A 1 1127 ? -13.272 37.497 -39.825 1.00 74.81 1127 GLY A C 1
ATOM 9128 O O . GLY A 1 1127 ? -13.062 37.335 -38.622 1.00 74.81 1127 GLY A O 1
ATOM 9129 N N . LYS A 1 1128 ? -12.268 37.739 -40.677 1.00 81.38 1128 LYS A N 1
ATOM 9130 C CA . LYS A 1 1128 ? -10.850 37.653 -40.286 1.00 81.38 1128 LYS A CA 1
ATOM 9131 C C . LYS A 1 1128 ? -10.321 38.960 -39.694 1.00 81.38 1128 LYS A C 1
ATOM 9133 O O . LYS A 1 1128 ? -10.226 39.961 -40.396 1.00 81.38 1128 LYS A O 1
ATOM 9138 N N . VAL A 1 1129 ? -9.875 38.923 -38.441 1.00 83.06 1129 VAL A N 1
ATOM 9139 C CA . VAL A 1 1129 ? -9.159 40.027 -37.786 1.00 83.06 1129 VAL A CA 1
ATOM 9140 C C . VAL A 1 1129 ? -7.664 39.745 -37.829 1.00 83.06 1129 VAL A C 1
ATOM 9142 O O . VAL A 1 1129 ? -7.202 38.716 -37.334 1.00 83.06 1129 VAL A O 1
ATOM 9145 N N . ARG A 1 1130 ? -6.885 40.665 -38.398 1.00 86.12 1130 ARG A N 1
ATOM 9146 C CA . ARG A 1 1130 ? -5.421 40.577 -38.421 1.00 86.12 1130 ARG A CA 1
ATOM 9147 C C . ARG A 1 1130 ? -4.828 41.644 -37.518 1.00 86.12 1130 ARG A C 1
ATOM 9149 O O . ARG A 1 1130 ? -5.066 42.829 -37.725 1.00 86.12 1130 ARG A O 1
ATOM 9156 N N . ILE A 1 1131 ? -4.001 41.223 -36.571 1.00 88.75 1131 ILE A N 1
ATOM 9157 C CA . ILE A 1 1131 ? -3.277 42.118 -35.669 1.00 88.75 1131 ILE A CA 1
ATOM 9158 C C . ILE A 1 1131 ? -1.791 41.896 -35.909 1.00 88.75 1131 ILE A C 1
ATOM 9160 O O . ILE A 1 1131 ? -1.307 40.773 -35.789 1.00 88.75 1131 ILE A O 1
ATOM 9164 N N . SER A 1 1132 ? -1.071 42.949 -36.279 1.00 86.50 1132 SER A N 1
ATOM 9165 C CA . SER A 1 1132 ? 0.353 42.867 -36.606 1.00 86.50 1132 SER A CA 1
ATOM 9166 C C . SER A 1 1132 ? 1.117 44.029 -35.998 1.00 86.50 1132 SER A C 1
ATOM 9168 O O . SER A 1 1132 ? 0.618 45.150 -35.986 1.00 86.50 1132 SER A O 1
ATOM 9170 N N . VAL A 1 1133 ? 2.336 43.789 -35.527 1.00 84.62 1133 VAL A N 1
ATOM 9171 C CA . VAL A 1 1133 ? 3.262 44.866 -35.164 1.00 84.62 1133 VAL A CA 1
ATOM 9172 C C . VAL A 1 1133 ? 4.390 44.859 -36.178 1.00 84.62 1133 VAL A C 1
ATOM 9174 O O . VAL A 1 1133 ? 5.086 43.865 -36.358 1.00 84.62 1133 VAL A O 1
ATOM 9177 N N . THR A 1 1134 ? 4.573 45.960 -36.893 1.00 82.81 1134 THR A N 1
ATOM 9178 C CA . THR A 1 1134 ? 5.659 46.082 -37.868 1.00 82.81 1134 THR A CA 1
ATOM 9179 C C . THR A 1 1134 ? 7.012 46.211 -37.162 1.00 82.81 1134 THR A C 1
ATOM 9181 O O . THR A 1 1134 ? 7.098 46.590 -35.997 1.00 82.81 1134 THR A O 1
ATOM 9184 N N . ARG A 1 1135 ? 8.110 45.962 -37.883 1.00 78.06 1135 ARG A N 1
ATOM 9185 C CA . ARG A 1 1135 ? 9.480 46.127 -37.350 1.00 78.06 1135 ARG A CA 1
ATOM 9186 C C . ARG A 1 1135 ? 9.818 47.552 -36.925 1.00 78.06 1135 ARG A C 1
ATOM 9188 O O . ARG A 1 1135 ? 10.721 47.747 -36.126 1.00 78.06 1135 ARG A O 1
ATOM 9195 N N . ARG A 1 1136 ? 9.091 48.532 -37.463 1.00 76.94 1136 ARG A N 1
ATOM 9196 C CA . ARG A 1 1136 ? 9.219 49.952 -37.118 1.00 76.94 1136 ARG A CA 1
ATOM 9197 C C . ARG A 1 1136 ? 8.345 50.344 -35.917 1.00 76.94 1136 ARG A C 1
ATOM 9199 O O . ARG A 1 1136 ? 8.152 51.530 -35.672 1.00 76.94 1136 ARG A O 1
ATOM 9206 N N . GLY A 1 1137 ? 7.762 49.362 -35.221 1.00 78.25 1137 GLY A N 1
ATOM 9207 C CA . GLY A 1 1137 ? 6.926 49.597 -34.050 1.00 78.25 1137 GLY A CA 1
ATOM 9208 C C . GLY A 1 1137 ? 5.548 50.165 -34.349 1.00 78.25 1137 GLY A C 1
ATOM 9209 O O . GLY A 1 1137 ? 4.927 50.743 -33.469 1.00 78.25 1137 GLY A O 1
ATOM 9210 N N . VAL A 1 1138 ? 5.061 50.045 -35.584 1.00 85.00 1138 VAL A N 1
ATOM 9211 C CA . VAL A 1 1138 ? 3.677 50.411 -35.908 1.00 85.00 1138 VAL A CA 1
ATOM 9212 C C . VAL A 1 1138 ? 2.797 49.199 -35.666 1.00 85.00 1138 VAL A C 1
ATOM 9214 O O . VAL A 1 1138 ? 2.953 48.188 -36.354 1.00 85.00 1138 VAL A O 1
ATOM 9217 N N . LEU A 1 1139 ? 1.871 49.305 -34.724 1.00 84.25 1139 LEU A N 1
ATOM 9218 C CA . LEU A 1 1139 ? 0.795 48.346 -34.530 1.00 84.25 1139 LEU A CA 1
ATOM 9219 C C . LEU A 1 1139 ? -0.277 48.602 -35.590 1.00 84.25 1139 LEU A C 1
ATOM 9221 O O . LEU A 1 1139 ? -0.799 49.707 -35.692 1.00 84.25 1139 LEU A O 1
ATOM 9225 N N . LYS A 1 1140 ? -0.596 47.582 -36.381 1.00 85.88 1140 LYS A N 1
ATOM 9226 C CA . LYS A 1 1140 ? -1.584 47.618 -37.455 1.00 85.88 1140 LYS A CA 1
ATOM 9227 C C . LYS A 1 1140 ? -2.657 46.570 -37.196 1.00 85.88 1140 LYS A C 1
ATOM 9229 O O . LYS A 1 1140 ? -2.366 45.370 -37.152 1.00 85.88 1140 LYS A O 1
ATOM 9234 N N . LEU A 1 1141 ? -3.890 47.040 -37.073 1.00 84.12 1141 LEU A N 1
ATOM 9235 C CA . LEU A 1 1141 ? -5.092 46.231 -36.966 1.00 84.12 1141 LEU A CA 1
ATOM 9236 C C . LEU A 1 1141 ? -5.847 46.301 -38.289 1.00 84.12 1141 LEU A C 1
ATOM 9238 O O . LEU A 1 1141 ? -6.129 47.391 -38.774 1.00 84.12 1141 LEU A O 1
ATOM 9242 N N . VAL A 1 1142 ? -6.180 45.148 -38.857 1.00 83.62 1142 VAL A N 1
ATOM 9243 C CA . VAL A 1 1142 ? -7.069 45.043 -40.014 1.00 83.62 1142 VAL A CA 1
ATOM 9244 C C . VAL A 1 1142 ? -8.306 44.272 -39.587 1.00 83.62 1142 VAL A C 1
ATOM 9246 O O . VAL A 1 1142 ? -8.216 43.106 -39.193 1.00 83.62 1142 VAL A O 1
ATOM 9249 N N . CYS A 1 1143 ? -9.445 44.945 -39.638 1.00 73.38 1143 CYS A N 1
ATOM 9250 C CA . CYS A 1 1143 ? -10.737 44.398 -39.250 1.00 73.38 1143 CYS A CA 1
ATOM 9251 C C . CYS A 1 1143 ? -11.327 43.539 -40.377 1.00 73.38 1143 CYS A C 1
ATOM 9253 O O . CYS A 1 1143 ? -10.844 43.607 -41.513 1.00 73.38 1143 CYS A O 1
ATOM 9255 N N . PRO A 1 1144 ? -12.386 42.755 -40.108 1.00 64.31 1144 PRO A N 1
ATOM 9256 C CA . PRO A 1 1144 ? -12.911 41.800 -41.079 1.00 64.31 1144 PRO A CA 1
ATOM 9257 C C . PRO A 1 1144 ? -13.402 42.426 -42.393 1.00 64.31 1144 PRO A C 1
ATOM 9259 O O . PRO A 1 1144 ? -13.414 41.753 -43.418 1.00 64.31 1144 PRO A O 1
ATOM 9262 N N . GLN A 1 1145 ? -13.726 43.722 -42.395 1.00 65.06 1145 GLN A N 1
ATOM 9263 C CA . GLN A 1 1145 ? -14.166 44.490 -43.568 1.00 65.06 1145 GLN A CA 1
ATOM 9264 C C . GLN A 1 1145 ? -13.013 45.202 -44.295 1.00 65.06 1145 GLN A C 1
ATOM 9266 O O . GLN A 1 1145 ? -13.244 46.054 -45.146 1.00 65.06 1145 GLN A O 1
ATOM 9271 N N . GLY A 1 1146 ? -11.758 44.909 -43.939 1.00 65.69 1146 GLY A N 1
ATOM 9272 C CA . GLY A 1 1146 ? -10.569 45.508 -44.553 1.00 65.69 1146 GLY A CA 1
ATOM 9273 C C . GLY A 1 1146 ? -10.191 46.893 -44.017 1.00 65.69 1146 GLY A C 1
ATOM 9274 O O . GLY A 1 1146 ? -9.121 47.405 -44.358 1.00 65.69 1146 GLY A O 1
ATOM 9275 N N . MET A 1 1147 ? -11.006 47.484 -43.135 1.00 69.88 1147 MET A N 1
ATOM 9276 C CA . MET A 1 1147 ? -10.650 48.713 -42.422 1.00 69.88 1147 MET A CA 1
ATOM 9277 C C . MET A 1 1147 ? -9.361 48.515 -41.628 1.00 69.88 1147 MET A C 1
ATOM 9279 O O . MET A 1 1147 ? -9.205 47.527 -40.910 1.00 69.88 1147 MET A O 1
ATOM 9283 N N . THR A 1 1148 ? -8.437 49.459 -41.774 1.00 78.56 1148 THR A N 1
ATOM 9284 C CA . THR A 1 1148 ? -7.110 49.395 -41.173 1.00 78.56 1148 THR A CA 1
ATOM 9285 C C . THR A 1 1148 ? -6.928 50.554 -40.205 1.00 78.56 1148 THR A C 1
ATOM 9287 O O . THR A 1 1148 ? -7.028 51.707 -40.611 1.00 78.56 1148 THR A O 1
ATOM 9290 N N . GLU A 1 1149 ? -6.592 50.250 -38.956 1.00 79.25 1149 GLU A N 1
ATOM 9291 C CA . GLU A 1 1149 ? -6.214 51.243 -37.950 1.00 79.25 1149 GLU A CA 1
ATOM 9292 C C . GLU A 1 1149 ? -4.747 51.017 -37.546 1.00 79.25 1149 GLU A C 1
ATOM 9294 O O . GLU A 1 1149 ? -4.278 49.876 -37.448 1.00 79.25 1149 GLU A O 1
ATOM 9299 N N . THR A 1 1150 ? -3.992 52.103 -37.367 1.00 83.69 1150 THR A N 1
ATOM 9300 C CA . THR A 1 1150 ? -2.561 52.049 -37.040 1.00 83.69 1150 THR A CA 1
ATOM 9301 C C . THR A 1 1150 ? -2.223 52.929 -35.853 1.00 83.69 1150 THR A C 1
ATOM 9303 O O . THR A 1 1150 ? -2.640 54.083 -35.808 1.00 83.69 1150 THR A O 1
ATOM 9306 N N . VAL A 1 1151 ? -1.405 52.409 -34.940 1.00 82.69 1151 VAL A N 1
ATOM 9307 C CA . VAL A 1 1151 ? -0.908 53.129 -33.765 1.00 82.69 1151 VAL A CA 1
ATOM 9308 C C . VAL A 1 1151 ? 0.613 53.035 -33.737 1.00 82.69 1151 VAL A C 1
ATOM 9310 O O . VAL A 1 1151 ? 1.180 51.947 -33.859 1.00 82.69 1151 VAL A O 1
ATOM 9313 N N . GLN A 1 1152 ? 1.283 54.177 -33.595 1.00 85.56 1152 GLN A N 1
ATOM 9314 C CA . GLN A 1 1152 ? 2.731 54.221 -33.426 1.00 85.56 1152 GLN A CA 1
ATOM 9315 C C . GLN A 1 1152 ? 3.069 53.896 -31.972 1.00 85.56 1152 GLN A C 1
ATOM 9317 O O . GLN A 1 1152 ? 2.684 54.639 -31.073 1.00 85.56 1152 GLN A O 1
ATOM 9322 N N . LEU A 1 1153 ? 3.795 52.803 -31.748 1.00 80.44 1153 LEU A N 1
ATOM 9323 C CA . LEU A 1 1153 ? 4.209 52.409 -30.407 1.00 80.44 1153 LEU A CA 1
ATOM 9324 C C . LEU A 1 1153 ? 5.413 53.238 -29.955 1.00 80.44 1153 LEU A C 1
ATOM 9326 O O . LEU A 1 1153 ? 6.341 53.486 -30.738 1.00 80.44 1153 LEU A O 1
ATOM 9330 N N . SER A 1 1154 ? 5.432 53.619 -28.680 1.00 76.94 1154 SER A N 1
ATOM 9331 C CA . SER A 1 1154 ? 6.598 54.240 -28.051 1.00 76.94 1154 SER A CA 1
ATOM 9332 C C . SER A 1 1154 ? 7.782 53.265 -28.001 1.00 76.94 1154 SER A C 1
ATOM 9334 O O . SER A 1 1154 ? 7.616 52.047 -28.065 1.00 76.94 1154 SER A O 1
ATOM 9336 N N . ASN A 1 1155 ? 9.011 53.769 -27.860 1.00 67.06 1155 ASN A N 1
ATOM 9337 C CA . ASN A 1 1155 ? 10.197 52.902 -27.774 1.00 67.06 1155 ASN A CA 1
ATOM 9338 C C . ASN A 1 1155 ? 10.113 51.893 -26.615 1.00 67.06 1155 ASN A C 1
ATOM 9340 O O . ASN A 1 1155 ? 10.663 50.797 -26.710 1.00 67.06 1155 ASN A O 1
ATOM 9344 N N . THR A 1 1156 ? 9.419 52.251 -25.534 1.00 63.84 1156 THR A N 1
ATOM 9345 C CA . THR A 1 1156 ? 9.183 51.368 -24.387 1.00 63.84 1156 THR A CA 1
ATOM 9346 C C . THR A 1 1156 ? 8.170 50.276 -24.735 1.00 63.84 1156 THR A C 1
ATOM 9348 O O . THR A 1 1156 ? 8.433 49.099 -24.499 1.00 63.84 1156 THR A O 1
ATOM 9351 N N . GLU A 1 1157 ? 7.062 50.628 -25.389 1.00 70.94 1157 GLU A N 1
ATOM 9352 C CA . GLU A 1 1157 ? 6.045 49.669 -25.851 1.00 70.94 1157 GLU A CA 1
ATOM 9353 C C . GLU A 1 1157 ? 6.583 48.697 -26.901 1.00 70.94 1157 GLU A C 1
ATOM 9355 O O . GLU A 1 1157 ? 6.252 47.515 -26.880 1.00 70.94 1157 GLU A O 1
ATOM 9360 N N . GLN A 1 1158 ? 7.455 49.164 -27.793 1.00 70.44 1158 GLN A N 1
ATOM 9361 C CA . GLN A 1 1158 ? 8.119 48.310 -28.778 1.00 70.44 1158 GLN A CA 1
ATOM 9362 C C . GLN A 1 1158 ? 9.047 47.282 -28.126 1.00 70.44 1158 GLN A C 1
ATOM 9364 O O . GLN A 1 1158 ? 9.161 46.159 -28.617 1.00 70.44 1158 GLN A O 1
ATOM 9369 N N . LYS A 1 1159 ? 9.707 47.659 -27.023 1.00 62.50 1159 LYS A N 1
ATOM 9370 C CA . LYS A 1 1159 ? 10.588 46.764 -26.264 1.00 62.50 1159 LYS A CA 1
ATOM 9371 C C . LYS A 1 1159 ? 9.804 45.738 -25.444 1.00 62.50 1159 LYS A C 1
ATOM 9373 O O . LYS A 1 1159 ? 10.207 44.582 -25.418 1.00 62.50 1159 LYS A O 1
ATOM 9378 N N . MET A 1 1160 ? 8.706 46.147 -24.806 1.00 59.97 1160 MET A N 1
ATOM 9379 C CA . MET A 1 1160 ? 7.899 45.279 -23.932 1.00 59.97 1160 MET A CA 1
ATOM 9380 C C . MET A 1 1160 ? 6.838 44.455 -24.682 1.00 59.97 1160 MET A C 1
ATOM 9382 O O . MET A 1 1160 ? 6.354 43.437 -24.193 1.00 59.97 1160 MET A O 1
ATOM 9386 N N . GLY A 1 1161 ? 6.441 44.885 -25.880 1.00 72.50 1161 GLY A N 1
ATOM 9387 C CA . GLY A 1 1161 ? 5.305 44.318 -26.599 1.00 72.50 1161 GLY A CA 1
ATOM 9388 C C . GLY A 1 1161 ? 3.954 44.696 -25.981 1.00 72.50 1161 GLY A C 1
ATOM 9389 O O . GLY A 1 1161 ? 3.831 45.095 -24.818 1.00 72.50 1161 GLY A O 1
ATOM 9390 N N . VAL A 1 1162 ? 2.896 44.545 -26.773 1.00 77.75 1162 VAL A N 1
ATOM 9391 C CA . VAL A 1 1162 ? 1.547 44.995 -26.402 1.00 77.75 1162 VAL A CA 1
ATOM 9392 C C . VAL A 1 1162 ? 0.628 43.827 -26.055 1.00 77.75 1162 VAL A C 1
ATOM 9394 O O . VAL A 1 1162 ? 0.654 42.780 -26.707 1.00 77.75 1162 VAL A O 1
ATOM 9397 N N . ALA A 1 1163 ? -0.190 43.980 -25.013 1.00 79.25 1163 ALA A N 1
ATOM 9398 C CA . ALA A 1 1163 ? -1.178 42.976 -24.630 1.00 79.25 1163 ALA A CA 1
ATOM 9399 C C . ALA A 1 1163 ? -2.463 43.159 -25.445 1.00 79.25 1163 ALA A C 1
ATOM 9401 O O . ALA A 1 1163 ? -2.942 44.281 -25.583 1.00 79.25 1163 ALA A O 1
ATOM 9402 N N . VAL A 1 1164 ? -3.036 42.061 -25.946 1.00 81.12 1164 VAL A N 1
ATOM 9403 C CA . VAL A 1 1164 ? -4.284 42.077 -26.723 1.00 81.12 1164 VAL A CA 1
ATOM 9404 C C . VAL A 1 1164 ? -5.395 41.401 -25.924 1.00 81.12 1164 VAL A C 1
ATOM 9406 O O . VAL A 1 1164 ? -5.258 40.241 -25.522 1.00 81.12 1164 VAL A O 1
ATOM 9409 N N . VAL A 1 1165 ? -6.484 42.134 -25.697 1.00 81.31 1165 VAL A N 1
ATOM 9410 C CA . VAL A 1 1165 ? -7.623 41.732 -24.862 1.00 81.31 1165 VAL A CA 1
ATOM 9411 C C . VAL A 1 1165 ? -8.916 41.843 -25.669 1.00 81.31 1165 VAL A C 1
ATOM 9413 O O . VAL A 1 1165 ? -9.105 42.801 -26.420 1.00 81.31 1165 VAL A O 1
ATOM 9416 N N . PHE A 1 1166 ? -9.811 40.876 -25.486 1.00 82.62 1166 PHE A N 1
ATOM 9417 C CA . PHE A 1 1166 ? -11.092 40.767 -26.174 1.00 82.62 1166 PHE A CA 1
ATOM 9418 C C . PHE A 1 1166 ? -12.251 40.734 -25.170 1.00 82.62 1166 PHE A C 1
ATOM 9420 O O . PHE A 1 1166 ? -12.138 40.131 -24.102 1.00 82.62 1166 PHE A O 1
ATOM 9427 N N . GLU A 1 1167 ? -13.379 41.338 -25.531 1.00 83.69 1167 GLU A N 1
ATOM 9428 C CA . GLU A 1 1167 ? -14.689 41.134 -24.898 1.00 83.69 1167 GLU A CA 1
ATOM 9429 C C . GLU A 1 1167 ? -15.642 40.567 -25.944 1.00 83.69 1167 GLU A C 1
ATOM 9431 O O . GLU A 1 1167 ? -15.883 41.204 -26.974 1.00 83.69 1167 GLU A O 1
ATOM 9436 N N . LEU A 1 1168 ? -16.148 39.365 -25.680 1.00 81.50 1168 LEU A N 1
ATOM 9437 C CA . LEU A 1 1168 ? -17.013 38.611 -26.574 1.00 81.50 1168 LEU A CA 1
ATOM 9438 C C . LEU A 1 1168 ? -18.469 38.729 -26.130 1.00 81.50 1168 LEU A C 1
ATOM 9440 O O . LEU A 1 1168 ? -18.780 38.574 -24.946 1.00 81.50 1168 LEU A O 1
ATOM 9444 N N . PHE A 1 1169 ? -19.363 38.916 -27.099 1.00 81.50 1169 PHE A N 1
ATOM 9445 C CA . PHE A 1 1169 ? -20.801 38.798 -26.911 1.00 81.50 1169 PHE A CA 1
ATOM 9446 C C . PHE A 1 1169 ? -21.438 38.129 -28.134 1.00 81.50 1169 PHE A C 1
ATOM 9448 O O . PHE A 1 1169 ? -21.506 38.719 -29.216 1.00 81.50 1169 PHE A O 1
ATOM 9455 N N . ARG A 1 1170 ? -21.911 36.887 -27.951 1.00 74.94 1170 ARG A N 1
ATOM 9456 C CA . ARG A 1 1170 ? -22.479 36.019 -29.005 1.00 74.94 1170 ARG A CA 1
ATOM 9457 C C . ARG A 1 1170 ? -21.529 35.781 -30.195 1.00 74.94 1170 ARG A C 1
ATOM 9459 O O . ARG A 1 1170 ? -21.967 35.702 -31.346 1.00 74.94 1170 ARG A O 1
ATOM 9466 N N . THR A 1 1171 ? -20.228 35.707 -29.915 1.00 75.00 1171 THR A N 1
ATOM 9467 C CA . THR A 1 1171 ? -19.160 35.490 -30.899 1.00 75.00 1171 THR A CA 1
ATOM 9468 C C . THR A 1 1171 ? -18.219 34.374 -30.457 1.00 75.00 1171 THR A C 1
ATOM 9470 O O . THR A 1 1171 ? -17.939 34.207 -29.270 1.00 75.00 1171 THR A O 1
ATOM 9473 N N . GLU A 1 1172 ? -17.714 33.627 -31.435 1.00 80.94 1172 GLU A N 1
ATOM 9474 C CA . GLU A 1 1172 ? -16.652 32.634 -31.282 1.00 80.94 1172 GLU A CA 1
ATOM 9475 C C . GLU A 1 1172 ? -15.347 33.201 -31.841 1.00 80.94 1172 GLU A C 1
ATOM 9477 O O . GLU A 1 1172 ? -15.351 33.863 -32.883 1.00 80.94 1172 GLU A O 1
ATOM 9482 N N . LEU A 1 1173 ? -14.231 32.936 -31.159 1.00 82.38 1173 LEU A N 1
ATOM 9483 C CA . LEU A 1 1173 ? -12.902 33.386 -31.574 1.00 82.38 1173 LEU A CA 1
ATOM 9484 C C . LEU A 1 1173 ? -11.974 32.203 -31.807 1.00 82.38 1173 LEU A C 1
ATOM 9486 O O . LEU A 1 1173 ? -11.731 31.417 -30.893 1.00 82.38 1173 LEU A O 1
ATOM 9490 N N . ASP A 1 1174 ? -11.393 32.145 -33.000 1.00 81.00 1174 ASP A N 1
ATOM 9491 C CA . ASP A 1 1174 ? -10.432 31.119 -33.390 1.00 81.00 1174 ASP A CA 1
ATOM 9492 C C . ASP A 1 1174 ? -9.097 31.728 -33.829 1.00 81.00 1174 ASP A C 1
ATOM 9494 O O . ASP A 1 1174 ? -9.059 32.598 -34.702 1.00 81.00 1174 ASP A O 1
ATOM 9498 N N . ILE A 1 1175 ? -7.984 31.278 -33.247 1.00 76.50 1175 ILE A N 1
ATOM 9499 C CA . ILE A 1 1175 ? -6.636 31.643 -33.700 1.00 76.50 1175 ILE A CA 1
ATOM 9500 C C . ILE A 1 1175 ? -6.274 30.763 -34.897 1.00 76.50 1175 ILE A C 1
ATOM 9502 O O . ILE A 1 1175 ? -5.777 29.649 -34.743 1.00 76.50 1175 ILE A O 1
ATOM 9506 N N . VAL A 1 1176 ? -6.455 31.321 -36.093 1.00 73.00 1176 VAL A N 1
ATOM 9507 C CA . VAL A 1 1176 ? -6.206 30.632 -37.366 1.00 73.00 1176 VAL A CA 1
ATOM 9508 C C . VAL A 1 1176 ? -4.718 30.490 -37.645 1.00 73.00 1176 VAL A C 1
ATOM 9510 O O . VAL A 1 1176 ? -4.251 29.439 -38.068 1.00 73.00 1176 VAL A O 1
ATOM 9513 N N . SER A 1 1177 ? -3.950 31.567 -37.464 1.00 69.31 1177 SER A N 1
ATOM 9514 C CA . SER A 1 1177 ? -2.511 31.512 -37.716 1.00 69.31 1177 SER A CA 1
ATOM 9515 C C . SER A 1 1177 ? -1.742 32.527 -36.893 1.00 69.31 1177 SER A C 1
ATOM 9517 O O . SER A 1 1177 ? -2.255 33.584 -36.520 1.00 69.31 1177 SER A O 1
ATOM 9519 N N . TYR A 1 1178 ? -0.482 32.200 -36.648 1.00 73.44 1178 TYR A N 1
ATOM 9520 C CA . TYR A 1 1178 ? 0.469 33.064 -35.983 1.00 73.44 1178 TYR A CA 1
ATOM 9521 C C . TYR A 1 1178 ? 1.774 33.056 -36.784 1.00 73.44 1178 TYR A C 1
ATOM 9523 O O . TYR A 1 1178 ? 2.301 31.990 -37.098 1.00 73.44 1178 TYR A O 1
ATOM 9531 N N . LYS A 1 1179 ? 2.271 34.238 -37.155 1.00 68.75 1179 LYS A N 1
ATOM 9532 C CA . LYS A 1 1179 ? 3.451 34.406 -38.007 1.00 68.75 1179 LYS A CA 1
ATOM 9533 C C . LYS A 1 1179 ? 4.454 35.342 -37.347 1.00 68.75 1179 LYS A C 1
ATOM 9535 O O . LYS A 1 1179 ? 4.092 36.408 -36.857 1.00 68.75 1179 LYS A O 1
ATOM 9540 N N . ILE A 1 1180 ? 5.725 34.968 -37.416 1.00 63.72 1180 ILE A N 1
ATOM 9541 C CA . ILE A 1 1180 ? 6.853 35.859 -37.141 1.00 63.72 1180 ILE A CA 1
ATOM 9542 C C . ILE A 1 1180 ? 7.428 36.221 -38.504 1.00 63.72 1180 ILE A C 1
ATOM 9544 O O . ILE A 1 1180 ? 7.975 35.366 -39.197 1.00 63.72 1180 ILE A O 1
ATOM 9548 N N . ARG A 1 1181 ? 7.243 37.467 -38.943 1.00 53.03 1181 ARG A N 1
ATOM 9549 C CA . ARG A 1 1181 ? 7.813 37.937 -40.208 1.00 53.03 1181 ARG A CA 1
ATOM 9550 C C . ARG A 1 1181 ? 9.295 38.262 -39.985 1.00 53.03 1181 ARG A C 1
ATOM 9552 O O . ARG A 1 1181 ? 9.635 39.242 -39.309 1.00 53.03 1181 ARG A O 1
ATOM 9559 N N . GLY A 1 1182 ? 10.139 37.367 -40.509 1.00 43.56 1182 GLY A N 1
ATOM 9560 C CA . GLY A 1 1182 ? 11.608 37.398 -40.493 1.00 43.56 1182 GLY A CA 1
ATOM 9561 C C . GLY A 1 1182 ? 12.240 38.525 -41.294 1.00 43.56 1182 GLY A C 1
ATOM 9562 O O . GLY A 1 1182 ? 11.515 39.248 -42.009 1.00 43.56 1182 GLY A O 1
#

Mean predicted aligned error: 23.24 Å

Radius of gyration: 40.81 Å; Cα contacts (8 Å, |Δi|>4): 1835; chains: 1; bounding box: 98×122×102 Å

InterPro domains:
  IPR006573 Neuralized homology repeat (NHR) domain [PF07177] (886-1008)
  IPR025714 Methyltransferase domain [PF13383] (351-512)
  IPR026913 Probable methyltransferase-like protein 24 [PTHR32026] (350-541)
  IPR043136 B30.2/SPRY domain superfamily [G3DSA:2.60.120.920] (885-1011)

Nearest PDB structures (foldseek):
  4kg0-assembly1_A  TM=7.889E-01  e=6.703E-08  Drosophila melanogaster
  2yue-assembly1_A  TM=7.942E-01  e=2.427E-07  Drosophila melanogaster
  4xw3-assembly1_A  TM=6.795E-01  e=6.980E-05  Homo sapiens
  5cbl-assembly1_A  TM=5.637E-01  e=1.552E-02  Homo sapiens
  1qmj-assembly1_B  TM=4.388E-01  e=5.837E-03  Gallus gallus

Secondary structure (DSSP, 8-state):
------------------------HHHHHHHHHHHHHHHHHHHHSS-----------------------S--GGGGSS-------------------------S-SSSTTTS-GGG--SSSSSPP---HHHHHHS-HHHHHHHHHHHHTB--S--SBEEEEE-SSSSEEEEE-STTTSPPTTT-EEEEE--SS-THHHHHHHHHHH--EEEE----SSS-HHHHHHHTT-TT--EEEEEEEE-STTTTHHHHHHHHTTGGGGEEEEEEEEE--TTT--HHHHHHHHHHHHHHHHTTEEEEEEEE-GGG--SSSS-SEEEEEEEEGGG--SSS-----PPPPHHHHTTS-HHHHHHHHHHHHTB--S--SBEEEES-SSTT-EEEEHHHHTTS--TT-EEEEE--TT--HHHHHHHHHH--EEEEE-STT----EEEETTEEEES-EE-SS-EEETTEEEE-HHHHHHHHT-TT--EEEEEE--TTTHHHHHHHHHHTTTTTTEEEEEE---S-S-HHHHHHHHHHHHHTT---------TTPPP----S---TT-HHHHHHHHHHIIIIIIIHHHHHHHHHHHHHHTT--HHHHHHHTHHHHHHHH--S--TT-SS----TTTTSS-HHHHHHHEEE-SS-SS--GGGGT-TT---GGGEEE-TT--GGG--HHHHHHHHHSSTTS---HHHHHHHHHHHHHHHHHHHGGGT----HHHHHHHHHHHHHHHHHHHHHH-HHHHHHHHHHHHHHHH----HHHHHHHHHHHHTS-TTTHHHHHHHHHHHHTTS-TTHHHHHHHHHHHHHTTTTS----TTHHHHHTT-----SS---TTGGGG---HHHHHHHHHHHHHHHHHHHHHHHTTTS-HHHHHTTTS--EE---TTEEEPTTS-EEEE-STTS-EEEEESSPPPTT-EEEEEEESSEEEEEEEESS-HHHHTTT-SSGGG-TT-EEEEEEEESSS-EEEEEEEETTEEEEEETTEEEEEE--TTSPPEEEEEEESTT-EEEEEEGGG----B-S---TTEEEESSSS-EEEESSTT--EEEEBSS-B-TTEEEEEEEEEPPPSSSS-PPPEEEEEEESS---SS---TTS-TT-TT---SEEEEEETTSSSEEEEEEE-TTSEEEEE-TTS-EEEEEPPHHHHHH-BEEEEEEESEEEEEEEEEE--

Sequence (1182 aa):
MGSHMSYFNKYIDQVGTGLVIGMNRRLYMWLKAVVGIGVVLLLAYKYRGVRTFQKVYVVENKNEQSGHPPYSVDNFNNHKTNLNTHNNEVSKTKTDSKTFKPNPDHNCIATIPEKYITNGEQPVLIPDDQELTSLPDNVVGCLYHRYVTTLQYFCGYKERIGQIPRNGWYICADPSFVPSSKNCVVFSSNKKFNDNIFLSDIKARYNCRTFTTPLSQSDSLQSWITKNDVGNTVIDVLTLSISTYTELEVIDKMVEEKSIGKVKQLLLELHFDPSVTKKKDYIKLLKRLQILFQAGLRIIWYDRVFQCVGVNKFNKCYAIYFVQRSLEDKEHTFKEMILPSEDKIRKLPTQELQDLYFRYLMTTQFLCKQIVRIGKVLDGGWDVCHDMMLKIDRNPCIVYSFGINNDFSFDDDMANTYNCNLHSFDPTMNKKDFKHSEKVWFYNRGIGDTYKKFRSGYVAPLDKIRKDLKHDKVPIAVMKGDTEEAEWPSTLQMLRTNQLADVSQFYLEFHSKGTVADHVILLKKLHDAGFRIFWFHTNPACFFKAKIGSMSISDKDCQRFFRAGILTLKHGTALLQNLLDFKLQQMHLSLRELLYLHRHDLFHSWYKNGCCTCPTAKPSYFSGHLIKSQYEDLFELTKTPNRVCQHVKTSLHGICSCRYEVRKDVHTRSLDIPVSSTLLLNLDDFRYDDASIEAIWELRRLRNEIIDLGSEMCLIEEKFQLFWNRLVSSVGSIAALISADSHDQTTEQIRSLRDDPLHLYSAMTVVRTISHGNQRELSFLQDLQDVMGMQSNKRQGEVLAMLELGLELFSSTLSQSNLALKELQNCKFLLYGGNFTGLAKNLSSPWMKKLLKARLQVHEQTEIWREMLWSSDPLKSKVSQTLSFKSCGENVKLSNDRRCAAWNFIESDGVTFSNRPMDHLEHVTLDVTGSGEVAIGAIESDPVVQSRRLSSFSTCPDLKTAVIVKTYDSSCQVKISRDSDLLIVFCDDQRYVMEVDQKKKPWLVFNLRFGDLQIELESEAHFPMKFHETMGTNVQSVGGTKRLLRLKHVNLRSTCRLSRRLRNGEEVLLNVCQEKPVDVRTIPCYLSLGISADGLQNGSLHEDQPFISASRSWLFRKRYDQSLCSGKVRISVTRRGVLKLVCPQGMTETVQLSNTEQKMGVAVVFELFRTELDIVSYKIRG